Protein AF-A0AAN0Y2Z6-F1 (afdb_monomer)

Sequence (978 aa):
MLAITGCNGIIKEVESQHASEVQSQAANEFELVRQNMLSGFVERQTDIAAKQQKSVSVLAKEYADSMAANGSWEDIEYADEDPTGWQAGDHLRRLRMIGAAFVQSNNADLADAAIRGLTYWHQQDFKTGWWWADIGQPQFLGEVALMLGDLLPMEQRFQTAMIMSDTPGVRKSDNAETTGGNRSDINLVVIYRGLLIHSKSLVGAAVKDMENTVKLTNGEGIQADYSFHQHGAQLYSAGYGEVWFGATLRVAYMVRDTEWRFSQEKADILTNFFLDGWRWMKRGSRLDYNTWGRGISRSKPELTPLAELPPLKPSNNITQMDMVAALTPERAAEAMAFKAHVTGARHGVPSGLNGFKHFWRSDYSTKMADGHFFGIRMNSQRTYPNESGNGENLLGYWLGFGSTFLEQRGDEYHNIFPVWNWKLVPGVTAPEYEGLPDDWGKVEQPEVAFVGGVSNGNYGVTTMDMNLDTSPAKGDAFNTKAKKSWFSFKNEIVALGAGISSTSAENVNTTLNQTLLNGKVTVDGVEVENGVREISSANWVHHDGVGYIFPQNGERHLSNQTQKGNWKRIRSGSSANEVSKDVFTLHISHGVKPSDADYQYIIVPELTAEQTASYQQMMPVTVLQNSTSVQAVRNSDLKIAGVVFHQAGSVVISDDLTVSVDKPSVLLVDESGAEPIITLSTPGLSYAEVKLTLDSKAKGEAVTRMVMTHGKTAEQGNSVTFPFYQGAEKINQAFRDEIKQAEEEARVAAEAQAAVVAKAEAAAKEASEAQAKADAEARAKAKQDLAAGGLELKVTQDAYVRGGNQADKFDGIAWGFMGVENHYNNPALDHISILRFDTNGLTGLKATSAKLKLHIRGVDTRPDKTGGNIDTRLQAFAADAGDWVEKESITWNTLPSTDGATASGIATASHGQSQKWIELDVTDIVNKLDSKRSLDLLLVNIDEKGQGGYVGLSTKEHSGGKYTPQLLIQGELEEPVK

pLDDT: mean 87.75, std 12.93, range [34.0, 98.94]

Organism: NCBI:txid1219067

Nearest PDB structures (foldseek):
  1hmw-assembly1_A  TM=8.831E-01  e=1.567E-52  Pedobacter heparinus
  1x1j-assembly1_A  TM=7.961E-01  e=2.217E-39  Bacillus sp. GL1
  1rw9-assembly1_A  TM=7.793E-01  e=1.252E-36  Paenarthrobacter aurescens
  1rwh-assembly1_A  TM=7.731E-01  e=7.008E-37  Paenarthrobacter aurescens
  2q1f-assembly2_B  TM=6.867E-01  e=6.293E-25  Bacteroides thetaiotaomicron

Mean predicted aligned error: 13.83 Å

InterPro domains:
  IPR003159 Polysaccharide lyase family 8, central domain [PF02278] (355-615)
  IPR004103 Polysaccharide lyase family 8, C-terminal [PF02884] (622-683)
  IPR008929 Chondroitin AC/alginate lyase [G3DSA:1.50.10.100] (41-340)
  IPR008929 Chondroitin AC/alginate lyase [SSF48230] (41-364)
  IPR011013 Galactose mutarotase-like domain superfamily [SSF74650] (354-617)
  IPR011071 Polysaccharide lyase family 8-like, C-terminal [G3DSA:2.60.220.10] (614-721)
  IPR011071 Polysaccharide lyase family 8-like, C-terminal [SSF49863] (621-719)
  IPR012970 Polysaccharide lyase 8, N-terminal alpha-helical [PF08124] (50-302)
  IPR014718 Glycoside hydrolase-type carbohydrate-binding [G3DSA:2.70.98.10] (354-613)
  IPR038970 Polysaccharide lyase 8 [PTHR38481] (23-708)
  IPR055372 Carbohydrate-binding module family 96 [PF24517] (793-970)

Structure (mmCIF, N/CA/C/O backbone):
data_AF-A0AAN0Y2Z6-F1
#
_entry.id   AF-A0AAN0Y2Z6-F1
#
loop_
_atom_site.group_PDB
_atom_site.id
_atom_site.type_symbol
_atom_site.label_atom_id
_atom_site.label_alt_id
_atom_site.label_comp_id
_atom_site.label_asym_id
_atom_site.label_entity_id
_atom_site.label_seq_id
_atom_site.pdbx_PDB_ins_code
_atom_site.Cartn_x
_atom_site.Cartn_y
_atom_site.Cartn_z
_atom_site.occupancy
_atom_site.B_iso_or_equiv
_atom_site.auth_seq_id
_atom_site.auth_comp_id
_atom_site.auth_asym_id
_atom_site.auth_atom_id
_atom_site.pdbx_PDB_model_num
ATOM 1 N N . MET A 1 1 ? 73.198 -6.773 -18.793 1.00 40.53 1 MET A N 1
ATOM 2 C CA . MET A 1 1 ? 72.101 -6.332 -19.686 1.00 40.53 1 MET A CA 1
ATOM 3 C C . MET A 1 1 ? 71.251 -7.512 -20.197 1.00 40.53 1 MET A C 1
ATOM 5 O O . MET A 1 1 ? 70.762 -7.457 -21.311 1.00 40.53 1 MET A O 1
ATOM 9 N N . LEU A 1 2 ? 71.047 -8.573 -19.395 1.00 36.69 2 LEU A N 1
ATOM 10 C CA . LEU A 1 2 ? 70.335 -9.794 -19.831 1.00 36.69 2 LEU A CA 1
ATOM 11 C C . LEU A 1 2 ? 69.355 -10.362 -18.780 1.00 36.69 2 LEU A C 1
ATOM 13 O O . LEU A 1 2 ? 68.858 -11.464 -18.948 1.00 36.69 2 LEU A O 1
ATOM 17 N N . ALA A 1 3 ? 69.046 -9.608 -17.718 1.00 37.88 3 ALA A N 1
ATOM 18 C CA . ALA A 1 3 ? 68.126 -10.041 -16.654 1.00 37.88 3 ALA A CA 1
ATOM 19 C C . ALA A 1 3 ? 66.881 -9.142 -16.485 1.00 37.88 3 ALA A C 1
ATOM 21 O O . ALA A 1 3 ? 66.032 -9.432 -15.656 1.00 37.88 3 ALA A O 1
ATOM 22 N N . ILE A 1 4 ? 66.749 -8.061 -17.268 1.00 38.72 4 ILE A N 1
ATOM 23 C CA . ILE A 1 4 ? 65.632 -7.098 -17.144 1.00 38.72 4 ILE A CA 1
ATOM 24 C C . ILE A 1 4 ? 64.559 -7.323 -18.229 1.00 38.72 4 ILE A C 1
ATOM 26 O O . ILE A 1 4 ? 63.416 -6.910 -18.079 1.00 38.72 4 ILE A O 1
ATOM 30 N N . THR A 1 5 ? 64.874 -8.062 -19.293 1.00 43.53 5 THR A N 1
ATOM 31 C CA . THR A 1 5 ? 63.936 -8.345 -20.391 1.00 43.53 5 THR A CA 1
ATOM 32 C C . THR A 1 5 ? 62.967 -9.501 -20.101 1.00 43.53 5 THR A C 1
ATOM 34 O O . THR A 1 5 ? 61.915 -9.560 -20.725 1.00 43.53 5 THR A O 1
ATOM 37 N N . GLY A 1 6 ? 63.276 -10.389 -19.145 1.00 37.12 6 GLY A N 1
ATOM 38 C CA . GLY A 1 6 ? 62.433 -11.548 -18.802 1.00 37.12 6 GLY A CA 1
ATOM 39 C C . GLY A 1 6 ? 61.255 -11.236 -17.868 1.00 37.12 6 GLY A C 1
ATOM 40 O O . GLY A 1 6 ? 60.183 -11.807 -18.029 1.00 37.12 6 GLY A O 1
ATOM 41 N N . CYS A 1 7 ? 61.407 -10.287 -16.935 1.00 38.62 7 CYS A N 1
ATOM 42 C CA . CYS A 1 7 ? 60.342 -9.953 -15.977 1.00 38.62 7 CYS A CA 1
ATOM 43 C C . CYS A 1 7 ? 59.195 -9.139 -16.600 1.00 38.62 7 CYS A C 1
ATOM 45 O O . CYS A 1 7 ? 58.047 -9.326 -16.217 1.00 38.62 7 CYS A O 1
ATOM 47 N N . ASN A 1 8 ? 59.470 -8.296 -17.604 1.00 40.81 8 ASN A N 1
ATOM 48 C CA . ASN A 1 8 ? 58.421 -7.540 -18.305 1.00 40.81 8 ASN A CA 1
ATOM 49 C C . ASN A 1 8 ? 57.548 -8.419 -19.219 1.00 40.81 8 ASN A C 1
ATOM 51 O O . ASN A 1 8 ? 56.420 -8.035 -19.517 1.00 40.81 8 ASN A O 1
ATOM 55 N N . GLY A 1 9 ? 58.054 -9.573 -19.672 1.00 40.03 9 GLY A N 1
ATOM 56 C CA . GLY A 1 9 ? 57.271 -10.550 -20.437 1.00 40.03 9 GLY A CA 1
ATOM 57 C C . GLY A 1 9 ? 56.274 -11.297 -19.552 1.00 40.03 9 GLY A C 1
ATOM 58 O O . GLY A 1 9 ? 55.099 -11.356 -19.886 1.00 40.03 9 GLY A O 1
ATOM 59 N N . ILE A 1 10 ? 56.727 -11.754 -18.380 1.00 44.69 10 ILE A N 1
ATOM 60 C CA . ILE A 1 10 ? 55.907 -12.503 -17.415 1.00 44.69 10 ILE A CA 1
ATOM 61 C C . ILE A 1 10 ? 54.847 -11.603 -16.761 1.00 44.69 10 ILE A C 1
ATOM 63 O O . ILE A 1 10 ? 53.714 -12.033 -16.593 1.00 44.69 10 ILE A O 1
ATOM 67 N N . ILE A 1 11 ? 55.164 -10.340 -16.446 1.00 43.94 11 ILE A N 1
ATOM 68 C CA . ILE A 1 11 ? 54.170 -9.392 -15.909 1.00 43.94 11 ILE A CA 1
ATOM 69 C C . ILE A 1 11 ? 53.089 -9.086 -16.955 1.00 43.94 11 ILE A C 1
ATOM 71 O O . ILE A 1 11 ? 51.913 -9.129 -16.621 1.00 43.94 11 ILE A O 1
ATOM 75 N N . LYS A 1 12 ? 53.454 -8.888 -18.231 1.00 46.69 12 LYS A N 1
ATOM 76 C CA . LYS A 1 12 ? 52.467 -8.708 -19.310 1.00 46.69 12 LYS A CA 1
ATOM 77 C C . LYS A 1 12 ? 51.646 -9.964 -19.595 1.00 46.69 12 LYS A C 1
ATOM 79 O O . LYS A 1 12 ? 50.479 -9.834 -19.939 1.00 46.69 12 LYS A O 1
ATOM 84 N N . GLU A 1 13 ? 52.221 -11.159 -19.462 1.00 40.69 13 GLU A N 1
ATOM 85 C CA . GLU A 1 13 ? 51.489 -12.428 -19.592 1.00 40.69 13 GLU A CA 1
ATOM 86 C C . GLU A 1 13 ? 50.517 -12.651 -18.432 1.00 40.69 13 GLU A C 1
ATOM 88 O O . GLU A 1 13 ? 49.392 -13.071 -18.675 1.00 40.69 13 GLU A O 1
ATOM 93 N N . VAL A 1 14 ? 50.899 -12.312 -17.197 1.00 44.09 14 VAL A N 1
ATOM 94 C CA . VAL A 1 14 ? 50.023 -12.403 -16.017 1.00 44.09 14 VAL A CA 1
ATOM 95 C C . VAL A 1 14 ? 48.938 -11.322 -16.046 1.00 44.09 14 VAL A C 1
ATOM 97 O O . VAL A 1 14 ? 47.785 -11.623 -15.767 1.00 44.09 14 VAL A O 1
ATOM 100 N N . GLU A 1 15 ? 49.254 -10.090 -16.455 1.00 41.62 15 GLU A N 1
ATOM 101 C CA . GLU A 1 15 ? 48.262 -9.025 -16.678 1.00 41.62 15 GLU A CA 1
ATOM 102 C C . GLU A 1 15 ? 47.315 -9.370 -17.836 1.00 41.62 15 GLU A C 1
ATOM 104 O O . GLU A 1 15 ? 46.117 -9.126 -17.740 1.00 41.62 15 GLU A O 1
ATOM 109 N N . SER A 1 16 ? 47.820 -9.994 -18.905 1.00 40.69 16 SER A N 1
ATOM 110 C CA . SER A 1 16 ? 47.024 -10.502 -20.030 1.00 40.69 16 SER A CA 1
ATOM 111 C C . SER A 1 16 ? 46.145 -11.686 -19.633 1.00 40.69 16 SER A C 1
ATOM 113 O O . SER A 1 16 ? 45.001 -11.757 -20.074 1.00 40.69 16 SER A O 1
ATOM 115 N N . GLN A 1 17 ? 46.655 -12.629 -18.836 1.00 36.78 17 GLN A N 1
ATOM 116 C CA . GLN A 1 17 ? 45.891 -13.775 -18.342 1.00 36.78 17 GLN A CA 1
ATOM 117 C C . GLN A 1 17 ? 44.819 -13.321 -17.360 1.00 36.78 17 GLN A C 1
ATOM 119 O O . GLN A 1 17 ? 43.668 -13.700 -17.532 1.00 36.78 17 GLN A O 1
ATOM 124 N N . HIS A 1 18 ? 45.155 -12.430 -16.426 1.00 39.34 18 HIS A N 1
ATOM 125 C CA . HIS A 1 18 ? 44.197 -11.847 -15.493 1.00 39.34 18 HIS A CA 1
ATOM 126 C C . HIS A 1 18 ? 43.143 -10.999 -16.218 1.00 39.34 18 HIS A C 1
ATOM 128 O O . HIS A 1 18 ? 41.956 -11.138 -15.944 1.00 39.34 18 HIS A O 1
ATOM 134 N N . ALA A 1 19 ? 43.537 -10.194 -17.212 1.00 35.47 19 ALA A N 1
ATOM 135 C CA . ALA A 1 19 ? 42.591 -9.493 -18.075 1.00 35.47 19 ALA A CA 1
ATOM 136 C C . ALA A 1 19 ? 41.694 -10.477 -18.842 1.00 35.47 19 ALA A C 1
ATOM 138 O O . ALA A 1 19 ? 40.492 -10.250 -18.902 1.00 35.47 19 ALA A O 1
ATOM 139 N N . SER A 1 20 ? 42.231 -11.589 -19.360 1.00 34.00 20 SER A N 1
ATOM 140 C CA . SER A 1 20 ? 41.443 -12.614 -20.061 1.00 34.00 20 SER A CA 1
ATOM 141 C C . SER A 1 20 ? 40.508 -13.403 -19.138 1.00 34.00 20 SER A C 1
ATOM 143 O O . SER A 1 20 ? 39.385 -13.701 -19.531 1.00 34.00 20 SER A O 1
ATOM 145 N N . GLU A 1 21 ? 40.917 -13.685 -17.897 1.00 35.66 21 GLU A N 1
ATOM 146 C CA . GLU A 1 21 ? 40.100 -14.349 -16.877 1.00 35.66 21 GLU A CA 1
ATOM 147 C C . GLU A 1 21 ? 38.960 -13.432 -16.429 1.00 35.66 21 GLU A C 1
ATOM 149 O O . GLU A 1 21 ? 37.803 -13.853 -16.441 1.00 35.66 21 GLU A O 1
ATOM 154 N N . VAL A 1 22 ? 39.249 -12.154 -16.163 1.00 41.31 22 VAL A N 1
ATOM 155 C CA . VAL A 1 22 ? 38.245 -11.125 -15.850 1.00 41.31 22 VAL A CA 1
ATOM 156 C C . VAL A 1 22 ? 37.286 -10.910 -17.028 1.00 41.31 22 VAL A C 1
ATOM 158 O O . VAL A 1 22 ? 36.081 -10.780 -16.817 1.00 41.31 22 VAL A O 1
ATOM 161 N N . GLN A 1 23 ? 37.773 -10.934 -18.273 1.00 37.72 23 GLN A N 1
ATOM 162 C CA . GLN A 1 23 ? 36.937 -10.825 -19.476 1.00 37.72 23 GLN A CA 1
ATOM 163 C C . GLN A 1 23 ? 36.088 -12.088 -19.706 1.00 37.72 23 GLN A C 1
ATOM 165 O O . GLN A 1 23 ? 34.940 -11.978 -20.130 1.00 37.72 23 GLN A O 1
ATOM 170 N N . SER A 1 24 ? 36.605 -13.276 -19.365 1.00 42.59 24 SER A N 1
ATOM 171 C CA . SER A 1 24 ? 35.867 -14.546 -19.424 1.00 42.59 24 SER A CA 1
ATOM 172 C C . SER A 1 24 ? 34.781 -14.642 -18.347 1.00 42.59 24 SER A C 1
ATOM 174 O O . SER A 1 24 ? 33.681 -15.110 -18.628 1.00 42.59 24 SER A O 1
ATOM 176 N N . GLN A 1 25 ? 35.043 -14.122 -17.143 1.00 48.47 25 GLN A N 1
ATOM 177 C CA . GLN A 1 25 ? 34.075 -14.037 -16.050 1.00 48.47 25 GLN A CA 1
ATOM 178 C C . GLN A 1 25 ? 32.998 -12.980 -16.345 1.00 48.47 25 GLN A C 1
ATOM 180 O O . GLN A 1 25 ? 31.817 -13.237 -16.146 1.00 48.47 25 GLN A O 1
ATOM 185 N N . ALA A 1 26 ? 33.380 -11.836 -16.920 1.00 50.06 26 ALA A N 1
ATOM 186 C CA . ALA A 1 26 ? 32.464 -10.796 -17.389 1.00 50.06 26 ALA A CA 1
ATOM 187 C C . ALA A 1 26 ? 31.526 -11.264 -18.514 1.00 50.06 26 ALA A C 1
ATOM 189 O O . ALA A 1 26 ? 30.327 -10.990 -18.476 1.00 50.06 26 ALA A O 1
ATOM 190 N N . ALA A 1 27 ? 32.063 -11.971 -19.514 1.00 55.88 27 ALA A N 1
ATOM 191 C CA . ALA A 1 27 ? 31.265 -12.572 -20.580 1.00 55.88 27 ALA A CA 1
ATOM 192 C C . ALA A 1 27 ? 30.286 -13.623 -20.025 1.00 55.88 27 ALA A C 1
ATOM 194 O O . ALA A 1 27 ? 29.154 -13.721 -20.493 1.00 55.88 27 ALA A O 1
ATOM 195 N N . ASN A 1 28 ? 30.696 -14.351 -18.982 1.00 72.19 28 ASN A N 1
ATOM 196 C CA . ASN A 1 28 ? 29.860 -15.327 -18.286 1.00 72.19 28 ASN A CA 1
ATOM 197 C C . ASN A 1 28 ? 28.704 -14.663 -17.506 1.00 72.19 28 ASN A C 1
ATOM 199 O O . ASN A 1 28 ? 27.591 -15.175 -17.514 1.00 72.19 28 ASN A O 1
ATOM 203 N N . GLU A 1 29 ? 28.912 -13.492 -16.895 1.00 82.31 29 GLU A N 1
ATOM 204 C CA . GLU A 1 29 ? 27.852 -12.773 -16.166 1.00 82.31 29 GLU A CA 1
ATOM 205 C C . GLU A 1 29 ? 26.782 -12.166 -17.084 1.00 82.31 29 GLU A C 1
ATOM 207 O O . GLU A 1 29 ? 25.593 -12.277 -16.781 1.00 82.31 29 GLU A O 1
ATOM 212 N N . PHE A 1 30 ? 27.165 -11.553 -18.213 1.00 84.69 30 PHE A N 1
ATOM 213 C CA . PHE A 1 30 ? 26.183 -11.054 -19.188 1.00 84.69 30 PHE A CA 1
ATOM 214 C C . PHE A 1 30 ? 25.320 -12.184 -19.741 1.00 84.69 30 PHE A C 1
ATOM 216 O O . PHE A 1 30 ? 24.097 -12.047 -19.819 1.00 84.69 30 PHE A O 1
ATOM 223 N N . GLU A 1 31 ? 25.948 -13.311 -20.079 1.00 84.38 31 GLU A N 1
ATOM 224 C CA . GLU A 1 31 ? 25.235 -14.483 -20.567 1.00 84.38 31 GLU A CA 1
ATOM 225 C C . GLU A 1 31 ? 24.344 -15.088 -19.478 1.00 84.38 31 GLU A C 1
ATOM 227 O O . GLU A 1 31 ? 23.198 -15.423 -19.758 1.00 84.38 31 GLU A O 1
ATOM 232 N N . LEU A 1 32 ? 24.795 -15.147 -18.221 1.00 86.81 32 LEU A N 1
ATOM 233 C CA . LEU A 1 32 ? 23.978 -15.619 -17.101 1.00 86.81 32 LEU A CA 1
ATOM 234 C C . LEU A 1 32 ? 22.723 -14.757 -16.896 1.00 86.81 32 LEU A C 1
ATOM 236 O O . LEU A 1 32 ? 21.620 -15.295 -16.778 1.00 86.81 32 LEU A O 1
ATOM 240 N N . VAL A 1 33 ? 22.858 -13.425 -16.910 1.00 89.44 33 VAL A N 1
ATOM 241 C CA . VAL A 1 33 ? 21.703 -12.513 -16.819 1.00 89.44 33 VAL A CA 1
ATOM 242 C C . VAL A 1 33 ? 20.780 -12.691 -18.023 1.00 89.44 33 VAL A C 1
ATOM 244 O O . VAL A 1 33 ? 19.564 -12.788 -17.844 1.00 89.44 33 VAL A O 1
ATOM 247 N N . ARG A 1 34 ? 21.331 -12.793 -19.242 1.00 89.94 34 ARG A N 1
ATOM 248 C CA . ARG A 1 34 ? 20.546 -13.054 -20.457 1.00 89.94 34 ARG A CA 1
ATOM 249 C C . ARG A 1 34 ? 19.752 -14.352 -20.324 1.00 89.94 34 ARG A C 1
ATOM 251 O O . ARG A 1 34 ? 18.542 -14.340 -20.537 1.00 89.94 34 ARG A O 1
ATOM 258 N N . GLN A 1 35 ? 20.393 -15.443 -19.913 1.00 85.44 35 GLN A N 1
ATOM 259 C CA . GLN A 1 35 ? 19.758 -16.750 -19.714 1.00 85.44 35 GLN A CA 1
ATOM 260 C C . GLN A 1 35 ? 18.642 -16.694 -18.664 1.00 85.44 35 GLN A C 1
ATOM 262 O O . GLN A 1 35 ? 17.545 -17.196 -18.915 1.00 85.44 35 GLN A O 1
ATOM 267 N N . ASN A 1 36 ? 18.865 -15.992 -17.547 1.00 83.88 36 ASN A N 1
ATOM 268 C CA . ASN A 1 36 ? 17.840 -15.746 -16.525 1.00 83.88 36 ASN A CA 1
ATOM 269 C C . ASN A 1 36 ? 16.628 -14.949 -17.060 1.00 83.88 36 ASN A C 1
ATOM 271 O O . ASN A 1 36 ? 15.550 -14.994 -16.464 1.00 83.88 36 ASN A O 1
ATOM 275 N N . MET A 1 37 ? 16.774 -14.214 -18.171 1.00 86.56 37 MET A N 1
ATOM 276 C CA . MET A 1 37 ? 15.690 -13.465 -18.817 1.00 86.56 37 MET A CA 1
ATOM 277 C C . MET A 1 37 ? 14.925 -14.267 -19.875 1.00 86.56 37 MET A C 1
ATOM 279 O O . MET A 1 37 ? 13.700 -14.121 -19.963 1.00 86.56 37 MET A O 1
ATOM 283 N N . LEU A 1 38 ? 15.615 -15.098 -20.669 1.00 87.62 38 LEU A N 1
ATOM 284 C CA . LEU A 1 38 ? 15.045 -15.780 -21.846 1.00 87.62 38 LEU A CA 1
ATOM 285 C C . LEU A 1 38 ? 13.792 -16.578 -21.518 1.00 87.62 38 LEU A C 1
ATOM 287 O O . LEU A 1 38 ? 12.777 -16.510 -22.214 1.00 87.62 38 LEU A O 1
ATOM 291 N N . SER A 1 39 ? 13.858 -17.322 -20.427 1.00 77.31 39 SER A N 1
ATOM 292 C CA . SER A 1 39 ? 12.784 -18.187 -19.982 1.00 77.31 39 SER A CA 1
ATOM 293 C C . SER A 1 39 ? 11.498 -17.372 -19.727 1.00 77.31 39 SER A C 1
ATOM 295 O O . SER A 1 39 ? 10.394 -17.817 -20.050 1.00 77.31 39 SER A O 1
ATOM 297 N N . GLY A 1 40 ? 11.624 -16.143 -19.205 1.00 77.25 40 GLY A N 1
ATOM 298 C CA . GLY A 1 40 ? 10.492 -15.252 -18.924 1.00 77.25 40 GLY A CA 1
ATOM 299 C C . GLY A 1 40 ? 9.957 -14.564 -20.179 1.00 77.25 40 GLY A C 1
ATOM 300 O O . GLY A 1 40 ? 8.806 -14.124 -20.224 1.00 77.25 40 GLY A O 1
ATOM 301 N N . PHE A 1 41 ? 10.775 -14.468 -21.227 1.00 86.62 41 PHE A N 1
ATOM 302 C CA . PHE A 1 41 ? 10.333 -14.002 -22.539 1.00 86.62 41 PHE A CA 1
ATOM 303 C C . PHE A 1 41 ? 9.465 -15.067 -23.210 1.00 86.62 41 PHE A C 1
ATOM 305 O O . PHE A 1 41 ? 8.357 -14.755 -23.649 1.00 86.62 41 PHE A O 1
ATOM 312 N N . VAL A 1 42 ? 9.916 -16.325 -23.191 1.00 86.56 42 VAL A N 1
ATOM 313 C CA . VAL A 1 42 ? 9.202 -17.471 -23.771 1.00 86.56 42 VAL A CA 1
ATOM 314 C C . VAL A 1 42 ? 7.846 -17.699 -23.105 1.00 86.56 42 VAL A C 1
ATOM 316 O O . VAL A 1 42 ? 6.844 -17.842 -23.801 1.00 86.56 42 VAL A O 1
ATOM 319 N N . GLU A 1 43 ? 7.769 -17.697 -21.772 1.00 78.06 43 GLU A N 1
ATOM 320 C CA . GLU A 1 43 ? 6.505 -17.957 -21.066 1.00 78.06 43 GLU A CA 1
ATOM 321 C C . GLU A 1 43 ? 5.427 -16.910 -21.372 1.00 78.06 43 GLU A C 1
ATOM 323 O O . GLU A 1 43 ? 4.278 -17.271 -21.628 1.00 78.06 43 GLU A O 1
ATOM 328 N N . ARG A 1 44 ? 5.790 -15.620 -21.441 1.00 81.94 44 ARG A N 1
ATOM 329 C CA . ARG A 1 44 ? 4.838 -14.569 -21.838 1.00 81.94 44 ARG A CA 1
ATOM 330 C C . ARG A 1 44 ? 4.238 -14.840 -23.216 1.00 81.94 44 ARG A C 1
ATOM 332 O O . ARG A 1 44 ? 3.045 -14.614 -23.410 1.00 81.94 44 ARG A O 1
ATOM 339 N N . GLN A 1 45 ? 5.034 -15.346 -24.157 1.00 88.38 45 GLN A N 1
ATOM 340 C CA . GLN A 1 45 ? 4.525 -15.723 -25.476 1.00 88.38 45 GLN A CA 1
ATOM 341 C C . GLN A 1 45 ? 3.686 -17.004 -25.425 1.00 88.38 45 GLN A C 1
ATOM 343 O O . GLN A 1 45 ? 2.682 -17.087 -26.127 1.00 88.38 45 GLN A O 1
ATOM 348 N N . THR A 1 46 ? 4.018 -17.959 -24.551 1.00 85.75 46 THR A N 1
ATOM 349 C CA . THR A 1 46 ? 3.185 -19.146 -24.294 1.00 85.75 46 THR A CA 1
ATOM 350 C C . THR A 1 46 ? 1.788 -18.765 -23.817 1.00 85.75 46 THR A C 1
ATOM 352 O O . THR A 1 46 ? 0.808 -19.243 -24.388 1.00 85.75 46 THR A O 1
ATOM 355 N N . ASP A 1 47 ? 1.674 -17.853 -22.849 1.00 79.88 47 ASP A N 1
ATOM 356 C CA . ASP A 1 47 ? 0.379 -17.367 -22.355 1.00 79.88 47 ASP A CA 1
ATOM 357 C C . ASP A 1 47 ? -0.419 -16.642 -23.461 1.00 79.88 47 ASP A C 1
ATOM 359 O O . ASP A 1 47 ? -1.638 -16.799 -23.565 1.00 79.88 47 ASP A O 1
ATOM 363 N N . ILE A 1 48 ? 0.252 -15.864 -24.320 1.00 84.50 48 ILE A N 1
ATOM 364 C CA . ILE A 1 48 ? -0.382 -15.181 -25.463 1.00 84.50 48 ILE A CA 1
ATOM 365 C C . ILE A 1 48 ? -0.880 -16.189 -26.507 1.00 84.50 48 ILE A C 1
ATOM 367 O O . ILE A 1 48 ? -2.016 -16.070 -26.970 1.00 84.50 48 ILE A O 1
ATOM 371 N N . ALA A 1 49 ? -0.071 -17.189 -26.862 1.00 87.81 49 ALA A N 1
ATOM 372 C CA . ALA A 1 49 ? -0.453 -18.223 -27.820 1.00 87.81 49 ALA A CA 1
ATOM 373 C C . ALA A 1 49 ? -1.625 -19.068 -27.293 1.00 87.81 49 ALA A C 1
ATOM 375 O O . ALA A 1 49 ? -2.586 -19.324 -28.022 1.00 87.81 49 ALA A O 1
ATOM 376 N N . ALA A 1 50 ? -1.608 -19.410 -26.000 1.00 84.12 50 ALA A N 1
ATOM 377 C CA . ALA A 1 50 ? -2.669 -20.175 -25.351 1.00 84.12 50 ALA A CA 1
ATOM 378 C C . ALA A 1 50 ? -4.026 -19.451 -25.381 1.00 84.12 50 ALA A C 1
ATOM 380 O O . ALA A 1 50 ? -5.053 -20.094 -25.598 1.00 84.12 50 ALA A O 1
ATOM 381 N N . LYS A 1 51 ? -4.051 -18.114 -25.252 1.00 82.62 51 LYS A N 1
ATOM 382 C CA . LYS A 1 51 ? -5.281 -17.309 -25.426 1.00 82.62 51 LYS A CA 1
ATOM 383 C C . LYS A 1 51 ? -5.882 -17.429 -26.828 1.00 82.62 51 LYS A C 1
ATOM 385 O O . LYS A 1 51 ? -7.084 -17.250 -26.985 1.00 82.62 51 LYS A O 1
ATOM 390 N N . GLN A 1 52 ? -5.064 -17.757 -27.825 1.00 89.38 52 GLN A N 1
ATOM 391 C CA . GLN A 1 52 ? -5.497 -18.044 -29.194 1.00 89.38 52 GLN A CA 1
ATOM 392 C C . GLN A 1 52 ? -5.688 -19.546 -29.456 1.00 89.38 52 GLN A C 1
ATOM 394 O O . GLN A 1 52 ? -5.852 -19.945 -30.605 1.00 89.38 52 GLN A O 1
ATOM 399 N N . GLN A 1 53 ? -5.659 -20.381 -28.410 1.00 93.12 53 GLN A N 1
ATOM 400 C CA . GLN A 1 53 ? -5.742 -21.844 -28.494 1.00 93.12 53 GLN A CA 1
ATOM 401 C C . GLN A 1 53 ? -4.648 -22.465 -29.382 1.00 93.12 53 GLN A C 1
ATOM 403 O O . GLN A 1 53 ? -4.857 -23.497 -30.019 1.00 93.12 53 GLN A O 1
ATOM 408 N N . LYS A 1 54 ? -3.467 -21.839 -29.426 1.00 94.06 54 LYS A N 1
ATOM 409 C CA . LYS A 1 54 ? -2.305 -22.281 -30.207 1.00 94.06 54 LYS A CA 1
ATOM 410 C C . LYS A 1 54 ? -1.088 -22.474 -29.306 1.00 94.06 54 LYS A C 1
ATOM 412 O O . LYS A 1 54 ? -1.005 -21.912 -28.216 1.00 94.06 54 LYS A O 1
ATOM 417 N N . SER A 1 55 ? -0.118 -23.260 -29.768 1.00 94.94 55 SER A N 1
ATOM 418 C CA . SER A 1 55 ? 1.223 -23.267 -29.177 1.00 94.94 55 SER A CA 1
ATOM 419 C C . SER A 1 55 ? 2.053 -22.103 -29.724 1.00 94.94 55 SER A C 1
ATOM 421 O O . SER A 1 55 ? 1.774 -21.582 -30.807 1.00 94.94 55 SER A O 1
ATOM 423 N N . VAL A 1 56 ? 3.122 -21.744 -29.007 1.00 94.25 56 VAL A N 1
ATOM 424 C CA . VAL A 1 56 ? 4.129 -20.775 -29.477 1.00 94.25 56 VAL A CA 1
ATOM 425 C C . VAL A 1 56 ? 4.663 -21.170 -30.853 1.00 94.25 56 VAL A C 1
ATOM 427 O O . VAL A 1 56 ? 4.698 -20.344 -31.757 1.00 94.25 56 VAL A O 1
ATOM 430 N N . SER A 1 57 ? 5.001 -22.448 -31.045 1.00 95.56 57 SER A N 1
ATOM 431 C CA . SER A 1 57 ? 5.525 -22.962 -32.315 1.00 95.56 57 SER A CA 1
ATOM 432 C C . SER A 1 57 ? 4.551 -22.821 -33.489 1.00 95.56 57 SER A C 1
ATOM 434 O O . SER A 1 57 ? 4.977 -22.452 -34.580 1.00 95.56 57 SER A O 1
ATOM 436 N N . VAL A 1 58 ? 3.256 -23.087 -33.281 1.00 97.31 58 VAL A N 1
ATOM 437 C CA . VAL A 1 58 ? 2.233 -22.969 -34.332 1.00 97.31 58 VAL A CA 1
ATOM 438 C C . VAL A 1 58 ? 2.044 -21.509 -34.721 1.00 97.31 58 VAL A C 1
ATOM 440 O O . VAL A 1 58 ? 2.127 -21.173 -35.897 1.00 97.31 58 VAL A O 1
ATOM 443 N N . LEU A 1 59 ? 1.845 -20.634 -33.736 1.00 97.12 59 LEU A N 1
ATOM 444 C CA . LEU A 1 59 ? 1.567 -19.225 -33.997 1.00 97.12 59 LEU A CA 1
ATOM 445 C C . LEU A 1 59 ? 2.790 -18.491 -34.570 1.00 97.12 59 LEU A C 1
ATOM 447 O O . LEU A 1 59 ? 2.661 -17.697 -35.498 1.00 97.12 59 LEU A O 1
ATOM 451 N N . ALA A 1 60 ? 3.994 -18.798 -34.080 1.00 97.75 60 ALA A N 1
ATOM 452 C CA . ALA A 1 60 ? 5.234 -18.290 -34.660 1.00 97.75 60 ALA A CA 1
ATOM 453 C C . ALA A 1 60 ? 5.408 -18.721 -36.118 1.00 97.75 60 ALA A C 1
ATOM 455 O O . ALA A 1 60 ? 5.823 -17.909 -36.940 1.00 97.75 60 ALA A O 1
ATOM 456 N N . LYS A 1 61 ? 5.075 -19.977 -36.445 1.00 96.25 61 LYS A N 1
ATOM 457 C CA . LYS A 1 61 ? 5.138 -20.469 -37.821 1.00 96.25 61 LYS A CA 1
ATOM 458 C C . LYS A 1 61 ? 4.160 -19.730 -38.730 1.00 96.25 61 LYS A C 1
ATOM 460 O O . LYS A 1 61 ? 4.561 -19.316 -39.807 1.00 96.25 61 LYS A O 1
ATOM 465 N N . GLU A 1 62 ? 2.923 -19.510 -38.297 1.00 97.12 62 GLU A N 1
ATOM 466 C CA . GLU A 1 62 ? 1.948 -18.728 -39.071 1.00 97.12 62 GLU A CA 1
ATOM 467 C C . GLU A 1 62 ? 2.441 -17.301 -39.348 1.00 97.12 62 GLU A C 1
ATOM 469 O O . GLU A 1 62 ? 2.325 -16.807 -40.470 1.00 97.12 62 GLU A O 1
ATOM 474 N N . TYR A 1 63 ? 3.039 -16.644 -38.350 1.00 97.94 63 TYR A N 1
ATOM 475 C CA . TYR A 1 63 ? 3.632 -15.321 -38.541 1.00 97.94 63 TYR A CA 1
ATOM 476 C C . TYR A 1 63 ? 4.857 -15.355 -39.458 1.00 97.94 63 TYR A C 1
ATOM 478 O O . TYR A 1 63 ? 4.992 -14.477 -40.303 1.00 97.94 63 TYR A O 1
ATOM 486 N N . ALA A 1 64 ? 5.732 -16.352 -39.331 1.00 97.31 64 ALA A N 1
ATOM 487 C CA . ALA A 1 64 ? 6.898 -16.490 -40.200 1.00 97.31 64 ALA A CA 1
ATOM 488 C C . ALA A 1 64 ? 6.502 -16.794 -41.658 1.00 97.31 64 ALA A C 1
ATOM 490 O O . ALA A 1 64 ? 7.076 -16.208 -42.570 1.00 97.31 64 ALA A O 1
ATOM 491 N N . ASP A 1 65 ? 5.500 -17.652 -41.876 1.00 96.38 65 ASP A N 1
ATOM 492 C CA . ASP A 1 65 ? 5.014 -18.046 -43.206 1.00 96.38 65 ASP A CA 1
ATOM 493 C C . ASP A 1 65 ? 4.269 -16.898 -43.920 1.00 96.38 65 ASP A C 1
ATOM 495 O O . ASP A 1 65 ? 4.266 -16.835 -45.147 1.00 96.38 65 ASP A O 1
ATOM 499 N N . SER A 1 66 ? 3.642 -15.985 -43.166 1.00 97.25 66 SER A N 1
ATOM 500 C CA . SER A 1 66 ? 2.934 -14.805 -43.698 1.00 97.25 66 SER A CA 1
ATOM 501 C C . SER A 1 66 ? 3.805 -13.548 -43.824 1.00 97.25 66 SER A C 1
ATOM 503 O O . SER A 1 66 ? 3.322 -12.514 -44.285 1.00 97.25 66 SER A O 1
ATOM 505 N N . MET A 1 67 ? 5.076 -13.607 -43.414 1.00 98.19 67 MET A N 1
ATOM 506 C CA . MET A 1 67 ? 6.006 -12.481 -43.509 1.00 98.19 67 MET A CA 1
ATOM 507 C C . MET A 1 67 ? 6.458 -12.273 -44.961 1.00 98.19 67 MET A C 1
ATOM 509 O O . MET A 1 67 ? 6.919 -13.203 -4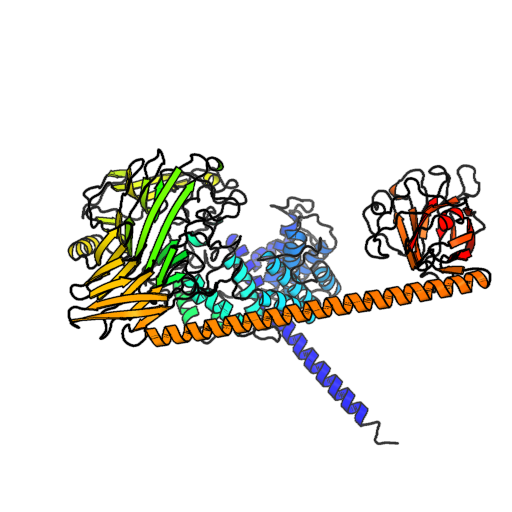5.627 1.00 98.19 67 MET A O 1
ATOM 513 N N . ALA A 1 68 ? 6.388 -11.034 -45.444 1.00 97.31 68 ALA A N 1
ATOM 514 C CA . ALA A 1 68 ? 6.896 -10.660 -46.756 1.00 97.31 68 ALA A CA 1
ATOM 515 C C . ALA A 1 68 ? 8.436 -10.730 -46.813 1.00 97.31 68 ALA A C 1
ATOM 517 O O . ALA A 1 68 ? 9.134 -10.690 -45.799 1.00 97.31 68 ALA A O 1
ATOM 518 N N . ALA A 1 69 ? 8.997 -10.794 -48.024 1.00 94.94 69 ALA A N 1
ATOM 519 C CA . ALA A 1 69 ? 10.442 -10.958 -48.225 1.00 94.94 69 ALA A CA 1
ATOM 520 C C . ALA A 1 69 ? 11.295 -9.822 -47.623 1.00 94.94 69 ALA A C 1
ATOM 522 O O . ALA A 1 69 ? 12.444 -10.049 -47.246 1.00 94.94 69 ALA A O 1
ATOM 523 N N . ASN A 1 70 ? 10.739 -8.612 -47.519 1.00 94.25 70 ASN A N 1
ATOM 524 C CA . ASN A 1 70 ? 11.376 -7.449 -46.897 1.00 94.25 70 ASN A CA 1
ATOM 525 C C . ASN A 1 70 ? 11.304 -7.456 -45.356 1.00 94.25 70 ASN A C 1
ATOM 527 O O . ASN A 1 70 ? 11.907 -6.580 -44.750 1.00 94.25 70 ASN A O 1
ATOM 531 N N . GLY A 1 71 ? 10.582 -8.398 -44.734 1.00 96.25 71 GLY A N 1
ATOM 532 C CA . GLY A 1 71 ? 10.395 -8.490 -43.283 1.00 96.25 71 GLY A CA 1
ATOM 533 C C . GLY A 1 71 ? 9.111 -7.853 -42.736 1.00 96.25 71 GLY A C 1
ATOM 534 O O . GLY A 1 71 ? 8.904 -7.893 -41.525 1.00 96.25 71 GLY A O 1
ATOM 535 N N . SER A 1 72 ? 8.245 -7.277 -43.578 1.00 97.06 72 SER A N 1
ATOM 536 C CA . SER A 1 72 ? 6.960 -6.698 -43.153 1.00 97.06 72 SER A CA 1
ATOM 537 C C . SER A 1 72 ? 5.805 -7.704 -43.202 1.00 97.06 72 SER A C 1
ATOM 539 O O . SER A 1 72 ? 5.934 -8.795 -43.755 1.00 97.06 72 SER A O 1
ATOM 541 N N . TRP A 1 73 ? 4.646 -7.312 -42.673 1.00 97.81 73 TRP A N 1
ATOM 542 C CA . TRP A 1 73 ? 3.381 -8.027 -42.850 1.00 97.81 73 TRP A CA 1
ATOM 543 C C . TRP A 1 73 ? 2.347 -7.124 -43.517 1.00 97.81 73 TRP A C 1
ATOM 545 O O . TRP A 1 73 ? 2.179 -5.982 -43.107 1.00 97.81 73 TRP A O 1
ATOM 555 N N . GLU A 1 74 ? 1.659 -7.634 -44.538 1.00 95.19 74 GLU A N 1
ATOM 556 C CA . GLU A 1 74 ? 0.684 -6.853 -45.317 1.00 95.19 74 GLU A CA 1
ATOM 557 C C . GLU A 1 74 ? -0.586 -6.505 -44.528 1.00 95.19 74 GLU A C 1
ATOM 559 O O . GLU A 1 74 ? -1.270 -5.542 -44.857 1.00 95.19 74 GLU A O 1
ATOM 564 N N . ASP A 1 75 ? -0.903 -7.273 -43.485 1.00 94.94 75 ASP A N 1
ATOM 565 C CA . ASP A 1 75 ? -2.085 -7.078 -42.645 1.00 94.94 75 ASP A CA 1
ATOM 566 C C . ASP A 1 75 ? -1.853 -6.121 -41.462 1.00 94.94 75 ASP A C 1
ATOM 568 O O . ASP A 1 75 ? -2.722 -5.999 -40.600 1.00 94.94 75 ASP A O 1
ATOM 572 N N . ILE A 1 76 ? -0.700 -5.445 -41.412 1.00 94.44 76 ILE A N 1
ATOM 573 C CA . ILE A 1 76 ? -0.373 -4.432 -40.403 1.00 94.44 76 ILE A CA 1
ATOM 574 C C . ILE A 1 76 ? -0.385 -3.044 -41.048 1.00 94.44 76 ILE A C 1
ATOM 576 O O . ILE A 1 76 ? 0.371 -2.787 -41.985 1.00 94.44 76 ILE A O 1
ATOM 580 N N . GLU A 1 77 ? -1.186 -2.126 -40.501 1.00 90.06 77 GLU A N 1
ATOM 581 C CA . GLU A 1 77 ? -1.153 -0.715 -40.893 1.00 90.06 77 GLU A CA 1
ATOM 582 C C . GLU A 1 77 ? 0.027 -0.001 -40.217 1.00 90.06 77 GLU A C 1
ATOM 584 O O . GLU A 1 77 ? -0.010 0.343 -39.035 1.00 90.06 77 GLU A O 1
ATOM 589 N N . TYR A 1 78 ? 1.111 0.195 -40.968 1.00 89.19 78 TYR A N 1
ATOM 590 C CA . TYR A 1 78 ? 2.345 0.799 -40.462 1.00 89.19 78 TYR A CA 1
ATOM 591 C C . TYR A 1 78 ? 2.296 2.328 -40.359 1.00 89.19 78 TYR A C 1
ATOM 593 O O . TYR A 1 78 ? 3.127 2.895 -39.650 1.00 89.19 78 TYR A O 1
ATOM 601 N N . ALA A 1 79 ? 1.360 2.990 -41.049 1.00 85.31 79 ALA A N 1
ATOM 602 C CA . ALA A 1 79 ? 1.169 4.437 -40.958 1.00 85.31 79 ALA A CA 1
ATOM 603 C C . ALA A 1 79 ? 0.225 4.847 -39.811 1.00 85.31 79 ALA A C 1
ATOM 605 O O . ALA A 1 79 ? -0.063 6.031 -39.659 1.00 85.31 79 ALA A O 1
ATOM 606 N N . ASP A 1 80 ? -0.274 3.888 -39.023 1.00 79.31 80 ASP A N 1
ATOM 607 C CA . ASP A 1 80 ? -1.113 4.168 -37.863 1.00 79.31 80 ASP A CA 1
ATOM 608 C C . ASP A 1 80 ? -0.342 4.956 -36.792 1.00 79.31 80 ASP A C 1
ATOM 610 O O . ASP A 1 80 ? 0.755 4.575 -36.377 1.00 79.31 80 ASP A O 1
ATOM 614 N N . GLU A 1 81 ? -0.950 6.043 -36.321 1.00 75.44 81 GLU A N 1
ATOM 615 C CA . GLU A 1 81 ? -0.406 6.926 -35.284 1.00 75.44 81 GLU A CA 1
ATOM 616 C C . GLU A 1 81 ? -1.272 6.917 -34.007 1.00 75.44 81 GLU A C 1
ATOM 618 O O . GLU A 1 81 ? -1.023 7.716 -33.101 1.00 75.44 81 GLU A O 1
ATOM 623 N N . ASP A 1 82 ? -2.283 6.035 -33.893 1.00 72.81 82 ASP A N 1
ATOM 624 C CA . ASP A 1 82 ? -3.127 5.939 -32.693 1.00 72.81 82 ASP A CA 1
ATOM 625 C C . ASP A 1 82 ? -2.302 5.464 -31.478 1.00 72.81 82 ASP A C 1
ATOM 627 O O . ASP A 1 82 ? -1.892 4.303 -31.410 1.00 72.81 82 ASP A O 1
ATOM 631 N N . PRO A 1 83 ? -2.096 6.304 -30.448 1.00 58.50 83 PRO A N 1
ATOM 632 C CA . PRO A 1 83 ? -1.265 5.947 -29.302 1.00 58.50 83 PRO A CA 1
ATOM 633 C C . PRO A 1 83 ? -1.868 4.840 -28.418 1.00 58.50 83 PRO A C 1
ATOM 635 O O . PRO A 1 83 ? -1.145 4.229 -27.627 1.00 58.50 83 PRO A O 1
ATOM 638 N N . THR A 1 84 ? -3.174 4.575 -28.519 1.00 53.75 84 THR A N 1
ATOM 639 C CA . THR A 1 84 ? -3.897 3.573 -27.716 1.00 53.75 84 THR A CA 1
ATOM 640 C C . THR A 1 84 ? -4.067 2.231 -28.429 1.00 53.75 84 THR A C 1
ATOM 642 O O . THR A 1 84 ? -4.171 1.196 -27.764 1.00 53.75 84 THR A O 1
ATOM 645 N N . GLY A 1 85 ? -4.046 2.245 -29.763 1.00 62.72 85 GLY A N 1
ATOM 646 C CA . GLY A 1 85 ? -4.262 1.094 -30.642 1.00 62.72 85 GLY A CA 1
ATOM 647 C C . GLY A 1 85 ? -3.107 0.788 -31.596 1.00 62.72 85 GLY A C 1
ATOM 648 O O . GLY A 1 85 ? -3.301 -0.027 -32.490 1.00 62.72 85 GLY A O 1
ATOM 649 N N . TRP A 1 86 ? -1.937 1.404 -31.382 1.00 82.12 86 TRP A N 1
ATOM 650 C CA . TRP A 1 86 ? -0.824 1.474 -32.332 1.00 82.12 86 TRP A CA 1
ATOM 651 C C . TRP A 1 86 ? -0.504 0.151 -33.043 1.00 82.12 86 TRP A C 1
ATOM 653 O O . TRP A 1 86 ? 0.136 -0.752 -32.475 1.00 82.12 86 TRP A O 1
ATOM 663 N N . GLN A 1 87 ? -0.956 0.045 -34.295 1.00 86.31 87 GLN A N 1
ATOM 664 C CA . GLN A 1 87 ? -0.933 -1.197 -35.071 1.00 86.31 87 GLN A CA 1
ATOM 665 C C . GLN A 1 87 ? 0.474 -1.602 -35.489 1.00 86.31 87 GLN A C 1
ATOM 667 O O . GLN A 1 87 ? 0.790 -2.790 -35.474 1.00 86.31 87 GLN A O 1
ATOM 672 N N . ALA A 1 88 ? 1.369 -0.647 -35.757 1.00 90.88 88 ALA A N 1
ATOM 673 C CA . ALA A 1 88 ? 2.771 -0.966 -36.029 1.00 90.88 88 ALA A CA 1
ATOM 674 C C . ALA A 1 88 ? 3.402 -1.786 -34.880 1.00 90.88 88 ALA A C 1
ATOM 676 O O . ALA A 1 88 ? 4.235 -2.661 -35.121 1.00 90.88 88 ALA A O 1
ATOM 677 N N . GLY A 1 89 ? 2.931 -1.615 -33.637 1.00 90.25 89 GLY A N 1
ATOM 678 C CA . GLY A 1 89 ? 3.334 -2.438 -32.496 1.00 90.25 89 GLY A CA 1
ATOM 679 C C . GLY A 1 89 ? 3.048 -3.943 -32.653 1.00 90.25 89 GLY A C 1
ATOM 680 O O . GLY A 1 89 ? 3.722 -4.756 -32.012 1.00 90.25 89 GLY A O 1
ATOM 681 N N . ASP A 1 90 ? 2.107 -4.357 -33.511 1.00 93.25 90 ASP A N 1
ATOM 682 C CA . ASP A 1 90 ? 1.830 -5.774 -33.788 1.00 93.25 90 ASP A CA 1
ATOM 683 C C . ASP A 1 90 ? 2.996 -6.475 -34.480 1.00 93.25 90 ASP A C 1
ATOM 685 O O . ASP A 1 90 ? 3.240 -7.651 -34.203 1.00 93.25 90 ASP A O 1
ATOM 689 N N . HIS A 1 91 ? 3.786 -5.756 -35.281 1.00 96.81 91 HIS A N 1
ATOM 690 C CA . HIS A 1 91 ? 5.012 -6.291 -35.872 1.00 96.81 91 HIS A CA 1
ATOM 691 C C . HIS A 1 91 ? 5.949 -6.777 -34.758 1.00 96.81 91 HIS A C 1
ATOM 693 O O . HIS A 1 91 ? 6.393 -7.925 -34.752 1.00 96.81 91 HIS A O 1
ATOM 699 N N . LEU A 1 92 ? 6.173 -5.938 -33.743 1.00 95.50 92 LEU A N 1
ATOM 700 C CA . LEU A 1 92 ? 7.015 -6.273 -32.596 1.00 95.50 92 LEU A CA 1
ATOM 701 C C . LEU A 1 92 ? 6.433 -7.429 -31.766 1.00 95.50 92 LEU A C 1
ATOM 703 O O . LEU A 1 92 ? 7.173 -8.284 -31.274 1.00 95.50 92 LEU A O 1
ATOM 707 N N . ARG A 1 93 ? 5.102 -7.499 -31.614 1.00 94.88 93 ARG A N 1
ATOM 708 C CA . ARG A 1 93 ? 4.432 -8.630 -30.942 1.00 94.88 93 ARG A CA 1
ATOM 709 C C . ARG A 1 93 ? 4.671 -9.945 -31.690 1.00 94.88 93 ARG A C 1
ATOM 711 O O . ARG A 1 93 ? 4.994 -10.942 -31.042 1.00 94.88 93 ARG A O 1
ATOM 718 N N . ARG A 1 94 ? 4.579 -9.945 -33.025 1.00 98.00 94 ARG A N 1
ATOM 719 C CA . ARG A 1 94 ? 4.870 -11.119 -33.868 1.00 98.00 94 ARG A CA 1
ATOM 720 C C . ARG A 1 94 ? 6.336 -11.532 -33.778 1.00 98.00 94 ARG A C 1
ATOM 722 O O . ARG A 1 94 ? 6.609 -12.717 -33.596 1.00 98.00 94 ARG A O 1
ATOM 729 N N . LEU A 1 95 ? 7.272 -10.580 -33.798 1.00 98.12 95 LEU A N 1
ATOM 730 C CA . LEU A 1 95 ? 8.699 -10.890 -33.645 1.00 98.12 95 LEU A CA 1
ATOM 731 C C . LEU A 1 95 ? 9.029 -11.531 -32.300 1.00 98.12 95 LEU A C 1
ATOM 733 O O . LEU A 1 95 ? 9.819 -12.470 -32.261 1.00 98.12 95 LEU A O 1
ATOM 737 N N . ARG A 1 96 ? 8.405 -11.094 -31.202 1.00 97.38 96 ARG A N 1
ATOM 738 C CA . ARG A 1 96 ? 8.593 -11.757 -29.903 1.00 97.38 96 ARG A CA 1
ATOM 739 C C . ARG A 1 96 ? 8.090 -13.196 -29.905 1.00 97.38 96 ARG A C 1
ATOM 741 O O . ARG A 1 96 ? 8.765 -14.056 -29.349 1.00 97.38 96 ARG A O 1
ATOM 748 N N . MET A 1 97 ? 6.952 -13.468 -30.549 1.00 97.75 97 MET A N 1
ATOM 749 C CA . MET A 1 97 ? 6.437 -14.833 -30.721 1.00 97.75 97 MET A CA 1
ATOM 750 C C . MET A 1 97 ? 7.421 -15.706 -31.517 1.00 97.75 97 MET A C 1
ATOM 752 O O . MET A 1 97 ? 7.737 -16.817 -31.093 1.00 97.75 97 MET A O 1
ATOM 756 N N . ILE A 1 98 ? 7.958 -15.183 -32.626 1.00 98.38 98 ILE A N 1
ATOM 757 C CA . ILE A 1 98 ? 8.966 -15.870 -33.451 1.00 98.38 98 ILE A CA 1
ATOM 758 C C . ILE A 1 98 ? 10.256 -16.111 -32.657 1.00 98.38 98 ILE A C 1
ATOM 760 O O . ILE A 1 98 ? 10.751 -17.235 -32.623 1.00 98.38 98 ILE A O 1
ATOM 764 N N . GLY A 1 99 ? 10.771 -15.093 -31.963 1.00 97.19 99 GLY A N 1
ATOM 765 C CA . GLY A 1 99 ? 11.963 -15.205 -31.122 1.00 97.19 99 GLY A CA 1
ATOM 766 C C . GLY A 1 99 ? 11.793 -16.221 -29.990 1.00 97.19 99 GLY A C 1
ATOM 767 O O . GLY A 1 99 ? 12.691 -17.020 -29.740 1.00 97.19 99 GLY A O 1
ATOM 768 N N . ALA A 1 100 ? 10.618 -16.273 -29.356 1.00 95.56 100 ALA A N 1
ATOM 769 C CA . ALA A 1 100 ? 10.321 -17.271 -28.330 1.00 95.56 100 ALA A CA 1
ATOM 770 C C . ALA A 1 100 ? 10.298 -18.697 -28.900 1.00 95.56 100 ALA A C 1
ATOM 772 O O . ALA A 1 100 ? 10.855 -19.614 -28.294 1.00 95.56 100 ALA A O 1
ATOM 773 N N . ALA A 1 101 ? 9.700 -18.890 -30.080 1.00 97.06 101 ALA A N 1
ATOM 774 C CA . ALA A 1 101 ? 9.730 -20.174 -30.775 1.00 97.06 101 ALA A CA 1
ATOM 775 C C . ALA A 1 101 ? 11.155 -20.575 -31.187 1.00 97.06 101 ALA A C 1
ATOM 777 O O . ALA A 1 101 ? 11.506 -21.755 -31.105 1.00 97.06 101 ALA A O 1
ATOM 778 N N . PHE A 1 102 ? 11.992 -19.610 -31.584 1.00 96.88 102 PHE A N 1
ATOM 779 C CA . PHE A 1 102 ? 13.414 -19.837 -31.828 1.00 96.88 102 PHE A CA 1
ATOM 780 C C . PHE A 1 102 ? 14.115 -20.340 -30.560 1.00 96.88 102 PHE A C 1
ATOM 782 O O . PHE A 1 102 ? 14.734 -21.397 -30.611 1.00 96.88 102 PHE A O 1
ATOM 789 N N . VAL A 1 103 ? 13.942 -19.682 -29.410 1.00 93.88 103 VAL A N 1
ATOM 790 C CA . VAL A 1 103 ? 14.540 -20.135 -28.137 1.00 93.88 103 VAL A CA 1
ATOM 791 C C . VAL A 1 103 ? 14.101 -21.559 -27.770 1.00 93.88 103 VAL A C 1
ATOM 793 O O . VAL A 1 103 ? 14.910 -22.342 -27.281 1.00 93.88 103 VAL A O 1
ATOM 796 N N . GLN A 1 104 ? 12.841 -21.928 -28.029 1.00 92.12 104 GLN A N 1
ATOM 797 C CA . GLN A 1 104 ? 12.326 -23.275 -27.737 1.00 92.12 104 GLN A CA 1
ATOM 798 C C . GLN A 1 104 ? 12.848 -24.369 -28.680 1.00 92.12 104 GLN A C 1
ATOM 800 O O . GLN A 1 104 ? 12.947 -25.524 -28.270 1.00 92.12 104 GLN A O 1
ATOM 805 N N . SER A 1 105 ? 13.111 -24.040 -29.948 1.00 93.50 105 SER A N 1
ATOM 806 C CA . SER A 1 105 ? 13.369 -25.034 -31.005 1.00 93.50 105 SER A CA 1
ATOM 807 C C . SER A 1 105 ? 14.789 -25.018 -31.562 1.00 93.50 105 SER A C 1
ATOM 809 O O . SER A 1 105 ? 15.198 -25.988 -32.196 1.00 93.50 105 SER A O 1
ATOM 811 N N . ASN A 1 106 ? 15.521 -23.922 -31.358 1.00 91.25 106 ASN A N 1
ATOM 812 C CA . ASN A 1 106 ? 16.785 -23.608 -32.017 1.00 91.25 106 ASN A CA 1
ATOM 813 C C . ASN A 1 106 ? 16.712 -23.698 -33.561 1.00 91.25 106 ASN A C 1
ATOM 815 O O . ASN A 1 106 ? 17.669 -24.107 -34.217 1.00 91.25 106 ASN A O 1
ATOM 819 N N . ASN A 1 107 ? 15.557 -23.367 -34.153 1.00 93.50 107 ASN A N 1
ATOM 820 C CA . ASN A 1 107 ? 15.342 -23.427 -35.601 1.00 93.50 107 ASN A CA 1
ATOM 821 C C . ASN A 1 107 ? 15.903 -22.178 -36.311 1.00 93.50 107 ASN A C 1
ATOM 823 O O . ASN A 1 107 ? 15.432 -21.064 -36.072 1.00 93.50 107 ASN A O 1
ATOM 827 N N . ALA A 1 108 ? 16.860 -22.380 -37.222 1.00 93.31 108 ALA A N 1
ATOM 828 C CA . ALA A 1 108 ? 17.509 -21.316 -37.991 1.00 93.31 108 ALA A CA 1
ATOM 829 C C . ALA A 1 108 ? 16.531 -20.485 -38.845 1.00 93.31 108 ALA A C 1
ATOM 831 O O . ALA A 1 108 ? 16.675 -19.268 -38.901 1.00 93.31 108 ALA A O 1
ATOM 832 N N . ASP A 1 109 ? 15.485 -21.091 -39.415 1.00 94.50 109 ASP A N 1
ATOM 833 C CA . ASP A 1 109 ? 14.508 -20.372 -40.248 1.00 94.50 109 ASP A CA 1
ATOM 834 C C . ASP A 1 109 ? 13.739 -19.312 -39.439 1.00 94.50 109 ASP A C 1
ATOM 836 O O . ASP A 1 109 ? 13.404 -18.238 -39.945 1.00 94.50 109 ASP A O 1
ATOM 840 N N . LEU A 1 110 ? 13.470 -19.601 -38.158 1.00 96.56 110 LEU A N 1
ATOM 841 C CA . LEU A 1 110 ? 12.819 -18.662 -37.241 1.00 96.56 110 LEU A CA 1
ATOM 842 C C . LEU A 1 110 ? 13.771 -17.538 -36.820 1.00 96.56 110 LEU A C 1
ATOM 844 O O . LEU A 1 110 ? 13.340 -16.389 -36.722 1.00 96.56 110 LEU A O 1
ATOM 848 N N . ALA A 1 111 ? 15.054 -17.849 -36.605 1.00 94.75 111 ALA A N 1
ATOM 849 C CA . ALA A 1 111 ? 16.073 -16.833 -36.350 1.00 94.75 111 ALA A CA 1
ATOM 850 C C . ALA A 1 111 ? 16.201 -15.878 -37.548 1.00 94.75 111 ALA A C 1
ATOM 852 O O . ALA A 1 111 ? 16.135 -14.662 -37.374 1.00 94.75 111 ALA A O 1
ATOM 853 N N . ASP A 1 112 ? 16.269 -16.419 -38.765 1.00 95.50 112 ASP A N 1
ATOM 854 C CA . ASP A 1 112 ? 16.343 -15.635 -39.999 1.00 95.50 112 ASP A CA 1
ATOM 855 C C . ASP A 1 112 ? 15.092 -14.771 -40.207 1.00 95.50 112 ASP A C 1
ATOM 857 O O . ASP A 1 112 ? 15.198 -13.613 -40.616 1.00 95.50 112 ASP A O 1
ATOM 861 N N . ALA A 1 113 ? 13.898 -15.294 -39.906 1.00 97.50 113 ALA A N 1
ATOM 862 C CA . ALA A 1 113 ? 12.661 -14.513 -39.950 1.00 97.50 113 ALA A CA 1
ATOM 863 C C . ALA A 1 113 ? 12.683 -13.347 -38.950 1.00 97.50 113 ALA A C 1
ATOM 865 O O . ALA A 1 113 ? 12.357 -12.217 -39.316 1.00 97.50 113 ALA A O 1
ATOM 866 N N . ALA A 1 114 ? 13.122 -13.587 -37.711 1.00 97.12 114 ALA A N 1
ATOM 867 C CA . ALA A 1 114 ? 13.245 -12.535 -36.706 1.00 97.12 114 ALA A CA 1
ATOM 868 C C . ALA A 1 114 ? 14.261 -11.453 -37.119 1.00 97.12 114 ALA A C 1
ATOM 870 O O . ALA A 1 114 ? 13.967 -10.265 -36.994 1.00 97.12 114 ALA A O 1
ATOM 871 N N . ILE A 1 115 ? 15.416 -11.846 -37.673 1.00 96.00 115 ILE A N 1
ATOM 872 C CA . ILE A 1 115 ? 16.444 -10.923 -38.185 1.00 96.00 115 ILE A CA 1
ATOM 873 C C . ILE A 1 115 ? 15.896 -10.075 -39.342 1.00 96.00 115 ILE A C 1
ATOM 875 O O . ILE A 1 115 ? 16.106 -8.860 -39.371 1.00 96.00 115 ILE A O 1
ATOM 879 N N . ARG A 1 116 ? 15.154 -10.669 -40.288 1.00 96.38 116 ARG A N 1
ATOM 880 C CA . ARG A 1 116 ? 14.522 -9.912 -41.386 1.00 96.38 116 ARG A CA 1
ATOM 881 C C . ARG A 1 116 ? 13.506 -8.896 -40.874 1.00 96.38 116 ARG A C 1
ATOM 883 O O . ARG A 1 116 ? 13.532 -7.751 -41.314 1.00 96.38 116 ARG A O 1
ATOM 890 N N . GLY A 1 117 ? 12.655 -9.281 -39.927 1.00 96.94 117 GLY A N 1
ATOM 891 C CA . GLY A 1 117 ? 11.696 -8.354 -39.327 1.00 96.94 117 GLY A CA 1
ATOM 892 C C . GLY A 1 117 ? 12.369 -7.200 -38.579 1.00 96.94 117 GLY A C 1
ATOM 893 O O . GLY A 1 117 ? 12.019 -6.045 -38.799 1.00 96.94 117 GLY A O 1
ATOM 894 N N . LEU A 1 118 ? 13.411 -7.480 -37.784 1.00 94.94 118 LEU A N 1
ATOM 895 C CA . LEU A 1 118 ? 14.227 -6.433 -37.152 1.00 94.94 118 LEU A CA 1
ATOM 896 C C . LEU A 1 118 ? 14.862 -5.496 -38.187 1.00 94.94 118 LEU A C 1
ATOM 898 O O . LEU A 1 118 ? 14.874 -4.283 -37.996 1.00 94.94 118 LEU A O 1
ATOM 902 N N . THR A 1 119 ? 15.355 -6.050 -39.298 1.00 93.19 119 THR A N 1
ATOM 903 C CA . THR A 1 119 ? 15.919 -5.264 -40.405 1.00 93.19 119 THR A CA 1
ATOM 904 C C . THR A 1 119 ? 14.883 -4.310 -40.988 1.00 93.19 119 THR A C 1
ATOM 906 O O . THR A 1 119 ? 15.187 -3.134 -41.174 1.00 93.19 119 THR A O 1
ATOM 909 N N . TYR A 1 120 ? 13.665 -4.797 -41.249 1.00 95.31 120 TYR A N 1
ATOM 910 C CA . TYR A 1 120 ? 12.566 -3.953 -41.713 1.00 95.31 120 TYR A CA 1
ATOM 911 C C . TYR A 1 120 ? 12.291 -2.828 -40.721 1.00 95.31 120 TYR A C 1
ATOM 913 O O . TYR A 1 120 ? 12.250 -1.666 -41.117 1.00 95.31 120 TYR A O 1
ATOM 921 N N . TRP A 1 121 ? 12.156 -3.171 -39.436 1.00 94.56 121 TRP A N 1
ATOM 922 C CA . TRP A 1 121 ? 11.842 -2.216 -38.379 1.00 94.56 121 TRP A CA 1
ATOM 923 C C . TRP A 1 121 ? 12.862 -1.076 -38.299 1.00 94.56 121 TRP A C 1
ATOM 925 O O . TRP A 1 121 ? 12.473 0.087 -38.304 1.00 94.56 121 TRP A O 1
ATOM 935 N N . HIS A 1 122 ? 14.161 -1.395 -38.298 1.00 87.88 122 HIS A N 1
ATOM 936 C CA . HIS A 1 122 ? 15.244 -0.402 -38.215 1.00 87.88 122 HIS A CA 1
ATOM 937 C C . HIS A 1 122 ? 15.350 0.516 -39.439 1.00 87.88 122 HIS A C 1
ATOM 939 O O . HIS A 1 122 ? 16.010 1.550 -39.371 1.00 87.88 122 HIS A O 1
ATOM 945 N N . GLN A 1 123 ? 14.723 0.157 -40.561 1.00 88.06 123 GLN A N 1
ATOM 946 C CA . GLN A 1 123 ? 14.705 0.973 -41.780 1.00 88.06 123 GLN A CA 1
ATOM 947 C C . GLN A 1 123 ? 13.528 1.956 -41.839 1.00 88.06 123 GLN A C 1
ATOM 949 O O . GLN A 1 123 ? 13.494 2.787 -42.747 1.00 88.06 123 GLN A O 1
ATOM 954 N N . GLN A 1 124 ? 12.570 1.866 -40.913 1.00 87.12 124 GLN A N 1
ATOM 955 C CA . GLN A 1 124 ? 11.398 2.741 -40.873 1.00 87.12 124 GLN A CA 1
ATOM 956 C C . GLN A 1 124 ? 11.516 3.804 -39.767 1.00 87.12 124 GLN A C 1
ATOM 958 O O . GLN A 1 124 ? 12.173 3.598 -38.751 1.00 87.12 124 GLN A O 1
ATOM 963 N N . ASP A 1 125 ? 10.827 4.933 -39.949 1.00 83.19 125 ASP A N 1
ATOM 964 C CA . ASP A 1 125 ? 10.686 6.006 -38.951 1.00 83.19 125 ASP A CA 1
ATOM 965 C C . ASP A 1 125 ? 9.223 6.085 -38.496 1.00 83.19 125 ASP A C 1
ATOM 967 O O . ASP A 1 125 ? 8.427 6.866 -39.024 1.00 83.19 125 ASP A O 1
ATOM 971 N N . PHE A 1 126 ? 8.843 5.222 -37.551 1.00 85.88 126 PHE A N 1
ATOM 972 C CA . PHE A 1 126 ? 7.466 5.174 -37.070 1.00 85.88 126 PHE A CA 1
ATOM 973 C C . PHE A 1 126 ? 7.159 6.297 -36.071 1.00 85.88 126 PHE A C 1
ATOM 975 O O . PHE A 1 126 ? 7.905 6.519 -35.113 1.00 85.88 126 PHE A O 1
ATOM 982 N N . LYS A 1 127 ? 6.010 6.961 -36.238 1.00 81.88 127 LYS A N 1
ATOM 983 C CA . LYS A 1 127 ? 5.516 7.984 -35.306 1.00 81.88 127 LYS A CA 1
ATOM 984 C C . LYS A 1 127 ? 4.663 7.347 -34.217 1.00 81.88 127 LYS A C 1
ATOM 986 O O . LYS A 1 127 ? 3.792 6.530 -34.490 1.00 81.88 127 LYS A O 1
ATOM 991 N N . THR A 1 128 ? 4.951 7.693 -32.965 1.00 82.25 128 THR A N 1
ATOM 992 C CA . THR A 1 128 ? 4.270 7.124 -31.800 1.00 82.25 128 THR A CA 1
ATOM 993 C C . THR A 1 128 ? 4.356 8.053 -30.586 1.00 82.25 128 THR A C 1
ATOM 995 O O . THR A 1 128 ? 5.199 8.948 -30.533 1.00 82.25 128 THR A O 1
ATOM 998 N N . GLY A 1 129 ? 3.515 7.818 -29.575 1.00 82.62 129 GLY A N 1
ATOM 999 C CA . GLY A 1 129 ? 3.615 8.480 -28.273 1.00 82.62 129 GLY A CA 1
ATOM 1000 C C . GLY A 1 129 ? 4.836 8.038 -27.452 1.00 82.62 129 GLY A C 1
ATOM 1001 O O . GLY A 1 129 ? 5.390 6.955 -27.663 1.00 82.62 129 GLY A O 1
ATOM 1002 N N . TRP A 1 130 ? 5.208 8.857 -26.460 1.00 86.44 130 TRP A N 1
ATOM 1003 C CA . TRP A 1 130 ? 6.429 8.696 -25.653 1.00 86.44 130 TRP A CA 1
ATOM 1004 C C . TRP A 1 130 ? 6.585 7.303 -25.023 1.00 86.44 130 TRP A C 1
ATOM 1006 O O . TRP A 1 130 ? 7.682 6.757 -25.016 1.00 86.44 130 TRP A O 1
ATOM 1016 N N . TRP A 1 131 ? 5.500 6.692 -24.520 1.00 86.38 131 TRP A N 1
ATOM 1017 C CA . TRP A 1 131 ? 5.594 5.390 -23.848 1.00 86.38 131 TRP A CA 1
ATOM 1018 C C . TRP A 1 131 ? 6.074 4.314 -24.819 1.00 86.38 131 TRP A C 1
ATOM 1020 O O . TRP A 1 131 ? 6.965 3.535 -24.505 1.00 86.38 131 TRP A O 1
ATOM 1030 N N . TRP A 1 132 ? 5.534 4.291 -26.035 1.00 88.00 132 TRP A N 1
ATOM 1031 C CA . TRP A 1 132 ? 5.999 3.369 -27.065 1.00 88.00 132 TRP A CA 1
ATOM 1032 C C . TRP A 1 132 ? 7.415 3.709 -27.532 1.00 88.00 132 TRP A C 1
ATOM 1034 O O . TRP A 1 132 ? 8.196 2.785 -27.729 1.00 88.00 132 TRP A O 1
ATOM 1044 N N . ALA A 1 133 ? 7.761 4.992 -27.665 1.00 89.56 133 ALA A N 1
ATOM 1045 C CA . ALA A 1 133 ? 9.095 5.414 -28.094 1.00 89.56 133 ALA A CA 1
ATOM 1046 C C . ALA A 1 133 ? 10.199 5.013 -27.097 1.00 89.56 133 ALA A C 1
ATOM 1048 O O . ALA A 1 133 ? 11.224 4.479 -27.508 1.00 89.56 133 ALA A O 1
ATOM 1049 N N . ASP A 1 134 ? 9.981 5.232 -25.796 1.00 91.25 134 ASP A N 1
ATOM 1050 C CA . ASP A 1 134 ? 11.018 5.075 -24.766 1.00 91.25 134 ASP A CA 1
ATOM 1051 C C . ASP A 1 134 ? 10.929 3.763 -23.969 1.00 91.25 134 ASP A C 1
ATOM 1053 O O . ASP A 1 134 ? 11.924 3.338 -23.382 1.00 91.25 134 ASP A O 1
ATOM 1057 N N . ILE A 1 135 ? 9.761 3.110 -23.935 1.00 87.62 135 ILE A N 1
ATOM 1058 C CA . ILE A 1 135 ? 9.523 1.875 -23.167 1.00 87.62 135 ILE A CA 1
ATOM 1059 C C . ILE A 1 135 ? 9.101 0.732 -24.094 1.00 87.62 135 ILE A C 1
ATOM 1061 O O . ILE A 1 135 ? 9.802 -0.274 -24.188 1.00 87.62 135 ILE A O 1
ATOM 1065 N N . GLY A 1 136 ? 7.983 0.880 -24.808 1.00 89.88 136 GLY A N 1
ATOM 1066 C CA . GLY A 1 136 ? 7.360 -0.198 -25.582 1.00 89.88 136 GLY A CA 1
ATOM 1067 C C . GLY A 1 136 ? 8.267 -0.790 -26.665 1.00 89.88 136 GLY A C 1
ATOM 1068 O O . GLY A 1 136 ? 8.611 -1.972 -26.601 1.00 89.88 136 GLY A O 1
ATOM 1069 N N . GLN A 1 137 ? 8.678 0.013 -27.655 1.00 92.19 137 GLN A N 1
ATOM 1070 C CA . GLN A 1 137 ? 9.569 -0.460 -28.720 1.00 92.19 137 GLN A CA 1
ATOM 1071 C C . GLN A 1 137 ? 10.927 -0.918 -28.166 1.00 92.19 137 GLN A C 1
ATOM 1073 O O . GLN A 1 137 ? 11.325 -2.041 -28.492 1.00 92.19 137 GLN A O 1
ATOM 1078 N N . PRO A 1 138 ? 11.615 -0.141 -27.297 1.00 94.50 138 PRO A N 1
ATOM 1079 C CA . PRO A 1 138 ? 12.904 -0.549 -26.744 1.00 94.50 138 PRO A CA 1
ATOM 1080 C C . PRO A 1 138 ? 12.847 -1.888 -26.002 1.00 94.50 138 PRO A C 1
ATOM 1082 O O . PRO A 1 138 ? 13.692 -2.750 -26.240 1.00 94.50 138 PRO A O 1
ATOM 1085 N N . GLN A 1 139 ? 11.828 -2.125 -25.165 1.00 93.25 139 GLN A N 1
ATOM 1086 C CA . GLN A 1 139 ? 11.669 -3.417 -24.494 1.00 93.25 139 GLN A CA 1
ATOM 1087 C C . GLN A 1 139 ? 11.439 -4.547 -25.501 1.00 93.25 139 GLN A C 1
ATOM 1089 O O . GLN A 1 139 ? 12.091 -5.584 -25.414 1.00 93.25 139 GLN A O 1
ATOM 1094 N N . PHE A 1 140 ? 10.534 -4.373 -26.468 1.00 94.69 140 PHE A N 1
ATOM 1095 C CA . PHE A 1 140 ? 10.144 -5.474 -27.352 1.00 94.69 140 PHE A CA 1
ATOM 1096 C C . PHE A 1 140 ? 11.284 -5.857 -28.299 1.00 94.69 140 PHE A C 1
ATOM 1098 O O . PHE A 1 140 ? 11.541 -7.044 -28.494 1.00 94.69 140 PHE A O 1
ATOM 1105 N N . LEU A 1 141 ? 11.986 -4.868 -28.853 1.00 95.00 141 LEU A N 1
ATOM 1106 C CA . LEU A 1 141 ? 13.156 -5.092 -29.700 1.00 95.00 141 LEU A CA 1
ATOM 1107 C C . LEU A 1 141 ? 14.317 -5.673 -28.895 1.00 95.00 141 LEU A C 1
ATOM 1109 O O . LEU A 1 141 ? 14.964 -6.613 -29.355 1.00 95.00 141 LEU A O 1
ATOM 1113 N N . GLY A 1 142 ? 14.535 -5.177 -27.674 1.00 94.44 142 GLY A N 1
ATOM 1114 C CA . GLY A 1 142 ? 15.527 -5.723 -26.754 1.00 94.44 142 GLY A CA 1
ATOM 1115 C C . GLY A 1 142 ? 15.282 -7.193 -26.432 1.00 94.44 142 GLY A C 1
ATOM 1116 O O . GLY A 1 142 ? 16.209 -7.989 -26.508 1.00 94.44 142 GLY A O 1
ATOM 1117 N N . GLU A 1 143 ? 14.037 -7.588 -26.163 1.00 95.38 143 GLU A N 1
ATOM 1118 C CA . GLU A 1 143 ? 13.676 -8.991 -25.939 1.00 95.38 143 GLU A CA 1
ATOM 1119 C C . GLU A 1 143 ? 14.024 -9.876 -27.142 1.00 95.38 143 GLU A C 1
ATOM 1121 O O . GLU A 1 143 ? 14.647 -10.922 -26.969 1.00 95.38 143 GLU A O 1
ATOM 1126 N N . VAL A 1 144 ? 13.656 -9.463 -28.361 1.00 96.88 144 VAL A N 1
ATOM 1127 C CA . VAL A 1 144 ? 13.966 -10.225 -29.586 1.00 96.88 144 VAL A CA 1
ATOM 1128 C C . VAL A 1 144 ? 15.476 -10.316 -29.798 1.00 96.88 144 VAL A C 1
ATOM 1130 O O . VAL A 1 144 ? 15.994 -11.406 -30.041 1.00 96.88 144 VAL A O 1
ATOM 1133 N N . ALA A 1 145 ? 16.194 -9.204 -29.644 1.00 95.38 145 ALA A N 1
ATOM 1134 C CA . ALA A 1 145 ? 17.643 -9.163 -29.798 1.00 95.38 145 ALA A CA 1
ATOM 1135 C C . ALA A 1 145 ? 18.363 -10.043 -28.763 1.00 95.38 145 ALA A C 1
ATOM 1137 O O . ALA A 1 145 ? 19.271 -10.794 -29.113 1.00 95.38 145 ALA A O 1
ATOM 1138 N N . LEU A 1 146 ? 17.916 -10.019 -27.504 1.00 94.88 146 LEU A N 1
ATOM 1139 C CA . LEU A 1 146 ? 18.447 -10.876 -26.446 1.00 94.88 146 LEU A CA 1
ATOM 1140 C C . LEU A 1 146 ? 18.115 -12.352 -26.678 1.00 94.88 146 LEU A C 1
ATOM 1142 O O . LEU A 1 146 ? 18.951 -13.191 -26.360 1.00 94.88 146 LEU A O 1
ATOM 1146 N N . MET A 1 147 ? 16.950 -12.692 -27.246 1.00 95.38 147 MET A N 1
ATOM 1147 C CA . MET A 1 147 ? 16.621 -14.074 -27.629 1.00 95.38 147 MET A CA 1
ATOM 1148 C C . MET A 1 147 ? 17.551 -14.601 -28.724 1.00 95.38 147 MET A C 1
ATOM 1150 O O . MET A 1 147 ? 18.042 -15.721 -28.602 1.00 95.38 147 MET A O 1
ATOM 1154 N N . LEU A 1 148 ? 17.833 -13.788 -29.746 1.00 93.12 148 LEU A N 1
ATOM 1155 C CA . LEU A 1 148 ? 18.745 -14.139 -30.841 1.00 93.12 148 LEU A CA 1
ATOM 1156 C C . LEU A 1 148 ? 20.213 -14.209 -30.397 1.00 93.12 148 LEU A C 1
ATOM 1158 O O . LEU A 1 148 ? 20.979 -15.003 -30.946 1.00 93.12 148 LEU A O 1
ATOM 1162 N N . GLY A 1 149 ? 20.604 -13.402 -29.405 1.00 86.75 149 GLY A N 1
ATOM 1163 C CA . GLY A 1 149 ? 21.964 -13.376 -28.869 1.00 86.75 149 GLY A CA 1
ATOM 1164 C C . GLY A 1 149 ? 23.000 -13.166 -29.975 1.00 86.75 149 GLY A C 1
ATOM 1165 O O . GLY A 1 149 ? 22.901 -12.227 -30.767 1.00 86.75 149 GLY A O 1
ATOM 1166 N N . ASP A 1 150 ? 23.972 -14.075 -30.062 1.00 82.31 150 ASP A N 1
ATOM 1167 C CA . ASP A 1 150 ? 25.071 -13.984 -31.027 1.00 82.31 150 ASP A CA 1
ATOM 1168 C C . ASP A 1 150 ? 24.719 -14.249 -32.489 1.00 82.31 150 ASP A C 1
ATOM 1170 O O . ASP A 1 150 ? 25.513 -13.916 -33.369 1.00 82.31 150 ASP A O 1
ATOM 1174 N N . LEU A 1 151 ? 23.506 -14.727 -32.775 1.00 87.44 151 LEU A N 1
ATOM 1175 C CA . LEU A 1 151 ? 23.011 -14.816 -34.150 1.00 87.44 151 LEU A CA 1
ATOM 1176 C C . LEU A 1 151 ? 22.620 -13.451 -34.729 1.00 87.44 151 LEU A C 1
ATOM 1178 O O . LEU A 1 151 ? 22.586 -13.298 -35.949 1.00 87.44 151 LEU A O 1
ATOM 1182 N N . LEU A 1 152 ? 22.330 -12.452 -33.886 1.00 86.44 152 LEU A N 1
ATOM 1183 C CA . LEU A 1 152 ? 21.997 -11.114 -34.362 1.00 86.44 152 LEU A CA 1
ATOM 1184 C C . LEU A 1 152 ? 23.273 -10.395 -34.841 1.00 86.44 152 LEU A C 1
ATOM 1186 O O . LEU A 1 152 ? 24.197 -10.220 -34.033 1.00 86.44 152 LEU A O 1
ATOM 1190 N N . PRO A 1 153 ? 23.326 -9.916 -36.105 1.00 79.38 153 PRO A N 1
ATOM 1191 C CA . PRO A 1 153 ? 24.473 -9.172 -36.611 1.00 79.38 153 PRO A CA 1
ATOM 1192 C C . PRO A 1 153 ? 24.804 -7.969 -35.727 1.00 79.38 153 PRO A C 1
ATOM 1194 O O . PRO A 1 153 ? 23.905 -7.250 -35.289 1.00 79.38 153 PRO A O 1
ATOM 1197 N N . MET A 1 154 ? 26.098 -7.722 -35.506 1.00 71.88 154 MET A N 1
ATOM 1198 C CA . MET A 1 154 ? 26.582 -6.657 -34.614 1.00 71.88 154 MET A CA 1
ATOM 1199 C C . MET A 1 154 ? 25.962 -5.288 -34.931 1.00 71.88 154 MET A C 1
ATOM 1201 O O . MET A 1 154 ? 25.560 -4.575 -34.019 1.00 71.88 154 MET A O 1
ATOM 1205 N N . GLU A 1 155 ? 25.821 -4.949 -36.214 1.00 73.12 155 GLU A N 1
ATOM 1206 C CA . GLU A 1 155 ? 25.191 -3.697 -36.651 1.00 73.12 155 GLU A CA 1
ATOM 1207 C C . GLU A 1 155 ? 23.737 -3.585 -36.171 1.00 73.12 155 GLU A C 1
ATOM 1209 O O . GLU A 1 155 ? 23.354 -2.583 -35.580 1.00 73.12 155 GLU A O 1
ATOM 1214 N N . GLN A 1 156 ? 22.931 -4.638 -36.332 1.00 76.19 156 GLN A N 1
ATOM 1215 C CA . GLN A 1 156 ? 21.535 -4.634 -35.876 1.00 76.19 156 GLN A CA 1
ATOM 1216 C C . GLN A 1 156 ? 21.426 -4.654 -34.352 1.00 76.19 156 GLN A C 1
ATOM 1218 O O . GLN A 1 156 ? 20.517 -4.051 -33.776 1.00 76.19 156 GLN A O 1
ATOM 1223 N N . ARG A 1 157 ? 22.368 -5.326 -33.683 1.00 79.19 157 ARG A N 1
ATOM 1224 C CA . ARG A 1 157 ? 22.493 -5.288 -32.225 1.00 79.19 157 ARG A CA 1
ATOM 1225 C C . ARG A 1 157 ? 22.755 -3.860 -31.746 1.00 79.19 157 ARG A C 1
ATOM 1227 O O . ARG A 1 157 ? 22.094 -3.401 -30.818 1.00 79.19 157 ARG A O 1
ATOM 1234 N N . PHE A 1 158 ? 23.656 -3.144 -32.420 1.00 75.25 158 PHE A N 1
ATOM 1235 C CA . PHE A 1 158 ? 23.973 -1.751 -32.124 1.00 75.25 158 PHE A CA 1
ATOM 1236 C C . PHE A 1 158 ? 22.803 -0.810 -32.443 1.00 75.25 158 PHE A C 1
ATOM 1238 O O . PHE A 1 158 ? 22.439 -0.004 -31.595 1.00 75.25 158 PHE A O 1
ATOM 1245 N N . GLN A 1 159 ? 22.140 -0.959 -33.593 1.00 79.62 159 GLN A N 1
ATOM 1246 C CA . GLN A 1 159 ? 20.931 -0.196 -33.944 1.00 79.62 159 GLN A CA 1
ATOM 1247 C C . GLN A 1 159 ? 19.827 -0.366 -32.891 1.00 79.62 159 GLN A C 1
ATOM 1249 O O . GLN A 1 159 ? 19.255 0.615 -32.418 1.00 79.62 159 GLN A O 1
ATOM 1254 N N . THR A 1 160 ? 19.607 -1.602 -32.434 1.00 85.12 160 THR A N 1
ATOM 1255 C CA . THR A 1 160 ? 18.658 -1.908 -31.352 1.00 85.12 160 THR A CA 1
ATOM 1256 C C . THR A 1 160 ? 19.070 -1.268 -30.027 1.00 85.12 160 THR A C 1
ATOM 1258 O O . THR A 1 160 ? 18.234 -0.720 -29.318 1.00 85.12 160 THR A O 1
ATOM 1261 N N . ALA A 1 161 ? 20.356 -1.285 -29.683 1.00 83.56 161 ALA A N 1
ATOM 1262 C CA . ALA A 1 161 ? 20.853 -0.614 -28.486 1.00 83.56 161 ALA A CA 1
ATOM 1263 C C . ALA A 1 161 ? 20.720 0.920 -28.576 1.00 83.56 161 ALA A C 1
ATOM 1265 O O . ALA A 1 161 ? 20.456 1.585 -27.576 1.00 83.56 161 ALA A O 1
ATOM 1266 N N . MET A 1 162 ? 20.870 1.495 -29.771 1.00 82.94 162 MET A N 1
ATOM 1267 C CA . MET A 1 162 ? 20.863 2.941 -29.987 1.00 82.94 162 MET A CA 1
ATOM 1268 C C . MET A 1 162 ? 19.482 3.582 -29.935 1.00 82.94 162 MET A C 1
ATOM 1270 O O . MET A 1 162 ? 19.424 4.798 -29.786 1.00 82.94 162 MET A O 1
ATOM 1274 N N . ILE A 1 163 ? 18.388 2.820 -29.979 1.00 86.56 163 ILE A N 1
ATOM 1275 C CA . ILE A 1 163 ? 17.039 3.341 -29.694 1.00 86.56 163 ILE A CA 1
ATOM 1276 C C . ILE A 1 163 ? 16.706 3.336 -28.195 1.00 86.56 163 ILE A C 1
ATOM 1278 O O . ILE A 1 163 ? 15.765 3.993 -27.770 1.00 86.56 163 ILE A O 1
ATOM 1282 N N . MET A 1 164 ? 17.481 2.618 -27.379 1.00 89.75 164 MET A N 1
ATOM 1283 C CA . MET A 1 164 ? 17.262 2.489 -25.936 1.00 89.75 164 MET A CA 1
ATOM 1284 C C . MET A 1 164 ? 17.872 3.677 -25.186 1.00 89.75 164 MET A C 1
ATOM 1286 O O . MET A 1 164 ? 18.844 4.283 -25.655 1.00 89.75 164 MET A O 1
ATOM 1290 N N . SER A 1 165 ? 17.343 4.003 -24.004 1.00 88.81 165 SER A N 1
ATOM 1291 C CA . SER A 1 165 ? 17.981 4.979 -23.108 1.00 88.81 165 SER A CA 1
ATOM 1292 C C . SER A 1 165 ? 19.366 4.488 -22.654 1.00 88.81 165 SER A C 1
ATOM 1294 O O . SER A 1 165 ? 19.592 3.287 -22.509 1.00 88.81 165 SER A O 1
ATOM 1296 N N . ASP A 1 166 ? 20.321 5.404 -22.485 1.00 85.50 166 ASP A N 1
ATOM 1297 C CA . ASP A 1 166 ? 21.622 5.178 -21.818 1.00 85.50 166 ASP A CA 1
ATOM 1298 C C . ASP A 1 166 ? 21.638 5.696 -20.383 1.00 85.50 166 ASP A C 1
ATOM 1300 O O . ASP A 1 166 ? 22.622 5.488 -19.674 1.00 85.50 166 ASP A O 1
ATOM 1304 N N . THR A 1 167 ? 20.568 6.355 -19.949 1.00 88.38 167 THR A N 1
ATOM 1305 C CA . THR A 1 167 ? 20.535 7.043 -18.665 1.00 88.38 167 THR A CA 1
ATOM 1306 C C . THR A 1 167 ? 19.463 6.406 -17.775 1.00 88.38 167 THR A C 1
ATOM 1308 O O . THR A 1 167 ? 18.276 6.456 -18.116 1.00 88.38 167 THR A O 1
ATOM 1311 N N . PRO A 1 168 ? 19.850 5.783 -16.643 1.00 91.50 168 PRO A N 1
ATOM 1312 C CA . PRO A 1 168 ? 18.918 5.186 -15.688 1.00 91.50 168 PRO A CA 1
ATOM 1313 C C . PRO A 1 168 ? 17.770 6.126 -15.313 1.00 91.50 168 PRO A C 1
ATOM 1315 O O . PRO A 1 168 ? 17.986 7.265 -14.904 1.00 91.50 168 PRO A O 1
ATOM 1318 N N . GLY A 1 169 ? 16.536 5.648 -15.472 1.00 86.75 169 GLY A N 1
ATOM 1319 C CA . GLY A 1 169 ? 15.331 6.400 -15.129 1.00 86.75 169 GLY A CA 1
ATOM 1320 C C . GLY A 1 169 ? 15.032 7.645 -15.977 1.00 86.75 169 GLY A C 1
ATOM 1321 O O . GLY A 1 169 ? 14.138 8.402 -15.597 1.00 86.75 169 GLY A O 1
ATOM 1322 N N . VAL A 1 170 ? 15.715 7.867 -17.104 1.00 90.88 170 VAL A N 1
ATOM 1323 C CA . VAL A 1 170 ? 15.505 9.036 -17.977 1.00 90.88 170 VAL A CA 1
ATOM 1324 C C . VAL A 1 170 ? 15.030 8.606 -19.364 1.00 90.88 170 VAL A C 1
ATOM 1326 O O . VAL A 1 170 ? 15.578 7.678 -19.970 1.00 90.88 170 VAL A O 1
ATOM 1329 N N . ARG A 1 171 ? 13.994 9.283 -19.867 1.00 87.56 171 ARG A N 1
ATOM 1330 C CA . ARG A 1 171 ? 13.470 9.080 -21.223 1.00 87.56 171 ARG A CA 1
ATOM 1331 C C . ARG A 1 171 ? 14.468 9.551 -22.267 1.00 87.56 171 ARG A C 1
ATOM 1333 O O . ARG A 1 171 ? 15.078 10.602 -22.117 1.00 87.56 171 ARG A O 1
ATOM 1340 N N . LYS A 1 172 ? 14.598 8.797 -23.354 1.00 85.44 172 LYS A N 1
ATOM 1341 C CA . LYS A 1 172 ? 15.524 9.129 -24.437 1.00 85.44 172 LYS A CA 1
ATOM 1342 C C . LYS A 1 172 ? 14.956 10.208 -25.355 1.00 85.44 172 LYS A C 1
ATOM 1344 O O . LYS A 1 172 ? 15.709 11.033 -25.859 1.00 85.44 172 LYS A O 1
ATOM 1349 N N . SER A 1 173 ? 13.646 10.182 -25.595 1.00 83.56 173 SER A N 1
ATOM 1350 C CA . SER A 1 173 ? 12.994 11.083 -26.548 1.00 83.56 173 SER A CA 1
ATOM 1351 C C . SER A 1 173 ? 13.059 12.557 -26.139 1.00 83.56 173 SER A C 1
ATOM 1353 O O . SER A 1 173 ? 13.140 13.418 -27.013 1.00 83.56 173 SER A O 1
ATOM 1355 N N . ASP A 1 174 ? 13.048 12.848 -24.835 1.00 83.50 174 ASP A N 1
ATOM 1356 C CA . ASP A 1 174 ? 12.943 14.215 -24.315 1.00 83.50 174 ASP A CA 1
ATOM 1357 C C . ASP A 1 174 ? 13.763 14.503 -23.047 1.00 83.50 174 ASP A C 1
ATOM 1359 O O . ASP A 1 174 ? 13.640 15.584 -22.473 1.00 83.50 174 ASP A O 1
ATOM 1363 N N . ASN A 1 175 ? 14.608 13.565 -22.607 1.00 84.19 175 ASN A N 1
ATOM 1364 C CA . ASN A 1 175 ? 15.434 13.678 -21.400 1.00 84.19 175 ASN A CA 1
ATOM 1365 C C . ASN A 1 175 ? 14.645 13.933 -20.101 1.00 84.19 175 ASN A C 1
ATOM 1367 O O . ASN A 1 175 ? 15.213 14.414 -19.119 1.00 84.19 175 ASN A O 1
ATOM 1371 N N . ALA A 1 176 ? 13.352 13.597 -20.054 1.00 80.12 176 ALA A N 1
ATOM 1372 C CA . ALA A 1 176 ? 12.567 13.732 -18.833 1.00 80.12 176 ALA A CA 1
ATOM 1373 C C . ALA A 1 176 ? 12.876 12.610 -17.826 1.00 80.12 176 ALA A C 1
ATOM 1375 O O . ALA A 1 176 ? 12.941 11.426 -18.179 1.00 80.12 176 ALA A O 1
ATOM 1376 N N . GLU A 1 177 ? 13.005 12.974 -16.549 1.00 86.69 177 GLU A N 1
ATOM 1377 C CA . GLU A 1 177 ? 13.109 12.009 -15.454 1.00 86.69 177 GLU A CA 1
ATOM 1378 C C . GLU A 1 177 ? 11.792 11.253 -15.234 1.00 86.69 177 GLU A C 1
ATOM 1380 O O . GLU A 1 177 ? 10.691 11.789 -15.383 1.00 86.69 177 GLU A O 1
ATOM 1385 N N . THR A 1 178 ? 11.906 9.988 -14.835 1.00 81.31 178 THR A N 1
ATOM 1386 C CA . THR A 1 178 ? 10.767 9.113 -14.548 1.00 81.31 178 THR A CA 1
ATOM 1387 C C . THR A 1 178 ? 10.799 8.594 -13.112 1.00 81.31 178 THR A C 1
ATOM 1389 O O . THR A 1 178 ? 11.855 8.468 -12.482 1.00 81.31 178 THR A O 1
ATOM 1392 N N . THR A 1 179 ? 9.617 8.258 -12.591 1.00 74.31 179 THR A N 1
ATOM 1393 C CA . THR A 1 179 ? 9.402 7.723 -11.237 1.00 74.31 179 THR A CA 1
ATOM 1394 C C . THR A 1 179 ? 8.573 6.430 -11.280 1.00 74.31 179 THR A C 1
ATOM 1396 O O . THR A 1 179 ? 8.002 6.068 -12.314 1.00 74.31 179 THR A O 1
ATOM 1399 N N . GLY A 1 180 ? 8.536 5.692 -10.165 1.00 69.81 180 GLY A N 1
ATOM 1400 C CA . GLY A 1 180 ? 7.690 4.506 -9.989 1.00 69.81 180 GLY A CA 1
ATOM 1401 C C . GLY A 1 180 ? 7.877 3.419 -11.060 1.00 69.81 180 GLY A C 1
ATOM 1402 O O . GLY A 1 180 ? 8.998 3.021 -11.387 1.00 69.81 180 GLY A O 1
ATOM 1403 N N . GLY A 1 181 ? 6.759 2.929 -11.608 1.00 69.06 181 GLY A N 1
ATOM 1404 C CA . GLY A 1 181 ? 6.751 1.892 -12.647 1.00 69.06 181 GLY A CA 1
ATOM 1405 C C . GLY A 1 181 ? 7.484 2.307 -13.927 1.00 69.06 181 GLY A C 1
ATOM 1406 O O . GLY A 1 181 ? 8.286 1.533 -14.435 1.00 69.06 181 GLY A O 1
ATOM 1407 N N . ASN A 1 182 ? 7.315 3.556 -14.381 1.00 78.06 182 ASN A N 1
ATOM 1408 C CA . ASN A 1 182 ? 8.000 4.065 -15.577 1.00 78.06 182 ASN A CA 1
ATOM 1409 C C . ASN A 1 182 ? 9.523 4.063 -15.398 1.00 78.06 182 ASN A C 1
ATOM 1411 O O . ASN A 1 182 ? 10.247 3.654 -16.300 1.00 78.06 182 ASN A O 1
ATOM 1415 N N . ARG A 1 183 ? 10.010 4.452 -14.211 1.00 85.50 183 ARG A N 1
ATOM 1416 C CA . ARG A 1 183 ? 11.443 4.377 -13.888 1.00 85.50 183 ARG A CA 1
ATOM 1417 C C . ARG A 1 183 ? 11.959 2.949 -13.950 1.00 85.50 183 ARG A C 1
ATOM 1419 O O . ARG A 1 183 ? 13.043 2.700 -14.467 1.00 85.50 183 ARG A O 1
ATOM 1426 N N . SER A 1 184 ? 11.160 2.011 -13.452 1.00 82.38 184 SER A N 1
ATOM 1427 C CA . SER A 1 184 ? 11.506 0.593 -13.472 1.00 82.38 184 SER A CA 1
ATOM 1428 C C . SER A 1 184 ? 11.582 0.045 -14.903 1.00 82.38 184 SER A C 1
ATOM 1430 O O . SER A 1 184 ? 12.532 -0.658 -15.244 1.00 82.38 184 SER A O 1
ATOM 1432 N N . ASP A 1 185 ? 10.630 0.420 -15.760 1.00 85.31 185 ASP A N 1
ATOM 1433 C CA . ASP A 1 185 ? 10.604 0.041 -17.176 1.00 85.31 185 ASP A CA 1
ATOM 1434 C C . ASP A 1 185 ? 11.782 0.624 -17.967 1.00 85.31 185 ASP A C 1
ATOM 1436 O O . ASP A 1 185 ? 12.396 -0.090 -18.763 1.00 85.31 185 ASP A O 1
ATOM 1440 N N . ILE A 1 186 ? 12.131 1.892 -17.724 1.00 90.75 186 ILE A N 1
ATOM 1441 C CA . ILE A 1 186 ? 13.297 2.535 -18.343 1.00 90.75 186 ILE A CA 1
ATOM 1442 C C . ILE A 1 186 ? 14.593 1.868 -17.878 1.00 90.75 186 ILE A C 1
ATOM 1444 O O . ILE A 1 186 ? 15.456 1.577 -18.702 1.00 90.75 186 ILE A O 1
ATOM 1448 N N . ASN A 1 187 ? 14.736 1.554 -16.589 1.00 92.25 187 ASN A N 1
ATOM 1449 C CA . ASN A 1 187 ? 15.916 0.833 -16.111 1.00 92.25 187 ASN A CA 1
ATOM 1450 C C . ASN A 1 187 ? 16.046 -0.554 -16.745 1.00 92.25 187 ASN A C 1
ATOM 1452 O O . ASN A 1 187 ? 17.150 -0.944 -17.117 1.00 92.25 187 ASN A O 1
ATOM 1456 N N . LEU A 1 188 ? 14.941 -1.274 -16.953 1.00 90.75 188 LEU A N 1
ATOM 1457 C CA . LEU A 1 188 ? 14.967 -2.543 -17.681 1.00 90.75 188 LEU A CA 1
ATOM 1458 C C . LEU A 1 188 ? 15.475 -2.364 -19.123 1.00 90.75 188 LEU A C 1
ATOM 1460 O O . LEU A 1 188 ? 16.279 -3.167 -19.595 1.00 90.75 188 LEU A O 1
ATOM 1464 N N . VAL A 1 189 ? 15.068 -1.285 -19.798 1.00 93.38 189 VAL A N 1
ATOM 1465 C CA . VAL A 1 189 ? 15.567 -0.912 -21.133 1.00 93.38 189 VAL A CA 1
ATOM 1466 C C . VAL A 1 189 ? 17.068 -0.594 -21.112 1.00 93.38 189 VAL A C 1
ATOM 1468 O O . VAL A 1 189 ? 17.799 -1.060 -21.987 1.00 93.38 189 VAL A O 1
ATOM 1471 N N . VAL A 1 190 ? 17.559 0.136 -20.106 1.00 94.50 190 VAL A N 1
ATOM 1472 C CA . VAL A 1 190 ? 18.998 0.431 -19.949 1.00 94.50 190 VAL A CA 1
ATOM 1473 C C . VAL A 1 190 ? 19.796 -0.850 -19.668 1.00 94.50 190 VAL A C 1
ATOM 1475 O O . VAL A 1 190 ? 20.886 -1.026 -20.218 1.00 94.50 190 VAL A O 1
ATOM 1478 N N . ILE A 1 191 ? 19.243 -1.789 -18.890 1.00 94.62 191 ILE A N 1
ATOM 1479 C CA . ILE A 1 191 ? 19.835 -3.120 -18.687 1.00 94.62 191 ILE A CA 1
ATOM 1480 C C . ILE A 1 191 ? 19.925 -3.859 -20.027 1.00 94.62 191 ILE A C 1
ATOM 1482 O O . ILE A 1 191 ? 20.996 -4.362 -20.358 1.00 94.62 191 ILE A O 1
ATOM 1486 N N . TYR A 1 192 ? 18.856 -3.888 -20.833 1.00 94.50 192 TYR A N 1
ATOM 1487 C CA . TYR A 1 192 ? 18.887 -4.518 -22.162 1.00 94.50 192 TYR A CA 1
ATOM 1488 C C . TYR A 1 192 ? 19.952 -3.892 -23.058 1.00 94.50 192 TYR A C 1
ATOM 1490 O O . TYR A 1 192 ? 20.731 -4.623 -23.668 1.00 94.50 192 TYR A O 1
ATOM 1498 N N . ARG A 1 193 ? 20.059 -2.557 -23.077 1.00 93.56 193 ARG A N 1
ATOM 1499 C CA . ARG A 1 193 ? 21.116 -1.851 -23.812 1.00 93.56 193 ARG A CA 1
ATOM 1500 C C . ARG A 1 193 ? 22.495 -2.314 -23.361 1.00 93.56 193 ARG A C 1
ATOM 1502 O O . ARG A 1 193 ? 23.316 -2.679 -24.199 1.00 93.56 193 ARG A O 1
ATOM 1509 N N . GLY A 1 194 ? 22.730 -2.333 -22.050 1.00 87.88 194 GLY A N 1
ATOM 1510 C CA . GLY A 1 194 ? 23.983 -2.778 -21.451 1.00 87.88 194 GLY A CA 1
ATOM 1511 C C . GLY A 1 194 ? 24.337 -4.222 -21.809 1.00 87.88 194 GLY A C 1
ATOM 1512 O O . GLY A 1 194 ? 25.481 -4.483 -22.172 1.00 87.88 194 GLY A O 1
ATOM 1513 N N . LEU A 1 195 ? 23.362 -5.135 -21.801 1.00 89.06 195 LEU A N 1
ATOM 1514 C CA . LEU A 1 195 ? 23.547 -6.524 -22.234 1.00 89.06 195 LEU A CA 1
ATOM 1515 C C . LEU A 1 195 ? 23.871 -6.627 -23.730 1.00 89.06 195 LEU A C 1
ATOM 1517 O O . LEU A 1 195 ? 24.753 -7.388 -24.106 1.00 89.06 195 LEU A O 1
ATOM 1521 N N . LEU A 1 196 ? 23.207 -5.853 -24.592 1.00 84.44 196 LEU A N 1
ATOM 1522 C CA . LEU A 1 196 ? 23.429 -5.906 -26.041 1.00 84.44 196 LEU A CA 1
ATOM 1523 C C . LEU A 1 196 ? 24.809 -5.378 -26.455 1.00 84.44 196 LEU A C 1
ATOM 1525 O O . LEU A 1 196 ? 25.393 -5.896 -27.402 1.00 84.44 196 LEU A O 1
ATOM 1529 N N . ILE A 1 197 ? 25.347 -4.373 -25.760 1.00 82.19 197 ILE A N 1
ATOM 1530 C CA . ILE A 1 197 ? 26.669 -3.794 -26.075 1.00 82.19 197 ILE A CA 1
ATOM 1531 C C . ILE A 1 197 ? 27.769 -4.216 -25.091 1.00 82.19 197 ILE A C 1
ATOM 1533 O O . ILE A 1 197 ? 28.857 -3.644 -25.106 1.00 82.19 197 ILE A O 1
ATOM 1537 N N . HIS A 1 198 ? 27.482 -5.189 -24.221 1.00 78.38 198 HIS A N 1
ATOM 1538 C CA . HIS A 1 198 ? 28.383 -5.686 -23.174 1.00 78.38 198 HIS A CA 1
ATOM 1539 C C . HIS A 1 198 ? 28.961 -4.572 -22.272 1.00 78.38 198 HIS A C 1
ATOM 1541 O O . HIS A 1 198 ? 30.138 -4.582 -21.902 1.00 78.38 198 HIS A O 1
ATOM 1547 N N . SER A 1 199 ? 28.133 -3.594 -21.894 1.00 82.75 199 SER A N 1
ATOM 1548 C CA . SER A 1 199 ? 28.511 -2.491 -21.005 1.00 82.75 199 SER A CA 1
ATOM 1549 C C . SER A 1 199 ? 28.173 -2.803 -19.547 1.00 82.75 199 SER A C 1
ATOM 1551 O O . SER A 1 199 ? 27.024 -2.680 -19.114 1.00 82.75 199 SER A O 1
ATOM 1553 N N . LYS A 1 200 ? 29.201 -3.146 -18.757 1.00 82.06 200 LYS A N 1
ATOM 1554 C CA . LYS A 1 200 ? 29.054 -3.397 -17.312 1.00 82.06 200 LYS A CA 1
ATOM 1555 C C . LYS A 1 200 ? 28.570 -2.158 -16.564 1.00 82.06 200 LYS A C 1
ATOM 1557 O O . LYS A 1 200 ? 27.782 -2.277 -15.631 1.00 82.06 200 LYS A O 1
ATOM 1562 N N . SER A 1 201 ? 29.033 -0.977 -16.975 1.00 82.81 201 SER A N 1
ATOM 1563 C CA . SER A 1 201 ? 28.667 0.289 -16.340 1.00 82.81 201 SER A CA 1
ATOM 1564 C C . SER A 1 201 ? 27.185 0.606 -16.513 1.00 82.81 201 SER A C 1
ATOM 1566 O O . SER A 1 201 ? 26.553 1.005 -15.542 1.00 82.81 201 SER A O 1
ATOM 1568 N N . LEU A 1 202 ? 26.613 0.381 -17.703 1.00 85.56 202 LEU A N 1
ATOM 1569 C CA . LEU A 1 202 ? 25.183 0.602 -17.939 1.00 85.56 202 LEU A CA 1
ATOM 1570 C C . LEU A 1 202 ? 24.317 -0.382 -17.149 1.00 85.56 202 LEU A C 1
ATOM 1572 O O . LEU A 1 202 ? 23.380 0.048 -16.479 1.00 85.56 202 LEU A O 1
ATOM 1576 N N . VAL A 1 203 ? 24.655 -1.679 -17.176 1.00 90.38 203 VAL A N 1
ATOM 1577 C CA . VAL A 1 203 ? 23.925 -2.691 -16.391 1.00 90.38 203 VAL A CA 1
ATOM 1578 C C . VAL A 1 203 ? 24.004 -2.361 -14.901 1.00 90.38 203 VAL A C 1
ATOM 1580 O O . VAL A 1 203 ? 22.972 -2.260 -14.242 1.00 90.38 203 VAL A O 1
ATOM 1583 N N . GLY A 1 204 ? 25.210 -2.118 -14.382 1.00 91.62 204 GLY A N 1
ATOM 1584 C CA . GLY A 1 204 ? 25.422 -1.798 -12.974 1.00 91.62 204 GLY A CA 1
ATOM 1585 C C . GLY A 1 204 ? 24.712 -0.518 -12.533 1.00 91.62 204 GLY A C 1
ATOM 1586 O O . GLY A 1 204 ? 24.099 -0.511 -11.470 1.00 91.62 204 GLY A O 1
ATOM 1587 N N . ALA A 1 205 ? 24.733 0.543 -13.345 1.00 91.88 205 ALA A N 1
ATOM 1588 C CA . ALA A 1 205 ? 24.069 1.805 -13.018 1.00 91.88 205 ALA A CA 1
ATOM 1589 C C . ALA A 1 205 ? 22.540 1.663 -12.967 1.00 91.88 205 ALA A C 1
ATOM 1591 O O . ALA A 1 205 ? 21.920 2.140 -12.019 1.00 91.88 205 ALA A O 1
ATOM 1592 N N . ALA A 1 206 ? 21.932 0.972 -13.936 1.00 93.56 206 ALA A N 1
ATOM 1593 C CA . ALA A 1 206 ? 20.485 0.756 -13.965 1.00 93.56 206 ALA A CA 1
ATOM 1594 C C . ALA A 1 206 ? 20.006 -0.187 -12.852 1.00 93.56 206 ALA A C 1
ATOM 1596 O O . ALA A 1 206 ? 18.997 0.084 -12.198 1.00 93.56 206 ALA A O 1
ATOM 1597 N N . VAL A 1 207 ? 20.753 -1.265 -12.583 1.00 95.31 207 VAL A N 1
ATOM 1598 C CA . VAL A 1 207 ? 20.477 -2.160 -11.449 1.00 95.31 207 VAL A CA 1
ATOM 1599 C C . VAL A 1 207 ? 20.579 -1.397 -10.130 1.00 95.31 207 VAL A C 1
ATOM 1601 O O . VAL A 1 207 ? 19.683 -1.501 -9.292 1.00 95.31 207 VAL A O 1
ATOM 1604 N N . LYS A 1 208 ? 21.628 -0.581 -9.960 1.00 94.62 208 LYS A N 1
ATOM 1605 C CA . LYS A 1 208 ? 21.818 0.211 -8.744 1.00 94.62 208 LYS A CA 1
ATOM 1606 C C . LYS A 1 208 ? 20.718 1.250 -8.553 1.00 94.62 208 LYS A C 1
ATOM 1608 O O . LYS A 1 208 ? 20.269 1.461 -7.429 1.00 94.62 208 LYS A O 1
ATOM 1613 N N . ASP A 1 209 ? 20.265 1.878 -9.634 1.00 93.19 209 ASP A N 1
ATOM 1614 C CA . ASP A 1 209 ? 19.153 2.825 -9.592 1.00 93.19 209 ASP A CA 1
ATOM 1615 C C . ASP A 1 209 ? 17.856 2.166 -9.096 1.00 93.19 209 ASP A C 1
ATOM 1617 O O . ASP A 1 209 ? 17.205 2.697 -8.196 1.00 93.19 209 ASP A O 1
ATOM 1621 N N . MET A 1 210 ? 17.528 0.968 -9.595 1.00 91.31 210 MET A N 1
ATOM 1622 C CA . MET A 1 210 ? 16.379 0.196 -9.104 1.00 91.31 210 MET A CA 1
ATOM 1623 C C . MET A 1 210 ? 16.554 -0.233 -7.644 1.00 91.31 210 MET A C 1
ATOM 1625 O O . MET A 1 210 ? 15.631 -0.064 -6.845 1.00 91.31 210 MET A O 1
ATOM 1629 N N . GLU A 1 211 ? 17.732 -0.739 -7.268 1.00 94.50 211 GLU A N 1
ATOM 1630 C CA . GLU A 1 211 ? 18.049 -1.128 -5.887 1.00 94.50 211 GLU A CA 1
ATOM 1631 C C . GLU A 1 211 ? 17.865 0.047 -4.910 1.00 94.50 211 GLU A C 1
ATOM 1633 O O . GLU A 1 211 ? 17.310 -0.124 -3.824 1.00 94.50 211 GLU A O 1
ATOM 1638 N N . ASN A 1 212 ? 18.249 1.264 -5.306 1.00 92.00 212 ASN A N 1
ATOM 1639 C CA . ASN A 1 212 ? 18.104 2.468 -4.481 1.00 92.00 212 ASN A CA 1
ATOM 1640 C C . ASN A 1 212 ? 16.636 2.849 -4.196 1.00 92.00 212 ASN A C 1
ATOM 1642 O O . ASN A 1 212 ? 16.374 3.623 -3.268 1.00 92.00 212 ASN A O 1
ATOM 1646 N N . THR A 1 213 ? 15.675 2.307 -4.954 1.00 88.75 213 THR A N 1
ATOM 1647 C CA . THR A 1 213 ? 14.239 2.466 -4.663 1.00 88.75 213 THR A CA 1
ATOM 1648 C C . THR A 1 213 ? 13.761 1.563 -3.522 1.00 88.75 213 THR A C 1
ATOM 1650 O O . THR A 1 213 ? 12.742 1.853 -2.898 1.00 88.75 213 THR A O 1
ATOM 1653 N N . VAL A 1 214 ? 14.509 0.502 -3.194 1.00 94.12 214 VAL A N 1
ATOM 1654 C CA . VAL A 1 214 ? 14.179 -0.450 -2.126 1.00 94.12 214 VAL A CA 1
ATOM 1655 C C . VAL A 1 214 ? 14.617 0.120 -0.776 1.00 94.12 214 VAL A C 1
ATOM 1657 O O . VAL A 1 214 ? 15.723 -0.110 -0.277 1.00 94.12 214 VAL A O 1
ATOM 1660 N N . LYS A 1 215 ? 13.746 0.920 -0.168 1.00 94.44 215 LYS A N 1
ATOM 1661 C CA . LYS A 1 215 ? 13.981 1.504 1.154 1.00 94.44 215 LYS A CA 1
ATOM 1662 C C . LYS A 1 215 ? 12.675 1.747 1.893 1.00 94.44 215 LYS A C 1
ATOM 1664 O O . LYS A 1 215 ? 11.655 2.047 1.277 1.00 94.44 215 LYS A O 1
ATOM 1669 N N . LEU A 1 216 ? 12.750 1.671 3.218 1.00 95.69 216 LEU A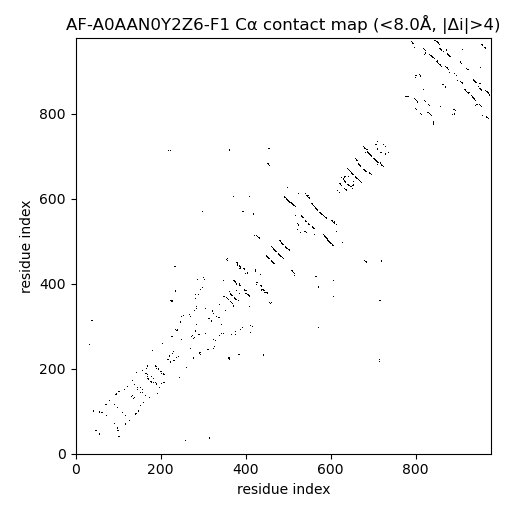 N 1
ATOM 1670 C CA . LEU A 1 216 ? 11.699 2.187 4.083 1.00 95.69 216 LEU A CA 1
ATOM 1671 C C . LEU A 1 216 ? 11.714 3.718 4.028 1.00 95.69 216 LEU A C 1
ATOM 1673 O O . LEU A 1 216 ? 12.779 4.340 3.986 1.00 95.69 216 LEU A O 1
ATOM 1677 N N . THR A 1 217 ? 10.537 4.328 4.006 1.00 93.88 217 THR A N 1
ATOM 1678 C CA . THR A 1 217 ? 10.366 5.777 3.867 1.00 93.88 217 THR A CA 1
ATOM 1679 C C . THR A 1 217 ? 9.243 6.299 4.760 1.00 93.88 217 THR A C 1
ATOM 1681 O O . THR A 1 217 ? 8.427 5.542 5.289 1.00 93.88 217 THR A O 1
ATOM 1684 N N . ASN A 1 218 ? 9.215 7.621 4.936 1.00 92.31 218 ASN A N 1
ATOM 1685 C CA . ASN A 1 218 ? 8.107 8.335 5.571 1.00 92.31 218 ASN A CA 1
ATOM 1686 C C . ASN A 1 218 ? 7.191 9.051 4.560 1.00 92.31 218 ASN A C 1
ATOM 1688 O O . ASN A 1 218 ? 6.154 9.573 4.958 1.00 92.31 218 ASN A O 1
ATOM 1692 N N . GLY A 1 219 ? 7.583 9.093 3.281 1.00 91.56 219 GLY A N 1
ATOM 1693 C CA . GLY A 1 219 ? 6.774 9.604 2.168 1.00 91.56 219 GLY A CA 1
ATOM 1694 C C . GLY A 1 219 ? 6.182 8.467 1.335 1.00 91.56 219 GLY A C 1
ATOM 1695 O O . GLY A 1 219 ? 5.860 7.411 1.866 1.00 91.56 219 GLY A O 1
ATOM 1696 N N . GLU A 1 220 ? 6.085 8.649 0.020 1.00 92.12 220 GLU A N 1
ATOM 1697 C CA . GLU A 1 220 ? 5.679 7.575 -0.898 1.00 92.12 220 GLU A CA 1
ATOM 1698 C C . GLU A 1 220 ? 6.704 6.428 -0.936 1.00 92.12 220 GLU A C 1
ATOM 1700 O O . GLU A 1 220 ? 7.914 6.660 -0.846 1.00 92.12 220 GLU A O 1
ATOM 1705 N N . GLY A 1 221 ? 6.219 5.196 -1.106 1.00 92.56 221 GLY A N 1
ATOM 1706 C CA . GLY A 1 221 ? 7.010 3.966 -1.112 1.00 92.56 221 GLY A CA 1
ATOM 1707 C C . GLY A 1 221 ? 6.657 3.018 0.038 1.00 92.56 221 GLY A C 1
ATOM 1708 O O . GLY A 1 221 ? 5.545 3.048 0.571 1.00 92.56 221 GLY A O 1
ATOM 1709 N N . ILE A 1 222 ? 7.605 2.158 0.418 1.00 96.25 222 ILE A N 1
ATOM 1710 C CA . ILE A 1 222 ? 7.419 1.166 1.485 1.00 96.25 222 ILE A CA 1
ATOM 1711 C C . ILE A 1 222 ? 7.492 1.849 2.850 1.00 96.25 222 ILE A C 1
ATOM 1713 O O . ILE A 1 222 ? 8.487 2.490 3.186 1.00 96.25 222 ILE A O 1
ATOM 1717 N N . GLN A 1 223 ? 6.458 1.676 3.659 1.00 97.62 223 GLN A N 1
ATOM 1718 C CA . GLN A 1 223 ? 6.393 2.206 5.016 1.00 97.62 223 GLN A CA 1
ATOM 1719 C C . GLN A 1 223 ? 7.018 1.227 6.021 1.00 97.62 223 GLN A C 1
ATOM 1721 O O . GLN A 1 223 ? 7.183 0.043 5.733 1.00 97.62 223 GLN A O 1
ATOM 1726 N N . ALA A 1 224 ? 7.336 1.702 7.228 1.00 97.00 224 ALA A N 1
ATOM 1727 C CA . ALA A 1 224 ? 7.960 0.883 8.278 1.00 97.00 224 ALA A CA 1
ATOM 1728 C C . ALA A 1 224 ? 7.105 -0.315 8.751 1.00 97.00 224 ALA A C 1
ATOM 1730 O O . ALA A 1 224 ? 7.645 -1.313 9.215 1.00 97.00 224 ALA A O 1
ATOM 1731 N N . ASP A 1 225 ? 5.782 -0.256 8.576 1.00 97.38 225 ASP A N 1
ATOM 1732 C CA . ASP A 1 225 ? 4.854 -1.364 8.854 1.00 97.38 225 ASP A CA 1
ATOM 1733 C C . ASP A 1 225 ? 4.694 -2.352 7.677 1.00 97.38 225 ASP A C 1
ATOM 1735 O O . ASP A 1 225 ? 3.893 -3.296 7.750 1.00 97.38 225 ASP A O 1
ATOM 1739 N N . TYR A 1 226 ? 5.472 -2.141 6.609 1.00 97.56 226 TYR A N 1
ATOM 1740 C CA . TYR A 1 226 ? 5.465 -2.860 5.334 1.00 97.56 226 TYR A CA 1
ATOM 1741 C C . TYR A 1 226 ? 4.197 -2.681 4.487 1.00 97.56 226 TYR A C 1
ATOM 1743 O O . TYR A 1 226 ? 3.944 -3.456 3.565 1.00 97.56 226 TYR A O 1
ATOM 1751 N N . SER A 1 227 ? 3.409 -1.637 4.745 1.00 97.44 227 SER A N 1
ATOM 1752 C CA . SER A 1 227 ? 2.443 -1.129 3.765 1.00 97.44 227 SER A CA 1
ATOM 1753 C C . SER A 1 227 ? 3.130 -0.299 2.667 1.00 97.44 227 SER A C 1
ATOM 1755 O O . SER A 1 227 ? 4.303 0.055 2.787 1.00 97.44 227 SER A O 1
ATOM 1757 N N . PHE A 1 228 ? 2.422 0.008 1.575 1.00 96.56 228 PHE A N 1
ATOM 1758 C CA . PHE A 1 228 ? 2.934 0.862 0.496 1.00 96.56 228 PHE A CA 1
ATOM 1759 C C . PHE A 1 228 ? 2.056 2.093 0.291 1.00 96.56 228 PHE A C 1
ATOM 1761 O O . PHE A 1 228 ? 0.832 1.958 0.190 1.00 96.56 228 PHE A O 1
ATOM 1768 N N . HIS A 1 229 ? 2.677 3.268 0.163 1.00 96.06 229 HIS A N 1
ATOM 1769 C CA . HIS A 1 229 ? 1.998 4.536 -0.118 1.00 96.06 229 HIS A CA 1
ATOM 1770 C C . HIS A 1 229 ? 2.335 5.087 -1.503 1.00 96.06 229 HIS A C 1
ATOM 1772 O O . HIS A 1 229 ? 3.492 5.042 -1.916 1.00 96.06 229 HIS A O 1
ATOM 1778 N N . GLN A 1 230 ? 1.339 5.637 -2.200 1.00 92.31 230 GLN A N 1
ATOM 1779 C CA . GLN A 1 230 ? 1.514 6.362 -3.465 1.00 92.31 230 GLN A CA 1
ATOM 1780 C C . GLN A 1 230 ? 0.405 7.407 -3.635 1.00 92.31 230 GLN A C 1
ATOM 1782 O O . GLN A 1 230 ? -0.722 7.163 -3.219 1.00 92.31 230 GLN A O 1
ATOM 1787 N N . HIS A 1 231 ? 0.713 8.518 -4.301 1.00 91.94 231 HIS A N 1
ATOM 1788 C CA . HIS A 1 231 ? -0.098 9.733 -4.392 1.00 91.94 231 HIS A CA 1
ATOM 1789 C C . HIS A 1 231 ? -0.293 10.356 -3.010 1.00 91.94 231 HIS A C 1
ATOM 1791 O O . HIS A 1 231 ? -1.402 10.526 -2.510 1.00 91.94 231 HIS A O 1
ATOM 1797 N N . GLY A 1 232 ? 0.839 10.624 -2.359 1.00 93.81 232 GLY A N 1
ATOM 1798 C CA . GLY A 1 232 ? 0.896 11.005 -0.950 1.00 93.81 232 GLY A CA 1
ATOM 1799 C C . GLY A 1 232 ? 0.678 9.815 -0.012 1.00 93.81 232 GLY A C 1
ATOM 1800 O O . GLY A 1 232 ? 0.996 8.674 -0.347 1.00 93.81 232 GLY A O 1
ATOM 1801 N N . ALA A 1 233 ? 0.155 10.077 1.187 1.00 95.38 233 ALA A N 1
ATOM 1802 C CA . ALA A 1 233 ? 0.001 9.088 2.259 1.00 95.38 233 ALA A CA 1
ATOM 1803 C C . ALA A 1 233 ? -1.242 8.186 2.077 1.00 95.38 233 ALA A C 1
ATOM 1805 O O . ALA A 1 233 ? -2.053 8.017 2.990 1.00 95.38 233 ALA A O 1
ATOM 1806 N N . GLN A 1 234 ? -1.435 7.642 0.874 1.00 96.19 234 GLN A N 1
ATOM 1807 C CA . GLN A 1 234 ? -2.564 6.780 0.517 1.00 96.19 234 GLN A CA 1
ATOM 1808 C C . GLN A 1 234 ? -2.132 5.312 0.467 1.00 96.19 234 GLN A C 1
ATOM 1810 O O . GLN A 1 234 ? -1.204 4.970 -0.262 1.00 96.19 234 GLN A O 1
ATOM 1815 N N . LEU A 1 235 ? -2.844 4.421 1.164 1.00 97.00 235 LEU A N 1
ATOM 1816 C CA . LEU A 1 235 ? -2.608 2.974 1.086 1.00 97.00 235 LEU A CA 1
ATOM 1817 C C . LEU A 1 235 ? -2.847 2.443 -0.339 1.00 97.00 235 LEU A C 1
ATOM 1819 O O . LEU A 1 235 ? -3.975 2.474 -0.841 1.00 97.00 235 LEU A O 1
ATOM 1823 N N . TYR A 1 236 ? -1.785 1.920 -0.960 1.00 93.94 236 TYR A N 1
ATOM 1824 C CA . TYR A 1 236 ? -1.765 1.504 -2.368 1.00 93.94 236 TYR A CA 1
ATOM 1825 C C . TYR A 1 236 ? -0.955 0.213 -2.626 1.00 93.94 236 TYR A C 1
ATOM 1827 O O . TYR A 1 236 ? -0.417 -0.009 -3.718 1.00 93.94 236 TYR A O 1
ATOM 1835 N N . SER A 1 237 ? -0.861 -0.662 -1.622 1.00 93.94 237 SER A N 1
ATOM 1836 C CA . SER A 1 237 ? -0.080 -1.910 -1.669 1.00 93.94 237 SER A CA 1
ATOM 1837 C C . SER A 1 237 ? -0.469 -2.865 -2.802 1.00 93.94 237 SER A C 1
ATOM 1839 O O . SER A 1 237 ? 0.410 -3.506 -3.371 1.00 93.94 237 SER A O 1
ATOM 1841 N N . ALA A 1 238 ? -1.748 -2.937 -3.178 1.00 87.75 238 ALA A N 1
ATOM 1842 C CA . ALA A 1 238 ? -2.254 -3.800 -4.254 1.00 87.75 238 ALA A CA 1
ATOM 1843 C C . ALA A 1 238 ? -2.569 -3.016 -5.545 1.00 87.75 238 ALA A C 1
ATOM 1845 O O . ALA A 1 238 ? -3.477 -3.338 -6.310 1.00 87.75 238 ALA A O 1
ATOM 1846 N N . GLY A 1 239 ? -1.845 -1.920 -5.763 1.00 86.06 239 GLY A N 1
ATOM 1847 C CA . GLY A 1 239 ? -1.853 -1.193 -7.026 1.00 86.06 239 GLY A CA 1
ATOM 1848 C C . GLY A 1 239 ? -0.454 -0.727 -7.385 1.00 86.06 239 GLY A C 1
ATOM 1849 O O . GLY A 1 239 ? 0.306 -1.495 -7.961 1.00 86.06 239 GLY A O 1
ATOM 1850 N N . TYR A 1 240 ? -0.069 0.503 -7.039 1.00 86.50 240 TYR A N 1
ATOM 1851 C CA . TYR A 1 240 ? 1.297 0.965 -7.320 1.00 86.50 240 TYR A CA 1
ATOM 1852 C C . TYR A 1 240 ? 2.368 0.149 -6.589 1.00 86.50 240 TYR A C 1
ATOM 1854 O O . TYR A 1 240 ? 3.403 -0.139 -7.189 1.00 86.50 240 TYR A O 1
ATOM 1862 N N . GLY A 1 241 ? 2.099 -0.290 -5.353 1.00 89.38 241 GLY A N 1
ATOM 1863 C CA . GLY A 1 241 ? 3.005 -1.177 -4.618 1.00 89.38 241 GLY A CA 1
ATOM 1864 C C . GLY A 1 241 ? 3.222 -2.513 -5.330 1.00 89.38 241 GLY A C 1
ATOM 1865 O O . GLY A 1 241 ? 4.354 -2.969 -5.446 1.00 89.38 241 GLY A O 1
ATOM 1866 N N . GLU A 1 242 ? 2.159 -3.096 -5.889 1.00 84.50 242 GLU A N 1
ATOM 1867 C CA . GLU A 1 242 ? 2.204 -4.331 -6.680 1.00 84.50 242 GLU A CA 1
ATOM 1868 C C . GLU A 1 242 ? 3.051 -4.165 -7.953 1.00 84.50 242 GLU A C 1
ATOM 1870 O O . GLU A 1 242 ? 3.918 -4.995 -8.237 1.00 84.50 242 GLU A O 1
ATOM 1875 N N . VAL A 1 243 ? 2.839 -3.070 -8.694 1.00 79.19 243 VAL A N 1
ATOM 1876 C CA . VAL A 1 243 ? 3.589 -2.751 -9.922 1.00 79.19 243 VAL A CA 1
ATOM 1877 C C . VAL A 1 243 ? 5.080 -2.570 -9.625 1.00 79.19 243 VAL A C 1
ATOM 1879 O O . VAL A 1 243 ? 5.922 -3.182 -10.285 1.00 79.19 243 VAL A O 1
ATOM 1882 N N . TRP A 1 244 ? 5.409 -1.753 -8.620 1.00 85.81 244 TRP A N 1
ATOM 1883 C CA . TRP A 1 244 ? 6.791 -1.477 -8.226 1.00 85.81 244 TRP A CA 1
ATOM 1884 C C . TRP A 1 244 ? 7.504 -2.730 -7.706 1.00 85.81 244 TRP A C 1
ATOM 1886 O O . TRP A 1 244 ? 8.598 -3.061 -8.179 1.00 85.81 244 TRP A O 1
ATOM 1896 N N . PHE A 1 245 ? 6.876 -3.438 -6.759 1.00 89.19 245 PHE A N 1
ATOM 1897 C CA . PHE A 1 245 ? 7.450 -4.630 -6.132 1.00 89.19 245 PHE A CA 1
ATOM 1898 C C . PHE A 1 245 ? 7.770 -5.661 -7.186 1.00 89.19 245 PHE A C 1
ATOM 1900 O O . PHE A 1 245 ? 8.847 -6.251 -7.206 1.00 89.19 245 PHE A O 1
ATOM 1907 N N . GLY A 1 246 ? 6.832 -5.822 -8.106 1.00 82.19 246 GLY A N 1
ATOM 1908 C CA . GLY A 1 246 ? 7.005 -6.725 -9.186 1.00 82.19 246 GLY A CA 1
ATOM 1909 C C . GLY A 1 246 ? 8.256 -6.440 -10.030 1.00 82.19 246 GLY A C 1
ATOM 1910 O O . GLY A 1 246 ? 9.116 -7.314 -10.191 1.00 82.19 246 GLY A O 1
ATOM 1911 N N . ALA A 1 247 ? 8.344 -5.245 -10.614 1.00 79.94 247 ALA A N 1
ATOM 1912 C CA . ALA A 1 247 ? 9.454 -4.913 -11.504 1.00 79.94 247 ALA A CA 1
ATOM 1913 C C . ALA A 1 247 ? 10.810 -5.066 -10.791 1.00 79.94 247 ALA A C 1
ATOM 1915 O O . ALA A 1 247 ? 11.758 -5.626 -11.346 1.00 79.94 247 ALA A O 1
ATOM 1916 N N . THR A 1 248 ? 10.862 -4.643 -9.530 1.00 88.38 248 THR A N 1
ATOM 1917 C CA . THR A 1 248 ? 12.076 -4.649 -8.713 1.00 88.38 248 THR A CA 1
ATOM 1918 C C . THR A 1 248 ? 12.494 -6.059 -8.297 1.00 88.38 248 THR A C 1
ATOM 1920 O O . THR A 1 248 ? 13.654 -6.429 -8.482 1.00 88.38 248 THR A O 1
ATOM 1923 N N . LEU A 1 249 ? 11.556 -6.885 -7.816 1.00 91.00 249 LEU A N 1
ATOM 1924 C CA . LEU A 1 249 ? 11.819 -8.278 -7.441 1.00 91.00 249 LEU A CA 1
ATOM 1925 C C . LEU A 1 249 ? 12.339 -9.085 -8.632 1.00 91.00 249 LEU A C 1
ATOM 1927 O O . LEU A 1 249 ? 13.261 -9.886 -8.486 1.00 91.00 249 LEU A O 1
ATOM 1931 N N . ARG A 1 250 ? 11.773 -8.855 -9.823 1.00 84.69 250 ARG A N 1
ATOM 1932 C CA . ARG A 1 250 ? 12.199 -9.539 -11.046 1.00 84.69 250 ARG A CA 1
ATOM 1933 C C . ARG A 1 250 ? 13.661 -9.247 -11.367 1.00 84.69 250 ARG A C 1
ATOM 1935 O O . ARG A 1 250 ? 14.404 -10.182 -11.650 1.00 84.69 250 ARG A O 1
ATOM 1942 N N . VAL A 1 251 ? 14.074 -7.980 -11.315 1.00 88.69 251 VAL A N 1
ATOM 1943 C CA . VAL A 1 251 ? 15.471 -7.608 -11.575 1.00 88.69 251 VAL A CA 1
ATOM 1944 C C . VAL A 1 251 ? 16.384 -8.164 -10.491 1.00 88.69 251 VAL A C 1
ATOM 1946 O O . VAL A 1 251 ? 17.359 -8.820 -10.844 1.00 88.69 251 VAL A O 1
ATOM 1949 N N . ALA A 1 252 ? 16.029 -8.017 -9.209 1.00 93.06 252 ALA A N 1
ATOM 1950 C CA . ALA A 1 252 ? 16.790 -8.589 -8.095 1.00 93.06 252 ALA A CA 1
ATOM 1951 C C . ALA A 1 252 ? 17.019 -10.099 -8.273 1.00 93.06 252 ALA A C 1
ATOM 1953 O O . ALA A 1 252 ? 18.142 -10.584 -8.141 1.00 93.06 252 ALA A O 1
ATOM 1954 N N . TYR A 1 253 ? 15.976 -10.837 -8.662 1.00 90.31 253 TYR A N 1
ATOM 1955 C CA . TYR A 1 253 ? 16.071 -12.264 -8.950 1.00 90.31 253 TYR A CA 1
ATOM 1956 C C . TYR A 1 253 ? 16.969 -12.565 -10.157 1.00 90.31 253 TYR A C 1
ATOM 1958 O O . TYR A 1 253 ? 17.753 -13.509 -10.101 1.00 90.31 253 TYR A O 1
ATOM 1966 N N . MET A 1 254 ? 16.893 -11.791 -11.244 1.00 87.81 254 MET A N 1
ATOM 1967 C CA . MET A 1 254 ? 17.688 -12.021 -12.462 1.00 87.81 254 MET A CA 1
ATOM 1968 C C . MET A 1 254 ? 19.197 -11.868 -12.253 1.00 87.81 254 MET A C 1
ATOM 1970 O O . MET A 1 254 ? 19.967 -12.565 -12.914 1.00 87.81 254 MET A O 1
ATOM 1974 N N . VAL A 1 255 ? 19.613 -10.976 -11.351 1.00 92.31 255 VAL A N 1
ATOM 1975 C CA . VAL A 1 255 ? 21.030 -10.660 -11.092 1.00 92.31 255 VAL A CA 1
ATOM 1976 C C . VAL A 1 255 ? 21.583 -11.308 -9.817 1.00 92.31 255 VAL A C 1
ATOM 1978 O O . VAL A 1 255 ? 22.722 -11.058 -9.443 1.00 92.31 255 VAL A O 1
ATOM 1981 N N . ARG A 1 256 ? 20.799 -12.153 -9.135 1.00 91.75 256 ARG A N 1
ATOM 1982 C CA . ARG A 1 256 ? 21.132 -12.727 -7.813 1.00 91.75 256 ARG A CA 1
ATOM 1983 C C . ARG A 1 256 ? 22.480 -13.467 -7.750 1.00 91.75 256 ARG A C 1
ATOM 1985 O O . ARG A 1 256 ? 23.141 -13.441 -6.718 1.00 91.75 256 ARG A O 1
ATOM 1992 N N . ASP A 1 257 ? 22.885 -14.084 -8.860 1.00 89.75 257 ASP A N 1
ATOM 1993 C CA . ASP A 1 257 ? 24.090 -14.915 -8.974 1.00 89.75 257 ASP A CA 1
ATOM 1994 C C . ASP A 1 257 ? 25.258 -14.163 -9.655 1.00 89.75 257 ASP A C 1
ATOM 1996 O O . ASP A 1 257 ? 26.199 -14.786 -10.144 1.00 89.75 257 ASP A O 1
ATOM 2000 N N . THR A 1 258 ? 25.206 -12.824 -9.716 1.00 91.44 258 THR A N 1
ATOM 2001 C CA . THR A 1 258 ? 26.234 -11.977 -10.353 1.00 91.44 258 THR A CA 1
ATOM 2002 C C . THR A 1 258 ? 26.808 -10.927 -9.397 1.00 91.44 258 THR A C 1
ATOM 2004 O O . THR A 1 258 ? 26.379 -10.787 -8.245 1.00 91.44 258 THR A O 1
ATOM 2007 N N . GLU A 1 259 ? 27.796 -10.156 -9.860 1.00 89.75 259 GLU A N 1
ATOM 2008 C CA . GLU A 1 259 ? 28.304 -8.982 -9.138 1.00 89.75 259 GLU A CA 1
ATOM 2009 C C . GLU A 1 259 ? 27.252 -7.877 -8.932 1.00 89.75 259 GLU A C 1
ATOM 2011 O O . GLU A 1 259 ? 27.375 -7.090 -7.996 1.00 89.75 259 GLU A O 1
ATOM 2016 N N . TRP A 1 260 ? 26.201 -7.838 -9.762 1.00 94.69 260 TRP A N 1
ATOM 2017 C CA . TRP A 1 260 ? 25.108 -6.863 -9.664 1.00 94.69 260 TRP A CA 1
ATOM 2018 C C . TRP A 1 260 ? 24.003 -7.285 -8.692 1.00 94.69 260 TRP A C 1
ATOM 2020 O O . TRP A 1 260 ? 22.968 -6.621 -8.631 1.00 94.69 260 TRP A O 1
ATOM 2030 N N . ARG A 1 261 ? 24.183 -8.387 -7.950 1.00 94.94 261 ARG A N 1
ATOM 2031 C CA . ARG A 1 261 ? 23.210 -8.824 -6.944 1.00 94.94 261 ARG A CA 1
ATOM 2032 C C . ARG A 1 261 ? 22.867 -7.688 -5.983 1.00 94.94 261 ARG A C 1
ATOM 2034 O O . ARG A 1 261 ? 23.741 -6.938 -5.547 1.00 94.94 261 ARG A O 1
ATOM 2041 N N . PHE A 1 262 ? 21.589 -7.599 -5.633 1.00 97.00 262 PHE A N 1
ATOM 2042 C CA . PHE A 1 262 ? 21.134 -6.664 -4.612 1.00 97.00 262 PHE A CA 1
ATOM 2043 C C . PHE A 1 262 ? 21.811 -7.013 -3.283 1.00 97.00 262 PHE A C 1
ATOM 2045 O O . PHE A 1 262 ? 22.123 -8.180 -3.016 1.00 97.00 262 PHE A O 1
ATOM 2052 N N . SER A 1 263 ? 22.045 -6.011 -2.440 1.00 97.00 263 SER A N 1
ATOM 2053 C CA . SER A 1 263 ? 22.537 -6.256 -1.090 1.00 97.00 263 SER A CA 1
ATOM 2054 C C . SER A 1 263 ? 21.516 -7.071 -0.288 1.00 97.00 263 SER A C 1
ATOM 2056 O O . SER A 1 263 ? 20.309 -7.003 -0.543 1.00 97.00 263 SER A O 1
ATOM 2058 N N . GLN A 1 264 ? 21.992 -7.817 0.714 1.00 95.69 264 GLN A N 1
ATOM 2059 C CA . GLN A 1 264 ? 21.105 -8.622 1.559 1.00 95.69 264 GLN A CA 1
ATOM 2060 C C . GLN A 1 264 ? 20.039 -7.755 2.242 1.00 95.69 264 GLN A C 1
ATOM 2062 O O . GLN A 1 264 ? 18.873 -8.112 2.235 1.00 95.69 264 GLN A O 1
ATOM 2067 N N . GLU A 1 265 ? 20.406 -6.560 2.713 1.00 96.88 265 GLU A N 1
ATOM 2068 C CA . GLU A 1 265 ? 19.460 -5.595 3.293 1.00 96.88 265 GLU A CA 1
ATOM 2069 C C . GLU A 1 265 ? 18.294 -5.283 2.337 1.00 96.88 265 GLU A C 1
ATOM 2071 O O . GLU A 1 265 ? 17.137 -5.205 2.745 1.00 96.88 265 GLU A O 1
ATOM 2076 N N . LYS A 1 266 ? 18.582 -5.114 1.042 1.00 97.06 266 LYS A N 1
ATOM 2077 C CA . LYS A 1 266 ? 17.571 -4.794 0.027 1.00 97.06 266 LYS A CA 1
ATOM 2078 C C . LYS A 1 266 ? 16.719 -6.017 -0.306 1.00 97.06 266 LYS A C 1
ATOM 2080 O O . LYS A 1 266 ? 15.504 -5.881 -0.450 1.00 97.06 266 LYS A O 1
ATOM 2085 N N . ALA A 1 267 ? 17.323 -7.202 -0.368 1.00 96.75 267 ALA A N 1
ATOM 2086 C CA . ALA A 1 267 ? 16.585 -8.458 -0.483 1.00 96.75 267 ALA A CA 1
ATOM 2087 C C . ALA A 1 267 ? 15.628 -8.661 0.707 1.00 96.75 267 ALA A C 1
ATOM 2089 O O . ALA A 1 267 ? 14.452 -8.958 0.498 1.00 96.75 267 ALA A O 1
ATOM 2090 N N . ASP A 1 268 ? 16.081 -8.394 1.933 1.00 97.44 268 ASP A N 1
ATOM 2091 C CA . ASP A 1 268 ? 15.279 -8.522 3.152 1.00 97.44 268 ASP A CA 1
ATOM 2092 C C . ASP A 1 268 ? 14.096 -7.545 3.153 1.00 97.44 268 ASP A C 1
ATOM 2094 O O . ASP A 1 268 ? 12.978 -7.932 3.486 1.00 97.44 268 ASP A O 1
ATOM 2098 N N . ILE A 1 269 ? 14.292 -6.296 2.712 1.00 97.81 269 ILE A N 1
ATOM 2099 C CA . ILE A 1 269 ? 13.197 -5.320 2.581 1.00 97.81 269 ILE A CA 1
ATOM 2100 C C . ILE A 1 269 ? 12.144 -5.799 1.570 1.00 97.81 269 ILE A C 1
ATOM 2102 O O . ILE A 1 269 ? 10.949 -5.695 1.851 1.00 97.81 269 ILE A O 1
ATOM 2106 N N . LEU A 1 270 ? 12.555 -6.337 0.413 1.00 96.38 270 LEU A N 1
ATOM 2107 C CA . LEU A 1 270 ? 11.623 -6.906 -0.571 1.00 96.38 270 LEU A CA 1
ATOM 2108 C C . LEU A 1 270 ? 10.852 -8.094 0.018 1.00 96.38 270 LEU A C 1
ATOM 2110 O O . LEU A 1 270 ? 9.629 -8.177 -0.125 1.00 96.38 270 LEU A O 1
ATOM 2114 N N . THR A 1 271 ? 11.553 -8.988 0.711 1.00 97.25 271 THR A N 1
ATOM 2115 C CA . THR A 1 271 ? 10.961 -10.159 1.357 1.00 97.25 271 THR A CA 1
ATOM 2116 C C . THR A 1 271 ? 9.969 -9.764 2.449 1.00 97.25 271 THR A C 1
ATOM 2118 O O . THR A 1 271 ? 8.852 -10.282 2.469 1.00 97.25 271 THR A O 1
ATOM 2121 N N . ASN A 1 272 ? 10.314 -8.807 3.311 1.00 97.81 272 ASN A N 1
ATOM 2122 C CA . ASN A 1 272 ? 9.444 -8.343 4.391 1.00 97.81 272 ASN A CA 1
ATOM 2123 C C . ASN A 1 272 ? 8.237 -7.565 3.852 1.00 97.81 272 ASN A C 1
ATOM 2125 O O . ASN A 1 272 ? 7.114 -7.782 4.307 1.00 97.81 272 ASN A O 1
ATOM 2129 N N . PHE A 1 273 ? 8.419 -6.731 2.820 1.00 96.69 273 PHE A N 1
ATOM 2130 C CA . PHE A 1 273 ? 7.293 -6.100 2.128 1.00 96.69 273 PHE A CA 1
ATOM 2131 C C . PHE A 1 273 ? 6.273 -7.143 1.653 1.00 96.69 273 PHE A C 1
ATOM 2133 O O . PHE A 1 273 ? 5.067 -6.968 1.826 1.00 96.69 273 PHE A O 1
ATOM 2140 N N . PHE A 1 274 ? 6.746 -8.263 1.107 1.00 94.62 274 PHE A N 1
ATOM 2141 C CA . PHE A 1 274 ? 5.870 -9.297 0.574 1.00 94.62 274 PHE A CA 1
ATOM 2142 C C . PHE A 1 274 ? 5.252 -10.200 1.649 1.00 94.62 274 PHE A C 1
ATOM 2144 O O . PHE A 1 274 ? 4.037 -10.400 1.661 1.00 94.62 274 PHE A O 1
ATOM 2151 N N . LEU A 1 275 ? 6.062 -10.747 2.558 1.00 95.25 275 LEU A N 1
ATOM 2152 C CA . LEU A 1 275 ? 5.622 -11.729 3.555 1.00 95.25 275 LEU A CA 1
ATOM 2153 C C . LEU A 1 275 ? 5.012 -11.087 4.804 1.00 95.25 275 LEU A C 1
ATOM 2155 O O . LEU A 1 275 ? 4.094 -11.658 5.398 1.00 95.25 275 LEU A O 1
ATOM 2159 N N . ASP A 1 276 ? 5.476 -9.906 5.197 1.00 96.00 276 ASP A N 1
ATOM 2160 C CA . ASP A 1 276 ? 4.988 -9.216 6.393 1.00 96.00 276 ASP A CA 1
ATOM 2161 C C . ASP A 1 276 ? 4.033 -8.076 6.041 1.00 96.00 276 ASP A C 1
ATOM 2163 O O . ASP A 1 276 ? 3.213 -7.701 6.873 1.00 96.00 276 ASP A O 1
ATOM 2167 N N . GLY A 1 277 ? 4.064 -7.559 4.814 1.00 95.19 277 GLY A N 1
ATOM 2168 C CA . GLY A 1 277 ? 3.089 -6.599 4.299 1.00 95.19 277 GLY A CA 1
ATOM 2169 C C . GLY A 1 277 ? 1.991 -7.258 3.470 1.00 95.19 277 GLY A C 1
ATOM 2170 O O . GLY A 1 277 ? 0.882 -7.494 3.939 1.00 95.19 277 GLY A O 1
ATOM 2171 N N . TRP A 1 278 ? 2.306 -7.557 2.215 1.00 90.75 278 TRP A N 1
ATOM 2172 C CA . TRP A 1 278 ? 1.347 -7.932 1.173 1.00 90.75 278 TRP A CA 1
ATOM 2173 C C . TRP A 1 278 ? 0.557 -9.218 1.481 1.00 90.75 278 TRP A C 1
ATOM 2175 O O . TRP A 1 278 ? -0.656 -9.268 1.272 1.00 90.75 278 TRP A O 1
ATOM 2185 N N . ARG A 1 279 ? 1.208 -10.240 2.057 1.00 92.50 279 ARG A N 1
ATOM 2186 C CA . ARG A 1 279 ? 0.574 -11.496 2.517 1.00 92.50 279 ARG A CA 1
ATOM 2187 C C . ARG A 1 279 ? -0.534 -11.262 3.551 1.00 92.50 279 ARG A C 1
ATOM 2189 O O . ARG A 1 279 ? -1.489 -12.030 3.587 1.00 92.50 279 ARG A O 1
ATOM 2196 N N . TRP A 1 280 ? -0.425 -10.208 4.360 1.00 95.38 280 TRP A N 1
ATOM 2197 C CA . TRP A 1 280 ? -1.422 -9.832 5.366 1.00 95.38 280 TRP A CA 1
ATOM 2198 C C . TRP A 1 280 ? -2.627 -9.084 4.784 1.00 95.38 280 TRP A C 1
ATOM 2200 O O . TRP A 1 280 ? -3.535 -8.768 5.534 1.00 95.38 280 TRP A O 1
ATOM 2210 N N . MET A 1 281 ? -2.671 -8.780 3.483 1.00 94.44 281 MET A N 1
ATOM 2211 C CA . MET A 1 281 ? -3.741 -7.973 2.871 1.00 94.44 281 MET A CA 1
ATOM 2212 C C . MET A 1 281 ? -4.673 -8.797 1.975 1.00 94.44 281 MET A C 1
ATOM 2214 O O . MET A 1 281 ? -5.266 -8.253 1.042 1.00 94.44 281 MET A O 1
ATOM 2218 N N . LYS A 1 282 ? -4.707 -10.125 2.149 1.00 89.00 282 LYS A N 1
ATOM 2219 C CA . LYS A 1 282 ? -5.196 -11.011 1.093 1.00 89.00 282 LYS A CA 1
ATOM 2220 C C . LYS A 1 282 ? -5.669 -12.380 1.589 1.00 89.00 282 LYS A C 1
ATOM 2222 O O . LYS A 1 282 ? -5.127 -12.910 2.554 1.00 89.00 282 LYS A O 1
ATOM 2227 N N . ARG A 1 283 ? -6.583 -13.010 0.842 1.00 87.00 283 ARG A N 1
ATOM 2228 C CA . ARG A 1 283 ? -7.029 -14.402 1.023 1.00 87.00 283 ARG A CA 1
ATOM 2229 C C . ARG A 1 283 ? -6.950 -15.185 -0.282 1.00 87.00 283 ARG A C 1
ATOM 2231 O O . ARG A 1 283 ? -7.455 -14.756 -1.314 1.00 87.00 283 ARG A O 1
ATOM 2238 N N . GLY A 1 284 ? -6.316 -16.355 -0.260 1.00 82.38 284 GLY A N 1
ATOM 2239 C CA . GLY A 1 284 ? -6.106 -17.173 -1.455 1.00 82.38 284 GLY A CA 1
ATOM 2240 C C . GLY A 1 284 ? -5.452 -16.341 -2.555 1.00 82.38 284 GLY A C 1
ATOM 2241 O O . GLY A 1 284 ? -4.429 -15.699 -2.329 1.00 82.38 284 GLY A O 1
ATOM 2242 N N . SER A 1 285 ? -6.074 -16.250 -3.727 1.00 76.88 285 SER A N 1
ATOM 2243 C CA . SER A 1 285 ? -5.603 -15.390 -4.816 1.00 76.88 285 SER A CA 1
ATOM 2244 C C . SER A 1 285 ? -6.139 -13.957 -4.771 1.00 76.88 285 SER A C 1
ATOM 2246 O O . SER A 1 285 ? -5.748 -13.185 -5.632 1.00 76.88 285 SER A O 1
ATOM 2248 N N . ARG A 1 286 ? -6.984 -13.573 -3.804 1.00 83.06 286 ARG A N 1
ATOM 2249 C CA . ARG A 1 286 ? -7.623 -12.249 -3.742 1.00 83.06 286 ARG A CA 1
ATOM 2250 C C . ARG A 1 286 ? -7.031 -11.286 -2.731 1.00 83.06 286 ARG A C 1
ATOM 2252 O O . ARG A 1 286 ? -6.611 -11.710 -1.658 1.00 83.06 286 ARG A O 1
ATOM 2259 N N . LEU A 1 287 ? -6.916 -10.024 -3.121 1.00 88.62 287 LEU A N 1
ATOM 2260 C CA . LEU A 1 287 ? -6.477 -8.908 -2.283 1.00 88.62 287 LEU A CA 1
ATOM 2261 C C . LEU A 1 287 ? -7.677 -8.124 -1.767 1.00 88.62 287 LEU A C 1
ATOM 2263 O O . LEU A 1 287 ? -8.688 -8.002 -2.457 1.00 88.62 287 LEU A O 1
ATOM 2267 N N . ASP A 1 288 ? -7.512 -7.522 -0.594 1.00 94.44 288 ASP A N 1
ATOM 2268 C CA . ASP A 1 288 ? -8.471 -6.561 -0.070 1.00 94.44 288 ASP A CA 1
ATOM 2269 C C . ASP A 1 288 ? -8.646 -5.399 -1.058 1.00 94.44 288 ASP A C 1
ATOM 2271 O O . ASP A 1 288 ? -7.681 -4.688 -1.378 1.00 94.44 288 ASP A O 1
ATOM 2275 N N . TYR A 1 289 ? -9.884 -5.156 -1.499 1.00 94.50 289 TYR A N 1
ATOM 2276 C CA . TYR A 1 289 ? -10.197 -4.034 -2.384 1.00 94.50 289 TYR A CA 1
ATOM 2277 C C . TYR A 1 289 ? -9.824 -2.679 -1.777 1.00 94.50 289 TYR A C 1
ATOM 2279 O O . TYR A 1 289 ? -9.575 -1.712 -2.504 1.00 94.50 289 TYR A O 1
ATOM 2287 N N . ASN A 1 290 ? -9.725 -2.605 -0.448 1.00 96.06 290 ASN A N 1
ATOM 2288 C CA . ASN A 1 290 ? -9.272 -1.433 0.277 1.00 96.06 290 ASN A CA 1
ATOM 2289 C C . ASN A 1 290 ? -7.816 -1.074 -0.036 1.00 96.06 290 ASN A C 1
ATOM 2291 O O . ASN A 1 290 ? -7.380 0.013 0.312 1.00 96.06 290 ASN A O 1
ATOM 2295 N N . THR A 1 291 ? -7.050 -1.931 -0.705 1.00 95.50 291 THR A N 1
ATOM 2296 C CA . THR A 1 291 ? -5.627 -1.696 -0.999 1.00 95.50 291 THR A CA 1
ATOM 2297 C C . THR A 1 291 ? -5.354 -1.371 -2.475 1.00 95.50 291 THR A C 1
ATOM 2299 O O . THR A 1 291 ? -4.202 -1.159 -2.860 1.00 95.50 291 THR A O 1
ATOM 2302 N N . TRP A 1 292 ? -6.405 -1.280 -3.306 1.00 91.88 292 TRP A N 1
ATOM 2303 C CA . TRP A 1 292 ? -6.327 -1.057 -4.762 1.00 91.88 292 TRP A CA 1
ATOM 2304 C C . TRP A 1 292 ? -6.319 0.416 -5.205 1.00 91.88 292 TRP A C 1
ATOM 2306 O O . TRP A 1 292 ? -6.168 0.691 -6.403 1.00 91.88 292 TRP A O 1
ATOM 2316 N N . GLY A 1 293 ? -6.545 1.361 -4.287 1.00 93.69 293 GLY A N 1
ATOM 2317 C CA . GLY A 1 293 ? -6.805 2.765 -4.629 1.00 93.69 293 GLY A CA 1
ATOM 2318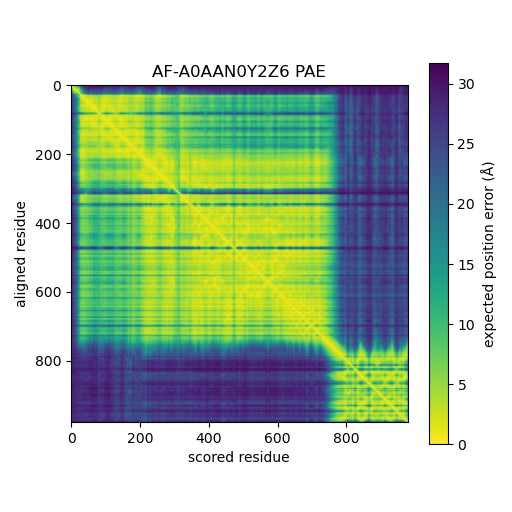 C C . GLY A 1 293 ? -7.966 2.886 -5.623 1.00 93.69 293 GLY A C 1
ATOM 2319 O O . GLY A 1 293 ? -8.990 2.214 -5.466 1.00 93.69 293 GLY A O 1
ATOM 2320 N N . ARG A 1 294 ? -7.806 3.670 -6.698 1.00 94.69 294 ARG A N 1
ATOM 2321 C CA . ARG A 1 294 ? -8.854 3.809 -7.735 1.00 94.69 294 ARG A CA 1
ATOM 2322 C C . ARG A 1 294 ? -9.106 2.540 -8.569 1.00 94.69 294 ARG A C 1
ATOM 2324 O O . ARG A 1 294 ? -10.109 2.436 -9.284 1.00 94.69 294 ARG A O 1
ATOM 2331 N N . GLY A 1 295 ? -8.213 1.549 -8.466 1.00 92.31 295 GLY A N 1
ATOM 2332 C CA . GLY A 1 295 ? -8.261 0.288 -9.211 1.00 92.31 295 GLY A CA 1
ATOM 2333 C C . GLY A 1 295 ? -9.469 -0.602 -8.896 1.00 92.31 295 GLY A C 1
ATOM 2334 O O . GLY A 1 295 ? -9.775 -1.492 -9.689 1.00 92.31 295 GLY A O 1
ATOM 2335 N N . ILE A 1 296 ? -10.190 -0.335 -7.802 1.00 94.50 296 ILE A N 1
ATOM 2336 C CA . ILE A 1 296 ? -11.461 -0.994 -7.448 1.00 94.50 296 ILE A CA 1
ATOM 2337 C C . ILE A 1 296 ? -12.538 -0.862 -8.533 1.00 94.50 296 ILE A C 1
ATOM 2339 O O . ILE A 1 296 ? -13.374 -1.744 -8.705 1.00 94.50 296 ILE A O 1
ATOM 2343 N N . SER A 1 297 ? -12.481 0.204 -9.332 1.00 95.19 297 SER A N 1
ATOM 2344 C CA . SER A 1 297 ? -13.437 0.456 -10.414 1.00 95.19 297 SER A CA 1
ATOM 2345 C C . SER A 1 297 ? -13.161 -0.319 -11.711 1.00 95.19 297 SER A C 1
ATOM 2347 O O . SER A 1 297 ? -13.889 -0.164 -12.695 1.00 95.19 297 SER A O 1
ATOM 2349 N N . ARG A 1 298 ? -12.113 -1.153 -11.740 1.00 91.38 298 ARG A N 1
ATOM 2350 C CA . ARG A 1 298 ? -11.708 -1.937 -12.914 1.00 91.38 298 ARG A CA 1
ATOM 2351 C C . ARG A 1 298 ? -12.298 -3.342 -12.850 1.00 91.38 298 ARG A C 1
ATOM 2353 O O . ARG A 1 298 ? -12.204 -4.010 -11.822 1.00 91.38 298 ARG A O 1
ATOM 2360 N N . SER A 1 299 ? -12.831 -3.823 -13.973 1.00 87.50 299 SER A N 1
ATOM 2361 C CA . SER A 1 299 ? -13.260 -5.218 -14.091 1.00 87.50 299 SER A CA 1
ATOM 2362 C C . SER A 1 299 ? -12.075 -6.155 -13.914 1.00 87.50 299 SER A C 1
ATOM 2364 O O . SER A 1 299 ? -11.054 -6.007 -14.592 1.00 87.50 299 SER A O 1
ATOM 2366 N N . LYS A 1 300 ? -12.219 -7.137 -13.031 1.00 82.31 300 LYS A N 1
ATOM 2367 C CA . LYS A 1 300 ? -11.217 -8.174 -12.803 1.00 82.31 300 LYS A CA 1
ATOM 2368 C C . LYS A 1 300 ? -11.493 -9.367 -13.726 1.00 82.31 300 LYS A C 1
ATOM 2370 O O . LYS A 1 300 ? -12.663 -9.673 -13.965 1.00 82.31 300 LYS A O 1
ATOM 2375 N N . PRO A 1 301 ? -10.456 -10.045 -14.245 1.00 71.50 301 PRO A N 1
ATOM 2376 C CA . PRO A 1 301 ? -10.644 -11.275 -15.006 1.00 71.50 301 PRO A CA 1
ATOM 2377 C C . PRO A 1 301 ? -11.246 -12.373 -14.124 1.00 71.50 301 PRO A C 1
ATOM 2379 O O . PRO A 1 301 ? -11.202 -12.288 -12.890 1.00 71.50 301 PRO A O 1
ATOM 2382 N N . GLU A 1 302 ? -11.764 -13.418 -14.772 1.00 70.38 302 GLU A N 1
ATOM 2383 C CA . GLU A 1 302 ? -12.248 -14.616 -14.090 1.00 70.38 302 GLU A CA 1
ATOM 2384 C C . GLU A 1 302 ? -11.217 -15.152 -13.091 1.00 70.38 302 GLU A C 1
ATOM 2386 O O . GLU A 1 302 ? -10.000 -15.121 -13.300 1.00 70.38 302 GLU A O 1
ATOM 2391 N N . LEU A 1 303 ? -11.738 -15.639 -11.972 1.00 66.50 303 LEU A N 1
ATOM 2392 C CA . LEU A 1 303 ? -10.976 -16.164 -10.848 1.00 66.50 303 LEU A CA 1
ATOM 2393 C C . LEU A 1 303 ? -10.124 -17.381 -11.246 1.00 66.50 303 LEU A C 1
ATOM 2395 O O . LEU A 1 303 ? -10.613 -18.512 -11.267 1.00 66.50 303 LEU A O 1
ATOM 2399 N N . THR A 1 304 ? -8.828 -17.172 -11.465 1.00 64.25 304 THR A N 1
ATOM 2400 C CA . THR A 1 304 ? -7.822 -18.248 -11.501 1.00 64.25 304 THR A CA 1
ATOM 2401 C C . THR A 1 304 ? -6.917 -18.155 -10.267 1.00 64.25 304 THR A C 1
ATOM 2403 O O . THR A 1 304 ? -6.778 -17.056 -9.724 1.00 64.25 304 THR A O 1
ATOM 2406 N N . PRO A 1 305 ? -6.270 -19.251 -9.817 1.00 59.44 305 PRO A N 1
ATOM 2407 C CA . PRO A 1 305 ? -5.388 -19.221 -8.641 1.00 59.44 305 PRO A CA 1
ATOM 2408 C C . PRO A 1 305 ? -4.257 -18.176 -8.710 1.00 59.44 305 PRO A C 1
ATOM 2410 O O . PRO A 1 305 ? -3.732 -17.762 -7.685 1.00 59.44 305 PRO A O 1
ATOM 2413 N N . LEU A 1 306 ? -3.893 -17.709 -9.910 1.00 60.22 306 LEU A N 1
ATOM 2414 C CA . LEU A 1 306 ? -2.845 -16.702 -10.125 1.00 60.22 306 LEU A CA 1
ATOM 2415 C C . LEU A 1 306 ? -3.399 -15.327 -10.558 1.00 60.22 306 LEU A C 1
ATOM 2417 O O . LEU A 1 306 ? -2.615 -14.449 -10.903 1.00 60.22 306 LEU A O 1
ATOM 2421 N N . ALA A 1 307 ? -4.726 -15.127 -10.583 1.00 53.81 307 ALA A N 1
ATOM 2422 C CA . ALA A 1 307 ? -5.366 -13.979 -11.245 1.00 53.81 307 ALA A CA 1
ATOM 2423 C C . ALA A 1 307 ? -5.061 -12.599 -10.633 1.00 53.81 307 ALA A C 1
ATOM 2425 O O . ALA A 1 307 ? -5.191 -11.606 -11.345 1.00 53.81 307 ALA A O 1
ATOM 2426 N N . GLU A 1 308 ? -4.683 -12.524 -9.351 1.00 56.47 308 GLU A N 1
ATOM 2427 C CA . GLU A 1 308 ? -4.262 -11.270 -8.693 1.00 56.47 308 GLU A CA 1
ATOM 2428 C C . GLU A 1 308 ? -2.892 -11.381 -8.011 1.00 56.47 308 GLU A C 1
ATOM 2430 O O . GLU A 1 308 ? -2.592 -10.656 -7.064 1.00 56.47 308 GLU A O 1
ATOM 2435 N N . LEU A 1 309 ? -2.042 -12.304 -8.470 1.00 57.66 309 LEU A N 1
ATOM 2436 C CA . LEU A 1 309 ? -0.613 -12.125 -8.234 1.00 57.66 309 LEU A CA 1
ATOM 2437 C C . LEU A 1 309 ? -0.117 -10.961 -9.104 1.00 57.66 309 LEU A C 1
ATOM 2439 O O . LEU A 1 309 ? -0.635 -10.804 -10.217 1.00 57.66 309 LEU A O 1
ATOM 2443 N N . PRO A 1 310 ? 0.904 -10.200 -8.650 1.00 51.94 310 PRO A N 1
ATOM 2444 C CA . PRO A 1 310 ? 1.549 -9.195 -9.483 1.00 51.94 310 PRO A CA 1
ATOM 2445 C C . PRO A 1 310 ? 1.847 -9.795 -10.863 1.00 51.94 310 PRO A C 1
ATOM 2447 O O . PRO A 1 310 ? 2.293 -10.948 -10.915 1.00 51.94 310 PRO A O 1
ATOM 2450 N N . PRO A 1 311 ? 1.600 -9.087 -11.980 1.00 49.69 311 PRO A N 1
ATOM 2451 C CA . PRO A 1 311 ? 1.721 -9.637 -13.329 1.00 49.69 311 PRO A CA 1
ATOM 2452 C C . PRO A 1 311 ? 3.184 -9.901 -13.701 1.00 49.69 311 PRO A C 1
ATOM 2454 O O . PRO A 1 311 ? 3.796 -9.165 -14.466 1.00 49.69 311 PRO A O 1
ATOM 2457 N N . LEU A 1 312 ? 3.765 -10.956 -13.135 1.00 50.25 312 LEU A N 1
ATOM 2458 C CA . LEU A 1 312 ? 5.151 -11.368 -13.298 1.00 50.25 312 LEU A CA 1
ATOM 2459 C C . LEU A 1 312 ? 5.250 -12.864 -13.084 1.00 50.25 312 LEU A C 1
ATOM 2461 O O . LEU A 1 312 ? 5.493 -13.347 -11.982 1.00 50.25 312 LEU A O 1
ATOM 2465 N N . LYS A 1 313 ? 5.102 -13.599 -14.175 1.00 47.41 313 LYS A N 1
ATOM 2466 C CA . LYS A 1 313 ? 5.687 -14.927 -14.264 1.00 47.41 313 LYS A CA 1
ATOM 2467 C C . LYS A 1 313 ? 7.025 -14.777 -14.988 1.00 47.41 313 LYS A C 1
ATOM 2469 O O . LYS A 1 313 ? 7.038 -14.634 -16.212 1.00 47.41 313 LYS A O 1
ATOM 2474 N N . PRO A 1 314 ? 8.167 -14.679 -14.297 1.00 39.44 314 PRO A N 1
ATOM 2475 C CA . PRO A 1 314 ? 9.442 -14.902 -14.938 1.00 39.44 314 PRO A CA 1
ATOM 2476 C C . PRO A 1 314 ? 9.669 -16.406 -15.020 1.00 39.44 314 PRO A C 1
ATOM 2478 O O . PRO A 1 314 ? 10.355 -16.977 -14.191 1.00 39.44 314 PRO A O 1
ATOM 2481 N N . SER A 1 315 ? 9.158 -17.024 -16.077 1.00 46.88 315 SER A N 1
ATOM 2482 C CA . SER A 1 315 ? 9.467 -18.386 -16.521 1.00 46.88 315 SER A CA 1
ATOM 2483 C C . SER A 1 315 ? 9.107 -19.560 -15.617 1.00 46.88 315 SER A C 1
ATOM 2485 O O . SER A 1 315 ? 9.280 -19.521 -14.408 1.00 46.88 315 SER A O 1
ATOM 2487 N N . ASN A 1 316 ? 8.736 -20.690 -16.225 1.00 50.31 316 ASN A N 1
ATOM 2488 C CA . ASN A 1 316 ? 8.672 -22.010 -15.580 1.00 50.31 316 ASN A CA 1
ATOM 2489 C C . ASN A 1 316 ? 7.769 -22.106 -14.329 1.00 50.31 316 ASN A C 1
ATOM 2491 O O . ASN A 1 316 ? 8.112 -22.839 -13.402 1.00 50.31 316 ASN A O 1
ATOM 2495 N N . ASN A 1 317 ? 6.628 -21.404 -14.262 1.00 59.78 317 ASN A N 1
ATOM 2496 C CA . ASN A 1 317 ? 5.812 -21.322 -13.035 1.00 59.78 317 ASN A CA 1
ATOM 2497 C C . ASN A 1 317 ? 6.571 -20.750 -11.809 1.00 59.78 317 ASN A C 1
ATOM 2499 O O . ASN A 1 317 ? 6.165 -21.009 -10.670 1.00 59.78 317 ASN A O 1
ATOM 2503 N N . ILE A 1 318 ? 7.659 -19.993 -12.007 1.00 73.19 318 ILE A N 1
ATOM 2504 C CA . ILE A 1 318 ? 8.335 -19.267 -10.924 1.00 73.19 318 ILE A CA 1
ATOM 2505 C C . ILE A 1 318 ? 7.441 -18.087 -10.531 1.00 73.19 318 ILE A C 1
ATOM 2507 O O . ILE A 1 318 ? 7.170 -17.176 -11.310 1.00 73.19 318 ILE A O 1
ATOM 2511 N N . THR A 1 319 ? 6.954 -18.136 -9.303 1.00 80.44 319 THR A N 1
ATOM 2512 C CA . THR A 1 319 ? 6.121 -17.126 -8.651 1.00 80.44 319 THR A CA 1
ATOM 2513 C C . THR A 1 319 ? 6.982 -16.141 -7.863 1.00 80.44 319 THR A C 1
ATOM 2515 O O . THR A 1 319 ? 8.164 -16.384 -7.615 1.00 80.44 319 THR A O 1
ATOM 2518 N N . GLN A 1 320 ? 6.391 -15.039 -7.399 1.00 85.31 320 GLN A N 1
ATOM 2519 C CA . GLN A 1 320 ? 7.054 -14.107 -6.478 1.00 85.31 320 GLN A CA 1
ATOM 2520 C C . GLN A 1 320 ? 7.555 -14.817 -5.220 1.00 85.31 320 GLN A C 1
ATOM 2522 O O . GLN A 1 320 ? 8.640 -14.516 -4.740 1.00 85.31 320 GLN A O 1
ATOM 2527 N N . MET A 1 321 ? 6.810 -15.813 -4.739 1.00 90.50 321 MET A N 1
ATOM 2528 C CA . MET A 1 321 ? 7.209 -16.651 -3.612 1.00 90.50 321 MET A CA 1
ATOM 2529 C C . MET A 1 321 ? 8.487 -17.444 -3.905 1.00 90.50 321 MET A C 1
ATOM 2531 O O . MET A 1 321 ? 9.340 -17.544 -3.033 1.00 90.50 321 MET A O 1
ATOM 2535 N N . ASP A 1 322 ? 8.654 -17.971 -5.122 1.00 89.75 322 ASP A N 1
ATOM 2536 C CA . ASP A 1 322 ? 9.879 -18.689 -5.499 1.00 89.75 322 ASP A CA 1
ATOM 2537 C C . ASP A 1 322 ? 11.077 -17.732 -5.603 1.00 89.75 322 ASP A C 1
ATOM 2539 O O . ASP A 1 322 ? 12.186 -18.081 -5.204 1.00 89.75 322 ASP A O 1
ATOM 2543 N N . MET A 1 323 ? 10.857 -16.508 -6.097 1.00 90.81 323 MET A N 1
ATOM 2544 C CA . MET A 1 323 ? 11.903 -15.481 -6.154 1.00 90.81 323 MET A CA 1
ATOM 2545 C C . MET A 1 323 ? 12.323 -15.038 -4.754 1.00 90.81 323 MET A C 1
ATOM 2547 O O . MET A 1 323 ? 13.514 -14.986 -4.470 1.00 90.81 323 MET A O 1
ATOM 2551 N N . VAL A 1 324 ? 11.357 -14.785 -3.867 1.00 94.38 324 VAL A N 1
ATOM 2552 C CA . VAL A 1 324 ? 11.607 -14.478 -2.452 1.00 94.38 324 VAL A CA 1
ATOM 2553 C C . VAL A 1 324 ? 12.347 -15.629 -1.769 1.00 94.38 324 VAL A C 1
ATOM 2555 O O . VAL A 1 324 ? 13.346 -15.392 -1.100 1.00 94.38 324 VAL A O 1
ATOM 2558 N N . ALA A 1 325 ? 11.936 -16.879 -1.995 1.00 95.00 325 ALA A N 1
ATOM 2559 C CA . ALA A 1 325 ? 12.627 -18.050 -1.456 1.00 95.00 325 ALA A CA 1
ATOM 2560 C C . ALA A 1 325 ? 14.079 -18.177 -1.951 1.00 95.00 325 ALA A C 1
ATOM 2562 O O . ALA A 1 325 ? 14.929 -18.677 -1.220 1.00 95.00 325 ALA A O 1
ATOM 2563 N N . ALA A 1 326 ? 14.372 -17.737 -3.177 1.00 92.75 326 ALA A N 1
ATOM 2564 C CA . ALA A 1 326 ? 15.725 -17.758 -3.726 1.00 92.75 326 ALA A CA 1
ATOM 2565 C C . ALA A 1 326 ? 16.599 -16.595 -3.229 1.00 92.75 326 ALA A C 1
ATOM 2567 O O . ALA A 1 326 ? 17.795 -16.784 -3.032 1.00 92.75 326 ALA A O 1
ATOM 2568 N N . LEU A 1 327 ? 16.018 -15.404 -3.044 1.00 94.12 327 LEU A N 1
ATOM 2569 C CA . LEU A 1 327 ? 16.723 -14.216 -2.548 1.00 94.12 327 LEU A CA 1
ATOM 2570 C C . LEU A 1 327 ? 16.961 -14.263 -1.032 1.00 94.12 327 LEU A C 1
ATOM 2572 O O . LEU A 1 327 ? 17.945 -13.708 -0.551 1.00 94.12 327 LEU A O 1
ATOM 2576 N N . THR A 1 328 ? 16.077 -14.938 -0.296 1.00 96.62 328 THR A N 1
ATOM 2577 C CA . THR A 1 328 ? 16.093 -15.022 1.170 1.00 96.62 328 THR A CA 1
ATOM 2578 C C . THR A 1 328 ? 15.826 -16.475 1.609 1.00 96.62 328 THR A C 1
ATOM 2580 O O . THR A 1 328 ? 14.717 -16.799 2.061 1.00 96.62 328 THR A O 1
ATOM 2583 N N . PRO A 1 329 ? 16.798 -17.400 1.438 1.00 95.31 329 PRO A N 1
ATOM 2584 C CA . PRO A 1 329 ? 16.618 -18.834 1.703 1.00 95.31 329 PRO A CA 1
ATOM 2585 C C . PRO A 1 329 ? 16.131 -19.176 3.118 1.00 95.31 329 PRO A C 1
ATOM 2587 O O . PRO A 1 329 ? 15.408 -20.152 3.315 1.00 95.31 329 PRO A O 1
ATOM 2590 N N . GLU A 1 330 ? 16.476 -18.360 4.108 1.00 96.62 330 GLU A N 1
ATOM 2591 C CA . GLU A 1 330 ? 16.052 -18.487 5.501 1.00 96.62 330 GLU A CA 1
ATOM 2592 C C . GLU A 1 330 ? 14.538 -18.304 5.699 1.00 96.62 330 GLU A C 1
ATOM 2594 O O . GLU A 1 330 ? 13.981 -18.851 6.651 1.00 96.62 330 GLU A O 1
ATOM 2599 N N . ARG A 1 331 ? 13.852 -17.611 4.777 1.00 96.25 331 ARG A N 1
ATOM 2600 C CA . ARG A 1 331 ? 12.385 -17.443 4.769 1.00 96.25 331 ARG A CA 1
ATOM 2601 C C . ARG A 1 331 ? 11.690 -18.247 3.668 1.00 96.25 331 ARG A C 1
ATOM 2603 O O . ARG A 1 331 ? 10.480 -18.112 3.469 1.00 96.25 331 ARG A O 1
ATOM 2610 N N . ALA A 1 332 ? 12.406 -19.140 2.981 1.00 95.19 332 ALA A N 1
ATOM 2611 C CA . ALA A 1 332 ? 11.849 -19.946 1.894 1.00 95.19 332 ALA A CA 1
ATOM 2612 C C . ALA A 1 332 ? 10.627 -20.774 2.327 1.00 95.19 332 ALA A C 1
ATOM 2614 O O . ALA A 1 332 ? 9.652 -20.869 1.583 1.00 95.19 332 ALA A O 1
ATOM 2615 N N . ALA A 1 333 ? 10.630 -21.333 3.542 1.00 94.00 333 ALA A N 1
ATOM 2616 C CA . ALA A 1 333 ? 9.500 -22.112 4.054 1.00 94.00 333 ALA A CA 1
ATOM 2617 C C . ALA A 1 333 ? 8.210 -21.277 4.160 1.00 94.00 333 ALA A C 1
ATOM 2619 O O . ALA A 1 333 ? 7.140 -21.743 3.768 1.00 94.00 333 ALA A O 1
ATOM 2620 N N . GLU A 1 334 ? 8.313 -20.028 4.625 1.00 93.94 334 GLU A N 1
ATOM 2621 C CA . GLU A 1 334 ? 7.180 -19.102 4.690 1.00 93.94 334 GLU A CA 1
ATOM 2622 C C . GLU A 1 334 ? 6.659 -18.740 3.298 1.00 93.94 334 GLU A C 1
ATOM 2624 O O . GLU A 1 334 ? 5.449 -18.754 3.063 1.00 93.94 334 GLU A O 1
ATOM 2629 N N . ALA A 1 335 ? 7.567 -18.443 2.364 1.00 93.50 335 ALA A N 1
ATOM 2630 C CA . ALA A 1 335 ? 7.207 -18.117 0.991 1.00 93.50 335 ALA A CA 1
ATOM 2631 C C . ALA A 1 335 ? 6.510 -19.299 0.299 1.00 93.50 335 ALA A C 1
ATOM 2633 O O . ALA A 1 335 ? 5.494 -19.117 -0.371 1.00 93.50 335 ALA A O 1
ATOM 2634 N N . MET A 1 336 ? 6.985 -20.528 0.513 1.00 90.69 336 MET A N 1
ATOM 2635 C CA . MET A 1 336 ? 6.377 -21.727 -0.070 1.00 90.69 336 MET A CA 1
ATOM 2636 C C . MET A 1 336 ? 5.029 -22.083 0.566 1.00 90.69 336 MET A C 1
ATOM 2638 O O . MET A 1 336 ? 4.114 -22.493 -0.151 1.00 90.69 336 MET A O 1
ATOM 2642 N N . ALA A 1 337 ? 4.856 -21.872 1.875 1.00 89.31 337 ALA A N 1
ATOM 2643 C CA . ALA A 1 337 ? 3.545 -21.988 2.518 1.00 89.31 337 ALA A CA 1
ATOM 2644 C C . ALA A 1 337 ? 2.553 -20.973 1.930 1.00 89.31 337 ALA A C 1
ATOM 2646 O O . ALA A 1 337 ? 1.424 -21.317 1.577 1.00 89.31 337 ALA A O 1
ATOM 2647 N N . PHE A 1 338 ? 3.007 -19.737 1.718 1.00 89.94 338 PHE A N 1
ATOM 2648 C CA . PHE A 1 338 ? 2.206 -18.711 1.067 1.00 89.94 338 PHE A CA 1
ATOM 2649 C C . PHE A 1 338 ? 1.889 -19.057 -0.399 1.00 89.94 338 PHE A C 1
ATOM 2651 O O . PHE A 1 338 ? 0.761 -18.865 -0.852 1.00 89.94 338 PHE A O 1
ATOM 2658 N N . LYS A 1 339 ? 2.827 -19.664 -1.135 1.00 87.50 339 LYS A N 1
ATOM 2659 C CA . LYS A 1 339 ? 2.574 -20.188 -2.485 1.00 87.50 339 LYS A CA 1
ATOM 2660 C C . LYS A 1 339 ? 1.473 -21.239 -2.481 1.00 87.50 339 LYS A C 1
ATOM 2662 O O . LYS A 1 339 ? 0.574 -21.170 -3.320 1.00 87.50 339 LYS A O 1
ATOM 2667 N N . ALA A 1 340 ? 1.510 -22.180 -1.541 1.00 86.31 340 ALA A N 1
ATOM 2668 C CA . ALA A 1 340 ? 0.461 -23.183 -1.393 1.00 86.31 340 ALA A CA 1
ATOM 2669 C C . ALA A 1 340 ? -0.901 -22.539 -1.093 1.00 86.31 340 ALA A C 1
ATOM 2671 O O . ALA A 1 340 ? -1.899 -22.946 -1.679 1.00 86.31 340 ALA A O 1
ATOM 2672 N N . HIS A 1 341 ? -0.945 -21.495 -0.261 1.00 85.81 341 HIS A N 1
ATOM 2673 C CA . HIS A 1 341 ? -2.171 -20.743 0.021 1.00 85.81 341 HIS A CA 1
ATOM 2674 C C . HIS A 1 341 ? -2.778 -20.082 -1.220 1.00 85.81 341 HIS A C 1
ATOM 2676 O O . HIS A 1 341 ? -3.981 -20.170 -1.448 1.00 85.81 341 HIS A O 1
ATOM 2682 N N . VAL A 1 342 ? -1.947 -19.427 -2.032 1.00 83.06 342 VAL A N 1
ATOM 2683 C CA . VAL A 1 342 ? -2.404 -18.716 -3.235 1.00 83.06 342 VAL A CA 1
ATOM 2684 C C . VAL A 1 342 ? -2.824 -19.689 -4.340 1.00 83.06 342 VAL A C 1
ATOM 2686 O O . VAL A 1 342 ? -3.811 -19.452 -5.031 1.00 83.06 342 VAL A O 1
ATOM 2689 N N . THR A 1 343 ? -2.071 -20.778 -4.516 1.00 79.12 343 THR A N 1
ATOM 2690 C CA . THR A 1 343 ? -2.253 -21.727 -5.632 1.00 79.12 343 THR A CA 1
ATOM 2691 C C . THR A 1 343 ? -3.151 -22.917 -5.310 1.00 79.12 343 THR A C 1
ATOM 2693 O O . THR A 1 343 ? -3.571 -23.630 -6.224 1.00 79.12 343 THR A O 1
ATOM 2696 N N . GLY A 1 344 ? -3.426 -23.150 -4.028 1.00 72.75 344 GLY A N 1
ATOM 2697 C CA . GLY A 1 344 ? -4.248 -24.247 -3.547 1.00 72.75 344 GLY A CA 1
ATOM 2698 C C . GLY A 1 344 ? -5.727 -24.090 -3.890 1.00 72.75 344 GLY A C 1
ATOM 2699 O O . GLY A 1 344 ? -6.153 -23.153 -4.570 1.00 72.75 344 GLY A O 1
ATOM 2700 N N . ALA A 1 345 ? -6.540 -25.036 -3.415 1.00 63.84 345 ALA A N 1
ATOM 2701 C CA . ALA A 1 345 ? -7.987 -24.903 -3.516 1.00 63.84 345 ALA A CA 1
ATOM 2702 C C . ALA A 1 345 ? -8.429 -23.578 -2.873 1.00 63.84 345 ALA A C 1
ATOM 2704 O O . ALA A 1 345 ? -7.893 -23.186 -1.837 1.00 63.84 345 ALA A O 1
ATOM 2705 N N . ARG A 1 346 ? -9.434 -22.913 -3.463 1.00 63.66 346 ARG A N 1
ATOM 2706 C CA . ARG A 1 346 ? -9.959 -21.620 -2.978 1.00 63.66 346 ARG A CA 1
ATOM 2707 C C . ARG A 1 346 ? -10.375 -21.639 -1.495 1.00 63.66 346 ARG A C 1
ATOM 2709 O O . ARG A 1 346 ? -10.474 -20.586 -0.879 1.00 63.66 346 ARG A O 1
ATOM 2716 N N . HIS A 1 347 ? -10.579 -22.826 -0.920 1.00 62.31 347 HIS A N 1
ATOM 2717 C CA . HIS A 1 347 ? -10.974 -23.031 0.468 1.00 62.31 347 HIS A CA 1
ATOM 2718 C C . HIS A 1 347 ? -9.958 -23.882 1.235 1.00 62.31 347 HIS A C 1
ATOM 2720 O O . HIS A 1 347 ? -9.497 -24.912 0.743 1.00 62.31 347 HIS A O 1
ATOM 2726 N N . GLY A 1 348 ? -9.693 -23.487 2.482 1.00 64.56 348 GLY A N 1
ATOM 2727 C CA . GLY A 1 348 ? -9.119 -24.365 3.506 1.00 64.56 348 GLY A CA 1
ATOM 2728 C C . GLY A 1 348 ? -7.602 -24.545 3.490 1.00 64.56 348 GLY A C 1
ATOM 2729 O O . GLY A 1 348 ? -7.098 -25.302 4.313 1.00 64.56 348 GLY A O 1
ATOM 2730 N N . VAL A 1 349 ? -6.861 -23.865 2.609 1.00 78.56 349 VAL A N 1
ATOM 2731 C CA . VAL A 1 349 ? -5.395 -23.815 2.715 1.00 78.56 349 VAL A CA 1
ATOM 2732 C C . VAL A 1 349 ? -5.016 -22.621 3.593 1.00 78.56 349 VAL A C 1
ATOM 2734 O O . VAL A 1 349 ? -5.348 -21.499 3.215 1.00 78.56 349 VAL A O 1
ATOM 2737 N N . PRO A 1 350 ? -4.340 -22.801 4.739 1.00 80.31 350 PRO A N 1
ATOM 2738 C CA . PRO A 1 350 ? -3.890 -21.687 5.570 1.00 80.31 350 PRO A CA 1
ATOM 2739 C C . PRO A 1 350 ? -2.861 -20.812 4.851 1.00 80.31 350 PRO A C 1
ATOM 2741 O O . PRO A 1 350 ? -2.025 -21.317 4.105 1.00 80.31 350 PRO A O 1
ATOM 2744 N N . SER A 1 351 ? -2.866 -19.508 5.125 1.00 78.50 351 SER A N 1
ATOM 2745 C CA . SER A 1 351 ? -1.841 -18.567 4.638 1.00 78.50 351 SER A CA 1
ATOM 2746 C C . SER A 1 351 ? -0.496 -18.698 5.363 1.00 78.50 351 SER A C 1
ATOM 2748 O O . SER A 1 351 ? 0.476 -18.042 4.988 1.00 78.50 351 SER A O 1
ATOM 2750 N N . GLY A 1 352 ? -0.449 -19.514 6.422 1.00 83.88 352 GLY A N 1
ATOM 2751 C CA . GLY A 1 352 ? 0.621 -19.503 7.419 1.00 83.88 352 GLY A CA 1
ATOM 2752 C C . GLY A 1 352 ? 0.495 -18.351 8.423 1.00 83.88 352 GLY A C 1
ATOM 2753 O O . GLY A 1 352 ? 1.356 -18.213 9.285 1.00 83.88 352 GLY A O 1
ATOM 2754 N N . LEU A 1 353 ? -0.565 -17.539 8.326 1.00 89.56 353 LEU A N 1
ATOM 2755 C CA . LEU A 1 353 ? -0.880 -16.459 9.254 1.00 89.56 353 LEU A CA 1
ATOM 2756 C C . LEU A 1 353 ? -2.198 -16.750 9.968 1.00 89.56 353 LEU A C 1
ATOM 2758 O O . LEU A 1 353 ? -3.221 -16.986 9.327 1.00 89.56 353 LEU A O 1
ATOM 2762 N N . ASN A 1 354 ? -2.183 -16.653 11.291 1.00 91.69 354 ASN A N 1
ATOM 2763 C CA . ASN A 1 354 ? -3.385 -16.667 12.109 1.00 91.69 354 ASN A CA 1
ATOM 2764 C C . ASN A 1 354 ? -3.204 -15.654 13.233 1.00 91.69 354 ASN A C 1
ATOM 2766 O O . ASN A 1 354 ? -2.380 -15.853 14.122 1.00 91.69 354 ASN A O 1
ATOM 2770 N N . GLY A 1 355 ? -3.919 -14.539 13.146 1.00 95.75 355 GLY A N 1
ATOM 2771 C CA . GLY A 1 355 ? -3.705 -13.434 14.062 1.00 95.75 355 GLY A CA 1
ATOM 2772 C C . GLY A 1 355 ? -4.198 -12.100 13.534 1.00 95.75 355 GLY A C 1
ATOM 2773 O O . GLY A 1 355 ? -4.865 -12.033 12.503 1.00 95.75 355 GLY A O 1
ATOM 2774 N N . PHE A 1 356 ? -3.857 -11.033 14.241 1.00 97.88 356 PHE A N 1
ATOM 2775 C CA . PHE A 1 356 ? -4.255 -9.672 13.905 1.00 97.88 356 PHE A CA 1
ATOM 2776 C C . PHE A 1 356 ? -3.023 -8.808 13.660 1.00 97.88 356 PHE A C 1
ATOM 2778 O O . PHE A 1 356 ? -2.052 -8.883 14.410 1.00 97.88 356 PHE A O 1
ATOM 2785 N N . LYS A 1 357 ? -3.072 -7.930 12.663 1.00 97.81 357 LYS A N 1
ATOM 2786 C CA . LYS A 1 357 ? -2.026 -6.945 12.382 1.00 97.81 357 LYS A CA 1
ATOM 2787 C C . LYS A 1 357 ? -2.639 -5.557 12.227 1.00 97.81 357 LYS A C 1
ATOM 2789 O O . LYS A 1 357 ? -3.652 -5.396 11.554 1.00 97.81 357 LYS A O 1
ATOM 2794 N N . HIS A 1 358 ? -1.992 -4.563 12.832 1.00 98.12 358 HIS A N 1
ATOM 2795 C CA . HIS A 1 358 ? -2.279 -3.151 12.608 1.00 98.12 358 HIS A CA 1
ATOM 2796 C C . HIS A 1 358 ? -1.135 -2.522 11.802 1.00 98.12 358 HIS A C 1
ATOM 2798 O O . HIS A 1 358 ? 0.027 -2.629 12.190 1.00 98.12 358 HIS A O 1
ATOM 2804 N N . PHE A 1 359 ? -1.470 -1.883 10.686 1.00 98.31 359 PHE A N 1
ATOM 2805 C CA . PHE A 1 359 ? -0.571 -1.094 9.849 1.00 98.31 359 PHE A CA 1
ATOM 2806 C C . PHE A 1 359 ? -0.683 0.376 10.268 1.00 98.31 359 PHE A C 1
ATOM 2808 O O . PHE A 1 359 ? -1.494 1.137 9.730 1.00 98.31 359 PHE A O 1
ATOM 2815 N N . TRP A 1 360 ? 0.103 0.758 11.278 1.00 97.25 360 TRP A N 1
ATOM 2816 C CA . TRP A 1 360 ? 0.012 2.063 11.943 1.00 97.25 360 TRP A CA 1
ATOM 2817 C C . TRP A 1 360 ? 0.349 3.252 11.035 1.00 97.25 360 TRP A C 1
ATOM 2819 O O . TRP A 1 360 ? -0.098 4.368 11.299 1.00 97.25 360 TRP A O 1
ATOM 2829 N N . ARG A 1 361 ? 1.089 3.040 9.939 1.00 96.88 361 ARG A N 1
ATOM 2830 C CA . ARG A 1 361 ? 1.366 4.086 8.942 1.00 96.88 361 ARG A CA 1
ATOM 2831 C C . ARG A 1 361 ? 0.223 4.268 7.953 1.00 96.88 361 ARG A C 1
ATOM 2833 O O . ARG A 1 361 ? 0.165 5.311 7.312 1.00 96.88 361 ARG A O 1
ATOM 2840 N N . SER A 1 362 ? -0.673 3.290 7.830 1.00 96.88 362 SER A N 1
ATOM 2841 C CA . SER A 1 362 ? -1.699 3.237 6.781 1.00 96.88 362 SER A CA 1
ATOM 2842 C C . SER A 1 362 ? -3.138 3.347 7.269 1.00 96.88 362 SER A C 1
ATOM 2844 O O . SER A 1 362 ? -4.042 3.258 6.442 1.00 96.88 362 SER A O 1
ATOM 2846 N N . ASP A 1 363 ? -3.367 3.520 8.575 1.00 97.69 363 ASP A N 1
ATOM 2847 C CA . ASP A 1 363 ? -4.708 3.494 9.178 1.00 97.69 363 ASP A CA 1
ATOM 2848 C C . ASP A 1 363 ? -5.512 2.263 8.712 1.00 97.69 363 ASP A C 1
ATOM 2850 O O . ASP A 1 363 ? -6.679 2.341 8.326 1.00 97.69 363 ASP A O 1
ATOM 2854 N N . TYR A 1 364 ? -4.853 1.103 8.718 1.00 98.62 364 TYR A N 1
ATOM 2855 C CA . TYR A 1 364 ? -5.391 -0.142 8.183 1.00 98.62 364 TYR A CA 1
ATOM 2856 C C . TYR A 1 364 ? -5.097 -1.306 9.126 1.00 98.62 364 TYR A C 1
ATOM 2858 O O . TYR A 1 364 ? -4.034 -1.371 9.742 1.00 98.62 364 TYR A O 1
ATOM 2866 N N . SER A 1 365 ? -6.043 -2.226 9.257 1.00 98.62 365 SER A N 1
ATOM 2867 C CA . SER A 1 365 ? -5.928 -3.378 10.151 1.00 98.62 365 SER A CA 1
ATOM 2868 C C . SER A 1 365 ? -6.466 -4.631 9.490 1.00 98.62 365 SER A C 1
ATOM 2870 O O . SER A 1 365 ? -7.394 -4.567 8.687 1.00 98.62 365 SER A O 1
ATOM 2872 N N . THR A 1 366 ? -5.900 -5.778 9.849 1.00 98.06 366 THR A N 1
ATOM 2873 C CA . THR A 1 366 ? -6.232 -7.062 9.233 1.00 98.06 366 THR A CA 1
ATOM 2874 C C . THR A 1 366 ? -6.289 -8.178 10.257 1.00 98.06 366 THR A C 1
ATOM 2876 O O . THR A 1 366 ? -5.385 -8.303 11.083 1.00 98.06 366 THR A O 1
ATOM 2879 N N . LYS A 1 367 ? -7.292 -9.044 10.139 1.00 96.75 367 LYS A N 1
ATOM 2880 C CA . LYS A 1 367 ? -7.395 -10.322 10.837 1.00 96.75 367 LYS A CA 1
ATOM 2881 C C . LYS A 1 367 ? -7.253 -11.455 9.823 1.00 96.75 367 LYS A C 1
ATOM 2883 O O . LYS A 1 367 ? -8.026 -11.552 8.874 1.00 96.75 367 LYS A O 1
ATOM 2888 N N . MET A 1 368 ? -6.257 -12.306 10.042 1.00 93.50 368 MET A N 1
ATOM 2889 C CA . MET A 1 368 ? -6.036 -13.548 9.307 1.00 93.50 368 MET A CA 1
ATOM 2890 C C . MET A 1 368 ? -6.482 -14.739 10.162 1.00 93.50 368 MET A C 1
ATOM 2892 O O . MET A 1 368 ? -6.196 -14.798 11.364 1.00 93.50 368 MET A O 1
ATOM 2896 N N . ALA A 1 369 ? -7.134 -15.708 9.533 1.00 91.25 369 ALA A N 1
ATOM 2897 C CA . ALA A 1 369 ? -7.387 -17.032 10.082 1.00 91.25 369 ALA A CA 1
ATOM 2898 C C . ALA A 1 369 ? -7.278 -18.092 8.975 1.00 91.25 369 ALA A C 1
ATOM 2900 O O . ALA A 1 369 ? -7.163 -17.782 7.782 1.00 91.25 369 ALA A O 1
ATOM 2901 N N . ASP A 1 370 ? -7.348 -19.362 9.366 1.00 87.19 370 ASP A N 1
ATOM 2902 C CA . ASP A 1 370 ? -7.230 -20.476 8.426 1.00 87.19 370 ASP A CA 1
ATOM 2903 C C . ASP A 1 370 ? -8.371 -20.499 7.405 1.00 87.19 370 ASP A C 1
ATOM 2905 O O . ASP A 1 370 ? -8.123 -20.854 6.250 1.00 87.19 370 ASP A O 1
ATOM 2909 N N . GLY A 1 371 ? -9.589 -20.079 7.773 1.00 89.38 371 GLY A N 1
ATOM 2910 C CA . GLY A 1 371 ? -10.749 -20.054 6.879 1.00 89.38 371 GLY A CA 1
ATOM 2911 C C . GLY A 1 371 ? -11.141 -18.679 6.336 1.00 89.38 371 GLY A C 1
ATOM 2912 O O . GLY A 1 371 ? -11.793 -18.637 5.293 1.00 89.38 371 GLY A O 1
ATOM 2913 N N . HIS A 1 372 ? -10.705 -17.575 6.951 1.00 92.69 372 HIS A N 1
ATOM 2914 C CA . HIS A 1 372 ? -11.141 -16.231 6.564 1.00 92.69 372 HIS A CA 1
ATOM 2915 C C . HIS A 1 372 ? -10.056 -15.150 6.666 1.00 92.69 372 HIS A C 1
ATOM 2917 O O . HIS A 1 372 ? -9.012 -15.312 7.301 1.00 92.69 372 HIS A O 1
ATOM 2923 N N . PHE A 1 373 ? -10.349 -14.021 6.032 1.00 94.94 373 PHE A N 1
ATOM 2924 C CA . PHE A 1 373 ? -9.633 -12.760 6.105 1.00 94.94 373 PHE A CA 1
ATOM 2925 C C . PHE A 1 373 ? -10.618 -11.629 6.402 1.00 94.94 373 PHE A C 1
ATOM 2927 O O . PHE A 1 373 ? -11.704 -11.603 5.824 1.00 94.94 373 PHE A O 1
ATOM 2934 N N . PHE A 1 374 ? -10.236 -10.692 7.269 1.00 97.69 374 PHE A N 1
ATOM 2935 C CA . PHE A 1 374 ? -11.011 -9.486 7.546 1.00 97.69 374 PHE A CA 1
ATOM 2936 C C . PHE A 1 374 ? -10.115 -8.244 7.532 1.00 97.69 374 PHE A C 1
ATOM 2938 O O . PHE A 1 374 ? -9.267 -8.091 8.410 1.00 97.69 374 PHE A O 1
ATOM 2945 N N . GLY A 1 375 ? -10.297 -7.361 6.552 1.00 98.19 375 GLY A N 1
ATOM 2946 C CA . GLY A 1 375 ? -9.597 -6.077 6.446 1.00 98.19 375 GLY A CA 1
ATOM 2947 C C . GLY A 1 375 ? -10.461 -4.903 6.908 1.00 98.19 375 GLY A C 1
ATOM 2948 O O . GLY A 1 375 ? -11.683 -4.946 6.774 1.00 98.19 375 GLY A O 1
ATOM 2949 N N . ILE A 1 376 ? -9.837 -3.866 7.473 1.00 98.69 376 ILE A N 1
ATOM 2950 C CA . ILE A 1 376 ? -10.494 -2.645 7.967 1.00 98.69 376 ILE A CA 1
ATOM 2951 C C . ILE A 1 376 ? -9.678 -1.437 7.516 1.00 98.69 376 ILE A C 1
ATOM 2953 O O . ILE A 1 376 ? -8.578 -1.216 8.028 1.00 98.69 376 ILE A O 1
ATOM 2957 N N . ARG A 1 377 ? -10.216 -0.634 6.593 1.00 98.06 377 ARG A N 1
ATOM 2958 C CA . ARG A 1 377 ? -9.600 0.618 6.135 1.00 98.06 377 ARG A CA 1
ATOM 2959 C C . ARG A 1 377 ? -10.223 1.826 6.813 1.00 98.06 377 ARG A C 1
ATOM 2961 O O . ARG A 1 377 ? -11.439 2.015 6.787 1.00 98.06 377 ARG A O 1
ATOM 2968 N N . MET A 1 378 ? -9.365 2.656 7.387 1.00 97.81 378 MET A N 1
ATOM 2969 C CA . MET A 1 378 ? -9.718 3.894 8.067 1.00 97.81 378 MET A CA 1
ATOM 2970 C C . MET A 1 378 ? -8.953 5.066 7.437 1.00 97.81 378 MET A C 1
ATOM 2972 O O . MET A 1 378 ? -8.229 4.914 6.448 1.00 97.81 378 MET A O 1
ATOM 2976 N N . ASN A 1 379 ? -9.146 6.251 8.006 1.00 94.31 379 ASN A N 1
ATOM 2977 C CA . ASN A 1 379 ? -8.477 7.468 7.586 1.00 94.31 379 ASN A CA 1
ATOM 2978 C C . ASN A 1 379 ? -8.339 8.434 8.765 1.00 94.31 379 ASN A C 1
ATOM 2980 O O . ASN A 1 379 ? -9.225 8.500 9.614 1.00 94.31 379 ASN A O 1
ATOM 2984 N N . SER A 1 380 ? -7.255 9.206 8.779 1.00 96.00 380 SER A N 1
ATOM 2985 C CA . SER A 1 380 ? -6.957 10.234 9.779 1.00 96.00 380 SER A CA 1
ATOM 2986 C C . SER A 1 380 ? -6.361 11.478 9.124 1.00 96.00 380 SER A C 1
ATOM 2988 O O . SER A 1 380 ? -6.183 11.530 7.908 1.00 96.00 380 SER A O 1
ATOM 2990 N N . GLN A 1 381 ? -5.939 12.447 9.935 1.00 95.69 381 GLN A N 1
ATOM 2991 C CA . GLN A 1 381 ? -5.154 13.596 9.479 1.00 95.69 381 GLN A CA 1
ATOM 2992 C C . GLN A 1 381 ? -3.800 13.223 8.836 1.00 95.69 381 GLN A C 1
ATOM 2994 O O . GLN A 1 381 ? -3.140 14.082 8.257 1.00 95.69 381 GLN A O 1
ATOM 2999 N N . ARG A 1 382 ? -3.347 11.965 8.969 1.00 95.19 382 ARG A N 1
ATOM 3000 C CA . ARG A 1 382 ? -2.048 11.485 8.462 1.00 95.19 382 ARG A CA 1
ATOM 3001 C C . ARG A 1 382 ? -2.132 10.798 7.104 1.00 95.19 382 ARG A C 1
ATOM 3003 O O . ARG A 1 382 ? -1.115 10.705 6.427 1.00 95.19 382 ARG A O 1
ATOM 3010 N N . THR A 1 383 ? -3.295 10.265 6.743 1.00 95.81 383 THR A N 1
ATOM 3011 C CA . THR A 1 383 ? -3.467 9.393 5.573 1.00 95.81 383 THR A CA 1
ATOM 3012 C C . THR A 1 383 ? -4.494 9.967 4.612 1.00 95.81 383 THR A C 1
ATOM 3014 O O . THR A 1 383 ? -5.272 10.855 4.968 1.00 95.81 383 THR A O 1
ATOM 3017 N N . TYR A 1 384 ? -4.511 9.468 3.377 1.00 95.25 384 TYR A N 1
ATOM 3018 C CA . TYR A 1 384 ? -5.537 9.801 2.389 1.00 95.25 384 TYR A CA 1
ATOM 3019 C C . TYR A 1 384 ? -6.509 8.615 2.226 1.00 95.25 384 TYR A C 1
ATOM 3021 O O . TYR A 1 384 ? -6.073 7.454 2.154 1.00 95.25 384 TYR A O 1
ATOM 3029 N N . PRO A 1 385 ? -7.830 8.862 2.143 1.00 93.31 385 PRO A N 1
ATOM 3030 C CA . PRO A 1 385 ? -8.791 7.843 1.744 1.00 93.31 385 PRO A CA 1
ATOM 3031 C C . PRO A 1 385 ? -8.628 7.522 0.247 1.00 93.31 385 PRO A C 1
ATOM 3033 O O . PRO A 1 385 ? -7.706 8.008 -0.408 1.00 93.31 385 PRO A O 1
ATOM 3036 N N . ASN A 1 386 ? -9.461 6.634 -0.302 1.00 91.75 386 ASN A N 1
ATOM 3037 C CA . ASN A 1 386 ? -9.355 6.250 -1.713 1.00 91.75 386 ASN A CA 1
ATOM 3038 C C . ASN A 1 386 ? -9.513 7.465 -2.631 1.00 91.75 386 ASN A C 1
ATOM 3040 O O . ASN A 1 386 ? -10.479 8.207 -2.505 1.00 91.75 386 ASN A O 1
ATOM 3044 N N . GLU A 1 387 ? -8.608 7.612 -3.592 1.00 94.50 387 GLU A N 1
ATOM 3045 C CA . GLU A 1 387 ? -8.685 8.653 -4.619 1.00 94.50 387 GLU A CA 1
ATOM 3046 C C . GLU A 1 387 ? -9.709 8.340 -5.723 1.00 94.50 387 GLU A C 1
ATOM 3048 O O . GLU A 1 387 ? -10.040 7.174 -5.981 1.00 94.50 387 GLU A O 1
ATOM 3053 N N . SER A 1 388 ? -10.125 9.377 -6.448 1.00 94.88 388 SER A N 1
ATOM 3054 C CA . SER A 1 388 ? -10.498 9.250 -7.860 1.00 94.88 388 SER A CA 1
ATOM 3055 C C . SER A 1 388 ? -9.333 9.715 -8.744 1.00 94.88 388 SER A C 1
ATOM 3057 O O . SER A 1 388 ? -8.365 10.297 -8.263 1.00 94.88 388 SER A O 1
ATOM 3059 N N . GLY A 1 389 ? -9.366 9.384 -10.031 1.00 89.75 389 GLY A N 1
ATOM 3060 C CA . GLY A 1 389 ? -8.330 9.832 -10.965 1.00 89.75 389 GLY A CA 1
ATOM 3061 C C . GLY A 1 389 ? -8.516 9.235 -12.344 1.00 89.75 389 GLY A C 1
ATOM 3062 O O . GLY A 1 389 ? -8.937 8.085 -12.470 1.00 89.75 389 GLY A O 1
ATOM 3063 N N . ASN A 1 390 ? -8.244 10.005 -13.399 1.00 86.00 390 ASN A N 1
ATOM 3064 C CA . ASN A 1 390 ? -8.443 9.579 -14.795 1.00 86.00 390 ASN A CA 1
ATOM 3065 C C . ASN A 1 390 ? -9.862 9.041 -15.092 1.00 86.00 390 ASN A C 1
ATOM 3067 O O . ASN A 1 390 ? -10.042 8.143 -15.917 1.00 86.00 390 ASN A O 1
ATOM 3071 N N . GLY A 1 391 ? -10.880 9.558 -14.398 1.00 92.38 391 GLY A N 1
ATOM 3072 C CA . GLY A 1 391 ? -12.258 9.080 -14.519 1.00 92.38 391 GLY A CA 1
ATOM 3073 C C . GLY A 1 391 ? -12.518 7.697 -13.905 1.00 92.38 391 GLY A C 1
ATOM 3074 O O . GLY A 1 391 ? -13.523 7.073 -14.242 1.00 92.38 391 GLY A O 1
ATOM 3075 N N . GLU A 1 392 ? -11.631 7.202 -13.039 1.00 95.31 392 GLU A N 1
ATOM 3076 C CA . GLU A 1 392 ? -11.764 5.955 -12.276 1.00 95.31 392 GLU A CA 1
ATOM 3077 C C . GLU A 1 392 ? -12.226 6.227 -10.828 1.00 95.31 392 GLU A C 1
ATOM 3079 O O . GLU A 1 392 ? -11.956 7.288 -10.270 1.00 95.31 392 GLU A O 1
ATOM 3084 N N . ASN A 1 393 ? -12.886 5.238 -10.214 1.00 96.38 393 ASN A N 1
ATOM 3085 C CA . ASN A 1 393 ? -13.388 5.247 -8.829 1.00 96.38 393 ASN A CA 1
ATOM 3086 C C . ASN A 1 393 ? -14.368 6.383 -8.488 1.00 96.38 393 ASN A C 1
ATOM 3088 O O . ASN A 1 393 ? -14.292 7.010 -7.434 1.00 96.38 393 ASN A O 1
ATOM 3092 N N . LEU A 1 394 ? -15.334 6.616 -9.375 1.00 96.06 394 LEU A N 1
ATOM 3093 C CA . LEU A 1 394 ? -16.225 7.780 -9.302 1.00 96.06 394 LEU A CA 1
ATOM 3094 C C . LEU A 1 394 ? -17.202 7.791 -8.110 1.00 96.06 394 LEU A C 1
ATOM 3096 O O . LEU A 1 394 ? -17.771 8.836 -7.828 1.00 96.06 394 LEU A O 1
ATOM 3100 N N . LEU A 1 395 ? -17.396 6.656 -7.426 1.00 96.06 395 LEU A N 1
ATOM 3101 C CA . LEU A 1 395 ? -18.338 6.512 -6.302 1.00 96.06 395 LEU A CA 1
ATOM 3102 C C . LEU A 1 395 ? -17.665 6.037 -4.998 1.00 96.06 395 LEU A C 1
ATOM 3104 O O . LEU A 1 395 ? -18.341 5.730 -4.020 1.00 96.06 395 LEU A O 1
ATOM 3108 N N . GLY A 1 396 ? -16.331 5.948 -4.967 1.00 95.25 396 GLY A N 1
ATOM 3109 C CA . GLY A 1 396 ? -15.582 5.316 -3.874 1.00 95.25 396 GLY A CA 1
ATOM 3110 C C . GLY A 1 396 ? -15.320 6.177 -2.640 1.00 95.25 396 GLY A C 1
ATOM 3111 O O . GLY A 1 396 ? -14.399 5.860 -1.891 1.00 95.25 396 GLY A O 1
ATOM 3112 N N . TYR A 1 397 ? -16.073 7.261 -2.433 1.00 93.94 397 TYR A N 1
ATOM 3113 C CA . TYR A 1 397 ? -15.806 8.262 -1.389 1.00 93.94 397 TYR A CA 1
ATOM 3114 C C . TYR A 1 397 ? -15.719 7.661 0.020 1.00 93.94 397 TYR A C 1
ATOM 3116 O O . TYR A 1 397 ? -14.833 7.991 0.802 1.00 93.94 397 TYR A O 1
ATOM 3124 N N . TRP A 1 398 ? -16.604 6.712 0.322 1.00 95.06 398 TRP A N 1
ATOM 3125 C CA . TRP A 1 398 ? -16.755 6.145 1.659 1.00 95.06 398 TRP A CA 1
ATOM 3126 C C . TRP A 1 398 ? -15.719 5.072 2.039 1.00 95.06 398 TRP A C 1
ATOM 3128 O O . TRP A 1 398 ? -15.642 4.688 3.205 1.00 95.06 398 TRP A O 1
ATOM 3138 N N . LEU A 1 399 ? -14.888 4.606 1.099 1.00 95.56 399 LEU A N 1
ATOM 3139 C CA . LEU A 1 399 ? -13.962 3.479 1.308 1.00 95.56 399 LEU A CA 1
ATOM 3140 C C . LEU A 1 399 ? -12.897 3.729 2.397 1.00 95.56 399 LEU A C 1
ATOM 3142 O O . LEU A 1 399 ? -12.360 2.782 2.961 1.00 95.56 399 LEU A O 1
ATOM 3146 N N . GLY A 1 400 ? -12.591 4.988 2.718 1.00 95.06 400 GLY A N 1
ATOM 3147 C CA . GLY A 1 400 ? -11.640 5.338 3.778 1.00 95.06 400 GLY A CA 1
ATOM 3148 C C . GLY A 1 400 ? -12.232 5.431 5.186 1.00 95.06 400 GLY A C 1
ATOM 3149 O O . GLY A 1 400 ? -11.496 5.716 6.121 1.00 95.06 400 GLY A O 1
ATOM 3150 N N . PHE A 1 401 ? -13.540 5.233 5.367 1.00 96.44 401 PHE A N 1
ATOM 3151 C CA . PHE A 1 401 ? -14.243 5.608 6.603 1.00 96.44 401 PHE A CA 1
ATOM 3152 C C . PHE A 1 401 ? -14.744 4.393 7.396 1.00 96.44 401 PHE A C 1
ATOM 3154 O O . PHE A 1 401 ? -15.898 4.321 7.830 1.00 96.44 401 PHE A O 1
ATOM 3161 N N . GLY A 1 402 ? -13.848 3.428 7.613 1.00 97.69 402 GLY A N 1
ATOM 3162 C CA . GLY A 1 402 ? -14.151 2.175 8.304 1.00 97.69 402 GLY A CA 1
ATOM 3163 C C . GLY A 1 402 ? -14.677 1.089 7.371 1.00 97.69 402 GLY A C 1
ATOM 3164 O O . GLY A 1 402 ? -15.510 0.293 7.795 1.00 97.69 402 GLY A O 1
ATOM 3165 N N . SER A 1 403 ? -14.231 1.084 6.113 1.00 98.44 403 SER A N 1
ATOM 3166 C CA . SER A 1 403 ? -14.597 0.064 5.131 1.00 98.44 403 SER A CA 1
ATOM 3167 C C . SER A 1 403 ? -14.053 -1.297 5.553 1.00 98.44 403 SER A C 1
ATOM 3169 O O . SER A 1 403 ? -12.854 -1.427 5.812 1.00 98.44 403 SER A O 1
ATOM 3171 N N . THR A 1 404 ? -14.916 -2.307 5.619 1.00 98.62 404 THR A N 1
ATOM 3172 C CA . THR A 1 404 ? -14.548 -3.675 5.994 1.00 98.62 404 THR A CA 1
ATOM 3173 C C . THR A 1 404 ? -14.579 -4.613 4.795 1.00 98.62 404 THR A C 1
ATOM 3175 O O . THR A 1 404 ? -15.408 -4.466 3.906 1.00 98.62 404 THR A O 1
ATOM 3178 N N . PHE A 1 405 ? -13.692 -5.600 4.763 1.00 97.88 405 PHE A N 1
ATOM 3179 C CA . PHE A 1 405 ? -13.637 -6.608 3.703 1.00 97.88 405 PHE A CA 1
ATOM 3180 C C . PHE A 1 405 ? -13.527 -7.993 4.326 1.00 97.88 405 PHE A C 1
ATOM 3182 O O . PHE A 1 405 ? -12.508 -8.297 4.940 1.00 97.88 405 PHE A O 1
ATOM 3189 N N . LEU A 1 406 ? -14.571 -8.815 4.190 1.00 97.25 406 LEU A N 1
ATOM 3190 C CA . LEU A 1 406 ? -14.613 -10.179 4.719 1.00 97.25 406 LEU A CA 1
ATOM 3191 C C . LEU A 1 406 ? -14.549 -11.198 3.585 1.00 97.25 406 LEU A C 1
ATOM 3193 O O . LEU A 1 406 ? -15.494 -11.323 2.809 1.00 97.25 406 LEU A O 1
ATOM 3197 N N . GLU A 1 407 ? -13.475 -11.975 3.539 1.00 92.38 407 GLU A N 1
ATOM 3198 C CA . GLU A 1 407 ? -13.251 -12.954 2.481 1.00 92.38 407 GLU A CA 1
ATOM 3199 C C . GLU A 1 407 ? -12.924 -14.336 3.057 1.00 92.38 407 GLU A C 1
ATOM 3201 O O . GLU A 1 407 ? -11.994 -14.500 3.844 1.00 92.38 407 GLU A O 1
ATOM 3206 N N . GLN A 1 408 ? -13.688 -15.349 2.654 1.00 90.31 408 GLN A N 1
ATOM 3207 C CA . GLN A 1 408 ? -13.512 -16.759 3.016 1.00 90.31 408 GLN A CA 1
ATOM 3208 C C . GLN A 1 408 ? -13.232 -17.601 1.769 1.00 90.31 408 GLN A C 1
ATOM 3210 O O . GLN A 1 408 ? -12.275 -18.383 1.726 1.00 90.31 408 GLN A O 1
ATOM 3215 N N . ARG A 1 409 ? -14.082 -17.424 0.751 1.00 87.12 409 ARG A N 1
ATOM 3216 C CA . ARG A 1 409 ? -14.112 -18.150 -0.518 1.00 87.12 409 ARG A CA 1
ATOM 3217 C C . ARG A 1 409 ? -13.167 -17.573 -1.560 1.00 87.12 409 ARG A C 1
ATOM 3219 O O . ARG A 1 409 ? -12.689 -18.321 -2.413 1.00 87.12 409 ARG A O 1
ATOM 3226 N N . GLY A 1 410 ? -12.887 -16.276 -1.488 1.00 84.50 410 GLY A N 1
ATOM 3227 C CA . GLY A 1 410 ? -12.053 -15.590 -2.469 1.00 84.50 410 GLY A CA 1
ATOM 3228 C C . GLY A 1 410 ? -12.844 -15.054 -3.661 1.00 84.50 410 GLY A C 1
ATOM 3229 O O . GLY A 1 410 ? -12.267 -14.847 -4.728 1.00 84.50 410 GLY A O 1
ATOM 3230 N N . ASP A 1 411 ? -14.167 -14.924 -3.554 1.00 88.69 411 ASP A N 1
ATOM 3231 C CA . ASP A 1 411 ? -15.012 -14.392 -4.629 1.00 88.69 411 ASP A CA 1
ATOM 3232 C C . ASP A 1 411 ? -16.269 -13.651 -4.165 1.00 88.69 411 ASP A C 1
ATOM 3234 O O . ASP A 1 411 ? -17.066 -13.224 -4.999 1.00 88.69 411 ASP A O 1
ATOM 3238 N N . GLU A 1 412 ? -16.409 -13.396 -2.866 1.00 94.69 412 GLU A N 1
ATOM 3239 C CA . GLU A 1 412 ? -17.533 -12.692 -2.246 1.00 94.69 412 GLU A CA 1
ATOM 3240 C C . GLU A 1 412 ? -17.783 -11.301 -2.846 1.00 94.69 412 GLU A C 1
ATOM 3242 O O . GLU A 1 412 ? -18.928 -10.853 -2.911 1.00 94.69 412 GLU A O 1
ATOM 3247 N N . TYR A 1 413 ? -16.730 -10.640 -3.334 1.00 95.25 413 TYR A N 1
ATOM 3248 C CA . TYR A 1 413 ? -16.795 -9.313 -3.955 1.00 95.25 413 TYR A CA 1
ATOM 3249 C C . TYR A 1 413 ? -16.424 -9.324 -5.445 1.00 95.25 413 TYR A C 1
ATOM 3251 O O . TYR A 1 413 ? -16.232 -8.269 -6.058 1.00 95.25 413 TYR A O 1
ATOM 3259 N N . HIS A 1 414 ? -16.295 -10.502 -6.066 1.00 92.25 414 HIS A N 1
ATOM 3260 C CA . HIS A 1 414 ? -15.784 -10.598 -7.429 1.00 92.25 414 HIS A CA 1
ATOM 3261 C C . HIS A 1 414 ? -16.690 -9.866 -8.434 1.00 92.25 414 HIS A C 1
ATOM 3263 O O . HIS A 1 414 ? -17.811 -10.286 -8.725 1.00 92.25 414 HIS A O 1
ATOM 3269 N N . ASN A 1 415 ? -16.179 -8.765 -9.000 1.00 93.69 415 ASN A N 1
ATOM 3270 C CA . ASN A 1 415 ? -16.889 -7.922 -9.968 1.00 93.69 415 ASN A CA 1
ATOM 3271 C C . ASN A 1 415 ? -18.276 -7.435 -9.482 1.00 93.69 415 ASN A C 1
ATOM 3273 O O . ASN A 1 415 ? -19.175 -7.218 -10.298 1.00 93.69 415 ASN A O 1
ATOM 3277 N N . ILE A 1 416 ? -18.450 -7.236 -8.166 1.00 97.56 416 ILE A N 1
ATOM 3278 C CA . ILE A 1 416 ? -19.698 -6.729 -7.563 1.00 97.56 416 ILE A CA 1
ATOM 3279 C C . ILE A 1 416 ? -19.856 -5.202 -7.685 1.00 97.56 416 ILE A C 1
ATOM 3281 O O . ILE A 1 416 ? -20.966 -4.689 -7.801 1.00 97.56 416 ILE A O 1
ATOM 3285 N N . PHE A 1 417 ? -18.747 -4.459 -7.726 1.00 97.62 417 PHE A N 1
ATOM 3286 C CA . PHE A 1 417 ? -18.691 -2.989 -7.723 1.00 97.62 417 PHE A CA 1
ATOM 3287 C C . PHE A 1 417 ? -19.617 -2.252 -8.726 1.00 97.62 417 PHE A C 1
ATOM 3289 O O . PHE A 1 417 ? -20.200 -1.222 -8.351 1.00 97.62 417 PHE A O 1
ATOM 3296 N N . PRO A 1 418 ? -19.844 -2.730 -9.973 1.00 97.81 418 PRO A N 1
ATOM 3297 C CA . PRO A 1 418 ? -20.799 -2.091 -10.881 1.00 97.81 418 PRO A CA 1
ATOM 3298 C C . PRO A 1 418 ? -22.256 -2.174 -10.416 1.00 97.81 418 PRO A C 1
ATOM 3300 O O . PRO A 1 418 ? -23.051 -1.377 -10.900 1.00 97.81 418 PRO A O 1
ATOM 3303 N N . VAL A 1 419 ? -22.618 -3.079 -9.500 1.00 98.44 419 VAL A N 1
ATOM 3304 C CA . VAL A 1 419 ? -23.987 -3.216 -8.961 1.00 98.44 419 VAL A CA 1
ATOM 3305 C C . VAL A 1 419 ? -24.107 -2.834 -7.482 1.00 98.44 419 VAL A C 1
ATOM 3307 O O . VAL A 1 419 ? -25.203 -2.870 -6.932 1.00 98.44 419 VAL A O 1
ATOM 3310 N N . TRP A 1 420 ? -22.997 -2.477 -6.832 1.00 97.62 420 TRP A N 1
ATOM 3311 C CA . TRP A 1 420 ? -22.958 -2.113 -5.415 1.00 97.62 420 TRP A CA 1
ATOM 3312 C C . TRP A 1 420 ? -23.856 -0.911 -5.102 1.00 97.62 420 TRP A C 1
ATOM 3314 O O . TRP A 1 420 ? -23.944 0.024 -5.899 1.00 97.62 420 TRP A O 1
ATOM 3324 N N . ASN A 1 421 ? -24.491 -0.890 -3.938 1.00 97.56 421 ASN A N 1
ATOM 3325 C CA . ASN A 1 421 ? -25.003 0.352 -3.380 1.00 97.56 421 ASN A CA 1
ATOM 3326 C C . ASN A 1 421 ? -23.848 1.040 -2.641 1.00 97.56 421 ASN A C 1
ATOM 3328 O O . ASN A 1 421 ? -23.494 0.628 -1.537 1.00 97.56 421 ASN A O 1
ATOM 3332 N N . TRP A 1 422 ? -23.259 2.069 -3.256 1.00 97.00 422 TRP A N 1
ATOM 3333 C CA . TRP A 1 422 ? -22.085 2.786 -2.733 1.00 97.00 422 TRP A CA 1
ATOM 3334 C C . TRP A 1 422 ? -22.387 3.656 -1.504 1.00 97.00 422 TRP A C 1
ATOM 3336 O O . TRP A 1 422 ? -21.471 4.171 -0.872 1.00 97.00 422 TRP A O 1
ATOM 3346 N N . LYS A 1 423 ? -23.661 3.768 -1.120 1.00 95.69 423 LYS A N 1
ATOM 3347 C CA . LYS A 1 423 ? -24.107 4.364 0.148 1.00 95.69 423 LYS A CA 1
ATOM 3348 C C . LYS A 1 423 ? -24.029 3.379 1.316 1.00 95.69 423 LYS A C 1
ATOM 3350 O O . LYS A 1 423 ? -24.097 3.776 2.472 1.00 95.69 423 LYS A O 1
ATOM 3355 N N . LEU A 1 424 ? -23.909 2.087 1.007 1.00 97.94 424 LEU A N 1
ATOM 3356 C CA . LEU A 1 424 ? -23.875 0.982 1.960 1.00 97.94 424 LEU A CA 1
ATOM 3357 C C . LEU A 1 424 ? -22.556 0.206 1.827 1.00 97.94 424 LEU A C 1
ATOM 3359 O O . LEU A 1 424 ? -22.540 -1.018 1.690 1.00 97.94 424 LEU A O 1
ATOM 3363 N N . VAL A 1 425 ? -21.427 0.921 1.804 1.00 98.19 425 VAL A N 1
ATOM 3364 C CA . VAL A 1 425 ? -20.101 0.283 1.825 1.00 98.19 425 VAL A CA 1
ATOM 3365 C C . VAL A 1 425 ? -19.958 -0.498 3.144 1.00 98.19 425 VAL A C 1
ATOM 3367 O O . VAL A 1 425 ? -20.202 0.085 4.205 1.00 98.19 425 VAL A O 1
ATOM 3370 N N . PRO A 1 426 ? -19.587 -1.793 3.118 1.00 98.75 426 PRO A N 1
ATOM 3371 C CA . PRO A 1 426 ? -19.417 -2.619 4.311 1.00 98.75 426 PRO A CA 1
ATOM 3372 C C . PRO A 1 426 ? -18.556 -1.936 5.374 1.00 98.75 426 PRO A C 1
ATOM 3374 O O . PRO A 1 426 ? -17.538 -1.334 5.054 1.00 98.75 426 PRO A O 1
ATOM 3377 N N . GLY A 1 427 ? -18.980 -1.999 6.634 1.00 98.38 427 GLY A N 1
ATOM 3378 C CA . GLY A 1 427 ? -18.286 -1.428 7.790 1.00 98.38 427 GLY A CA 1
ATOM 3379 C C . GLY A 1 427 ? -18.500 0.073 8.008 1.00 98.38 427 GLY A C 1
ATOM 3380 O O . GLY A 1 427 ? -18.404 0.553 9.147 1.00 98.38 427 GLY A O 1
ATOM 3381 N N . VAL A 1 428 ? -18.835 0.821 6.956 1.00 98.06 428 VAL A N 1
ATOM 3382 C CA . VAL A 1 428 ? -18.939 2.284 7.003 1.00 98.06 428 VAL A CA 1
ATOM 3383 C C . VAL A 1 428 ? -20.201 2.729 7.740 1.00 98.06 428 VAL A C 1
ATOM 3385 O O . VAL A 1 428 ? -21.252 2.095 7.638 1.00 98.06 428 VAL A O 1
ATOM 3388 N N . THR A 1 429 ? -20.082 3.840 8.476 1.00 98.38 429 THR A N 1
ATOM 3389 C CA . THR A 1 429 ? -21.220 4.620 8.985 1.00 98.38 429 THR A CA 1
ATOM 3390 C C . THR A 1 429 ? -21.345 5.894 8.158 1.00 98.38 429 THR A C 1
ATOM 3392 O O . THR A 1 429 ? -20.493 6.770 8.285 1.00 98.38 429 THR A O 1
ATOM 3395 N N . ALA A 1 430 ? -22.362 5.994 7.306 1.00 94.62 430 ALA A N 1
ATOM 3396 C CA . ALA A 1 430 ? -22.502 7.094 6.355 1.00 94.62 430 ALA A CA 1
ATOM 3397 C C . ALA A 1 430 ? -23.972 7.473 6.112 1.00 94.62 430 ALA A C 1
ATOM 3399 O O . ALA A 1 430 ? -24.846 6.607 6.190 1.00 94.62 430 ALA A O 1
ATOM 3400 N N . PRO A 1 431 ? -24.260 8.752 5.801 1.00 95.44 431 PRO A N 1
ATOM 3401 C CA . PRO A 1 431 ? -25.534 9.132 5.204 1.00 95.44 431 PRO A CA 1
ATOM 3402 C C . PRO A 1 431 ? -25.725 8.471 3.832 1.00 95.44 431 PRO A C 1
ATOM 3404 O O . PRO A 1 431 ? -24.748 8.065 3.201 1.00 95.44 431 PRO A O 1
ATOM 3407 N N . GLU A 1 432 ? -26.964 8.417 3.334 1.00 94.06 432 GLU A N 1
ATOM 3408 C CA . GLU A 1 432 ? -27.319 7.911 1.994 1.00 94.06 432 GLU A CA 1
ATOM 3409 C C . GLU A 1 432 ? -26.855 8.815 0.832 1.00 94.06 432 GLU A C 1
ATOM 3411 O O . GLU A 1 432 ? -27.602 9.163 -0.083 1.00 94.06 432 GLU A O 1
ATOM 3416 N N . TYR A 1 433 ? -25.569 9.142 0.845 1.00 90.88 433 TYR A N 1
ATOM 3417 C CA . TYR A 1 433 ? -24.882 10.060 -0.041 1.00 90.88 433 TYR A CA 1
ATOM 3418 C C . TYR A 1 433 ? -23.874 9.310 -0.918 1.00 90.88 433 TYR A C 1
ATOM 3420 O O . TYR A 1 433 ? -23.058 8.537 -0.418 1.00 90.88 433 TYR A O 1
ATOM 3428 N N . GLU A 1 434 ? -23.900 9.564 -2.226 1.00 89.38 434 GLU A N 1
ATOM 3429 C CA . GLU A 1 434 ? -22.870 9.103 -3.162 1.00 89.38 434 GLU A CA 1
ATOM 3430 C C . GLU A 1 434 ? -21.926 10.265 -3.472 1.00 89.38 434 GLU A C 1
ATOM 3432 O O . GLU A 1 434 ? -22.310 11.226 -4.135 1.00 89.38 434 GLU A O 1
ATOM 3437 N N . GLY A 1 435 ? -20.694 10.176 -2.971 1.00 82.94 435 GLY A N 1
ATOM 3438 C CA . GLY A 1 435 ? -19.662 11.184 -3.191 1.00 82.94 435 GLY A CA 1
ATOM 3439 C C . GLY A 1 435 ? -18.632 10.766 -4.235 1.00 82.94 435 GLY A C 1
ATOM 3440 O O . GLY A 1 435 ? -18.324 9.580 -4.384 1.00 82.94 435 GLY A O 1
ATOM 3441 N N . LEU A 1 436 ? -18.040 11.764 -4.892 1.00 90.31 436 LEU A N 1
ATOM 3442 C CA . LEU A 1 436 ? -16.811 11.616 -5.669 1.00 90.31 436 LEU A CA 1
ATOM 3443 C C . LEU A 1 436 ? -15.604 11.810 -4.728 1.00 90.31 436 LEU A C 1
ATOM 3445 O O . LEU A 1 436 ? -15.495 12.881 -4.122 1.00 90.31 436 LEU A O 1
ATOM 3449 N N . PRO A 1 437 ? -14.701 10.823 -4.580 1.00 92.06 437 PRO A N 1
ATOM 3450 C CA . PRO A 1 437 ? -13.431 11.057 -3.897 1.00 92.06 437 PRO A CA 1
ATOM 3451 C C . PRO A 1 437 ? -12.574 12.093 -4.623 1.00 92.06 437 PRO A C 1
ATOM 3453 O O . PRO A 1 437 ? -12.661 12.223 -5.843 1.00 92.06 437 PRO A O 1
ATOM 3456 N N . ASP A 1 438 ? -11.728 12.819 -3.889 1.00 91.25 438 ASP A N 1
ATOM 3457 C CA . ASP A 1 438 ? -10.845 13.811 -4.507 1.00 91.25 438 ASP A CA 1
ATOM 3458 C C . ASP A 1 438 ? -9.921 13.195 -5.556 1.00 91.25 438 ASP A C 1
ATOM 3460 O O . ASP A 1 438 ? -9.436 12.067 -5.410 1.00 91.25 438 ASP A O 1
ATOM 3464 N N . ASP A 1 439 ? -9.668 13.984 -6.598 1.00 91.12 439 ASP A N 1
ATOM 3465 C CA . ASP A 1 439 ? -8.705 13.656 -7.642 1.00 91.12 439 ASP A CA 1
ATOM 3466 C C . ASP A 1 439 ? -7.312 13.514 -7.011 1.00 91.12 439 ASP A C 1
ATOM 3468 O O . ASP A 1 439 ? -6.838 14.428 -6.333 1.00 91.12 439 ASP A O 1
ATOM 3472 N N . TRP A 1 440 ? -6.694 12.344 -7.182 1.00 92.12 440 TRP A N 1
ATOM 3473 C CA . TRP A 1 440 ? -5.396 11.947 -6.609 1.00 92.12 440 TRP A CA 1
ATOM 3474 C C . TRP A 1 440 ? -5.310 11.911 -5.072 1.00 92.12 440 TRP A C 1
ATOM 3476 O O . TRP A 1 440 ? -4.229 11.719 -4.518 1.00 92.12 440 TRP A O 1
ATOM 3486 N N . GLY A 1 441 ? -6.450 12.019 -4.381 1.00 92.12 441 GLY A N 1
ATOM 3487 C CA . GLY A 1 441 ? -6.553 11.891 -2.928 1.00 92.12 441 GLY A CA 1
ATOM 3488 C C . GLY A 1 441 ? -6.050 13.109 -2.143 1.00 92.12 441 GLY A C 1
ATOM 3489 O O . GLY A 1 441 ? -5.223 13.897 -2.596 1.00 92.12 441 GLY A O 1
ATOM 3490 N N . LYS A 1 442 ? -6.573 13.276 -0.923 1.00 93.19 442 LYS A N 1
ATOM 3491 C CA . LYS A 1 442 ? -6.129 14.288 0.051 1.00 93.19 442 LYS A CA 1
ATOM 3492 C C . LYS A 1 442 ? -6.570 13.918 1.466 1.00 93.19 442 LYS A C 1
ATOM 3494 O O . LYS A 1 442 ? -7.335 12.977 1.655 1.00 93.19 442 LYS A O 1
ATOM 3499 N N . VAL A 1 443 ? -6.143 14.690 2.464 1.00 93.62 443 VAL A N 1
ATOM 3500 C CA . VAL A 1 443 ? -6.678 14.574 3.830 1.00 93.62 443 VAL A CA 1
ATOM 3501 C C . VAL A 1 443 ? -8.129 15.068 3.870 1.00 93.62 443 VAL A C 1
ATOM 3503 O O . VAL A 1 443 ? -8.392 16.231 3.569 1.00 93.62 443 VAL A O 1
ATOM 3506 N N . GLU A 1 444 ? -9.057 14.200 4.280 1.00 92.50 444 GLU A N 1
ATOM 3507 C CA . GLU A 1 444 ? -10.488 14.533 4.435 1.00 92.50 444 GLU A CA 1
ATOM 3508 C C . GLU A 1 444 ? -10.878 14.853 5.886 1.00 92.50 444 GLU A C 1
ATOM 3510 O O . GLU A 1 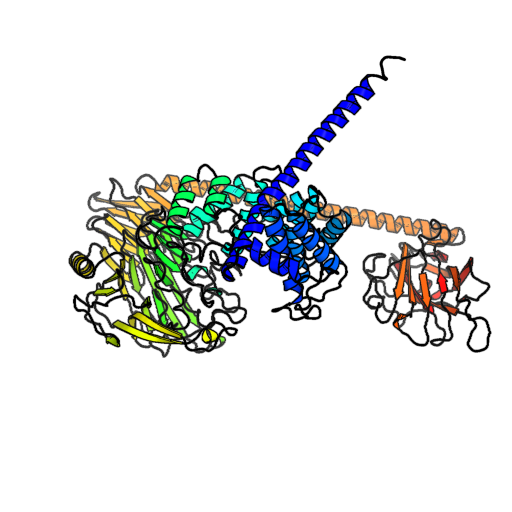444 ? -11.928 15.440 6.135 1.00 92.50 444 GLU A O 1
ATOM 3515 N N . GLN A 1 445 ? -10.035 14.478 6.853 1.00 93.00 445 GLN A N 1
ATOM 3516 C CA . GLN A 1 445 ? -10.276 14.684 8.284 1.00 93.00 445 GLN A CA 1
ATOM 3517 C C . GLN A 1 445 ? -9.065 15.355 8.961 1.00 93.00 445 GLN A C 1
ATOM 3519 O O . GLN A 1 445 ? -8.378 14.721 9.765 1.00 93.00 445 GLN A O 1
ATOM 3524 N N . PRO A 1 446 ? -8.766 16.630 8.643 1.00 92.75 446 PRO A N 1
ATOM 3525 C CA . PRO A 1 446 ? -7.528 17.297 9.064 1.00 92.75 446 PRO A CA 1
ATOM 3526 C C . PRO A 1 446 ? -7.376 17.468 10.582 1.00 92.75 446 PRO A C 1
ATOM 3528 O O . PRO A 1 446 ? -6.258 17.611 11.053 1.00 92.75 446 PRO A O 1
ATOM 3531 N N . GLU A 1 447 ? -8.474 17.409 11.339 1.00 93.69 447 GLU A N 1
ATOM 3532 C CA . GLU A 1 447 ? -8.485 17.566 12.804 1.00 93.69 447 GLU A CA 1
ATOM 3533 C C . GLU A 1 447 ? -8.523 16.224 13.560 1.00 93.69 447 GLU A C 1
ATOM 3535 O O . GLU A 1 447 ? -8.638 16.181 14.787 1.00 93.69 447 GLU A O 1
ATOM 3540 N N . VAL A 1 448 ? -8.505 15.097 12.841 1.00 96.38 448 VAL A N 1
ATOM 3541 C CA . VAL A 1 448 ? -8.716 13.767 13.422 1.00 96.38 448 VAL A CA 1
ATOM 3542 C C . VAL A 1 448 ? -7.382 13.044 13.577 1.00 96.38 448 VAL A C 1
ATOM 3544 O O . VAL A 1 448 ? -6.870 12.416 12.651 1.00 96.38 448 VAL A O 1
ATOM 3547 N N . ALA A 1 449 ? -6.824 13.101 14.787 1.00 95.12 449 ALA A N 1
ATOM 3548 C CA . ALA A 1 449 ? -5.573 12.424 15.128 1.00 95.12 449 ALA A CA 1
ATOM 3549 C C . ALA A 1 449 ? -5.765 10.977 15.627 1.00 95.12 449 ALA A C 1
ATOM 3551 O O . ALA A 1 449 ? -4.931 10.112 15.342 1.00 95.12 449 ALA A O 1
ATOM 3552 N N . PHE A 1 450 ? -6.843 10.704 16.372 1.00 97.62 450 PHE A N 1
ATOM 3553 C CA . PHE A 1 450 ? -7.027 9.455 17.121 1.00 97.62 450 PHE A CA 1
ATOM 3554 C C . PHE A 1 450 ? -7.674 8.352 16.269 1.00 97.62 450 PHE A C 1
ATOM 3556 O O . PHE A 1 450 ? -8.854 8.026 16.377 1.00 97.62 450 PHE A O 1
ATOM 3563 N N . VAL A 1 451 ? -6.864 7.785 15.382 1.00 98.44 451 VAL A N 1
ATOM 3564 C CA . VAL A 1 451 ? -7.205 6.648 14.518 1.00 98.44 451 VAL A CA 1
ATOM 3565 C C . VAL A 1 451 ? -6.014 5.714 14.536 1.00 98.44 451 VAL A C 1
ATOM 3567 O O . VAL A 1 451 ? -4.887 6.182 14.381 1.00 98.44 451 VAL A O 1
ATOM 3570 N N . GLY A 1 452 ? -6.238 4.425 14.754 1.00 98.12 452 GLY A N 1
ATOM 3571 C CA . GLY A 1 452 ? -5.163 3.443 14.834 1.00 98.12 452 GLY A CA 1
ATOM 3572 C C . GLY A 1 452 ? -5.594 2.186 15.570 1.00 98.12 452 GLY A C 1
ATOM 3573 O O . GLY A 1 452 ? -6.762 1.799 15.527 1.00 98.12 452 GLY A O 1
ATOM 3574 N N . GLY A 1 453 ? -4.666 1.523 16.249 1.00 98.06 453 GLY A N 1
ATOM 3575 C CA . GLY A 1 453 ? -4.973 0.284 16.943 1.00 98.06 453 GLY A CA 1
ATOM 3576 C C . GLY A 1 453 ? -3.804 -0.314 17.705 1.00 98.06 453 GLY A C 1
ATOM 3577 O O . GLY A 1 453 ? -2.706 0.242 17.745 1.00 98.06 453 GLY A O 1
ATOM 3578 N N . VAL A 1 454 ? -4.066 -1.474 18.295 1.00 98.50 454 VAL A N 1
ATOM 3579 C CA . VAL A 1 454 ? -3.075 -2.347 18.916 1.00 98.50 454 VAL A CA 1
ATOM 3580 C C . VAL A 1 454 ? -3.126 -3.741 18.313 1.00 98.50 454 VAL A C 1
ATOM 3582 O O . VAL A 1 454 ? -4.189 -4.227 17.924 1.00 98.50 454 VAL A O 1
ATOM 3585 N N . SER A 1 455 ? -1.973 -4.398 18.290 1.00 98.06 455 SER A N 1
ATOM 3586 C CA . SER A 1 455 ? -1.844 -5.812 17.961 1.00 98.06 455 SER A CA 1
ATOM 3587 C C . SER A 1 455 ? -0.803 -6.461 18.864 1.00 98.06 455 SER A C 1
ATOM 3589 O O . SER A 1 455 ? 0.286 -5.916 19.039 1.00 98.06 455 SER A O 1
ATOM 3591 N N . ASN A 1 456 ? -1.117 -7.648 19.387 1.00 95.94 456 ASN A N 1
ATOM 3592 C CA . ASN A 1 456 ? -0.131 -8.529 20.022 1.00 95.94 456 ASN A CA 1
ATOM 3593 C C . ASN A 1 456 ? 0.278 -9.709 19.114 1.00 95.94 456 ASN A C 1
ATOM 3595 O O . ASN A 1 456 ? 0.795 -10.718 19.592 1.00 95.94 456 ASN A O 1
ATOM 3599 N N . GLY A 1 457 ? -0.013 -9.615 17.814 1.00 94.44 457 GLY A N 1
ATOM 3600 C CA . GLY A 1 457 ? 0.188 -10.665 16.816 1.00 94.44 457 GLY A CA 1
ATOM 3601 C C . GLY A 1 457 ? -0.979 -11.648 16.694 1.00 94.44 457 GLY A C 1
ATOM 3602 O O . GLY A 1 457 ? -1.252 -12.103 15.590 1.00 94.44 457 GLY A O 1
ATOM 3603 N N . ASN A 1 458 ? -1.720 -11.921 17.774 1.00 95.06 458 ASN A N 1
ATOM 3604 C CA . ASN A 1 458 ? -2.849 -12.866 17.775 1.00 95.06 458 ASN A CA 1
ATOM 3605 C C . ASN A 1 458 ? -4.208 -12.152 17.772 1.00 95.06 458 ASN A C 1
ATOM 3607 O O . ASN A 1 458 ? -5.099 -12.488 16.992 1.00 95.06 458 ASN A O 1
ATOM 3611 N N . TYR A 1 459 ? -4.341 -11.153 18.640 1.00 97.75 459 TYR A N 1
ATOM 3612 C CA . TYR A 1 459 ? -5.551 -10.387 18.913 1.00 97.75 459 TYR A CA 1
ATOM 3613 C C . TYR A 1 459 ? -5.292 -8.901 18.693 1.00 97.75 459 TYR A C 1
ATOM 3615 O O . TYR A 1 459 ? -4.141 -8.447 18.670 1.00 97.75 459 TYR A O 1
ATOM 3623 N N . GLY A 1 460 ? -6.366 -8.133 18.536 1.00 98.19 460 GLY A N 1
ATOM 3624 C CA . GLY A 1 460 ? -6.245 -6.731 18.177 1.00 98.19 460 GLY A CA 1
ATOM 3625 C C . GLY A 1 460 ? -7.464 -5.891 18.470 1.00 98.19 460 GLY A C 1
ATOM 3626 O O . GLY A 1 460 ? -8.589 -6.385 18.522 1.00 98.19 460 GLY A O 1
ATOM 3627 N N . VAL A 1 461 ? -7.223 -4.594 18.604 1.00 98.75 461 VAL A N 1
ATOM 3628 C CA . VAL A 1 461 ? -8.269 -3.572 18.626 1.00 98.75 461 VAL A CA 1
ATOM 3629 C C . VAL A 1 461 ? -7.873 -2.492 17.644 1.00 98.75 461 VAL A C 1
ATOM 3631 O O . VAL A 1 461 ? -6.724 -2.060 17.638 1.00 98.75 461 VAL A O 1
ATOM 3634 N N . THR A 1 462 ? -8.811 -2.024 16.836 1.00 98.62 462 THR A N 1
ATOM 3635 C CA . THR A 1 462 ? -8.601 -0.850 15.991 1.00 98.62 462 THR A CA 1
ATOM 3636 C C . THR A 1 462 ? -9.765 0.112 16.148 1.00 98.62 462 THR A C 1
ATOM 3638 O O . THR A 1 462 ? -10.890 -0.312 16.403 1.00 98.62 462 THR A O 1
ATOM 3641 N N . THR A 1 463 ? -9.486 1.406 16.051 1.00 98.75 463 THR A N 1
ATOM 3642 C CA . THR A 1 463 ? -10.442 2.481 16.291 1.00 98.75 463 THR A CA 1
ATOM 3643 C C . THR A 1 463 ? -10.260 3.600 15.280 1.00 98.75 463 THR A C 1
ATOM 3645 O O . THR A 1 463 ? -9.141 3.905 14.860 1.00 98.75 463 THR A O 1
ATOM 3648 N N . MET A 1 464 ? -11.372 4.237 14.941 1.00 98.25 464 MET A N 1
ATOM 3649 C CA . MET A 1 464 ? -11.439 5.454 14.161 1.00 98.25 464 MET A CA 1
ATOM 3650 C C . MET A 1 464 ? -12.369 6.438 14.863 1.00 98.25 464 MET A C 1
ATOM 3652 O O . MET A 1 464 ? -13.589 6.244 14.917 1.00 98.25 464 MET A O 1
ATOM 3656 N N . ASP A 1 465 ? -11.787 7.530 15.345 1.00 98.12 465 ASP A N 1
ATOM 3657 C CA . ASP A 1 465 ? -12.528 8.772 15.468 1.00 98.12 465 ASP A CA 1
ATOM 3658 C C . ASP A 1 465 ? -12.911 9.253 14.078 1.00 98.12 465 ASP A C 1
ATOM 3660 O O . ASP A 1 465 ? -12.067 9.342 13.193 1.00 98.12 465 ASP A O 1
ATOM 3664 N N . MET A 1 466 ? -14.184 9.566 13.882 1.00 97.12 466 MET A N 1
ATOM 3665 C CA . MET A 1 466 ? -14.679 10.120 12.636 1.00 97.12 466 MET A CA 1
ATOM 3666 C C . MET A 1 466 ? -15.282 11.491 12.898 1.00 97.12 466 MET A C 1
ATOM 3668 O O . MET A 1 466 ? -16.146 11.648 13.764 1.00 97.12 466 MET A O 1
ATOM 3672 N N . ASN A 1 467 ? -14.838 12.473 12.127 1.00 95.38 467 ASN A N 1
ATOM 3673 C CA . ASN A 1 467 ? -15.422 13.801 12.051 1.00 95.38 467 ASN A CA 1
ATOM 3674 C C . ASN A 1 467 ? -15.243 14.319 10.624 1.00 95.38 467 ASN A C 1
ATOM 3676 O O . ASN A 1 467 ? -14.240 14.954 10.302 1.00 95.38 467 ASN A O 1
ATOM 3680 N N . LEU A 1 468 ? -16.219 14.007 9.778 1.00 91.81 468 LEU A N 1
ATOM 3681 C CA . LEU A 1 468 ? -16.193 14.349 8.367 1.00 91.81 468 LEU A CA 1
ATOM 3682 C C . LEU A 1 468 ? -17.084 15.560 8.116 1.00 91.81 468 LEU A C 1
ATOM 3684 O O . LEU A 1 468 ? -18.297 15.481 8.310 1.00 91.81 468 LEU A O 1
ATOM 3688 N N . ASP A 1 469 ? -16.482 16.666 7.688 1.00 87.31 469 ASP A N 1
ATOM 3689 C CA . ASP A 1 469 ? -17.188 17.865 7.239 1.00 87.31 469 ASP A CA 1
ATOM 3690 C C . ASP A 1 469 ? -17.163 17.922 5.709 1.00 87.31 469 ASP A C 1
ATOM 3692 O O . ASP A 1 469 ? -16.117 18.120 5.086 1.00 87.31 469 ASP A O 1
ATOM 3696 N N . THR A 1 470 ? -18.312 17.671 5.090 1.00 80.06 470 THR A N 1
ATOM 3697 C CA . THR A 1 470 ? -18.443 17.699 3.634 1.00 80.06 470 THR A CA 1
ATOM 3698 C C . THR A 1 470 ? -18.747 19.125 3.184 1.00 80.06 470 THR A C 1
ATOM 3700 O O . THR A 1 470 ? -19.674 19.778 3.655 1.00 80.06 470 THR A O 1
ATOM 3703 N N . SER A 1 471 ? -17.913 19.649 2.287 1.00 66.06 471 SER A N 1
ATOM 3704 C CA . SER A 1 471 ? -18.033 21.022 1.791 1.00 66.06 471 SER A CA 1
ATOM 3705 C C . SER A 1 471 ? -19.127 21.144 0.720 1.00 66.06 471 SER A C 1
ATOM 3707 O O . SER A 1 471 ? -19.257 20.226 -0.093 1.00 66.06 471 SER A O 1
ATOM 3709 N N . PRO A 1 472 ? -19.804 22.310 0.598 1.00 51.69 472 PRO A N 1
ATOM 3710 C CA . PRO A 1 472 ? -20.684 22.617 -0.534 1.00 51.69 472 PRO A CA 1
ATOM 3711 C C . PRO A 1 472 ? -20.030 22.398 -1.910 1.00 51.69 472 PRO A C 1
ATOM 3713 O O . PRO A 1 472 ? -20.704 22.134 -2.900 1.00 51.69 472 PRO A O 1
ATOM 3716 N N . ALA A 1 473 ? -18.696 22.501 -1.988 1.00 53.34 473 ALA A N 1
ATOM 3717 C CA . ALA A 1 473 ? -17.940 22.251 -3.216 1.00 53.34 473 ALA A CA 1
ATOM 3718 C C . ALA A 1 473 ? -17.964 20.775 -3.667 1.00 53.34 473 ALA A C 1
ATOM 3720 O O . ALA A 1 473 ? -17.604 20.487 -4.805 1.00 53.34 473 ALA A O 1
ATOM 3721 N N . LYS A 1 474 ? -18.378 19.851 -2.790 1.00 60.66 474 LYS A N 1
ATOM 3722 C CA . LYS A 1 474 ? -18.545 18.420 -3.074 1.00 60.66 474 LYS A CA 1
ATOM 3723 C C . LYS A 1 474 ? -20.013 17.996 -3.217 1.00 60.66 474 LYS A C 1
ATOM 3725 O O . LYS A 1 474 ? -20.249 16.830 -3.492 1.00 60.66 474 LYS A O 1
ATOM 3730 N N . GLY A 1 475 ? -20.980 18.908 -3.072 1.00 65.38 475 GLY A N 1
ATOM 3731 C CA . GLY A 1 475 ? -22.414 18.598 -3.066 1.00 65.38 475 GLY A CA 1
ATOM 3732 C C . GLY A 1 475 ? -23.124 19.205 -1.855 1.00 65.38 475 GLY A C 1
ATOM 3733 O O . GLY A 1 475 ? -22.885 20.363 -1.516 1.00 65.38 475 GLY A O 1
ATOM 3734 N N . ASP A 1 476 ? -23.999 18.436 -1.203 1.00 67.56 476 ASP A N 1
ATOM 3735 C CA . ASP A 1 476 ? -24.678 18.867 0.022 1.00 67.56 476 ASP A CA 1
ATOM 3736 C C . ASP A 1 476 ? -23.691 18.982 1.185 1.00 67.56 476 ASP A C 1
ATOM 3738 O O . ASP A 1 476 ? -22.937 18.055 1.470 1.00 67.56 476 ASP A O 1
ATOM 3742 N N . ALA A 1 477 ? -23.716 20.119 1.880 1.00 82.44 477 ALA A N 1
ATOM 3743 C CA . ALA A 1 477 ? -22.875 20.331 3.046 1.00 82.44 477 ALA A CA 1
ATOM 3744 C C . ALA A 1 477 ? -23.484 19.666 4.281 1.00 82.44 477 ALA A C 1
ATOM 3746 O O . ALA A 1 477 ? -24.527 20.091 4.789 1.00 82.44 477 ALA A O 1
ATOM 3747 N N . PHE A 1 478 ? -22.813 18.640 4.787 1.00 89.50 478 PHE A N 1
ATOM 3748 C CA . PHE A 1 478 ? -23.169 17.981 6.033 1.00 89.50 478 PHE A CA 1
ATOM 3749 C C . PHE A 1 478 ? -21.934 17.572 6.829 1.00 89.50 478 PHE A C 1
ATOM 3751 O O . PHE A 1 478 ? -20.874 17.267 6.285 1.00 89.50 478 PHE A O 1
ATOM 3758 N N . ASN A 1 479 ? -22.106 17.480 8.140 1.00 93.81 479 ASN A N 1
ATOM 3759 C CA . ASN A 1 479 ? -21.115 16.938 9.046 1.00 93.81 479 ASN A CA 1
ATOM 3760 C C . ASN A 1 479 ? -21.607 15.590 9.569 1.00 93.81 479 ASN A C 1
ATOM 3762 O O . ASN A 1 479 ? -22.773 15.486 9.941 1.00 93.81 479 ASN A O 1
ATOM 3766 N N . THR A 1 480 ? -20.745 14.573 9.594 1.00 95.44 480 THR A N 1
ATOM 3767 C CA . THR A 1 480 ? -21.036 13.270 10.215 1.00 95.44 480 THR A CA 1
ATOM 3768 C C . THR A 1 480 ? -19.901 12.879 11.154 1.00 95.44 480 THR A C 1
ATOM 3770 O O . THR A 1 480 ? -18.732 12.886 10.765 1.00 95.44 480 THR A O 1
ATOM 3773 N N . LYS A 1 481 ? -20.247 12.514 12.391 1.00 97.69 481 LYS A N 1
ATOM 3774 C CA . LYS A 1 481 ? -19.307 12.082 13.430 1.00 97.69 481 LYS A CA 1
ATOM 3775 C C . LYS A 1 481 ? -19.661 10.697 13.938 1.00 97.69 481 LYS A C 1
ATOM 3777 O O . LYS A 1 481 ? -20.838 10.350 13.988 1.00 97.69 481 LYS A O 1
ATOM 3782 N N . ALA A 1 482 ? -18.651 9.934 14.337 1.00 98.44 482 ALA A N 1
ATOM 3783 C CA . ALA A 1 482 ? -18.814 8.654 15.019 1.00 98.44 482 ALA A CA 1
ATOM 3784 C C . ALA A 1 482 ? -17.517 8.244 15.728 1.00 98.44 482 ALA A C 1
ATOM 3786 O O . ALA A 1 482 ? -16.424 8.625 15.315 1.00 98.44 482 ALA A O 1
ATOM 3787 N N . LYS A 1 483 ? -17.640 7.413 16.760 1.00 98.69 483 LYS A N 1
ATOM 3788 C CA . LYS A 1 483 ? -16.544 6.658 17.376 1.00 98.69 483 LYS A CA 1
ATOM 3789 C C . LYS A 1 483 ? -16.691 5.196 16.980 1.00 98.69 483 LYS A C 1
ATOM 3791 O O . LYS A 1 483 ? -17.640 4.551 17.425 1.00 98.69 483 LYS A O 1
ATOM 3796 N N . LYS A 1 484 ? -15.818 4.686 16.114 1.00 98.81 484 LYS A N 1
ATOM 3797 C CA . LYS A 1 484 ? -15.951 3.343 15.525 1.00 98.81 484 LYS A CA 1
ATOM 3798 C C . LYS A 1 484 ? -14.785 2.474 15.967 1.00 98.81 484 LYS A C 1
ATOM 3800 O O . LYS A 1 484 ? -13.648 2.820 15.677 1.00 98.81 484 LYS A O 1
ATOM 3805 N N . SER A 1 485 ? -15.063 1.349 16.618 1.00 98.88 485 SER A N 1
ATOM 3806 C CA . SER A 1 485 ? -14.032 0.423 17.097 1.00 98.88 485 SER A CA 1
ATOM 3807 C C . SER A 1 485 ? -14.346 -1.017 16.718 1.00 98.88 485 SER A C 1
ATOM 3809 O O . SER A 1 485 ? -15.500 -1.439 16.781 1.00 98.88 485 SER A O 1
ATOM 3811 N N . TRP A 1 486 ? -13.312 -1.781 16.374 1.00 98.88 486 TRP A N 1
ATOM 3812 C CA . TRP A 1 486 ? -13.393 -3.207 16.070 1.00 98.88 486 TRP A CA 1
ATOM 3813 C C . TRP A 1 486 ? -12.434 -3.984 16.969 1.00 98.88 486 TRP A C 1
ATOM 3815 O O . TRP A 1 486 ? -11.246 -3.665 17.048 1.00 98.88 486 TRP A O 1
ATOM 3825 N N . PHE A 1 487 ? -12.955 -5.014 17.629 1.00 98.88 487 PHE A N 1
ATOM 3826 C CA . PHE A 1 487 ? -12.246 -5.859 18.584 1.00 98.88 487 PHE A CA 1
ATOM 3827 C C . PHE A 1 487 ? -12.156 -7.266 17.999 1.00 98.88 487 PHE A C 1
ATOM 3829 O O . PHE A 1 487 ? -13.176 -7.931 17.819 1.00 98.88 487 PHE A O 1
ATOM 3836 N N . SER A 1 488 ? -10.940 -7.695 17.676 1.00 98.12 488 SER A N 1
ATOM 3837 C CA . SER A 1 488 ? -10.649 -9.000 17.090 1.00 98.12 488 SER A CA 1
ATOM 3838 C C . SER A 1 488 ? -10.077 -9.926 18.153 1.00 98.12 488 SER A C 1
ATOM 3840 O O . SER A 1 488 ? -8.975 -9.696 18.661 1.00 98.12 488 SER A O 1
ATOM 3842 N N . PHE A 1 489 ? -10.801 -11.006 18.424 1.00 95.94 489 PHE A N 1
ATOM 3843 C CA . PHE A 1 489 ? -10.352 -12.092 19.291 1.00 95.94 489 PHE A CA 1
ATOM 3844 C C . PHE A 1 489 ? -10.028 -13.321 18.429 1.00 95.94 489 PHE A C 1
ATOM 3846 O O . PHE A 1 489 ? -9.114 -13.239 17.606 1.00 95.94 489 PHE A O 1
ATOM 3853 N N . LYS A 1 490 ? -10.740 -14.449 18.577 1.00 90.56 490 LYS A N 1
ATOM 3854 C CA . LYS A 1 490 ? -10.462 -15.660 17.784 1.00 90.56 490 LYS A CA 1
ATOM 3855 C C . LYS A 1 490 ? -10.904 -15.501 16.332 1.00 90.56 490 LYS A C 1
ATOM 3857 O O . LYS A 1 490 ? -10.111 -15.067 15.507 1.00 90.56 490 LYS A O 1
ATOM 3862 N N . ASN A 1 491 ? -12.137 -15.881 16.020 1.00 91.94 491 ASN A N 1
ATOM 3863 C CA . ASN A 1 491 ? -12.720 -15.708 14.689 1.00 91.94 491 ASN A CA 1
ATOM 3864 C C . ASN A 1 491 ? -13.707 -14.543 14.688 1.00 91.94 491 ASN A C 1
ATOM 3866 O O . ASN A 1 491 ? -13.996 -13.974 13.647 1.00 91.94 491 ASN A O 1
ATOM 3870 N N . GLU A 1 492 ? -14.216 -14.183 15.859 1.00 96.06 492 GLU A N 1
ATOM 3871 C CA . GLU A 1 492 ? -15.153 -13.101 16.041 1.00 96.06 492 GLU A CA 1
ATOM 3872 C C . GLU A 1 492 ? -14.487 -11.723 15.948 1.00 96.06 492 GLU A C 1
ATOM 3874 O O . GLU A 1 492 ? -13.416 -11.468 16.515 1.00 96.06 492 GLU A O 1
ATOM 3879 N N . ILE A 1 493 ? -15.190 -10.817 15.273 1.00 98.44 493 ILE A N 1
ATOM 3880 C CA . ILE A 1 493 ? -14.921 -9.386 15.257 1.00 98.44 493 ILE A CA 1
ATOM 3881 C C . ILE A 1 493 ? -16.141 -8.687 15.848 1.00 98.44 493 ILE A C 1
ATOM 3883 O O . ILE A 1 493 ? -17.235 -8.736 15.283 1.00 98.44 493 ILE A O 1
ATOM 3887 N N . VAL A 1 494 ? -15.958 -8.027 16.989 1.00 98.81 494 VAL A N 1
ATOM 3888 C CA . VAL A 1 494 ? -16.992 -7.199 17.622 1.00 98.81 494 VAL A CA 1
ATOM 3889 C C . VAL A 1 494 ? -16.825 -5.769 17.132 1.00 98.81 494 VAL A C 1
ATOM 3891 O O . VAL A 1 494 ? -15.748 -5.200 17.277 1.00 98.81 494 VAL A O 1
ATOM 3894 N N . ALA A 1 495 ? -17.870 -5.180 16.564 1.00 98.81 495 ALA A N 1
ATOM 3895 C CA . ALA A 1 495 ? -17.861 -3.812 16.066 1.00 98.81 495 ALA A CA 1
ATOM 3896 C C . ALA A 1 495 ? -18.787 -2.933 16.907 1.00 98.81 495 ALA A C 1
ATOM 3898 O O . ALA A 1 495 ? -19.984 -3.209 17.037 1.00 98.81 495 ALA A O 1
ATOM 3899 N N . LEU A 1 496 ? -18.226 -1.853 17.441 1.00 98.88 496 LEU A N 1
ATOM 3900 C CA . LEU A 1 496 ? -18.921 -0.866 18.255 1.00 98.88 496 LEU A CA 1
ATOM 3901 C C . LEU A 1 496 ? -18.911 0.498 17.564 1.00 98.88 496 LEU A C 1
ATOM 3903 O O . LEU A 1 496 ? -17.908 0.912 16.976 1.00 98.88 496 LEU A O 1
ATOM 3907 N N . GLY A 1 497 ? -20.034 1.198 17.657 1.00 98.75 497 GLY A N 1
ATOM 3908 C CA . GLY A 1 497 ? -20.207 2.583 17.241 1.00 98.75 497 GLY A CA 1
ATOM 3909 C C . GLY A 1 497 ? -20.837 3.384 18.367 1.00 98.75 497 GLY A C 1
ATOM 3910 O O . GLY A 1 497 ? -21.780 2.888 18.972 1.00 98.75 497 GLY A O 1
ATOM 3911 N N . ALA A 1 498 ? -20.355 4.594 18.635 1.00 98.75 498 ALA A N 1
ATOM 3912 C CA . ALA A 1 498 ? -20.956 5.516 19.603 1.00 98.75 498 ALA A CA 1
ATOM 3913 C C . ALA A 1 498 ? -20.864 6.969 19.119 1.00 98.75 498 ALA A C 1
ATOM 3915 O O . ALA A 1 498 ? -20.025 7.295 18.272 1.00 98.75 498 ALA A O 1
ATOM 3916 N N . GLY A 1 499 ? -21.699 7.857 19.667 1.00 98.44 499 GLY A N 1
ATOM 3917 C CA . GLY A 1 499 ? -21.667 9.285 19.335 1.00 98.44 499 GLY A CA 1
ATOM 3918 C C . GLY A 1 499 ? -22.025 9.598 17.889 1.00 98.44 499 GLY A C 1
ATOM 3919 O O . GLY A 1 499 ? -21.545 10.597 17.345 1.00 98.44 499 GLY A O 1
ATOM 3920 N N . ILE A 1 500 ? -22.807 8.731 17.244 1.00 98.75 500 ILE A N 1
ATOM 3921 C CA . ILE A 1 500 ? -23.170 8.882 15.840 1.00 98.75 500 ILE A CA 1
ATOM 3922 C C . ILE A 1 500 ? -24.087 10.090 15.728 1.00 98.75 500 ILE A C 1
ATOM 3924 O O . ILE A 1 500 ? -25.185 10.127 16.288 1.00 98.75 500 ILE A O 1
ATOM 3928 N N . SER A 1 501 ? -23.606 11.103 15.021 1.00 98.38 501 SER A N 1
ATOM 3929 C CA . SER A 1 501 ? -24.356 12.326 14.775 1.00 98.38 501 SER A CA 1
ATOM 3930 C C . SER A 1 501 ? -24.149 12.804 13.354 1.00 98.38 501 SER A C 1
ATOM 3932 O O . SER A 1 501 ? -23.054 12.671 12.806 1.00 98.38 501 SER A O 1
ATOM 3934 N N . SER A 1 502 ? -25.201 13.342 12.742 1.00 97.38 502 SER A N 1
ATOM 3935 C CA . SER A 1 502 ? -25.101 13.918 11.405 1.00 97.38 502 SER A CA 1
ATOM 3936 C C . SER A 1 502 ? -26.015 15.120 11.227 1.00 97.38 502 SER A C 1
ATOM 3938 O O . SER A 1 502 ? -27.093 15.184 11.814 1.00 97.38 502 SER A O 1
ATOM 3940 N N . THR A 1 503 ? -25.603 16.066 10.386 1.00 95.94 503 THR A N 1
ATOM 3941 C CA . THR A 1 503 ? -26.467 17.162 9.922 1.00 95.94 503 THR A CA 1
ATOM 3942 C C . THR A 1 503 ? -27.130 16.873 8.574 1.00 95.94 503 THR A C 1
ATOM 3944 O O . THR A 1 503 ? -27.951 17.682 8.133 1.00 95.94 503 THR A O 1
ATOM 3947 N N . SER A 1 504 ? -26.814 15.734 7.942 1.00 93.00 504 SER A N 1
ATOM 3948 C CA . SER A 1 504 ? -27.375 15.333 6.648 1.00 93.00 504 SER A CA 1
ATOM 3949 C C . SER A 1 504 ? -28.902 15.244 6.691 1.00 93.00 504 SER A C 1
ATOM 3951 O O . SER A 1 504 ? -29.489 14.872 7.706 1.00 93.00 504 SER A O 1
ATOM 3953 N N . ALA A 1 505 ? -29.557 15.601 5.586 1.00 93.06 505 ALA A N 1
ATOM 3954 C CA . ALA A 1 505 ? -30.996 15.399 5.420 1.00 93.06 505 ALA A CA 1
ATOM 3955 C C . ALA A 1 505 ? -31.358 13.938 5.102 1.00 93.06 505 ALA A C 1
ATOM 3957 O O . ALA A 1 505 ? -32.520 13.563 5.235 1.00 93.06 505 ALA A O 1
ATOM 3958 N N . GLU A 1 506 ? -30.367 13.137 4.717 1.00 94.88 506 GLU A N 1
ATOM 3959 C CA . GLU A 1 506 ? -30.518 11.726 4.388 1.00 94.88 506 GLU A CA 1
ATOM 3960 C C . GLU A 1 506 ? -30.401 10.828 5.626 1.00 94.88 506 GLU A C 1
ATOM 3962 O O . GLU A 1 506 ? -29.853 11.220 6.664 1.00 94.88 506 GLU A O 1
ATOM 3967 N N . ASN A 1 507 ? -30.901 9.598 5.504 1.00 96.62 507 ASN A N 1
ATOM 3968 C CA . ASN A 1 507 ? -30.759 8.580 6.539 1.00 96.62 507 ASN A CA 1
ATOM 3969 C C . ASN A 1 507 ? -29.282 8.210 6.739 1.00 96.62 507 ASN A C 1
ATOM 3971 O O . ASN A 1 507 ? -28.536 8.103 5.765 1.00 96.62 507 ASN A O 1
ATOM 3975 N N . VAL A 1 508 ? -28.857 7.999 7.986 1.00 98.25 508 VAL A N 1
ATOM 3976 C CA . VAL A 1 508 ? -27.503 7.528 8.312 1.00 98.25 508 VAL A CA 1
ATOM 3977 C C . VAL A 1 508 ? -27.542 6.035 8.591 1.00 98.25 508 VAL A C 1
ATOM 3979 O O . VAL A 1 508 ? -28.311 5.578 9.428 1.00 98.25 508 VAL A O 1
ATOM 3982 N N . ASN A 1 509 ? -26.669 5.276 7.935 1.00 98.44 509 ASN A N 1
ATOM 3983 C CA . ASN A 1 509 ? -26.620 3.822 8.031 1.00 98.44 509 ASN A CA 1
ATOM 3984 C C . ASN A 1 509 ? -25.236 3.344 8.477 1.00 98.44 509 ASN A C 1
ATOM 3986 O O . ASN A 1 509 ? -24.225 3.905 8.061 1.00 98.44 509 ASN A O 1
ATOM 3990 N N . THR A 1 510 ? -25.182 2.270 9.267 1.00 98.75 510 THR A N 1
ATOM 3991 C CA . THR A 1 510 ? -23.975 1.445 9.435 1.00 98.75 510 THR A CA 1
ATOM 3992 C C . THR A 1 510 ? -24.163 0.136 8.685 1.00 98.75 510 THR A C 1
ATOM 3994 O O . THR A 1 510 ? -25.027 -0.662 9.048 1.00 98.75 510 THR A O 1
ATOM 3997 N N . THR A 1 511 ? -23.330 -0.134 7.683 1.00 98.75 511 THR A N 1
ATOM 3998 C CA . THR A 1 511 ? -23.421 -1.392 6.926 1.00 98.75 511 THR A CA 1
ATOM 3999 C C . THR A 1 511 ? -22.583 -2.477 7.586 1.00 98.75 511 THR A C 1
ATOM 4001 O O . THR A 1 511 ? -21.421 -2.251 7.908 1.00 98.75 511 THR A O 1
ATOM 4004 N N . LEU A 1 512 ? -23.144 -3.670 7.771 1.00 98.69 512 LEU A N 1
ATOM 4005 C CA . LEU A 1 512 ? -22.408 -4.827 8.280 1.00 98.69 512 LEU A CA 1
ATOM 4006 C C . LEU A 1 512 ? -21.697 -5.551 7.140 1.00 98.69 512 LEU A C 1
ATOM 4008 O O . LEU A 1 512 ? -20.510 -5.847 7.247 1.00 98.69 512 LEU A O 1
ATOM 4012 N N . ASN A 1 513 ? -22.417 -5.826 6.047 1.00 98.50 513 ASN A N 1
ATOM 4013 C CA . ASN A 1 513 ? -21.827 -6.395 4.842 1.00 98.50 513 ASN A CA 1
ATOM 4014 C C . ASN A 1 513 ? -22.668 -6.124 3.585 1.00 98.50 513 ASN A C 1
ATOM 4016 O O . ASN A 1 513 ? -23.869 -5.862 3.672 1.00 98.50 513 ASN A O 1
ATOM 4020 N N . GLN A 1 514 ? -22.019 -6.222 2.424 1.00 98.62 514 GLN A N 1
ATOM 4021 C CA . GLN A 1 514 ? -22.638 -6.171 1.103 1.00 98.62 514 GLN A CA 1
ATOM 4022 C C . GLN A 1 514 ? -21.820 -7.015 0.105 1.00 98.62 514 GLN A C 1
ATOM 4024 O O . GLN A 1 514 ? -20.839 -6.523 -0.458 1.00 98.62 514 GLN A O 1
ATOM 4029 N N . THR A 1 515 ? -22.213 -8.273 -0.097 1.00 98.62 515 THR A N 1
ATOM 4030 C CA . THR A 1 515 ? -21.482 -9.311 -0.858 1.00 98.62 515 THR A CA 1
ATOM 4031 C C . THR A 1 515 ? -22.362 -9.961 -1.920 1.00 98.62 515 THR A C 1
ATOM 4033 O O . THR A 1 515 ? -23.580 -9.789 -1.935 1.00 98.62 515 THR A O 1
ATOM 4036 N N . LEU A 1 516 ? -21.764 -10.734 -2.829 1.00 98.50 516 LEU A N 1
ATOM 4037 C CA . LEU A 1 516 ? -22.528 -11.599 -3.723 1.00 98.50 516 LEU A CA 1
ATOM 4038 C C . LEU A 1 516 ? -23.367 -12.580 -2.898 1.00 98.50 516 LEU A C 1
ATOM 4040 O O . LEU A 1 516 ? -22.865 -13.238 -1.983 1.00 98.50 516 LEU A O 1
ATOM 4044 N N . LEU A 1 517 ? -24.647 -12.697 -3.246 1.00 98.62 517 LEU A N 1
ATOM 4045 C CA . LEU A 1 517 ? -25.537 -13.669 -2.630 1.00 98.62 517 LEU A CA 1
ATOM 4046 C C . LEU A 1 517 ? -25.088 -15.078 -3.030 1.00 98.62 517 LEU A C 1
ATOM 4048 O O . LEU A 1 517 ? -25.165 -15.463 -4.194 1.00 98.62 517 LEU A O 1
ATOM 4052 N N . ASN A 1 518 ? -24.632 -15.850 -2.049 1.00 97.12 518 ASN A N 1
ATOM 4053 C CA . ASN A 1 518 ? -24.323 -17.265 -2.206 1.00 97.12 518 ASN A CA 1
ATOM 4054 C C . ASN A 1 518 ? -25.083 -18.115 -1.184 1.00 97.12 518 ASN A C 1
ATOM 4056 O O . ASN A 1 518 ? -24.962 -17.903 0.021 1.00 97.12 518 ASN A O 1
ATOM 4060 N N . GLY A 1 519 ? -25.852 -19.087 -1.670 1.00 96.12 519 GLY A N 1
ATOM 4061 C CA . GLY A 1 519 ? -26.678 -19.936 -0.818 1.00 96.12 519 GLY A CA 1
ATOM 4062 C C . GLY A 1 519 ? -27.851 -19.193 -0.176 1.00 96.12 519 GLY A C 1
ATOM 4063 O O . GLY A 1 519 ? -28.318 -18.165 -0.664 1.00 96.12 519 GLY A O 1
ATOM 4064 N N . LYS A 1 520 ? -28.365 -19.774 0.905 1.00 96.88 520 LYS A N 1
ATOM 4065 C CA . LYS A 1 520 ? -29.559 -19.292 1.598 1.00 96.88 520 LYS A CA 1
ATOM 4066 C C . LYS A 1 520 ? -29.199 -18.273 2.677 1.00 96.88 520 LYS A C 1
ATOM 4068 O O . LYS A 1 520 ? -28.082 -18.278 3.191 1.00 96.88 520 LYS A O 1
ATOM 4073 N N . VAL A 1 521 ? -30.166 -17.426 3.020 1.00 98.75 521 VAL A N 1
ATOM 4074 C CA . VAL A 1 521 ? -30.068 -16.483 4.138 1.00 98.75 521 VAL A CA 1
ATOM 4075 C C . VAL A 1 521 ? -31.022 -16.937 5.230 1.00 98.75 521 VAL A C 1
ATOM 4077 O O . VAL A 1 521 ? -32.189 -17.217 4.952 1.00 98.75 521 VAL A O 1
ATOM 4080 N N . THR A 1 522 ? -30.532 -16.985 6.463 1.00 98.62 522 THR A N 1
ATOM 4081 C CA . THR A 1 522 ? -31.300 -17.425 7.630 1.00 98.62 522 THR A CA 1
ATOM 4082 C C . THR A 1 522 ? -31.365 -16.298 8.652 1.00 98.62 522 THR A C 1
ATOM 4084 O O . THR A 1 522 ? -30.348 -15.679 8.952 1.00 98.62 522 THR A O 1
ATOM 4087 N N . VAL A 1 523 ? -32.549 -16.039 9.202 1.00 98.56 523 VAL A N 1
ATOM 4088 C CA . VAL A 1 523 ? -32.789 -15.072 10.281 1.00 98.56 523 VAL A CA 1
ATOM 4089 C C . VAL A 1 523 ? -33.370 -15.834 11.465 1.00 98.56 523 VAL A C 1
ATOM 4091 O O . VAL A 1 523 ? -34.425 -16.451 11.327 1.00 98.56 523 VAL A O 1
ATOM 4094 N N . ASP A 1 524 ? -32.674 -15.843 12.603 1.00 97.69 524 ASP A N 1
ATOM 4095 C CA . ASP A 1 524 ? -33.085 -16.570 13.817 1.00 97.69 524 ASP A CA 1
ATOM 4096 C C . ASP A 1 524 ? -33.524 -18.033 13.562 1.00 97.69 524 ASP A C 1
ATOM 4098 O O . ASP A 1 524 ? -34.499 -18.536 14.117 1.00 97.69 524 ASP A O 1
ATOM 4102 N N . GLY A 1 525 ? -32.793 -18.735 12.692 1.00 96.88 525 GLY A N 1
ATOM 4103 C CA . GLY A 1 525 ? -33.036 -20.142 12.349 1.00 96.88 525 GLY A CA 1
ATOM 4104 C C . GLY A 1 525 ? -34.067 -20.364 11.241 1.00 96.88 525 GLY A C 1
ATOM 4105 O O . GLY A 1 525 ? -34.271 -21.505 10.830 1.00 96.88 525 GLY A O 1
ATOM 4106 N N . VAL A 1 526 ? -34.686 -19.300 10.725 1.00 97.94 526 VAL A N 1
ATOM 4107 C CA . VAL A 1 526 ? -35.668 -19.366 9.638 1.00 97.94 526 VAL A CA 1
ATOM 4108 C C . VAL A 1 526 ? -35.041 -18.890 8.333 1.00 97.94 526 VAL A C 1
ATOM 4110 O O . VAL A 1 526 ? -34.592 -17.750 8.229 1.00 97.94 526 VAL A O 1
ATOM 4113 N N . GLU A 1 527 ? -35.017 -19.757 7.323 1.00 98.06 527 GLU A N 1
ATOM 4114 C CA . GLU A 1 527 ? -34.638 -19.365 5.963 1.00 98.06 527 GLU A CA 1
ATOM 4115 C C . GLU A 1 527 ? -35.629 -18.341 5.408 1.00 98.06 527 GLU A C 1
ATOM 4117 O O . GLU A 1 527 ? -36.846 -18.504 5.526 1.00 98.06 527 GLU A O 1
ATOM 4122 N N . VAL A 1 528 ? -35.109 -17.288 4.784 1.00 98.00 528 VAL A N 1
ATOM 4123 C CA . VAL A 1 528 ? -35.923 -16.210 4.229 1.00 98.00 528 VAL A CA 1
ATOM 4124 C C . VAL A 1 528 ? -35.876 -16.202 2.703 1.00 98.00 528 VAL A C 1
ATOM 4126 O O . VAL A 1 528 ? -34.818 -16.354 2.096 1.00 98.00 528 VAL A O 1
ATOM 4129 N N . GLU A 1 529 ? -37.034 -15.977 2.079 1.00 97.06 529 GLU A N 1
ATOM 4130 C CA . GLU A 1 529 ? -37.149 -15.784 0.625 1.00 97.06 529 GLU A CA 1
ATOM 4131 C C . GLU A 1 529 ? -36.337 -14.576 0.144 1.00 97.06 529 GLU A C 1
ATOM 4133 O O . GLU A 1 529 ? -36.011 -13.701 0.943 1.00 97.06 529 GLU A O 1
ATOM 4138 N N . ASN A 1 530 ? -36.053 -14.465 -1.153 1.00 97.44 530 ASN A N 1
ATOM 4139 C CA . ASN A 1 530 ? -35.349 -13.303 -1.712 1.00 97.44 530 ASN A CA 1
ATOM 4140 C C . ASN A 1 530 ? -36.197 -12.019 -1.663 1.00 97.44 530 ASN A C 1
ATOM 4142 O O . ASN A 1 530 ? -37.390 -12.041 -1.960 1.00 97.44 530 ASN A O 1
ATOM 4146 N N . GLY A 1 531 ? -35.581 -10.890 -1.298 1.00 97.94 531 GLY A N 1
ATOM 4147 C CA . GLY A 1 531 ? -36.220 -9.565 -1.258 1.00 97.94 531 GLY A CA 1
ATOM 4148 C C . GLY A 1 531 ? -35.729 -8.680 -0.108 1.00 97.94 531 GLY A C 1
ATOM 4149 O O . GLY A 1 531 ? -34.849 -9.073 0.656 1.00 97.94 531 GLY A O 1
ATOM 4150 N N . VAL A 1 532 ? -36.330 -7.503 0.054 1.00 98.19 532 VAL A N 1
ATOM 4151 C CA . VAL A 1 532 ? -35.997 -6.544 1.125 1.00 98.19 532 VAL A CA 1
ATOM 4152 C C . VAL A 1 532 ? -36.917 -6.731 2.331 1.00 98.19 532 VAL A C 1
ATOM 4154 O O . VAL A 1 532 ? -38.123 -6.913 2.159 1.00 98.19 532 VAL A O 1
ATOM 4157 N N . ARG A 1 533 ? -36.367 -6.671 3.549 1.00 97.69 533 ARG A N 1
ATOM 4158 C CA . ARG A 1 533 ? -37.145 -6.706 4.797 1.00 97.69 533 ARG A CA 1
ATOM 4159 C C . ARG A 1 533 ? -36.455 -5.991 5.955 1.00 97.69 533 ARG A C 1
ATOM 4161 O O . ARG A 1 533 ? -35.229 -5.976 6.044 1.00 97.69 533 ARG A O 1
ATOM 4168 N N . GLU A 1 534 ? -37.268 -5.487 6.872 1.00 97.44 534 GLU A N 1
ATOM 4169 C CA . GLU A 1 534 ? -36.829 -5.033 8.188 1.00 97.44 534 GLU A CA 1
ATOM 4170 C C . GLU A 1 534 ? -36.720 -6.239 9.141 1.00 97.44 534 GLU A C 1
ATOM 4172 O O . GLU A 1 534 ? -37.581 -7.121 9.138 1.00 97.44 534 GLU A O 1
ATOM 4177 N N . ILE A 1 535 ? -35.659 -6.295 9.948 1.00 97.12 535 ILE A N 1
ATOM 4178 C CA . ILE A 1 535 ? -35.363 -7.391 10.889 1.00 97.12 535 ILE A CA 1
ATOM 4179 C C . ILE A 1 535 ? -34.994 -6.867 12.284 1.00 97.12 535 ILE A C 1
ATOM 4181 O O . ILE A 1 535 ? -34.112 -7.396 12.960 1.00 97.12 535 ILE A O 1
ATOM 4185 N N . SER A 1 536 ? -35.666 -5.809 12.732 1.00 94.62 536 SER A N 1
ATOM 4186 C CA . SER A 1 536 ? -35.312 -5.070 13.953 1.00 94.62 536 SER A CA 1
ATOM 4187 C C . SER A 1 536 ? -35.334 -5.894 15.249 1.00 94.62 536 SER A C 1
ATOM 4189 O O . SER A 1 536 ? -34.662 -5.542 16.220 1.00 94.62 536 SER A O 1
ATOM 4191 N N . SER A 1 537 ? -36.079 -7.005 15.270 1.00 92.38 537 SER A N 1
ATOM 4192 C CA . SER A 1 537 ? -36.157 -7.945 16.398 1.00 92.38 537 SER A CA 1
ATOM 4193 C C . SER A 1 537 ? -35.245 -9.169 16.266 1.00 92.38 537 SER A C 1
ATOM 4195 O O . SER A 1 537 ? -35.286 -10.031 17.140 1.00 92.38 537 SER A O 1
ATOM 4197 N N . ALA A 1 538 ? -34.490 -9.295 15.171 1.00 96.50 538 ALA A N 1
ATOM 4198 C CA . ALA A 1 538 ? -33.636 -10.455 14.950 1.00 96.50 538 ALA A CA 1
ATOM 4199 C C . ALA A 1 538 ? -32.445 -10.454 15.912 1.00 96.50 538 ALA A C 1
ATOM 4201 O O . ALA A 1 538 ? -31.828 -9.407 16.135 1.00 96.50 538 ALA A O 1
ATOM 4202 N N . ASN A 1 539 ? -32.094 -11.631 16.427 1.00 97.25 539 ASN A N 1
ATOM 4203 C CA . ASN A 1 539 ? -30.922 -11.829 17.281 1.00 97.25 539 ASN A CA 1
ATOM 4204 C C . ASN A 1 539 ? -29.676 -12.132 16.450 1.00 97.25 539 ASN A C 1
ATOM 4206 O O . ASN A 1 539 ? -28.568 -11.737 16.822 1.00 97.25 539 ASN A O 1
ATOM 4210 N N . TRP A 1 540 ? -29.848 -12.814 15.318 1.00 98.50 540 TRP A N 1
ATOM 4211 C CA . TRP A 1 540 ? -28.774 -13.070 14.373 1.00 98.50 540 TRP A CA 1
ATOM 4212 C C . TRP A 1 540 ? -29.268 -13.302 12.938 1.00 98.50 540 TRP A C 1
ATOM 4214 O O . TRP A 1 540 ? -30.408 -13.695 12.681 1.00 98.50 540 TRP A O 1
ATOM 4224 N N . VAL A 1 541 ? -28.360 -13.077 11.990 1.00 98.81 541 VAL A N 1
ATOM 4225 C CA . VAL A 1 541 ? -28.484 -13.443 10.572 1.00 98.81 541 VAL A CA 1
ATOM 4226 C C . VAL A 1 541 ? -27.328 -14.366 10.206 1.00 98.81 541 VAL A C 1
ATOM 4228 O O . VAL A 1 541 ? -26.214 -14.178 10.686 1.00 98.81 541 VAL A O 1
ATOM 4231 N N . HIS A 1 542 ? -27.570 -15.351 9.348 1.00 98.81 542 HIS A N 1
ATOM 4232 C CA . HIS A 1 542 ? -26.528 -16.186 8.755 1.00 98.81 542 HIS A CA 1
ATOM 4233 C C . HIS A 1 542 ? -26.579 -16.116 7.230 1.00 98.81 542 HIS A C 1
ATOM 4235 O O . HIS A 1 542 ? -27.658 -16.198 6.636 1.00 98.81 542 HIS A O 1
ATOM 4241 N N . HIS A 1 543 ? -25.411 -15.955 6.608 1.00 98.62 543 HIS A N 1
ATOM 4242 C CA . HIS A 1 543 ? -25.230 -15.984 5.157 1.00 98.62 543 HIS A CA 1
ATOM 4243 C C . HIS A 1 543 ? -23.803 -16.423 4.806 1.00 98.62 543 HIS A C 1
ATOM 4245 O O . HIS A 1 543 ? -22.857 -15.987 5.450 1.00 98.62 543 HIS A O 1
ATOM 4251 N N . ASP A 1 544 ? -23.649 -17.291 3.799 1.00 96.94 544 ASP A N 1
ATOM 4252 C CA . ASP A 1 544 ? -22.353 -17.703 3.222 1.00 96.94 544 ASP A CA 1
ATOM 4253 C C . ASP A 1 544 ? -21.281 -18.112 4.258 1.00 96.94 544 ASP A C 1
ATOM 4255 O O . ASP A 1 544 ? -20.110 -17.754 4.159 1.00 96.94 544 ASP A O 1
ATOM 4259 N N . GLY A 1 545 ? -21.689 -18.845 5.300 1.00 96.62 545 GLY A N 1
ATOM 4260 C CA . GLY A 1 545 ? -20.779 -19.289 6.364 1.00 96.62 545 GLY A CA 1
ATOM 4261 C C . GLY A 1 545 ? -20.450 -18.222 7.416 1.00 96.62 545 GLY A C 1
ATOM 4262 O O . GLY A 1 545 ? -19.559 -18.434 8.232 1.00 96.62 545 GLY A O 1
ATOM 4263 N N . VAL A 1 546 ? -21.145 -17.082 7.413 1.00 98.44 546 VAL A N 1
ATOM 4264 C CA . VAL A 1 546 ? -20.929 -15.966 8.341 1.00 98.44 546 VAL A CA 1
ATOM 4265 C C . VAL A 1 546 ? -22.151 -15.772 9.227 1.00 98.44 546 VAL A C 1
ATOM 4267 O O . VAL A 1 546 ? -23.264 -15.585 8.733 1.00 98.44 546 VAL A O 1
ATOM 4270 N N . GLY A 1 547 ? -21.935 -15.776 10.541 1.00 98.62 547 GLY A N 1
ATOM 4271 C CA . GLY A 1 547 ? -22.912 -15.335 11.528 1.00 98.62 547 GLY A CA 1
ATOM 4272 C C . GLY A 1 547 ? -22.775 -13.839 11.821 1.00 98.62 547 GLY A C 1
ATOM 4273 O O . GLY A 1 547 ? -21.688 -13.359 12.134 1.00 98.62 547 GLY A O 1
ATOM 4274 N N . TYR A 1 548 ? -23.885 -13.111 11.763 1.00 98.69 548 TYR A N 1
ATOM 4275 C CA . TYR A 1 548 ? -24.019 -11.716 12.181 1.00 98.69 548 TYR A CA 1
ATOM 4276 C C . TYR A 1 548 ? -24.908 -11.676 13.424 1.00 98.69 548 TYR A C 1
ATOM 4278 O O . TYR A 1 548 ? -26.102 -11.936 13.316 1.00 98.69 548 TYR A O 1
ATOM 4286 N N . ILE A 1 549 ? -24.348 -11.386 14.598 1.00 98.50 549 ILE A N 1
ATOM 4287 C CA . ILE A 1 549 ? -25.057 -11.421 15.886 1.00 98.50 549 ILE A CA 1
ATOM 4288 C C . ILE A 1 549 ? -25.287 -9.999 16.399 1.00 98.50 549 ILE A C 1
ATOM 4290 O O . ILE A 1 549 ? -24.400 -9.144 16.311 1.00 98.50 549 ILE A O 1
ATOM 4294 N N . PHE A 1 550 ? -26.466 -9.759 16.974 1.00 97.44 550 PHE A N 1
ATOM 4295 C CA . PHE A 1 550 ? -26.884 -8.464 17.504 1.00 97.44 550 PHE A CA 1
ATOM 4296 C C . PHE A 1 550 ? -27.059 -8.528 19.031 1.00 97.44 550 PHE A C 1
ATOM 4298 O O . PHE A 1 550 ? -28.037 -9.097 19.512 1.00 97.44 550 PHE A O 1
ATOM 4305 N N . PRO A 1 551 ? -26.139 -7.932 19.816 1.00 93.56 551 PRO A N 1
ATOM 4306 C CA . PRO A 1 551 ? -26.251 -7.898 21.280 1.00 93.56 551 PRO A CA 1
ATOM 4307 C C . PRO A 1 551 ? -27.403 -7.033 21.819 1.00 93.56 551 PRO A C 1
ATOM 4309 O O . PRO A 1 551 ? -27.811 -7.191 22.966 1.00 93.56 551 PRO A O 1
ATOM 4312 N N . GLN A 1 552 ? -27.916 -6.108 21.007 1.00 88.94 552 GLN A N 1
ATOM 4313 C CA . GLN A 1 552 ? -29.024 -5.210 21.348 1.00 88.94 552 GLN A CA 1
ATOM 4314 C C . GLN A 1 552 ? -30.113 -5.278 20.276 1.00 88.94 552 GLN A C 1
ATOM 4316 O O . GLN A 1 552 ? -29.880 -5.866 19.228 1.00 88.94 552 GLN A O 1
ATOM 4321 N N . ASN A 1 553 ? -31.278 -4.660 20.494 1.00 88.12 553 ASN A N 1
ATOM 4322 C CA . ASN A 1 553 ? -32.300 -4.430 19.457 1.00 88.12 553 ASN A CA 1
ATOM 4323 C C . ASN A 1 553 ? -32.028 -3.110 18.712 1.00 88.12 553 ASN A C 1
ATOM 4325 O O . ASN A 1 553 ? -31.308 -2.257 19.223 1.00 88.12 553 ASN A O 1
ATOM 4329 N N . GLY A 1 554 ? -32.575 -2.936 17.508 1.00 90.06 554 GLY A N 1
ATOM 4330 C CA . GLY A 1 554 ? -32.381 -1.715 16.716 1.00 90.06 554 GLY A CA 1
ATOM 4331 C C . GLY A 1 554 ? -32.870 -1.868 15.281 1.00 90.06 554 GLY A C 1
ATOM 4332 O O . GLY A 1 554 ? -33.023 -2.994 14.814 1.00 90.06 554 GLY A O 1
ATOM 4333 N N . GLU A 1 555 ? -33.109 -0.749 14.595 1.00 96.25 555 GLU A N 1
ATOM 4334 C CA . GLU A 1 555 ? -33.614 -0.754 13.220 1.00 96.25 555 GLU A CA 1
ATOM 4335 C C . GLU A 1 555 ? -32.593 -1.380 12.264 1.00 96.25 555 GLU A C 1
ATOM 4337 O O . GLU A 1 555 ? -31.457 -0.913 12.139 1.00 96.25 555 GLU A O 1
ATOM 4342 N N . ARG A 1 556 ? -32.990 -2.470 11.605 1.00 97.00 556 ARG A N 1
ATOM 4343 C CA . ARG A 1 556 ? -32.113 -3.262 10.734 1.00 97.00 556 ARG A CA 1
ATOM 4344 C C . ARG A 1 556 ? -32.820 -3.658 9.470 1.00 97.00 556 ARG A C 1
ATOM 4346 O O . ARG A 1 556 ? -33.973 -4.076 9.505 1.00 97.00 556 ARG A O 1
ATOM 4353 N N . HIS A 1 557 ? -32.063 -3.669 8.388 1.00 98.44 557 HIS A N 1
ATOM 4354 C CA . HIS A 1 557 ? -32.571 -3.974 7.064 1.00 98.44 557 HIS A CA 1
ATOM 4355 C C . HIS A 1 557 ? -31.700 -5.030 6.398 1.00 98.44 557 HIS A C 1
ATOM 4357 O O . HIS A 1 557 ? -30.469 -4.936 6.377 1.00 98.44 557 HIS A O 1
ATOM 4363 N N . LEU A 1 558 ? -32.369 -6.033 5.841 1.00 98.75 558 LEU A N 1
ATOM 4364 C CA . LEU A 1 558 ? -31.783 -7.140 5.103 1.00 98.75 558 LEU A CA 1
ATOM 4365 C C . LEU A 1 558 ? -32.326 -7.140 3.672 1.00 98.75 558 LEU A C 1
ATOM 4367 O O . LEU A 1 558 ? -33.536 -7.087 3.451 1.00 98.75 558 LEU A O 1
ATOM 4371 N N . SER A 1 559 ? -31.424 -7.264 2.705 1.00 98.75 559 SER A N 1
ATOM 4372 C CA . SER A 1 559 ? -31.736 -7.465 1.293 1.00 98.75 559 SER A CA 1
ATOM 4373 C C . SER A 1 559 ? -30.937 -8.647 0.750 1.00 98.75 559 SER A C 1
ATOM 4375 O O . SER A 1 559 ? -29.730 -8.717 0.949 1.00 98.75 559 SER A O 1
ATOM 4377 N N . ASN A 1 560 ? -31.600 -9.564 0.051 1.00 98.50 560 ASN A N 1
ATOM 4378 C CA . ASN A 1 560 ? -31.003 -10.708 -0.648 1.00 98.50 560 ASN A CA 1
ATOM 4379 C C . ASN A 1 560 ? -31.606 -10.827 -2.057 1.00 98.50 560 ASN A C 1
ATOM 4381 O O . ASN A 1 560 ? -32.333 -11.769 -2.364 1.00 98.50 560 ASN A O 1
ATOM 4385 N N . GLN A 1 561 ? -31.379 -9.819 -2.900 1.00 97.56 561 GLN A N 1
ATOM 4386 C CA . GLN A 1 561 ? -32.043 -9.684 -4.203 1.00 97.56 561 GLN A CA 1
ATOM 4387 C C . GLN A 1 561 ? -31.069 -9.306 -5.323 1.00 97.56 561 GLN A C 1
ATOM 4389 O O . GLN A 1 561 ? -29.929 -8.912 -5.073 1.00 97.56 561 GLN A O 1
ATOM 4394 N N . THR A 1 562 ? -31.539 -9.374 -6.569 1.00 98.50 562 THR A N 1
ATOM 4395 C CA . THR A 1 562 ? -30.781 -8.908 -7.732 1.00 98.50 562 THR A CA 1
ATOM 4396 C C . THR A 1 562 ? -30.590 -7.391 -7.698 1.00 98.50 562 THR A C 1
ATOM 4398 O O . THR A 1 562 ? -31.557 -6.628 -7.684 1.00 98.50 562 THR A O 1
ATOM 4401 N N . GLN A 1 563 ? -29.337 -6.946 -7.751 1.00 98.50 563 GLN A N 1
ATOM 4402 C CA . GLN A 1 563 ? -28.941 -5.556 -7.961 1.00 98.50 563 GLN A CA 1
ATOM 4403 C C . GLN A 1 563 ? -28.405 -5.360 -9.381 1.00 98.50 563 GLN A C 1
ATOM 4405 O O . GLN A 1 563 ? -27.841 -6.273 -9.994 1.00 98.50 563 GLN A O 1
ATOM 4410 N N . LYS A 1 564 ? -28.585 -4.146 -9.905 1.00 98.31 564 LYS A N 1
ATOM 4411 C CA . LYS A 1 564 ? -28.239 -3.769 -11.277 1.00 98.31 564 LYS A CA 1
ATOM 4412 C C . LYS A 1 564 ? -27.363 -2.527 -11.308 1.00 98.31 564 LYS A C 1
ATOM 4414 O O . LYS A 1 564 ? -27.449 -1.668 -10.435 1.00 98.31 564 LYS A O 1
ATOM 4419 N N . GLY A 1 565 ? -26.554 -2.414 -12.350 1.00 97.62 565 GLY A N 1
ATOM 4420 C CA . GLY A 1 565 ? -25.755 -1.228 -12.627 1.00 97.62 565 GLY A CA 1
ATOM 4421 C C . GLY A 1 565 ? -24.841 -1.453 -13.822 1.00 97.62 565 GLY A C 1
ATOM 4422 O O . GLY A 1 565 ? -25.112 -2.312 -14.652 1.00 97.62 565 GLY A O 1
ATOM 4423 N N . ASN A 1 566 ? -23.777 -0.672 -13.955 1.00 97.50 566 ASN A N 1
ATOM 4424 C CA . ASN A 1 566 ? -22.830 -0.799 -15.063 1.00 97.50 566 ASN A CA 1
ATOM 4425 C C . ASN A 1 566 ? -21.446 -0.289 -14.650 1.00 97.50 566 ASN A C 1
ATOM 4427 O O . ASN A 1 566 ? -21.303 0.420 -13.655 1.00 97.50 566 ASN A O 1
ATOM 4431 N N . TRP A 1 567 ? -20.418 -0.643 -15.418 1.00 97.25 567 TRP A N 1
ATOM 4432 C CA . TRP A 1 567 ? -19.045 -0.215 -15.139 1.00 97.25 567 TRP A CA 1
ATOM 4433 C C . TRP A 1 567 ? -18.821 1.273 -15.417 1.00 97.25 567 TRP A C 1
ATOM 4435 O O . TRP A 1 567 ? -18.018 1.904 -14.732 1.00 97.25 567 TRP A O 1
ATOM 4445 N N . LYS A 1 568 ? -19.545 1.856 -16.383 1.00 96.44 568 LYS A N 1
ATOM 4446 C CA . LYS A 1 568 ? -19.405 3.271 -16.751 1.00 96.44 568 LYS A CA 1
ATOM 4447 C C . LYS A 1 568 ? -19.651 4.224 -15.579 1.00 96.44 568 LYS A C 1
ATOM 4449 O O . LYS A 1 568 ? -18.954 5.228 -15.468 1.00 96.44 568 LYS A O 1
ATOM 4454 N N . ARG A 1 569 ? -20.587 3.892 -14.682 1.00 95.69 569 ARG A N 1
ATOM 4455 C CA . ARG A 1 569 ? -20.928 4.731 -13.517 1.00 95.69 569 ARG A CA 1
ATOM 4456 C C . ARG A 1 569 ? -19.780 4.882 -12.508 1.00 95.69 569 ARG A C 1
ATOM 4458 O O . ARG A 1 569 ? -19.737 5.870 -11.795 1.00 95.69 569 ARG A O 1
ATOM 4465 N N . ILE A 1 570 ? -18.872 3.903 -12.437 1.00 96.56 570 ILE A N 1
ATOM 4466 C CA . ILE A 1 570 ? -17.712 3.920 -11.527 1.00 96.56 570 ILE A CA 1
ATOM 4467 C C . ILE A 1 570 ? -16.394 4.193 -12.256 1.00 96.56 570 ILE A C 1
ATOM 4469 O O . ILE A 1 570 ? -15.399 4.512 -11.609 1.00 96.56 570 ILE A O 1
ATOM 4473 N N . ARG A 1 571 ? -16.384 4.064 -13.589 1.00 95.44 571 ARG A N 1
ATOM 4474 C CA . ARG A 1 571 ? -15.230 4.298 -14.456 1.00 95.44 571 ARG A CA 1
ATOM 4475 C C . ARG A 1 571 ? -15.679 4.798 -15.828 1.00 95.44 571 ARG A C 1
ATOM 4477 O O . ARG A 1 571 ? -16.144 4.001 -16.646 1.00 95.44 571 ARG A O 1
ATOM 4484 N N . SER A 1 572 ? -15.480 6.085 -16.106 1.00 92.69 572 SER A N 1
ATOM 4485 C CA . SER A 1 572 ? -16.061 6.805 -17.255 1.00 92.69 572 SER A CA 1
ATOM 4486 C C . SER A 1 572 ? -15.767 6.170 -18.623 1.00 92.69 572 SER A C 1
ATOM 4488 O O . SER A 1 572 ? -16.640 6.152 -19.493 1.00 92.69 572 SER A O 1
ATOM 4490 N N . GLY A 1 573 ? -14.569 5.600 -18.797 1.00 85.31 573 GLY A N 1
ATOM 4491 C CA . GLY A 1 573 ? -14.126 4.920 -20.022 1.00 85.31 573 GLY A CA 1
ATOM 4492 C C . GLY A 1 573 ? -14.598 3.468 -20.188 1.00 85.31 573 GLY A C 1
ATOM 4493 O O . GLY A 1 573 ? -14.078 2.763 -21.048 1.00 85.31 573 GLY A O 1
ATOM 4494 N N . SER A 1 574 ? -15.516 2.974 -19.352 1.00 91.50 574 SER A N 1
ATOM 4495 C CA . SER A 1 574 ? -15.989 1.579 -19.392 1.00 91.50 574 SER A CA 1
ATOM 4496 C C . SER A 1 574 ? -17.348 1.416 -20.080 1.00 91.50 574 SER A C 1
ATOM 4498 O O . SER A 1 574 ? -18.042 2.385 -20.388 1.00 91.50 574 SER A O 1
ATOM 4500 N N . SER A 1 575 ? -17.748 0.158 -20.303 1.00 90.25 575 SER A N 1
ATOM 4501 C CA . SER A 1 575 ? -19.038 -0.182 -20.912 1.00 90.25 575 SER A CA 1
ATOM 4502 C C . SER A 1 575 ? -20.229 0.324 -20.089 1.00 90.25 575 SER A C 1
ATOM 4504 O O . SER A 1 575 ? -20.258 0.205 -18.860 1.00 90.25 575 SER A O 1
ATOM 4506 N N . ALA A 1 576 ? -21.234 0.850 -20.793 1.00 95.75 576 ALA A N 1
ATOM 4507 C CA . ALA A 1 576 ? -22.528 1.238 -20.234 1.00 95.75 576 ALA A CA 1
ATOM 4508 C C . ALA A 1 576 ? -23.528 0.068 -20.163 1.00 95.75 576 ALA A C 1
ATOM 4510 O O . ALA A 1 576 ? -24.649 0.265 -19.699 1.00 95.75 576 ALA A O 1
ATOM 4511 N N . ASN A 1 577 ? -23.142 -1.129 -20.621 1.00 96.94 577 ASN A N 1
ATOM 4512 C CA . ASN A 1 577 ? -24.011 -2.302 -20.590 1.00 96.94 577 ASN A CA 1
ATOM 4513 C C . ASN A 1 577 ? -24.403 -2.644 -19.152 1.00 96.94 577 ASN A C 1
ATOM 4515 O O . ASN A 1 577 ? -23.560 -2.642 -18.249 1.00 96.94 577 ASN A O 1
ATOM 4519 N N . GLU A 1 578 ? -25.681 -2.964 -18.965 1.00 98.00 578 GLU A N 1
ATOM 4520 C CA . GLU A 1 578 ? -26.206 -3.383 -17.673 1.00 98.00 578 GLU A CA 1
ATOM 4521 C C . GLU A 1 578 ? -25.567 -4.709 -17.234 1.00 98.00 578 GLU A C 1
ATOM 4523 O O . GLU A 1 578 ? -25.480 -5.674 -17.995 1.00 98.00 578 GLU A O 1
ATOM 4528 N N . VAL A 1 579 ? -25.137 -4.745 -15.979 1.00 97.56 579 VAL A N 1
ATOM 4529 C CA . VAL A 1 579 ? -24.705 -5.927 -15.241 1.00 97.56 579 VAL A CA 1
ATOM 4530 C C . VAL A 1 579 ? -25.734 -6.163 -14.141 1.00 97.56 579 VAL A C 1
ATOM 4532 O O . VAL A 1 579 ? -26.175 -5.219 -13.489 1.00 97.56 579 VAL A O 1
ATOM 4535 N N . SER A 1 580 ? -26.111 -7.422 -13.933 1.00 98.06 580 SER A N 1
ATOM 4536 C CA . SER A 1 580 ? -26.991 -7.853 -12.843 1.00 98.06 580 SER A CA 1
ATOM 4537 C C . SER A 1 580 ? -26.271 -8.900 -11.995 1.00 98.06 580 SER A C 1
ATOM 4539 O O . SER A 1 580 ? -25.634 -9.800 -12.550 1.00 98.06 580 SER A O 1
ATOM 4541 N N . LYS A 1 581 ? -26.353 -8.789 -10.668 1.00 98.38 581 LYS A N 1
ATOM 4542 C CA . LYS A 1 581 ? -25.853 -9.796 -9.717 1.00 98.38 581 LYS A CA 1
ATOM 4543 C C . LYS A 1 581 ? -26.821 -9.908 -8.549 1.00 98.38 581 LYS A C 1
ATOM 4545 O O . LYS A 1 581 ? -27.392 -8.899 -8.146 1.00 98.38 581 LYS A O 1
ATOM 4550 N N . ASP A 1 582 ? -26.954 -11.094 -7.978 1.00 98.56 582 ASP A N 1
ATOM 4551 C CA . ASP A 1 582 ? -27.647 -11.262 -6.703 1.00 98.56 582 ASP A CA 1
ATOM 4552 C C . ASP A 1 582 ? -26.718 -10.842 -5.562 1.00 98.56 582 ASP A C 1
ATOM 4554 O O . ASP A 1 582 ? -25.546 -11.228 -5.535 1.00 98.56 582 ASP A O 1
ATOM 4558 N N . VAL A 1 583 ? -27.220 -10.002 -4.657 1.00 98.88 583 VAL A N 1
ATOM 4559 C CA . VAL A 1 583 ? -26.427 -9.345 -3.610 1.00 98.88 583 VAL A CA 1
ATOM 4560 C C . VAL A 1 583 ? -27.113 -9.515 -2.256 1.00 98.88 583 VAL A C 1
ATOM 4562 O O . VAL A 1 583 ? -28.318 -9.285 -2.125 1.00 98.88 583 VAL A O 1
ATOM 4565 N N . PHE A 1 584 ? -26.331 -9.919 -1.257 1.00 98.88 584 PHE A N 1
ATOM 4566 C CA . PHE A 1 584 ? -26.684 -9.872 0.156 1.00 98.88 584 PHE A CA 1
ATOM 4567 C C . PHE A 1 584 ? -26.226 -8.534 0.737 1.00 98.88 584 PHE A C 1
ATOM 4569 O O . PHE A 1 584 ? -25.051 -8.200 0.626 1.00 98.88 584 PHE A O 1
ATOM 4576 N N . THR A 1 585 ? -27.127 -7.799 1.384 1.00 98.88 585 THR A N 1
ATOM 4577 C CA . THR A 1 585 ? -26.856 -6.513 2.039 1.00 98.88 585 THR A CA 1
ATOM 4578 C C . THR A 1 585 ? -27.507 -6.503 3.415 1.00 98.88 585 THR A C 1
ATOM 4580 O O . THR A 1 585 ? -28.710 -6.744 3.529 1.00 98.88 585 THR A O 1
ATOM 4583 N N . LEU A 1 586 ? -26.736 -6.171 4.450 1.00 98.88 586 LEU A N 1
ATOM 4584 C CA . LEU A 1 586 ? -27.205 -6.080 5.833 1.00 98.88 586 LEU A CA 1
ATOM 4585 C C . LEU A 1 586 ? -26.708 -4.781 6.466 1.00 98.88 586 LEU A C 1
ATOM 4587 O O . LEU A 1 586 ? -25.501 -4.529 6.488 1.00 98.88 586 LEU A O 1
ATOM 4591 N N . HIS A 1 587 ? -27.618 -3.964 6.994 1.00 98.69 587 HIS A N 1
ATOM 4592 C CA . HIS A 1 587 ? -27.268 -2.691 7.628 1.00 98.69 587 HIS A CA 1
ATOM 4593 C C . HIS A 1 587 ? -28.181 -2.335 8.806 1.00 98.69 587 HIS A C 1
ATOM 4595 O O . HIS A 1 587 ? -29.292 -2.852 8.939 1.00 98.69 587 HIS A O 1
ATOM 4601 N N . ILE A 1 588 ? -27.674 -1.448 9.659 1.00 98.56 588 ILE A N 1
ATOM 4602 C CA . ILE A 1 588 ? -28.380 -0.786 10.760 1.00 98.56 588 ILE A CA 1
ATOM 4603 C C . ILE A 1 588 ? -28.690 0.646 10.322 1.00 98.56 588 ILE A C 1
ATOM 4605 O O . ILE A 1 588 ? -27.797 1.327 9.813 1.00 98.56 588 ILE A O 1
ATOM 4609 N N . SER A 1 589 ? -29.922 1.091 10.548 1.00 98.00 589 SER A N 1
ATOM 4610 C CA . SER A 1 589 ? -30.375 2.462 10.293 1.00 98.00 589 SER A CA 1
ATOM 4611 C C . SER A 1 589 ? -30.339 3.276 11.591 1.00 98.00 589 SER A C 1
ATOM 4613 O O . SER A 1 589 ? -30.749 2.789 12.644 1.00 98.00 589 SER A O 1
ATOM 4615 N N . HIS A 1 590 ? -29.835 4.510 11.520 1.00 98.00 590 HIS A N 1
ATOM 4616 C CA . HIS A 1 590 ? -29.765 5.466 12.639 1.00 98.00 590 HIS A CA 1
ATOM 4617 C C . HIS A 1 590 ? -30.779 6.606 12.505 1.00 98.00 590 HIS A C 1
ATOM 4619 O O . HIS A 1 590 ? -30.830 7.493 13.358 1.00 98.00 590 HIS A O 1
ATOM 4625 N N . GLY A 1 591 ? -31.575 6.603 11.437 1.00 97.12 591 GLY A N 1
ATOM 4626 C CA . GLY A 1 591 ? -32.506 7.675 11.122 1.00 97.12 591 GLY A CA 1
ATOM 4627 C C . GLY A 1 591 ? -31.845 8.890 10.462 1.00 97.12 591 GLY A C 1
ATOM 4628 O O . GLY A 1 591 ? -30.637 8.958 10.213 1.00 97.12 591 GLY A O 1
ATOM 4629 N N . VAL A 1 592 ? -32.681 9.888 10.184 1.00 96.88 592 VAL A N 1
ATOM 4630 C CA . VAL A 1 592 ? -32.268 11.200 9.676 1.00 96.88 592 VAL A CA 1
ATOM 4631 C C . VAL A 1 592 ? -31.776 12.060 10.835 1.00 96.88 592 VAL A C 1
ATOM 4633 O O . VAL A 1 592 ? -32.456 12.170 11.856 1.00 96.88 592 VAL A O 1
ATOM 4636 N N . LYS A 1 593 ? -30.627 12.723 10.653 1.00 96.75 593 LYS A N 1
ATOM 4637 C CA . LYS A 1 593 ? -29.995 13.598 11.659 1.00 96.75 593 LYS A CA 1
ATOM 4638 C C . LYS A 1 593 ? -29.897 12.948 13.049 1.00 96.75 593 LYS A C 1
ATOM 4640 O O . LYS A 1 593 ? -30.402 13.520 14.021 1.00 96.75 593 LYS A O 1
ATOM 4645 N N . PRO A 1 594 ? -29.262 11.766 13.167 1.00 98.00 594 PRO A N 1
ATOM 4646 C CA . PRO A 1 594 ? -29.066 11.142 14.466 1.00 98.00 594 PRO A CA 1
ATOM 4647 C C . PRO A 1 594 ? -28.317 12.087 15.409 1.00 98.00 594 PRO A C 1
ATOM 4649 O O . PRO A 1 594 ? -27.509 12.921 14.984 1.00 98.00 594 PRO A O 1
ATOM 4652 N N . SER A 1 595 ? -28.575 11.934 16.703 1.00 97.88 595 SER A N 1
ATOM 4653 C CA . SER A 1 595 ? -27.879 12.642 17.770 1.00 97.88 595 SER A CA 1
ATOM 4654 C C . SER A 1 595 ? -27.510 11.629 18.843 1.00 97.88 595 SER A C 1
ATOM 4656 O O . SER A 1 595 ? -28.397 11.065 19.475 1.00 97.88 595 SER A O 1
ATOM 4658 N N . ASP A 1 596 ? -26.206 11.387 18.998 1.00 97.81 596 ASP A N 1
ATOM 4659 C CA . ASP A 1 596 ? -25.644 10.428 19.959 1.00 97.81 596 ASP A CA 1
ATOM 4660 C C . ASP A 1 596 ? -26.158 8.985 19.780 1.00 97.81 596 ASP A C 1
ATOM 4662 O O . ASP A 1 596 ? -26.353 8.254 20.746 1.00 97.81 596 ASP A O 1
ATOM 4666 N N . ALA A 1 597 ? -26.388 8.566 18.529 1.00 98.31 597 ALA A N 1
ATOM 4667 C CA . ALA A 1 597 ? -26.761 7.187 18.223 1.00 98.31 597 ALA A CA 1
ATOM 4668 C C . ALA A 1 597 ? -25.558 6.230 18.355 1.00 98.31 597 ALA A C 1
ATOM 4670 O O . ALA A 1 597 ? -24.391 6.642 18.351 1.00 98.31 597 ALA A O 1
ATOM 4671 N N . ASP A 1 598 ? -25.841 4.933 18.443 1.00 98.19 598 ASP A N 1
ATOM 4672 C CA . ASP A 1 598 ? -24.843 3.883 18.628 1.00 98.19 598 ASP A CA 1
ATOM 4673 C C . ASP A 1 598 ? -25.161 2.629 17.793 1.00 98.19 598 ASP A C 1
ATOM 4675 O O . ASP A 1 598 ? -26.252 2.468 17.244 1.00 98.19 598 ASP A O 1
ATOM 4679 N N . TYR A 1 599 ? -24.182 1.735 17.658 1.00 98.31 599 TYR A N 1
ATOM 4680 C CA . TYR A 1 599 ? -24.424 0.371 17.192 1.00 98.31 599 TYR A CA 1
ATOM 4681 C C . TYR A 1 599 ? -23.516 -0.627 17.897 1.00 98.31 599 TYR A C 1
ATOM 4683 O O . TYR A 1 599 ? -22.406 -0.301 18.320 1.00 98.31 599 TYR A O 1
ATOM 4691 N N . GLN A 1 600 ? -23.967 -1.880 17.926 1.00 97.88 600 GLN A N 1
ATOM 4692 C CA . GLN A 1 600 ? -23.186 -3.032 18.361 1.00 97.88 600 GLN A CA 1
ATOM 4693 C C . GLN A 1 600 ? -23.547 -4.225 17.477 1.00 97.88 600 GLN A C 1
ATOM 4695 O O . GLN A 1 600 ? -24.727 -4.553 17.330 1.00 97.88 600 GLN A O 1
ATOM 4700 N N . TYR A 1 601 ? -22.550 -4.874 16.884 1.00 98.44 601 TYR A N 1
ATOM 4701 C CA . TYR A 1 601 ? -22.738 -6.142 16.181 1.00 98.44 601 TYR A CA 1
ATOM 4702 C C . TYR A 1 601 ? -21.479 -7.001 16.263 1.00 98.44 601 TYR A C 1
ATOM 4704 O O . TYR A 1 601 ? -20.379 -6.500 16.498 1.00 98.44 601 TYR A O 1
ATOM 4712 N N . ILE A 1 602 ? -21.644 -8.305 16.067 1.00 98.69 602 ILE A N 1
ATOM 4713 C CA . ILE A 1 602 ? -20.550 -9.273 16.058 1.00 98.69 602 ILE A CA 1
ATOM 4714 C C . ILE A 1 602 ? -20.598 -10.018 14.730 1.00 98.69 602 ILE A C 1
ATOM 4716 O O . ILE A 1 602 ? -21.649 -10.527 14.344 1.00 98.69 602 ILE A O 1
ATOM 4720 N N . ILE A 1 603 ? -19.465 -10.085 14.042 1.00 98.44 603 ILE A N 1
ATOM 4721 C CA . ILE A 1 603 ? -19.278 -10.923 12.858 1.00 98.44 603 ILE A CA 1
ATOM 4722 C C . ILE A 1 603 ? -18.482 -12.147 13.289 1.00 98.44 603 ILE A C 1
ATOM 4724 O O . ILE A 1 603 ? -17.414 -12.001 13.879 1.00 98.44 603 ILE A O 1
ATOM 4728 N N . VAL A 1 604 ? -18.987 -13.340 12.987 1.00 98.19 604 VAL A N 1
ATOM 4729 C CA . VAL A 1 604 ? -18.300 -14.607 13.255 1.00 98.19 604 VAL A CA 1
ATOM 4730 C C . VAL A 1 604 ? -18.282 -15.436 11.970 1.00 98.19 604 VAL A C 1
ATOM 4732 O O . VAL A 1 604 ? -19.284 -16.074 11.633 1.00 98.19 604 VAL A O 1
ATOM 4735 N N . PRO A 1 605 ? -17.178 -15.394 11.209 1.00 96.56 605 PRO A N 1
ATOM 4736 C CA . PRO A 1 605 ? -16.984 -16.234 10.035 1.00 96.56 605 PRO A CA 1
ATOM 4737 C C . PRO A 1 605 ? -16.848 -17.713 10.412 1.00 96.56 605 PRO A C 1
ATOM 4739 O O . PRO A 1 605 ? -16.627 -18.060 11.575 1.00 96.56 605 PRO A O 1
ATOM 4742 N N . GLU A 1 606 ? -16.910 -18.578 9.402 1.00 93.75 606 GLU A N 1
ATOM 4743 C CA . GLU A 1 606 ? -16.732 -20.030 9.522 1.00 93.75 606 GLU A CA 1
ATOM 4744 C C . GLU A 1 606 ? -17.788 -20.740 10.390 1.00 93.75 606 GLU A C 1
ATOM 4746 O O . GLU A 1 606 ? -17.535 -21.820 10.929 1.00 93.75 606 GLU A O 1
ATOM 4751 N N . LEU A 1 607 ? -18.988 -20.164 10.512 1.00 96.06 607 LEU A N 1
ATOM 4752 C CA . LEU A 1 607 ? -20.112 -20.784 11.214 1.00 96.06 607 LEU A CA 1
ATOM 4753 C C . LEU A 1 607 ? -21.192 -21.255 10.244 1.00 96.06 607 LEU A C 1
ATOM 4755 O O . LEU A 1 607 ? -21.522 -20.597 9.262 1.00 96.06 607 LEU A O 1
ATOM 4759 N N . THR A 1 608 ? -21.816 -22.380 10.568 1.00 97.44 608 THR A N 1
ATOM 4760 C CA . THR A 1 608 ? -23.148 -22.749 10.060 1.00 97.44 608 THR A CA 1
ATOM 4761 C C . THR A 1 608 ? -24.245 -21.932 10.753 1.00 97.44 608 THR A C 1
ATOM 4763 O O . THR A 1 608 ? -23.993 -21.252 11.753 1.00 97.44 608 THR A O 1
ATOM 4766 N N . ALA A 1 609 ? -25.484 -22.012 10.263 1.00 98.19 609 ALA A N 1
ATOM 4767 C CA . ALA A 1 609 ? -26.623 -21.363 10.911 1.00 98.19 609 ALA A CA 1
ATOM 4768 C C . ALA A 1 609 ? -26.856 -21.923 12.330 1.00 98.19 609 ALA A C 1
ATOM 4770 O O . ALA A 1 609 ? -27.062 -21.167 13.278 1.00 98.19 609 ALA A O 1
ATOM 4771 N N . GLU A 1 610 ? -26.726 -23.238 12.511 1.00 98.25 610 GLU A N 1
ATOM 4772 C CA . GLU A 1 610 ? -26.863 -23.915 13.806 1.00 98.25 610 GLU A CA 1
ATOM 4773 C C . GLU A 1 610 ? -25.751 -23.512 14.784 1.00 98.25 610 GLU A C 1
ATOM 4775 O O . GLU A 1 610 ? -25.996 -23.280 15.973 1.00 98.25 610 GLU A O 1
ATOM 4780 N N . GLN A 1 611 ? -24.515 -23.389 14.290 1.00 98.19 611 GLN A N 1
ATOM 4781 C CA . GLN A 1 611 ? -23.401 -22.892 15.097 1.00 98.19 611 GLN A CA 1
ATOM 4782 C C . GLN A 1 611 ? -23.556 -21.407 15.425 1.00 98.19 611 GLN A C 1
ATOM 4784 O O . GLN A 1 611 ? -23.177 -21.001 16.517 1.00 98.19 611 GLN A O 1
ATOM 4789 N N . THR A 1 612 ? -24.149 -20.611 14.532 1.00 98.38 612 THR A N 1
ATOM 4790 C CA . THR A 1 612 ? -24.462 -19.196 14.791 1.00 98.38 612 THR A CA 1
ATOM 4791 C C . THR A 1 612 ? -25.483 -19.069 15.920 1.00 98.38 612 THR A C 1
ATOM 4793 O O . THR A 1 612 ? -25.262 -18.309 16.861 1.00 98.38 612 THR A O 1
ATOM 4796 N N . ALA A 1 613 ? -26.547 -19.879 15.896 1.00 98.12 613 ALA A N 1
ATOM 4797 C CA . ALA A 1 613 ? -27.513 -19.953 16.991 1.00 98.12 613 ALA A CA 1
ATOM 4798 C C . ALA A 1 613 ? -26.843 -20.354 18.318 1.00 98.12 613 ALA A C 1
ATOM 4800 O O . ALA A 1 613 ? -27.091 -19.744 19.355 1.00 98.12 613 ALA A O 1
ATOM 4801 N N . SER A 1 614 ? -25.947 -21.346 18.277 1.00 97.75 614 SER A N 1
ATOM 4802 C CA . SER A 1 614 ? -25.195 -21.797 19.456 1.00 97.75 614 SER A CA 1
ATOM 4803 C C . SER A 1 614 ? -24.257 -20.708 19.990 1.00 97.75 614 SER A C 1
ATOM 4805 O O . SER A 1 614 ? -24.183 -20.487 21.197 1.00 97.75 614 SER A O 1
ATOM 4807 N N . TYR A 1 615 ? -23.564 -19.993 19.098 1.00 97.19 615 TYR A N 1
ATOM 4808 C CA . TYR A 1 615 ? -22.702 -18.869 19.456 1.00 97.19 615 TYR A CA 1
ATOM 4809 C C . TYR A 1 615 ? -23.507 -17.754 20.125 1.00 97.19 615 TYR A C 1
ATOM 4811 O O . TYR A 1 615 ? -23.094 -17.260 21.169 1.00 97.19 615 TYR A O 1
ATOM 4819 N N . GLN A 1 616 ? -24.667 -17.390 19.569 1.00 96.12 616 GLN A N 1
ATOM 4820 C CA . GLN A 1 616 ? -25.535 -16.355 20.135 1.00 96.12 616 GLN A CA 1
ATOM 4821 C C . GLN A 1 616 ? -26.041 -16.722 21.541 1.00 96.12 616 GLN A C 1
ATOM 4823 O O . GLN A 1 616 ? -26.159 -15.838 22.384 1.00 96.12 616 GLN A O 1
ATOM 4828 N N . GLN A 1 617 ? -26.280 -18.007 21.824 1.00 94.81 617 GLN A N 1
ATOM 4829 C CA . GLN A 1 617 ? -26.678 -18.467 23.159 1.00 94.81 617 GLN A CA 1
ATOM 4830 C C . GLN A 1 617 ? -25.530 -18.451 24.176 1.00 94.81 617 GLN A C 1
ATOM 4832 O O . GLN A 1 617 ? -25.758 -18.147 25.345 1.00 94.81 617 GLN A O 1
ATOM 4837 N N . MET A 1 618 ? -24.310 -18.801 23.754 1.00 93.25 618 MET A N 1
ATOM 4838 C CA . MET A 1 618 ? -23.137 -18.817 24.640 1.00 93.25 618 MET A CA 1
ATOM 4839 C C . MET A 1 618 ? -22.556 -17.419 24.871 1.00 93.25 618 MET A C 1
ATOM 4841 O O . MET A 1 618 ? -22.122 -17.125 25.979 1.00 93.25 618 MET A O 1
ATOM 4845 N N . MET A 1 619 ? -22.539 -16.589 23.824 1.00 92.00 619 MET A N 1
ATOM 4846 C CA . MET A 1 619 ? -22.024 -15.218 23.785 1.00 92.00 619 MET A CA 1
ATOM 4847 C C . MET A 1 619 ? -20.692 -15.044 24.555 1.00 92.00 619 MET A C 1
ATOM 4849 O O . MET A 1 619 ? -20.661 -14.394 25.599 1.00 92.00 619 MET A O 1
ATOM 4853 N N . PRO A 1 620 ? -19.565 -15.605 24.065 1.00 93.88 620 PRO A N 1
ATOM 4854 C CA . PRO A 1 620 ? -18.284 -15.592 24.792 1.00 93.88 620 PRO A CA 1
ATOM 4855 C C . PRO A 1 620 ? -17.663 -14.191 24.935 1.00 93.88 620 PRO A C 1
ATOM 4857 O O . PRO A 1 620 ? -16.733 -13.990 25.726 1.00 93.88 620 PRO A O 1
ATOM 4860 N N . VAL A 1 621 ? -18.166 -13.224 24.163 1.00 96.94 621 VAL A N 1
ATOM 4861 C CA . VAL A 1 621 ? -17.765 -11.820 24.203 1.00 96.94 621 VAL A CA 1
ATOM 4862 C C . VAL A 1 621 ? -18.831 -10.964 24.881 1.00 96.94 621 VAL A C 1
ATOM 4864 O O . VAL A 1 621 ? -20.014 -11.052 24.560 1.00 96.94 621 VAL A O 1
ATOM 4867 N N . THR A 1 622 ? -18.396 -10.078 25.771 1.00 96.25 622 THR A N 1
ATOM 4868 C CA . THR A 1 622 ? -19.258 -9.144 26.498 1.00 96.25 622 THR A CA 1
ATOM 4869 C C . THR A 1 622 ? -18.833 -7.718 26.187 1.00 96.25 622 THR A C 1
ATOM 4871 O O . THR A 1 622 ? -17.670 -7.356 26.380 1.00 96.25 622 THR A O 1
ATOM 4874 N N . VAL A 1 623 ? -19.778 -6.891 25.737 1.00 98.00 623 VAL A N 1
ATOM 4875 C CA . VAL A 1 623 ? -19.573 -5.442 25.629 1.00 98.00 623 VAL A CA 1
ATOM 4876 C C . VAL A 1 623 ? -19.650 -4.852 27.033 1.00 98.00 623 VAL A C 1
ATOM 4878 O O . VAL A 1 623 ? -20.692 -4.903 27.681 1.00 98.00 623 VAL A O 1
ATOM 4881 N N . LEU A 1 624 ? -18.527 -4.330 27.517 1.00 98.12 624 LEU A N 1
ATOM 4882 C CA . LEU A 1 624 ? -18.404 -3.750 28.855 1.00 98.12 624 LEU A CA 1
ATOM 4883 C C . LEU A 1 624 ? -18.863 -2.292 28.866 1.00 98.12 624 LEU A C 1
ATOM 4885 O O . LEU A 1 624 ? -19.498 -1.837 29.813 1.00 98.12 624 LEU A O 1
ATOM 4889 N N . GLN A 1 625 ? -18.522 -1.559 27.805 1.00 98.31 625 GLN A N 1
ATOM 4890 C CA . GLN A 1 625 ? -18.896 -0.164 27.629 1.00 98.31 625 GLN A CA 1
ATOM 4891 C C . GLN A 1 625 ? -18.894 0.200 26.142 1.00 98.31 625 GLN A C 1
ATOM 4893 O O . GLN A 1 625 ? -18.016 -0.232 25.397 1.00 98.31 625 GLN A O 1
ATOM 4898 N N . ASN A 1 626 ? -19.855 1.022 25.721 1.00 98.50 626 ASN A N 1
ATOM 4899 C CA . ASN A 1 626 ? -19.894 1.632 24.395 1.00 98.50 626 ASN A CA 1
ATOM 4900 C C . ASN A 1 626 ? -20.376 3.085 24.524 1.00 98.50 626 ASN A C 1
ATOM 4902 O O . ASN A 1 626 ? -21.571 3.355 24.484 1.00 98.50 626 ASN A O 1
ATOM 4906 N N . SER A 1 627 ? -19.450 4.013 24.755 1.00 98.19 627 SER A N 1
ATOM 4907 C CA . SER A 1 627 ? -19.731 5.445 24.878 1.00 98.19 627 SER A CA 1
ATOM 4908 C C . SER A 1 627 ? -18.756 6.272 24.041 1.00 98.19 627 SER A C 1
ATOM 4910 O O . SER A 1 627 ? -17.750 5.775 23.536 1.00 98.19 627 SER A O 1
ATOM 4912 N N . THR A 1 628 ? -19.015 7.576 23.937 1.00 98.12 628 THR A N 1
ATOM 4913 C CA . THR A 1 628 ? -18.113 8.536 23.274 1.00 98.12 628 THR A CA 1
ATOM 4914 C C . THR A 1 628 ? -16.746 8.671 23.946 1.00 98.12 628 THR A C 1
ATOM 4916 O O . THR A 1 628 ? -15.807 9.170 23.329 1.00 98.12 628 THR A O 1
ATOM 4919 N N . SER A 1 629 ? -16.629 8.225 25.199 1.00 98.19 629 SER A N 1
ATOM 4920 C CA . SER A 1 629 ? -15.408 8.273 26.000 1.00 98.19 629 SER A CA 1
ATOM 4921 C C . SER A 1 629 ? -14.639 6.954 26.023 1.00 98.19 629 SER A C 1
ATOM 4923 O O . SER A 1 629 ? -13.409 6.981 25.987 1.00 98.19 629 SER A O 1
ATOM 4925 N N . VAL A 1 630 ? -15.335 5.812 26.084 1.00 98.69 630 VAL A N 1
ATOM 4926 C CA . VAL A 1 630 ? -14.718 4.483 26.174 1.00 98.69 630 VAL A CA 1
ATOM 4927 C C . VAL A 1 630 ? -15.533 3.458 25.391 1.00 98.69 630 VAL A C 1
ATOM 4929 O O . VAL A 1 630 ? -16.753 3.388 25.527 1.00 98.69 630 VAL A O 1
ATOM 4932 N N . GLN A 1 631 ? -14.846 2.613 24.627 1.00 98.88 631 GLN A N 1
ATOM 4933 C CA . GLN A 1 631 ? -15.412 1.404 24.028 1.00 98.88 631 GLN A CA 1
ATOM 4934 C C . GLN A 1 631 ? -14.595 0.200 24.500 1.00 98.88 631 GLN A C 1
ATOM 4936 O O . GLN A 1 631 ? -13.377 0.182 24.340 1.00 98.88 631 GLN A O 1
ATOM 4941 N N . ALA A 1 632 ? -15.237 -0.789 25.116 1.00 98.88 632 ALA A N 1
ATOM 4942 C CA . ALA A 1 632 ? -14.552 -1.906 25.757 1.00 98.88 632 ALA A CA 1
ATOM 4943 C C . ALA A 1 632 ? -15.310 -3.220 25.573 1.00 98.88 632 ALA A C 1
ATOM 4945 O O . ALA A 1 632 ? -16.524 -3.289 25.783 1.00 98.88 632 ALA A O 1
ATOM 4946 N N . VAL A 1 633 ? -14.574 -4.275 25.227 1.00 98.81 633 VAL A N 1
ATOM 4947 C CA . VAL A 1 633 ? -15.100 -5.628 25.014 1.00 98.81 633 VAL A CA 1
ATOM 4948 C C . VAL A 1 633 ? -14.185 -6.633 25.696 1.00 98.81 633 VAL A C 1
ATOM 4950 O O . VAL A 1 633 ? -12.962 -6.533 25.595 1.00 98.81 633 VAL A O 1
ATOM 4953 N N . ARG A 1 634 ? -14.766 -7.633 26.357 1.00 98.12 634 ARG A N 1
ATOM 4954 C CA . ARG A 1 634 ? -14.034 -8.761 26.941 1.00 98.12 634 ARG A CA 1
ATOM 4955 C C . ARG A 1 634 ? -14.424 -10.058 26.256 1.00 98.12 634 ARG A C 1
ATOM 4957 O O . ARG A 1 634 ? -15.611 -10.341 26.159 1.00 98.12 634 ARG A O 1
ATOM 4964 N N . ASN A 1 635 ? -13.446 -10.876 25.880 1.00 97.88 635 ASN A N 1
ATOM 4965 C CA . ASN A 1 635 ? -13.662 -12.303 25.669 1.00 97.88 635 ASN A CA 1
ATOM 4966 C C . ASN A 1 635 ? -13.369 -13.046 26.983 1.00 97.88 635 ASN A C 1
ATOM 4968 O O . ASN A 1 635 ? -12.230 -13.064 27.466 1.00 97.88 635 ASN A O 1
ATOM 4972 N N . SER A 1 636 ? -14.408 -13.630 27.579 1.00 93.56 636 SER A N 1
ATOM 4973 C CA . SER A 1 636 ? -14.320 -14.238 28.912 1.00 93.56 636 SER A CA 1
ATOM 4974 C C . SER A 1 636 ? -13.519 -15.541 28.915 1.00 93.56 636 SER A C 1
ATOM 4976 O O . SER A 1 636 ? -12.754 -15.775 29.850 1.00 93.56 636 SER A O 1
ATOM 4978 N N . ASP A 1 637 ? -13.630 -16.339 27.851 1.00 93.81 637 ASP A N 1
ATOM 4979 C CA . ASP A 1 637 ? -12.928 -17.621 27.714 1.00 93.81 637 ASP A CA 1
ATOM 4980 C C . ASP A 1 637 ? -11.420 -17.426 27.559 1.00 93.81 637 ASP A C 1
ATOM 4982 O O . ASP A 1 637 ? -10.617 -18.168 28.126 1.00 93.81 637 ASP A O 1
ATOM 4986 N N . LEU A 1 638 ? -11.031 -16.407 26.790 1.00 96.19 638 LEU A N 1
ATOM 4987 C CA . LEU A 1 638 ? -9.634 -16.037 26.591 1.00 96.19 638 LEU A CA 1
ATOM 4988 C C . LEU A 1 638 ? -9.049 -15.270 27.777 1.00 96.19 638 LEU A C 1
ATOM 4990 O O . LEU A 1 638 ? -7.831 -15.235 27.920 1.00 96.19 638 LEU A O 1
ATOM 4994 N N . LYS A 1 639 ? -9.899 -14.659 28.612 1.00 96.62 639 LYS A N 1
ATOM 4995 C CA . LYS A 1 639 ? -9.510 -13.672 29.633 1.00 96.62 639 LYS A CA 1
ATOM 4996 C C . LYS A 1 639 ? -8.755 -12.481 29.036 1.00 96.62 639 LYS A C 1
ATOM 4998 O O . LYS A 1 639 ? -7.786 -11.997 29.613 1.00 96.62 639 LYS A O 1
ATOM 5003 N N . ILE A 1 640 ? -9.220 -12.011 27.880 1.00 97.88 640 ILE A N 1
ATOM 5004 C CA . ILE A 1 640 ? -8.635 -10.864 27.181 1.00 97.88 640 ILE A CA 1
ATOM 5005 C C . ILE A 1 640 ? -9.689 -9.775 27.053 1.00 97.88 640 ILE A C 1
ATOM 5007 O O . ILE A 1 640 ? -10.814 -10.034 26.621 1.00 97.88 640 ILE A O 1
ATOM 5011 N N . ALA A 1 641 ? -9.314 -8.550 27.406 1.00 98.62 641 ALA A N 1
ATOM 5012 C CA . ALA A 1 641 ? -10.127 -7.362 27.200 1.00 98.62 641 ALA A CA 1
ATOM 5013 C C . ALA A 1 641 ? -9.448 -6.416 26.210 1.00 98.62 641 ALA A C 1
ATOM 5015 O O . ALA A 1 641 ? -8.266 -6.106 26.343 1.00 98.62 641 ALA A O 1
ATOM 5016 N N . GLY A 1 642 ? -10.206 -5.943 25.228 1.00 98.75 642 GLY A N 1
ATOM 5017 C CA . GLY A 1 642 ? -9.821 -4.827 24.379 1.00 98.75 642 GLY A CA 1
ATOM 5018 C C . GLY A 1 642 ? -10.512 -3.555 24.851 1.00 98.75 642 GLY A C 1
ATOM 5019 O O . GLY A 1 642 ? -11.709 -3.575 25.146 1.00 98.75 642 GLY A O 1
ATOM 5020 N N . VAL A 1 643 ? -9.772 -2.452 24.932 1.00 98.88 643 VAL A N 1
ATOM 5021 C CA . VAL A 1 643 ? -10.280 -1.172 25.437 1.00 98.88 643 VAL A CA 1
ATOM 5022 C C . VAL A 1 643 ? -9.779 -0.024 24.571 1.00 98.88 643 VAL A C 1
ATOM 5024 O O . VAL A 1 643 ? -8.589 0.092 24.296 1.00 98.88 643 VAL A O 1
ATOM 5027 N N . VAL A 1 644 ? -10.691 0.858 24.185 1.00 98.94 644 VAL A N 1
ATOM 5028 C CA . VAL A 1 644 ? -10.408 2.129 23.524 1.00 98.94 644 VAL A CA 1
ATOM 5029 C C . VAL A 1 644 ? -10.838 3.242 24.461 1.00 98.94 644 VAL A C 1
ATOM 5031 O O . VAL A 1 644 ? -12.027 3.415 24.715 1.00 98.94 644 VAL A O 1
ATOM 5034 N N . PHE A 1 645 ? -9.875 4.003 24.960 1.00 98.81 645 PHE A N 1
ATOM 5035 C CA . PHE A 1 645 ? -10.105 5.255 25.664 1.00 98.81 645 PHE A CA 1
ATOM 5036 C C . PHE A 1 645 ? -9.983 6.397 24.658 1.00 98.81 645 PHE A C 1
ATOM 5038 O O . PHE A 1 645 ? -8.879 6.750 24.253 1.00 98.81 645 PHE A O 1
ATOM 5045 N N . HIS A 1 646 ? -11.110 6.988 24.265 1.00 98.25 646 HIS A N 1
ATOM 5046 C CA . HIS A 1 646 ? -11.148 8.185 23.409 1.00 98.25 646 HIS A CA 1
ATOM 5047 C C . HIS A 1 646 ? -10.703 9.446 24.161 1.00 98.25 646 HIS A C 1
ATOM 5049 O O . HIS A 1 646 ? -10.312 10.444 23.564 1.00 98.25 646 HIS A O 1
ATOM 5055 N N . GLN A 1 647 ? -10.755 9.389 25.490 1.00 96.44 647 GLN A N 1
ATOM 5056 C CA . GLN A 1 647 ? -10.266 10.389 26.433 1.00 96.44 647 GLN A CA 1
ATOM 5057 C C . GLN A 1 647 ? -9.789 9.691 27.713 1.00 96.44 647 GLN A C 1
ATOM 5059 O O . GLN A 1 647 ? -10.061 8.508 27.908 1.00 96.44 647 GLN A O 1
ATOM 5064 N N . ALA A 1 648 ? -9.113 10.423 28.603 1.00 97.94 648 ALA A N 1
ATOM 5065 C CA . ALA A 1 648 ? -8.751 9.922 29.930 1.00 97.94 648 ALA A CA 1
ATOM 5066 C C . ALA A 1 648 ? -9.967 9.325 30.661 1.00 97.94 648 ALA A C 1
ATOM 5068 O O . ALA A 1 648 ? -11.064 9.892 30.621 1.00 97.94 648 ALA A O 1
ATOM 5069 N N . GLY A 1 649 ? -9.779 8.202 31.349 1.00 97.94 649 GLY A N 1
ATOM 5070 C CA . GLY A 1 649 ? -10.883 7.522 32.013 1.00 97.94 649 GLY A CA 1
ATOM 5071 C C . GLY A 1 649 ? -10.505 6.182 32.625 1.00 97.94 649 GLY A C 1
ATOM 5072 O O . GLY A 1 649 ? -9.334 5.805 32.672 1.00 97.94 649 GLY A O 1
ATOM 5073 N N . SER A 1 650 ? -11.535 5.470 33.077 1.00 98.25 650 SER A N 1
ATOM 5074 C CA . SER A 1 650 ? -11.428 4.166 33.728 1.00 98.25 650 SER A CA 1
ATOM 5075 C C . SER A 1 650 ? -12.525 3.229 33.237 1.00 98.25 650 SER A C 1
ATOM 5077 O O . SER A 1 650 ? -13.636 3.683 32.965 1.00 98.25 650 SER A O 1
ATOM 5079 N N . VAL A 1 651 ? -12.238 1.929 33.167 1.00 98.38 651 VAL A N 1
ATOM 5080 C CA . VAL A 1 651 ? -13.235 0.891 32.876 1.00 98.38 651 VAL A CA 1
ATOM 5081 C C . VAL A 1 651 ? -12.946 -0.376 33.675 1.00 98.38 651 VAL A C 1
ATOM 5083 O O . VAL A 1 651 ? -11.792 -0.779 33.840 1.00 98.38 651 VAL A O 1
ATOM 5086 N N . VAL A 1 652 ? -14.004 -1.003 34.184 1.00 97.88 652 VAL A N 1
ATOM 5087 C CA . VAL A 1 652 ? -13.934 -2.314 34.836 1.00 97.88 652 VAL A CA 1
ATOM 5088 C C . VAL A 1 652 ? -13.894 -3.373 33.738 1.00 97.88 652 VAL A C 1
ATOM 5090 O O . VAL A 1 652 ? -14.846 -3.482 32.966 1.00 97.88 652 VAL A O 1
ATOM 5093 N N . ILE A 1 653 ? -12.798 -4.127 33.640 1.00 96.81 653 ILE A N 1
ATOM 5094 C CA . ILE A 1 653 ? -12.624 -5.138 32.585 1.00 96.81 653 ILE A CA 1
ATOM 5095 C C . ILE A 1 653 ? -12.912 -6.558 33.051 1.00 96.81 653 ILE A C 1
ATOM 5097 O O . ILE A 1 653 ? -13.129 -7.429 32.213 1.00 96.81 653 ILE A O 1
ATOM 5101 N N . SER A 1 654 ? -12.913 -6.802 34.358 1.00 93.94 654 SER A N 1
ATOM 5102 C CA . SER A 1 654 ? -13.291 -8.067 34.990 1.00 93.94 654 SER A CA 1
ATOM 5103 C C . SER A 1 654 ? -13.804 -7.800 36.406 1.00 93.94 654 SER A C 1
ATOM 5105 O O . SER A 1 654 ? -13.679 -6.687 36.917 1.00 93.94 654 SER A O 1
ATOM 5107 N N . ASP A 1 655 ? -14.341 -8.823 37.074 1.00 89.19 655 ASP A N 1
ATOM 5108 C CA . ASP A 1 655 ? -14.728 -8.707 38.486 1.00 89.19 655 ASP A CA 1
ATOM 5109 C C . ASP A 1 655 ? -13.559 -8.282 39.385 1.00 89.19 655 ASP A C 1
ATOM 5111 O O . ASP A 1 655 ? -13.788 -7.659 40.426 1.00 89.19 655 ASP A O 1
ATOM 5115 N N . ASP A 1 656 ? -12.325 -8.598 38.981 1.00 89.44 656 ASP A N 1
ATOM 5116 C CA . ASP A 1 656 ? -11.105 -8.298 39.721 1.00 89.44 656 ASP A CA 1
ATOM 5117 C C . ASP A 1 656 ? -10.467 -6.961 39.332 1.00 89.44 656 ASP A C 1
ATOM 5119 O O . ASP A 1 656 ? -9.913 -6.292 40.202 1.00 89.44 656 ASP A O 1
ATOM 5123 N N . LEU A 1 657 ? -10.536 -6.569 38.056 1.00 94.88 657 LEU A N 1
ATOM 5124 C CA . LEU A 1 657 ? -9.601 -5.604 37.484 1.00 94.88 657 LEU A CA 1
ATOM 5125 C C . LEU A 1 657 ? -10.291 -4.380 36.870 1.00 94.88 657 LEU A C 1
ATOM 5127 O O . LEU A 1 657 ? -11.128 -4.488 35.970 1.00 94.88 657 LEU A O 1
ATOM 5131 N N . THR A 1 658 ? -9.865 -3.197 37.314 1.00 97.75 658 THR A N 1
ATOM 5132 C CA . THR A 1 658 ? -10.188 -1.904 36.690 1.00 97.75 658 THR A CA 1
ATOM 5133 C C . THR A 1 658 ? -8.940 -1.310 36.049 1.00 97.75 658 THR A C 1
ATOM 5135 O O . THR A 1 658 ? -7.878 -1.255 36.668 1.00 97.75 658 THR A O 1
ATOM 5138 N N . VAL A 1 659 ? -9.073 -0.836 34.812 1.00 98.25 659 VAL A N 1
ATOM 5139 C CA . VAL A 1 659 ? -7.999 -0.196 34.041 1.00 98.25 659 VAL A CA 1
ATOM 5140 C C . VAL A 1 659 ? -8.277 1.296 33.958 1.00 98.25 659 VAL A C 1
ATOM 5142 O O . VAL A 1 659 ? -9.403 1.682 33.654 1.00 98.25 659 VAL A O 1
ATOM 5145 N N . SER A 1 660 ? -7.268 2.133 34.198 1.00 98.50 660 SER A N 1
ATOM 5146 C CA . SER A 1 660 ? -7.368 3.589 34.034 1.00 98.50 660 SER A CA 1
ATOM 5147 C C . SER A 1 660 ? -6.185 4.166 33.267 1.00 98.50 660 SER A C 1
ATOM 5149 O O . SER A 1 660 ? -5.053 3.719 33.457 1.00 98.50 660 SER A O 1
ATOM 5151 N N . VAL A 1 661 ? -6.446 5.191 32.456 1.00 98.56 661 VAL A N 1
ATOM 5152 C CA . VAL A 1 661 ? -5.435 5.964 31.719 1.00 98.56 661 VAL A CA 1
ATOM 5153 C C . VAL A 1 661 ? -5.707 7.463 31.827 1.00 98.56 661 VAL A C 1
ATOM 5155 O O . VAL A 1 661 ? -6.853 7.894 31.960 1.00 98.56 661 VAL A O 1
ATOM 5158 N N . ASP A 1 662 ? -4.657 8.276 31.738 1.00 98.31 662 ASP A N 1
ATOM 5159 C CA . ASP A 1 662 ? -4.740 9.741 31.785 1.00 98.31 662 ASP A CA 1
ATOM 5160 C C . ASP A 1 662 ? -4.815 10.410 30.400 1.00 98.31 662 ASP A C 1
ATOM 5162 O O . ASP A 1 662 ? -4.916 11.634 30.316 1.00 98.31 662 ASP A O 1
ATOM 5166 N N . LYS A 1 663 ? -4.748 9.630 29.315 1.00 97.00 663 LYS A N 1
ATOM 5167 C CA . LYS A 1 663 ? -4.721 10.108 27.924 1.00 97.00 663 LYS A CA 1
ATOM 5168 C C . LYS A 1 663 ? -5.459 9.139 26.992 1.00 97.00 663 LYS A C 1
ATOM 5170 O O . LYS A 1 663 ? -5.553 7.954 27.329 1.00 97.00 663 LYS A O 1
ATOM 5175 N N . PRO A 1 664 ? -5.931 9.599 25.815 1.00 97.69 664 PRO A N 1
ATOM 5176 C CA . PRO A 1 664 ? -6.481 8.713 24.795 1.00 97.69 664 PRO A CA 1
ATOM 5177 C C . PRO A 1 664 ? -5.514 7.569 24.475 1.00 97.69 664 PRO A C 1
ATOM 5179 O O . PRO A 1 664 ? -4.341 7.810 24.187 1.00 97.69 664 PRO A O 1
ATOM 5182 N N . SER A 1 665 ? -5.990 6.332 24.580 1.00 98.44 665 SER A N 1
ATOM 5183 C CA . SER A 1 665 ? -5.161 5.125 24.505 1.00 98.44 665 SER A CA 1
ATOM 5184 C C . SER A 1 665 ? -5.961 3.955 23.945 1.00 98.44 665 SER A C 1
ATOM 5186 O O . SER A 1 665 ? -7.154 3.825 24.223 1.00 98.44 665 SER A O 1
ATOM 5188 N N . VAL A 1 666 ? -5.300 3.065 23.210 1.00 98.81 666 VAL A N 1
ATOM 5189 C CA . VAL A 1 666 ? -5.862 1.777 22.786 1.00 98.81 666 VAL A CA 1
ATOM 5190 C C . VAL A 1 666 ? -5.103 0.668 23.506 1.00 98.81 666 VAL A C 1
ATOM 5192 O O . VAL A 1 666 ? -3.873 0.704 23.561 1.00 98.81 666 VAL A O 1
ATOM 5195 N N . LEU A 1 667 ? -5.825 -0.290 24.093 1.00 98.50 667 LEU A N 1
ATOM 5196 C CA . LEU A 1 667 ? -5.255 -1.357 24.908 1.00 98.50 667 LEU A CA 1
ATOM 5197 C C . LEU A 1 667 ? -5.806 -2.736 24.548 1.00 98.50 667 LEU A C 1
ATOM 5199 O O . LEU A 1 667 ? -7.002 -2.902 24.307 1.00 98.50 667 LEU A O 1
ATOM 5203 N N . LEU A 1 668 ? -4.930 -3.734 24.641 1.00 98.56 668 LEU A N 1
ATOM 5204 C CA . LEU A 1 668 ? -5.298 -5.102 24.996 1.00 98.56 668 LEU A CA 1
ATOM 5205 C C . LEU A 1 668 ? -4.748 -5.411 26.384 1.00 98.56 668 LEU A C 1
ATOM 5207 O O . LEU A 1 668 ? -3.590 -5.107 26.682 1.00 98.56 668 LEU A O 1
ATOM 5211 N N . VAL A 1 669 ? -5.573 -6.050 27.205 1.00 98.31 669 VAL A N 1
ATOM 5212 C CA . VAL A 1 669 ? -5.203 -6.574 28.517 1.00 98.31 669 VAL A CA 1
ATOM 5213 C C . VAL A 1 669 ? -5.427 -8.077 28.502 1.00 98.31 669 VAL A C 1
ATOM 5215 O O . VAL A 1 669 ? -6.564 -8.529 28.383 1.00 98.31 669 VAL A O 1
ATOM 5218 N N . ASP A 1 670 ? -4.339 -8.833 28.595 1.00 97.38 670 ASP A N 1
ATOM 5219 C CA . ASP A 1 670 ? -4.341 -10.292 28.623 1.00 97.38 670 ASP A CA 1
ATOM 5220 C C . ASP A 1 670 ? -4.101 -10.787 30.055 1.00 97.38 670 ASP A C 1
ATOM 5222 O O . ASP A 1 670 ? -3.003 -10.653 30.599 1.00 97.38 670 ASP A O 1
ATOM 5226 N N . GLU A 1 671 ? -5.151 -11.333 30.673 1.00 95.81 671 GLU A N 1
ATOM 5227 C CA . GLU A 1 671 ? -5.152 -11.908 32.023 1.00 95.81 671 GLU A CA 1
ATOM 5228 C C . GLU A 1 671 ? -5.062 -13.450 31.992 1.00 95.81 671 GLU A C 1
ATOM 5230 O O . GLU A 1 671 ? -5.397 -14.117 32.977 1.00 95.81 671 GLU A O 1
ATOM 5235 N N . SER A 1 672 ? -4.656 -14.058 30.868 1.00 94.44 672 SER A N 1
ATOM 5236 C CA . SER A 1 672 ? -4.570 -15.520 30.750 1.00 94.44 672 SER A CA 1
ATOM 5237 C C . SER A 1 672 ? -3.378 -16.110 31.515 1.00 94.44 672 SER A C 1
ATOM 5239 O O . SER A 1 672 ? -3.383 -17.298 31.848 1.00 94.44 672 SER A O 1
ATOM 5241 N N . GLY A 1 673 ? -2.343 -15.301 31.761 1.00 92.12 673 GLY A N 1
ATOM 5242 C CA . GLY A 1 673 ? -1.113 -15.674 32.459 1.00 92.12 673 GLY A CA 1
ATOM 5243 C C . GLY A 1 673 ? -1.131 -15.420 33.972 1.00 92.12 673 GLY A C 1
ATOM 5244 O O . GLY A 1 673 ? -2.145 -15.067 34.565 1.00 92.12 673 GLY A O 1
ATOM 5245 N N . ALA A 1 674 ? 0.031 -15.601 34.614 1.00 87.56 674 ALA A N 1
ATOM 5246 C CA . ALA A 1 674 ? 0.212 -15.333 36.048 1.00 87.56 674 ALA A CA 1
ATOM 5247 C C . ALA A 1 674 ? 0.258 -13.830 36.386 1.00 87.56 674 ALA A C 1
ATOM 5249 O O . ALA A 1 674 ? -0.062 -13.430 37.505 1.00 87.56 674 ALA A O 1
ATOM 5250 N N . GLU A 1 675 ? 0.664 -13.001 35.425 1.00 90.12 675 GLU A N 1
ATOM 5251 C CA . GLU A 1 675 ? 0.566 -11.546 35.489 1.00 90.12 675 GLU A CA 1
ATOM 5252 C C . GLU A 1 675 ? -0.080 -11.004 34.207 1.00 90.12 675 GLU A C 1
ATOM 5254 O O . GLU A 1 675 ? 0.112 -11.613 33.151 1.00 90.12 675 GLU A O 1
ATOM 5259 N N . PRO A 1 676 ? -0.812 -9.873 34.270 1.00 94.06 676 PRO A N 1
ATOM 5260 C CA . PRO A 1 676 ? -1.402 -9.275 33.083 1.00 94.06 676 PRO A CA 1
ATOM 5261 C C . PRO A 1 676 ? -0.339 -8.786 32.096 1.00 94.06 676 PRO A C 1
ATOM 5263 O O . PRO A 1 676 ? 0.597 -8.070 32.480 1.00 94.06 676 PRO A O 1
ATOM 5266 N N . ILE A 1 677 ? -0.518 -9.122 30.820 1.00 97.06 677 ILE A N 1
ATOM 5267 C CA . ILE A 1 677 ? 0.257 -8.561 29.710 1.00 97.06 677 ILE A CA 1
ATOM 5268 C C . ILE A 1 677 ? -0.556 -7.430 29.086 1.00 97.06 677 ILE A C 1
ATOM 5270 O O . ILE A 1 677 ? -1.730 -7.593 28.757 1.00 97.06 677 ILE A O 1
ATOM 5274 N N . ILE A 1 678 ? 0.079 -6.273 28.922 1.00 98.12 678 ILE A N 1
ATOM 5275 C CA . ILE A 1 678 ? -0.525 -5.090 28.315 1.00 98.12 678 ILE A CA 1
ATOM 5276 C C . ILE A 1 678 ? 0.071 -4.894 26.933 1.00 98.12 678 ILE A C 1
ATOM 5278 O O . ILE A 1 678 ? 1.291 -4.888 26.782 1.00 98.12 678 ILE A O 1
ATOM 5282 N N . THR A 1 679 ? -0.795 -4.695 25.944 1.00 98.50 679 THR A N 1
ATOM 5283 C CA . THR A 1 679 ? -0.433 -4.113 24.648 1.00 98.50 679 THR A CA 1
ATOM 5284 C C . THR A 1 679 ? -1.058 -2.731 24.573 1.00 98.50 679 THR A C 1
ATOM 5286 O O . THR A 1 679 ? -2.265 -2.614 24.762 1.00 98.50 679 THR A O 1
ATOM 5289 N N . LEU A 1 680 ? -0.262 -1.695 24.330 1.00 98.31 680 LEU A N 1
ATOM 5290 C CA . LEU A 1 680 ? -0.686 -0.295 24.386 1.00 98.31 680 LEU A CA 1
ATOM 5291 C C . LEU A 1 680 ? -0.237 0.442 23.124 1.00 98.31 680 LEU A C 1
ATOM 5293 O O . LEU A 1 680 ? 0.905 0.292 22.693 1.00 98.31 680 LEU A O 1
ATOM 5297 N N . SER A 1 681 ? -1.095 1.303 22.587 1.00 98.06 681 SER A N 1
ATOM 5298 C CA . SER A 1 681 ? -0.692 2.358 21.657 1.00 98.06 681 SER A CA 1
ATOM 5299 C C . SER A 1 681 ? -1.447 3.658 21.951 1.00 98.06 681 SER A C 1
ATOM 5301 O O . SER A 1 681 ? -2.502 3.668 22.593 1.00 98.06 681 SER A O 1
ATOM 5303 N N . THR A 1 682 ? -0.897 4.777 21.482 1.00 97.06 682 THR A N 1
ATOM 5304 C CA . THR A 1 682 ? -1.527 6.106 21.550 1.00 97.06 682 THR A CA 1
ATOM 5305 C C . THR A 1 682 ? -1.558 6.719 20.151 1.00 97.06 682 THR A C 1
ATOM 5307 O O . THR A 1 682 ? -0.692 7.538 19.817 1.00 97.06 682 THR A O 1
ATOM 5310 N N . PRO A 1 683 ? -2.492 6.288 19.286 1.00 95.00 683 PRO A N 1
ATOM 5311 C CA . PRO A 1 683 ? -2.500 6.724 17.899 1.00 95.00 683 PRO A CA 1
ATOM 5312 C C . PRO A 1 683 ? -2.579 8.250 17.771 1.00 95.00 683 PRO A C 1
ATOM 5314 O O . PRO A 1 683 ? -3.368 8.905 18.450 1.00 95.00 683 PRO A O 1
ATOM 5317 N N . GLY A 1 684 ? -1.727 8.819 16.916 1.00 89.25 684 GLY A N 1
ATOM 5318 C CA . GLY A 1 684 ? -1.650 10.265 16.687 1.00 89.25 684 GLY A CA 1
ATOM 5319 C C . GLY A 1 684 ? -0.860 11.075 17.725 1.00 89.25 684 GLY A C 1
ATOM 5320 O O . GLY A 1 684 ? -0.646 12.263 17.496 1.00 89.25 684 GLY A O 1
ATOM 5321 N N . LEU A 1 685 ? -0.378 10.473 18.820 1.00 91.94 685 LEU A N 1
ATOM 5322 C CA . LEU A 1 685 ? 0.506 11.135 19.791 1.00 91.94 685 LEU A CA 1
ATOM 5323 C C . LEU A 1 685 ? 1.961 10.696 19.594 1.00 91.94 685 LEU A C 1
ATOM 5325 O O . LEU A 1 685 ? 2.221 9.549 19.245 1.00 91.94 685 LEU A O 1
ATOM 5329 N N . SER A 1 686 ? 2.920 11.609 19.768 1.00 90.19 686 SER A N 1
ATOM 5330 C CA . SER A 1 686 ? 4.357 11.310 19.673 1.00 90.19 686 SER A CA 1
ATOM 5331 C C . SER A 1 686 ? 4.963 11.203 21.071 1.00 90.19 686 SER A C 1
ATOM 5333 O O . SER A 1 686 ? 4.756 12.102 21.884 1.00 90.19 686 SER A O 1
ATOM 5335 N N . TYR A 1 687 ? 5.676 10.102 21.344 1.00 90.31 687 TYR A N 1
ATOM 5336 C CA . TYR A 1 687 ? 6.354 9.819 22.616 1.00 90.31 687 TYR A CA 1
ATOM 5337 C C . TYR A 1 687 ? 5.449 10.048 23.832 1.00 90.31 687 TYR A C 1
ATOM 5339 O O . TYR A 1 687 ? 5.846 10.662 24.824 1.00 90.31 687 TYR A O 1
ATOM 5347 N N . ALA A 1 688 ? 4.196 9.591 23.746 1.00 93.50 688 ALA A N 1
ATOM 5348 C CA . ALA A 1 688 ? 3.247 9.804 24.823 1.00 93.50 688 ALA A CA 1
ATOM 5349 C C . ALA A 1 688 ? 3.653 8.966 26.037 1.00 93.50 688 ALA A C 1
ATOM 5351 O O . ALA A 1 688 ? 3.824 7.755 25.938 1.00 93.50 688 ALA A O 1
ATOM 5352 N N . GLU A 1 689 ? 3.766 9.609 27.195 1.00 95.31 689 GLU A N 1
ATOM 5353 C CA . GLU A 1 689 ? 3.934 8.919 28.469 1.00 95.31 689 GLU A CA 1
ATOM 5354 C C . GLU A 1 689 ? 2.556 8.749 29.121 1.00 95.31 689 GLU A C 1
ATOM 5356 O O . GLU A 1 689 ? 1.962 9.715 29.601 1.00 95.31 689 GLU A O 1
ATOM 5361 N N . VAL A 1 690 ? 2.006 7.538 29.092 1.00 97.56 690 VAL A N 1
ATOM 5362 C CA . VAL A 1 690 ? 0.677 7.212 29.626 1.00 97.56 690 VAL A CA 1
ATOM 5363 C C . VAL A 1 690 ? 0.795 6.794 31.087 1.00 97.56 690 VAL A C 1
ATOM 5365 O O . VAL A 1 690 ? 1.558 5.887 31.421 1.00 97.56 690 VAL A O 1
ATOM 5368 N N . LYS A 1 691 ? 0.006 7.414 31.966 1.00 97.88 691 LYS A N 1
ATOM 5369 C CA . LYS A 1 691 ? -0.186 6.962 33.345 1.00 97.88 691 LYS A CA 1
ATOM 5370 C C . LYS A 1 691 ? -1.228 5.844 33.351 1.00 97.88 691 LYS A C 1
ATOM 5372 O O . LYS A 1 691 ? -2.426 6.110 33.405 1.00 97.88 691 LYS A O 1
ATOM 5377 N N . LEU A 1 692 ? -0.759 4.602 33.292 1.00 98.19 692 LEU A N 1
ATOM 5378 C CA . LEU A 1 692 ? -1.588 3.401 33.304 1.00 98.19 692 LEU A CA 1
ATOM 5379 C C . LEU A 1 692 ? -1.731 2.865 34.732 1.00 98.19 692 LEU A C 1
ATOM 5381 O O . LEU A 1 692 ? -0.737 2.511 35.372 1.00 98.19 692 LEU A O 1
ATOM 5385 N N . THR A 1 693 ? -2.964 2.762 35.220 1.00 98.06 693 THR A N 1
ATOM 5386 C CA . THR A 1 693 ? -3.280 2.202 36.539 1.00 98.06 693 THR A CA 1
ATOM 5387 C C . THR A 1 693 ? -4.114 0.936 36.394 1.00 98.06 693 THR A C 1
ATOM 5389 O O . THR A 1 693 ? -5.159 0.956 35.745 1.00 98.06 693 THR A O 1
ATOM 5392 N N . LEU A 1 694 ? -3.664 -0.145 37.034 1.00 96.62 694 LEU A N 1
ATOM 5393 C CA . LEU A 1 694 ? -4.438 -1.364 37.244 1.00 96.62 694 LEU A CA 1
ATOM 5394 C C . LEU A 1 694 ? -4.834 -1.459 38.718 1.00 96.62 694 LEU A C 1
ATOM 5396 O O . LEU A 1 694 ? -3.964 -1.557 39.585 1.00 96.62 694 LEU A O 1
ATOM 5400 N N . ASP A 1 695 ? -6.134 -1.435 38.989 1.00 95.88 695 ASP A N 1
ATOM 5401 C CA . ASP A 1 695 ? -6.709 -1.644 40.318 1.00 95.88 695 ASP A CA 1
ATOM 5402 C C . ASP A 1 695 ? -7.273 -3.067 40.404 1.00 95.88 695 ASP A C 1
ATOM 5404 O O . ASP A 1 695 ? -8.287 -3.368 39.771 1.00 95.88 695 ASP A O 1
ATOM 5408 N N . SER A 1 696 ? -6.548 -3.948 41.108 1.00 90.88 696 SER A N 1
ATOM 5409 C CA . SER A 1 696 ? -6.889 -5.366 41.281 1.00 90.88 696 SER A CA 1
ATOM 5410 C C . SER A 1 696 ? -7.409 -5.608 42.691 1.00 90.88 696 SER A C 1
ATOM 5412 O O . SER A 1 696 ? -6.682 -5.435 43.677 1.00 90.88 696 SER A O 1
ATOM 5414 N N . LYS A 1 697 ? -8.649 -6.092 42.794 1.00 87.38 697 LYS A N 1
ATOM 5415 C CA . LYS A 1 697 ? -9.267 -6.442 44.080 1.00 87.38 697 LYS A CA 1
ATOM 5416 C C . LYS A 1 697 ? -8.517 -7.575 44.782 1.00 87.38 697 LYS A C 1
ATOM 5418 O O . LYS A 1 697 ? -8.366 -7.530 46.000 1.00 87.38 697 LYS A O 1
ATOM 5423 N N . ALA A 1 698 ? -8.011 -8.555 44.038 1.00 82.44 698 ALA A N 1
ATOM 5424 C CA . ALA A 1 698 ? -7.256 -9.693 44.551 1.00 82.44 698 ALA A CA 1
ATOM 5425 C C . ALA A 1 698 ? -5.900 -9.283 45.133 1.00 82.44 698 ALA A C 1
ATOM 5427 O O . ALA A 1 698 ? -5.455 -9.875 46.116 1.00 82.44 698 ALA A O 1
ATOM 5428 N N . LYS A 1 699 ? -5.246 -8.266 44.557 1.00 81.56 699 LYS A N 1
ATOM 5429 C CA . LYS A 1 699 ? -4.016 -7.698 45.131 1.00 81.56 699 LYS A CA 1
ATOM 5430 C C . LYS A 1 699 ? -4.285 -6.700 46.255 1.00 81.56 699 LYS A C 1
ATOM 5432 O O . LYS A 1 699 ? -3.400 -6.476 47.075 1.00 81.56 699 LYS A O 1
ATOM 5437 N N . GLY A 1 700 ? -5.489 -6.132 46.311 1.00 84.38 700 GLY A N 1
ATOM 5438 C CA . GLY A 1 700 ? -5.896 -5.171 47.336 1.00 84.38 700 GLY A CA 1
ATOM 5439 C C . GLY A 1 700 ? -5.220 -3.803 47.207 1.00 84.38 700 GLY A C 1
ATOM 5440 O O . GLY A 1 700 ? -5.255 -3.023 48.157 1.00 84.38 700 GLY A O 1
ATOM 5441 N N . GLU A 1 701 ? -4.599 -3.508 46.062 1.00 87.25 701 GLU A N 1
ATOM 5442 C CA . GLU A 1 701 ? -3.949 -2.229 45.781 1.00 87.25 701 GLU A CA 1
ATOM 5443 C C . GLU A 1 701 ? -4.044 -1.844 44.297 1.00 87.25 701 GLU A C 1
ATOM 5445 O O . GLU A 1 701 ? -3.998 -2.695 43.403 1.00 87.25 701 GLU A O 1
ATOM 5450 N N . ALA A 1 702 ? -4.109 -0.534 44.045 1.00 93.88 702 ALA A N 1
ATOM 5451 C CA . ALA A 1 702 ? -3.992 0.037 42.713 1.00 93.88 702 ALA A CA 1
ATOM 5452 C C . ALA A 1 702 ? -2.523 0.307 42.380 1.00 93.88 702 ALA A C 1
ATOM 5454 O O . ALA A 1 702 ? -1.842 1.092 43.045 1.00 93.88 702 ALA A O 1
ATOM 5455 N N . VAL A 1 703 ? -2.036 -0.309 41.307 1.00 95.00 703 VAL A N 1
ATOM 5456 C CA . VAL A 1 703 ? -0.652 -0.170 40.856 1.00 95.00 703 VAL A CA 1
ATOM 5457 C C . VAL A 1 703 ? -0.617 0.718 39.623 1.00 95.00 703 VAL A C 1
ATOM 5459 O O . VAL A 1 703 ? -1.304 0.464 38.640 1.00 95.00 703 VAL A O 1
ATOM 5462 N N . THR A 1 704 ? 0.207 1.765 39.666 1.00 95.88 704 THR A N 1
ATOM 5463 C CA . THR A 1 704 ? 0.389 2.705 38.551 1.00 95.88 704 THR A CA 1
ATOM 5464 C C . THR A 1 704 ? 1.765 2.539 37.914 1.00 95.88 704 THR A C 1
ATOM 5466 O O . THR A 1 704 ? 2.763 2.309 38.608 1.00 95.88 704 THR A O 1
ATOM 5469 N N . ARG A 1 705 ? 1.822 2.668 36.588 1.00 94.81 705 ARG A N 1
ATOM 5470 C CA . ARG A 1 705 ? 3.042 2.713 35.779 1.00 94.81 705 ARG A CA 1
ATOM 5471 C C . ARG A 1 705 ? 2.958 3.877 34.799 1.00 94.81 705 ARG A C 1
ATOM 5473 O O . ARG A 1 705 ? 1.900 4.126 34.230 1.00 94.81 705 ARG A O 1
ATOM 5480 N N . MET A 1 706 ? 4.079 4.557 34.597 1.00 95.12 706 MET A N 1
ATOM 5481 C CA . MET A 1 706 ? 4.256 5.413 33.427 1.00 95.12 706 MET A CA 1
ATOM 5482 C C . MET A 1 706 ? 4.703 4.517 32.278 1.00 95.12 706 MET A C 1
ATOM 5484 O O . MET A 1 706 ? 5.553 3.652 32.491 1.00 95.12 706 MET A O 1
ATOM 5488 N N . VAL A 1 707 ? 4.113 4.672 31.100 1.00 95.75 707 VAL A N 1
ATOM 5489 C CA . VAL A 1 707 ? 4.419 3.841 29.933 1.00 95.75 707 VAL A CA 1
ATOM 5490 C C . VAL A 1 707 ? 4.582 4.745 28.727 1.00 95.75 707 VAL A C 1
ATOM 5492 O O . VAL A 1 707 ? 3.633 5.411 28.323 1.00 95.75 707 VAL A O 1
ATOM 5495 N N . MET A 1 708 ? 5.783 4.774 28.163 1.00 94.94 708 MET A N 1
ATO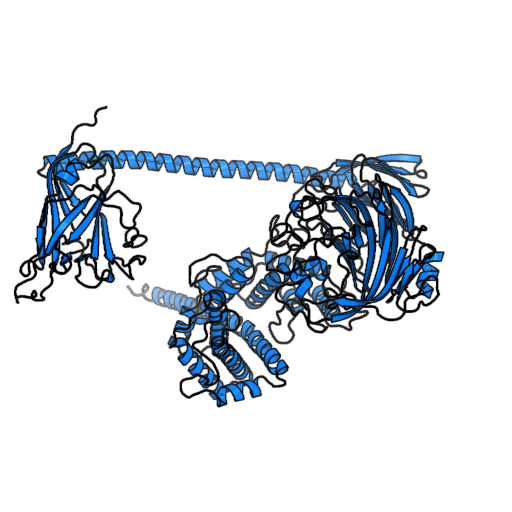M 5496 C CA . MET A 1 708 ? 6.054 5.490 26.923 1.00 94.94 708 MET A CA 1
ATOM 5497 C C . MET A 1 708 ? 5.599 4.674 25.710 1.00 94.94 708 MET A C 1
ATOM 5499 O O . MET A 1 708 ? 5.761 3.453 25.669 1.00 94.94 708 MET A O 1
ATOM 5503 N N . THR A 1 709 ? 5.049 5.360 24.714 1.00 94.69 709 THR A N 1
ATOM 5504 C CA . THR A 1 709 ? 4.717 4.804 23.397 1.00 94.69 709 THR A CA 1
ATOM 5505 C C . THR A 1 709 ? 5.618 5.384 22.308 1.00 94.69 709 THR A C 1
ATOM 5507 O O . THR A 1 709 ? 6.301 6.392 22.501 1.00 94.69 709 THR A O 1
ATOM 5510 N N . HIS A 1 710 ? 5.618 4.741 21.141 1.00 92.06 710 HIS A N 1
ATOM 5511 C CA . HIS A 1 710 ? 6.422 5.166 20.000 1.00 92.06 710 HIS A CA 1
ATOM 5512 C C . HIS A 1 710 ? 6.096 6.598 19.548 1.00 92.06 710 HIS A C 1
ATOM 5514 O O . HIS A 1 710 ? 4.930 6.969 19.398 1.00 92.06 710 HIS A O 1
ATOM 5520 N N . GLY A 1 711 ? 7.138 7.394 19.283 1.00 86.38 711 GLY A N 1
ATOM 5521 C CA . GLY A 1 711 ? 6.996 8.775 18.810 1.00 86.38 711 GLY A CA 1
ATOM 5522 C C . GLY A 1 711 ? 7.723 9.141 17.526 1.00 86.38 711 GLY A C 1
ATOM 5523 O O . GLY A 1 711 ? 7.401 10.180 16.945 1.00 86.38 711 GLY A O 1
ATOM 5524 N N . LYS A 1 712 ? 8.658 8.312 17.047 1.00 87.88 712 LYS A N 1
ATOM 5525 C CA . LYS A 1 712 ? 9.274 8.516 15.729 1.00 87.88 712 LYS A CA 1
ATOM 5526 C C . LYS A 1 712 ? 8.211 8.437 14.643 1.00 87.88 712 LYS A C 1
ATOM 5528 O O . LYS A 1 712 ? 7.378 7.541 14.684 1.00 87.88 712 LYS A O 1
ATOM 5533 N N . THR A 1 713 ? 8.295 9.292 13.626 1.00 88.25 713 THR A N 1
ATOM 5534 C CA . THR A 1 713 ? 7.355 9.303 12.488 1.00 88.25 713 THR A CA 1
ATOM 5535 C C . THR A 1 713 ? 7.145 7.916 11.873 1.00 88.25 713 THR A C 1
ATOM 5537 O O . THR A 1 713 ? 6.027 7.565 11.512 1.00 88.25 713 THR A O 1
ATOM 5540 N N . ALA A 1 714 ? 8.206 7.107 11.798 1.00 92.62 714 ALA A N 1
ATOM 5541 C CA . ALA A 1 714 ? 8.146 5.750 11.267 1.00 92.62 714 ALA A CA 1
ATOM 5542 C C . ALA A 1 714 ? 7.336 4.772 12.141 1.00 92.62 714 ALA A C 1
ATOM 5544 O O . ALA A 1 714 ? 6.693 3.882 11.598 1.00 92.62 714 ALA A O 1
ATOM 5545 N N . GLU A 1 715 ? 7.317 4.968 13.460 1.00 93.06 715 GLU A N 1
ATOM 5546 C CA . GLU A 1 715 ? 6.764 4.037 14.458 1.00 93.06 715 GLU A CA 1
ATOM 5547 C C . GLU A 1 715 ? 5.531 4.593 15.190 1.00 93.06 715 GLU A C 1
ATOM 5549 O O . GLU A 1 715 ? 4.921 3.909 16.007 1.00 93.06 715 GLU A O 1
ATOM 5554 N N . GLN A 1 716 ? 5.159 5.851 14.946 1.00 91.75 716 GLN A N 1
ATOM 5555 C CA . GLN A 1 716 ? 4.059 6.503 15.646 1.00 91.75 716 GLN A CA 1
ATOM 5556 C C . GLN A 1 716 ? 2.752 5.723 15.450 1.00 91.75 716 GLN A C 1
ATOM 5558 O O . GLN A 1 716 ? 2.317 5.494 14.325 1.00 91.75 716 GLN A O 1
ATOM 5563 N N . GLY A 1 717 ? 2.105 5.357 16.559 1.00 92.31 717 GLY A N 1
ATOM 5564 C CA . GLY A 1 717 ? 0.889 4.537 16.556 1.00 92.31 717 GLY A CA 1
ATOM 5565 C C . GLY A 1 717 ? 1.138 3.025 16.609 1.00 92.31 717 GLY A C 1
ATOM 5566 O O . GLY A 1 717 ? 0.175 2.275 16.761 1.00 92.31 717 GLY A O 1
ATOM 5567 N N . ASN A 1 718 ? 2.394 2.571 16.547 1.00 95.94 718 ASN A N 1
ATOM 5568 C CA . ASN A 1 718 ? 2.753 1.172 16.771 1.00 95.94 718 ASN A CA 1
ATOM 5569 C C . ASN A 1 718 ? 2.531 0.757 18.245 1.00 95.94 718 ASN A C 1
ATOM 5571 O O . ASN A 1 718 ? 2.476 1.591 19.155 1.00 95.94 718 ASN A O 1
ATOM 5575 N N . SER A 1 719 ? 2.372 -0.547 18.474 1.00 96.75 719 SER A N 1
ATOM 5576 C CA . SER A 1 719 ? 2.070 -1.142 19.779 1.00 96.75 719 SER A CA 1
ATOM 5577 C C . SER A 1 719 ? 3.323 -1.409 20.605 1.00 96.75 719 SER A C 1
ATOM 5579 O O . SER A 1 719 ? 4.305 -1.940 20.096 1.00 96.75 719 SER A O 1
ATOM 5581 N N . VAL A 1 720 ? 3.240 -1.178 21.913 1.00 96.44 720 VAL A N 1
ATOM 5582 C CA . VAL A 1 720 ? 4.216 -1.676 22.892 1.00 96.44 720 VAL A CA 1
ATOM 5583 C C . VAL A 1 720 ? 3.583 -2.783 23.729 1.00 96.44 720 VAL A C 1
ATOM 5585 O O . VAL A 1 720 ? 2.470 -2.613 24.223 1.00 96.44 720 VAL A O 1
ATOM 5588 N N . THR A 1 721 ? 4.274 -3.917 23.888 1.00 96.38 721 THR A N 1
ATOM 5589 C CA . THR A 1 721 ? 3.772 -5.080 24.646 1.00 96.38 721 THR A CA 1
ATOM 5590 C C . THR A 1 721 ? 4.686 -5.410 25.820 1.00 96.38 721 THR A C 1
ATOM 5592 O O . THR A 1 721 ? 5.896 -5.545 25.638 1.00 96.38 721 THR A O 1
ATOM 5595 N N . PHE A 1 722 ? 4.128 -5.563 27.024 1.00 95.69 722 PHE A N 1
ATOM 5596 C CA . PHE A 1 722 ? 4.905 -5.857 28.231 1.00 95.69 722 PHE A CA 1
ATOM 5597 C C . PHE A 1 722 ? 4.101 -6.531 29.348 1.00 95.69 722 PHE A C 1
ATOM 5599 O O . PHE A 1 722 ? 2.904 -6.277 29.492 1.00 95.69 722 PHE A O 1
ATOM 5606 N N . PRO A 1 723 ? 4.765 -7.319 30.215 1.00 95.25 723 PRO A N 1
ATOM 5607 C CA . PRO A 1 723 ? 4.197 -7.710 31.500 1.00 95.25 723 PRO A CA 1
ATOM 5608 C C . PRO A 1 723 ? 4.042 -6.486 32.412 1.00 95.25 723 PRO A C 1
ATOM 5610 O O . PRO A 1 723 ? 5.015 -5.767 32.662 1.00 95.25 723 PRO A O 1
ATOM 5613 N N . PHE A 1 724 ? 2.841 -6.239 32.936 1.00 92.62 724 PHE A N 1
ATOM 5614 C CA . PHE A 1 724 ? 2.516 -4.973 33.602 1.00 92.62 724 PHE A CA 1
ATOM 5615 C C . PHE A 1 724 ? 3.405 -4.656 34.817 1.00 92.62 724 PHE A C 1
ATOM 5617 O O . PHE A 1 724 ? 3.882 -3.528 34.972 1.00 92.62 724 PHE A O 1
ATOM 5624 N N . TYR A 1 725 ? 3.653 -5.636 35.692 1.00 88.56 725 TYR A N 1
ATOM 5625 C CA . TYR A 1 725 ? 4.334 -5.365 36.960 1.00 88.56 725 TYR A CA 1
ATOM 5626 C C . TYR A 1 725 ? 5.842 -5.155 36.806 1.00 88.56 725 TYR A C 1
ATOM 5628 O O . TYR A 1 725 ? 6.401 -4.365 37.573 1.00 88.56 725 TYR A O 1
ATOM 5636 N N . GLN A 1 726 ? 6.470 -5.812 35.824 1.00 84.00 726 GLN A N 1
ATOM 5637 C CA . GLN A 1 726 ? 7.931 -5.887 35.679 1.00 84.00 726 GLN A CA 1
ATOM 5638 C C . GLN A 1 726 ? 8.474 -5.241 34.392 1.00 84.00 726 GLN A C 1
ATOM 5640 O O . GLN A 1 726 ? 9.656 -4.913 34.328 1.00 84.00 726 GLN A O 1
ATOM 5645 N N . GLY A 1 727 ? 7.648 -5.060 33.358 1.00 82.25 727 GLY A N 1
ATOM 5646 C CA . GLY A 1 727 ? 8.115 -4.713 32.012 1.00 82.25 727 GLY A CA 1
ATOM 5647 C C . GLY A 1 727 ? 8.116 -3.222 31.661 1.00 82.25 727 GLY A C 1
ATOM 5648 O O . GLY A 1 727 ? 8.906 -2.813 30.813 1.00 82.25 727 GLY A O 1
ATOM 5649 N N . ALA A 1 728 ? 7.286 -2.402 32.316 1.00 81.50 728 ALA A N 1
ATOM 5650 C CA . ALA A 1 728 ? 7.090 -0.997 31.932 1.00 81.50 728 ALA A CA 1
ATOM 5651 C C . ALA A 1 728 ? 8.380 -0.151 31.993 1.00 81.50 728 ALA A C 1
ATOM 5653 O O . ALA A 1 728 ? 8.682 0.580 31.055 1.00 81.50 728 ALA A O 1
ATOM 5654 N N . GLU A 1 729 ? 9.190 -0.286 33.051 1.00 85.69 729 GLU A N 1
ATOM 5655 C CA . GLU A 1 729 ? 10.407 0.533 33.194 1.00 85.69 729 GLU A CA 1
ATOM 5656 C C . GLU A 1 729 ? 11.479 0.174 32.155 1.00 85.69 729 GLU A C 1
ATOM 5658 O O . GLU A 1 729 ? 12.186 1.051 31.664 1.00 85.69 729 GLU A O 1
ATOM 5663 N N . LYS A 1 730 ? 11.560 -1.103 31.753 1.00 86.56 730 LYS A N 1
ATOM 5664 C CA . LYS A 1 730 ? 12.470 -1.547 30.688 1.00 86.56 730 LYS A CA 1
ATOM 5665 C C . LYS A 1 730 ? 12.113 -0.899 29.348 1.00 86.56 730 LYS A C 1
ATOM 5667 O O . LYS A 1 730 ? 13.010 -0.495 28.614 1.00 86.56 730 LYS A O 1
ATOM 5672 N N . ILE A 1 731 ? 10.817 -0.786 29.051 1.00 86.75 731 ILE A N 1
ATOM 5673 C CA . ILE A 1 731 ? 10.319 -0.101 27.853 1.00 86.75 731 ILE A CA 1
ATOM 5674 C C . ILE A 1 731 ? 10.646 1.391 27.907 1.00 86.75 731 ILE A C 1
ATOM 5676 O O . ILE A 1 731 ? 11.234 1.922 26.968 1.00 86.75 731 ILE A O 1
ATOM 5680 N N . ASN A 1 732 ? 10.327 2.059 29.018 1.00 88.00 732 ASN A N 1
ATOM 5681 C CA . ASN A 1 732 ? 10.599 3.489 29.173 1.00 88.00 732 ASN A CA 1
ATOM 5682 C C . ASN A 1 732 ? 12.083 3.809 29.007 1.00 88.00 732 ASN A C 1
ATOM 5684 O O . ASN A 1 732 ? 12.433 4.799 28.371 1.00 88.00 732 ASN A O 1
ATOM 5688 N N . GLN A 1 733 ? 12.962 2.973 29.563 1.00 87.69 733 GLN A N 1
ATOM 5689 C CA . GLN A 1 733 ? 14.399 3.164 29.429 1.00 87.69 733 GLN A CA 1
ATOM 5690 C C . GLN A 1 733 ? 14.847 3.076 27.964 1.00 87.69 733 GLN A C 1
ATOM 5692 O O . GLN A 1 733 ? 15.576 3.957 27.515 1.00 87.69 733 GLN A O 1
ATOM 5697 N N . ALA A 1 734 ? 14.348 2.094 27.204 1.00 87.06 734 ALA A N 1
ATOM 5698 C CA . ALA A 1 734 ? 14.646 1.973 25.777 1.00 87.06 734 ALA A CA 1
ATOM 5699 C C . ALA A 1 734 ? 14.218 3.223 24.985 1.00 87.06 734 ALA A C 1
ATOM 5701 O O . ALA A 1 734 ? 14.998 3.731 24.183 1.00 87.06 734 ALA A O 1
ATOM 5702 N N . PHE A 1 735 ? 13.033 3.776 25.264 1.00 88.69 735 PHE A N 1
ATOM 5703 C CA . PHE A 1 735 ? 12.569 5.008 24.615 1.00 88.69 735 PHE A CA 1
ATOM 5704 C C . PHE A 1 735 ? 13.361 6.251 25.025 1.00 88.69 735 PHE A C 1
ATOM 5706 O O . PHE A 1 735 ? 13.644 7.104 24.189 1.00 88.69 735 PHE A O 1
ATOM 5713 N N . ARG A 1 736 ? 13.756 6.372 26.297 1.00 88.62 736 ARG A N 1
ATOM 5714 C CA . ARG A 1 736 ? 14.620 7.477 26.747 1.00 88.62 736 ARG A CA 1
ATOM 5715 C C . ARG A 1 736 ? 15.978 7.438 26.050 1.00 88.62 736 ARG A C 1
ATOM 5717 O O . ARG A 1 736 ? 16.509 8.492 25.711 1.00 88.62 736 ARG A O 1
ATOM 5724 N N . ASP A 1 737 ? 16.532 6.248 25.845 1.00 88.25 737 ASP A N 1
ATOM 5725 C CA . ASP A 1 737 ? 17.796 6.076 25.128 1.00 88.25 737 ASP A CA 1
ATOM 5726 C C . ASP A 1 737 ? 17.629 6.375 23.631 1.00 88.25 737 ASP A C 1
ATOM 5728 O O . ASP A 1 737 ? 18.465 7.062 23.047 1.00 88.25 737 ASP A O 1
ATOM 5732 N N . GLU A 1 738 ? 16.502 5.976 23.039 1.00 85.88 738 GLU A N 1
ATOM 5733 C CA . GLU A 1 738 ? 16.135 6.311 21.661 1.00 85.88 738 GLU A CA 1
ATOM 5734 C C . GLU A 1 738 ? 15.982 7.826 21.434 1.00 85.88 738 GLU A C 1
ATOM 5736 O O . GLU A 1 738 ? 16.482 8.346 20.436 1.00 85.88 738 GLU A O 1
ATOM 5741 N N . ILE A 1 739 ? 15.323 8.542 22.352 1.00 85.75 739 ILE A N 1
ATOM 5742 C CA . ILE A 1 739 ? 15.166 10.004 22.286 1.00 85.75 739 ILE A CA 1
ATOM 5743 C C . ILE A 1 739 ? 16.532 10.684 22.362 1.00 85.75 739 ILE A C 1
ATOM 5745 O O . ILE A 1 739 ? 16.839 11.511 21.509 1.00 85.75 739 ILE A O 1
ATOM 5749 N N . LYS A 1 740 ? 17.380 10.294 23.322 1.00 89.31 740 LYS A N 1
ATOM 5750 C CA . LYS A 1 740 ? 18.742 10.842 23.443 1.00 89.31 740 LYS A CA 1
ATOM 5751 C C . LYS A 1 740 ? 19.564 10.606 22.180 1.00 89.31 740 LYS A C 1
ATOM 5753 O O . LYS A 1 740 ? 20.293 11.496 21.753 1.00 89.31 740 LYS A O 1
ATOM 5758 N N . GLN A 1 741 ? 19.454 9.417 21.587 1.00 86.06 741 GLN A N 1
ATOM 5759 C CA . GLN A 1 741 ? 20.132 9.109 20.333 1.00 86.06 741 GLN A CA 1
ATOM 5760 C C . GLN A 1 741 ? 19.619 10.000 19.194 1.00 86.06 741 GLN A C 1
ATOM 5762 O O . GLN A 1 741 ? 20.425 10.557 18.457 1.00 86.06 741 GLN A O 1
ATOM 5767 N N . ALA A 1 742 ? 18.303 10.177 19.069 1.00 82.06 742 ALA A N 1
ATOM 5768 C CA . ALA A 1 742 ? 17.715 11.025 18.034 1.00 82.06 742 ALA A CA 1
ATOM 5769 C C . ALA A 1 742 ? 18.095 12.510 18.199 1.00 82.06 742 ALA A C 1
ATOM 5771 O O . ALA A 1 742 ? 18.367 13.188 17.210 1.00 82.06 742 ALA A O 1
ATOM 5772 N N . GLU A 1 743 ? 18.143 13.016 19.435 1.00 87.62 743 GLU A N 1
ATOM 5773 C CA . GLU A 1 743 ? 18.611 14.374 19.746 1.00 87.62 743 GLU A CA 1
ATOM 5774 C C . GLU A 1 743 ? 20.079 14.567 19.346 1.00 87.62 743 GLU A C 1
ATOM 5776 O O . GLU A 1 743 ? 20.436 15.589 18.755 1.00 87.62 743 GLU A O 1
ATOM 5781 N N . GLU A 1 744 ? 20.922 13.568 19.610 1.00 89.69 744 GLU A N 1
ATOM 5782 C CA . GLU A 1 744 ? 22.332 13.589 19.231 1.00 89.69 744 GLU A CA 1
ATOM 5783 C C . GLU A 1 744 ? 22.524 13.510 17.710 1.00 89.69 744 GLU A C 1
ATOM 5785 O O . GLU A 1 744 ? 23.296 14.283 17.143 1.00 89.69 744 GLU A O 1
ATOM 5790 N N . GLU A 1 745 ? 21.783 12.640 17.020 1.00 85.81 745 GLU A N 1
ATOM 5791 C CA . GLU A 1 745 ? 21.789 12.553 15.554 1.00 85.81 745 GLU A CA 1
ATOM 5792 C C . GLU A 1 745 ? 21.346 13.874 14.911 1.00 85.81 745 GLU A C 1
ATOM 5794 O O . GLU A 1 745 ? 21.987 14.352 13.971 1.00 85.81 745 GLU A O 1
ATOM 5799 N N . ALA A 1 746 ? 20.298 14.510 15.444 1.00 84.19 746 ALA A N 1
ATOM 5800 C CA . ALA A 1 746 ? 19.831 15.812 14.978 1.00 84.19 746 ALA A CA 1
ATOM 5801 C C . ALA A 1 746 ? 20.877 16.915 15.204 1.00 84.19 746 ALA A C 1
ATOM 5803 O O . ALA A 1 746 ? 21.094 17.746 14.317 1.00 84.19 746 ALA A O 1
ATOM 5804 N N . ARG A 1 747 ? 21.566 16.905 16.354 1.00 91.50 747 ARG A N 1
ATOM 5805 C CA . ARG A 1 747 ? 22.674 17.826 16.647 1.00 91.50 747 ARG A CA 1
ATOM 5806 C C . ARG A 1 747 ? 23.816 17.650 15.646 1.00 91.50 747 ARG A C 1
ATOM 5808 O O . ARG A 1 747 ? 24.255 18.631 15.051 1.00 91.50 747 ARG A O 1
ATOM 5815 N N . VAL A 1 748 ? 24.254 16.411 15.415 1.00 91.44 748 VAL A N 1
ATOM 5816 C CA . VAL A 1 748 ? 25.327 16.088 14.459 1.00 91.44 748 VAL A CA 1
ATOM 5817 C C . VAL A 1 748 ? 24.936 16.483 13.032 1.00 91.44 748 VAL A C 1
ATOM 5819 O O . VAL A 1 748 ? 25.751 17.059 12.311 1.00 91.44 748 VAL A O 1
ATOM 5822 N N . ALA A 1 749 ? 23.692 16.235 12.618 1.00 83.62 749 ALA A N 1
ATOM 5823 C CA . ALA A 1 749 ? 23.197 16.636 11.302 1.00 83.62 749 ALA A CA 1
ATOM 5824 C C . ALA A 1 749 ? 23.170 18.165 11.135 1.00 83.62 749 ALA A C 1
ATOM 5826 O O . ALA A 1 749 ? 23.581 18.677 10.092 1.00 83.62 749 ALA A O 1
ATOM 5827 N N . ALA A 1 750 ? 22.744 18.903 12.164 1.00 86.06 750 ALA A N 1
ATOM 5828 C CA . ALA A 1 750 ? 22.765 20.364 12.159 1.00 86.06 750 ALA A CA 1
ATOM 5829 C C . ALA A 1 750 ? 24.198 20.917 12.078 1.00 86.06 750 ALA A C 1
ATOM 5831 O O . ALA A 1 750 ? 24.452 21.854 11.320 1.00 86.06 750 ALA A O 1
ATOM 5832 N N . GLU A 1 751 ? 25.149 20.312 12.796 1.00 91.19 751 GLU A N 1
ATOM 5833 C CA . GLU A 1 751 ? 26.572 20.667 12.728 1.00 91.19 751 GLU A CA 1
ATOM 5834 C C . GLU A 1 751 ? 27.171 20.384 11.346 1.00 91.19 751 GLU A C 1
ATOM 5836 O O . GLU A 1 751 ? 27.875 21.231 10.793 1.00 91.19 751 GLU A O 1
ATOM 5841 N N . ALA A 1 752 ? 26.850 19.234 10.749 1.00 86.69 752 ALA A N 1
ATOM 5842 C CA . ALA A 1 752 ? 27.275 18.893 9.395 1.00 86.69 752 ALA A CA 1
ATOM 5843 C C . ALA A 1 752 ? 26.704 19.875 8.360 1.00 86.69 752 ALA A C 1
ATOM 5845 O O . ALA A 1 752 ? 27.442 20.364 7.504 1.00 86.69 752 ALA A O 1
ATOM 5846 N N . GLN A 1 753 ? 25.418 20.224 8.467 1.00 84.75 753 GLN A N 1
ATOM 5847 C CA . GLN A 1 753 ? 24.784 21.205 7.587 1.00 84.75 753 GLN A CA 1
ATOM 5848 C C . GLN A 1 753 ? 25.420 22.591 7.742 1.00 84.75 753 GLN A C 1
ATOM 5850 O O . GLN A 1 753 ? 25.731 23.238 6.742 1.00 84.75 753 GLN A O 1
ATOM 5855 N N . ALA A 1 754 ? 25.674 23.035 8.976 1.00 86.75 754 ALA A N 1
ATOM 5856 C CA . ALA A 1 754 ? 26.359 24.297 9.241 1.00 86.75 754 ALA A CA 1
ATOM 5857 C C . ALA A 1 754 ? 27.782 24.307 8.657 1.00 86.75 754 ALA A C 1
ATOM 5859 O O . ALA A 1 754 ? 28.198 25.309 8.077 1.00 86.75 754 ALA A O 1
ATOM 5860 N N . ALA A 1 755 ? 28.509 23.188 8.734 1.00 87.31 755 ALA A N 1
ATOM 5861 C CA . ALA A 1 755 ? 29.832 23.053 8.128 1.00 87.31 755 ALA A CA 1
ATOM 5862 C C . ALA A 1 755 ? 29.786 23.117 6.591 1.00 87.31 755 ALA A C 1
ATOM 5864 O O . ALA A 1 755 ? 30.653 23.743 5.978 1.00 87.31 755 ALA A O 1
ATOM 5865 N N . VAL A 1 756 ? 28.773 22.513 5.959 1.00 86.25 756 VAL A N 1
ATOM 5866 C CA . VAL A 1 756 ? 28.558 22.607 4.504 1.00 86.25 756 VAL A CA 1
ATOM 5867 C C . VAL A 1 756 ? 28.255 24.048 4.092 1.00 86.25 756 VAL A C 1
ATOM 5869 O O . VAL A 1 756 ? 28.874 24.543 3.151 1.00 86.25 756 VAL A O 1
ATOM 5872 N N . VAL A 1 757 ? 27.369 24.739 4.818 1.00 85.69 757 VAL A N 1
ATOM 5873 C CA . VAL A 1 757 ? 27.048 26.155 4.571 1.00 85.69 757 VAL A CA 1
ATOM 5874 C C . VAL A 1 757 ? 28.292 27.028 4.738 1.00 85.69 757 VAL A C 1
ATOM 5876 O O . VAL A 1 757 ? 28.627 27.778 3.828 1.00 85.69 757 VAL A O 1
ATOM 5879 N N . ALA A 1 758 ? 29.046 26.862 5.826 1.00 87.38 758 ALA A N 1
ATOM 5880 C CA . ALA A 1 758 ? 30.277 27.615 6.061 1.00 87.38 758 ALA A CA 1
ATOM 5881 C C . ALA A 1 758 ? 31.331 27.371 4.966 1.00 87.38 758 ALA A C 1
ATOM 5883 O O . ALA A 1 758 ? 32.017 28.300 4.539 1.00 87.38 758 ALA A O 1
ATOM 5884 N N . LYS A 1 759 ? 31.452 26.132 4.469 1.00 83.62 759 LYS A N 1
ATOM 5885 C CA . LYS A 1 759 ? 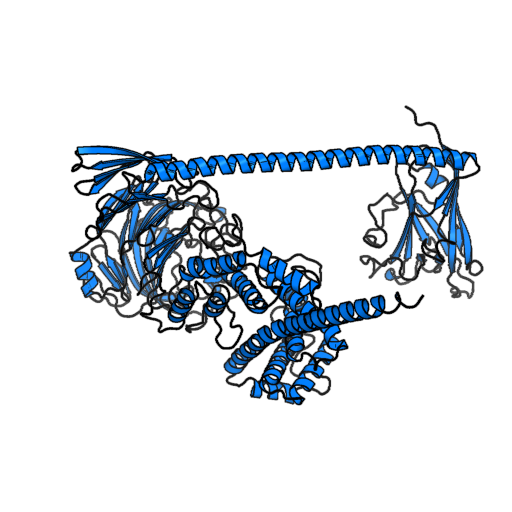32.348 25.804 3.351 1.00 83.62 759 LYS A CA 1
ATOM 5886 C C . LYS A 1 759 ? 31.889 26.457 2.045 1.00 83.62 759 LYS A C 1
ATOM 5888 O O . LYS A 1 759 ? 32.731 26.933 1.289 1.00 83.62 759 LYS A O 1
ATOM 5893 N N . ALA A 1 760 ? 30.582 26.496 1.788 1.00 78.62 760 ALA A N 1
ATOM 5894 C CA . ALA A 1 760 ? 30.017 27.172 0.624 1.00 78.62 760 ALA A CA 1
ATOM 5895 C C . ALA A 1 760 ? 30.229 28.695 0.692 1.00 78.62 760 ALA A C 1
ATOM 5897 O O . ALA A 1 760 ? 30.649 29.294 -0.294 1.00 78.62 760 ALA A O 1
ATOM 5898 N N . GLU A 1 761 ? 30.026 29.312 1.859 1.00 84.50 761 GLU A N 1
ATOM 5899 C CA . GLU A 1 761 ? 30.286 30.739 2.086 1.00 84.50 761 GLU A CA 1
ATOM 5900 C C . GLU A 1 761 ? 31.773 31.086 1.935 1.00 84.50 761 GLU A C 1
ATOM 5902 O O . GLU A 1 761 ? 32.117 32.080 1.294 1.00 84.50 761 GLU A O 1
ATOM 5907 N N . ALA A 1 762 ? 32.670 30.250 2.470 1.00 82.06 762 ALA A N 1
ATOM 5908 C CA . ALA A 1 762 ? 34.111 30.422 2.308 1.00 82.06 762 ALA A CA 1
ATOM 5909 C C . ALA A 1 762 ? 34.534 30.317 0.834 1.00 82.06 762 ALA A C 1
ATOM 5911 O O . ALA A 1 762 ? 35.263 31.181 0.350 1.00 82.06 762 ALA A O 1
ATOM 5912 N N . ALA A 1 763 ? 34.024 29.320 0.103 1.00 79.06 763 ALA A N 1
ATOM 5913 C CA . ALA A 1 763 ? 34.287 29.166 -1.326 1.00 79.06 763 ALA A CA 1
ATOM 5914 C C . ALA A 1 763 ? 33.738 30.346 -2.146 1.00 79.06 763 ALA A C 1
ATOM 5916 O O . ALA A 1 763 ? 34.409 30.830 -3.055 1.00 79.06 763 ALA A O 1
ATOM 5917 N N . ALA A 1 764 ? 32.550 30.857 -1.805 1.00 75.75 764 ALA A N 1
ATOM 5918 C CA . ALA A 1 764 ? 31.975 32.038 -2.447 1.00 75.75 764 ALA A CA 1
ATOM 5919 C C . ALA A 1 764 ? 32.817 33.298 -2.190 1.00 75.75 764 ALA A C 1
ATOM 5921 O O . ALA A 1 764 ? 33.017 34.112 -3.093 1.00 75.75 764 ALA A O 1
ATOM 5922 N N . LYS A 1 765 ? 33.355 33.448 -0.974 1.00 80.81 765 LYS A N 1
ATOM 5923 C CA . LYS A 1 765 ? 34.256 34.549 -0.630 1.00 80.81 765 LYS A CA 1
ATOM 5924 C C . LYS A 1 765 ? 35.591 34.450 -1.371 1.00 80.81 765 LYS A C 1
ATOM 5926 O O . LYS A 1 765 ? 36.010 35.442 -1.961 1.00 80.81 765 LYS A O 1
ATOM 5931 N N . GLU A 1 766 ? 36.221 33.276 -1.397 1.00 79.56 766 GLU A N 1
ATOM 5932 C CA . GLU A 1 766 ? 37.453 33.048 -2.167 1.00 79.56 766 GLU A CA 1
ATOM 5933 C C . GLU A 1 766 ? 37.238 33.303 -3.663 1.00 79.56 766 GLU A C 1
ATOM 5935 O O . GLU A 1 766 ? 38.064 33.958 -4.295 1.00 79.56 766 GLU A O 1
ATOM 5940 N N . ALA A 1 767 ? 36.107 32.861 -4.224 1.00 73.00 767 ALA A N 1
ATOM 5941 C CA . ALA A 1 767 ? 35.751 33.134 -5.613 1.00 73.00 767 ALA A CA 1
ATOM 5942 C C . ALA A 1 767 ? 35.577 34.639 -5.876 1.00 73.00 767 ALA A C 1
ATOM 5944 O O . ALA A 1 767 ? 36.073 35.144 -6.880 1.00 73.00 767 ALA A O 1
ATOM 5945 N N . SER A 1 768 ? 34.934 35.372 -4.961 1.00 76.38 768 SER A N 1
ATOM 5946 C CA . SER A 1 768 ? 34.763 36.828 -5.055 1.00 76.38 768 SER A CA 1
ATOM 5947 C C . SER A 1 768 ? 36.098 37.581 -4.983 1.00 76.38 768 SER A C 1
ATOM 5949 O O . SER A 1 768 ? 36.361 38.466 -5.797 1.00 76.38 768 SER A O 1
ATOM 5951 N N . GLU A 1 769 ? 36.988 37.198 -4.064 1.00 81.25 769 GLU A N 1
ATOM 5952 C CA . GLU A 1 769 ? 38.320 37.802 -3.932 1.00 81.25 769 GLU A CA 1
ATOM 5953 C C . GLU A 1 769 ? 39.221 37.476 -5.134 1.00 81.25 769 GLU A C 1
ATOM 5955 O O . GLU A 1 769 ? 39.908 38.360 -5.656 1.00 81.25 769 GLU A O 1
ATOM 5960 N N . ALA A 1 770 ? 39.185 36.232 -5.623 1.00 75.38 770 ALA A N 1
ATOM 5961 C CA . ALA A 1 770 ? 39.885 35.824 -6.839 1.00 75.38 770 ALA A CA 1
ATOM 5962 C C . ALA A 1 770 ? 39.365 36.583 -8.068 1.00 75.38 770 ALA A C 1
ATOM 5964 O O . ALA A 1 770 ? 40.165 37.042 -8.885 1.00 75.38 770 ALA A O 1
ATOM 5965 N N . GLN A 1 771 ? 38.048 36.780 -8.166 1.00 73.50 771 GLN A N 1
ATOM 5966 C CA . GLN A 1 771 ? 37.428 37.550 -9.239 1.00 73.50 771 GLN A CA 1
ATOM 5967 C C . GLN A 1 771 ? 37.832 39.026 -9.180 1.00 73.50 771 GLN A C 1
ATOM 5969 O O . GLN A 1 771 ? 38.242 39.581 -10.194 1.00 73.50 771 GLN A O 1
ATOM 5974 N N . ALA A 1 772 ? 37.796 39.657 -8.004 1.00 76.81 772 ALA A N 1
ATOM 5975 C CA . ALA A 1 772 ? 38.216 41.050 -7.840 1.00 76.81 772 ALA A CA 1
ATOM 5976 C C . ALA A 1 772 ? 39.694 41.254 -8.218 1.00 76.81 772 ALA A C 1
ATOM 5978 O O . ALA A 1 772 ? 40.057 42.263 -8.828 1.00 76.81 772 ALA A O 1
ATOM 5979 N N . LYS A 1 773 ? 40.550 40.276 -7.898 1.00 80.06 773 LYS A N 1
ATOM 5980 C CA . LYS A 1 773 ? 41.955 40.275 -8.314 1.00 80.06 773 LYS A CA 1
ATOM 5981 C C . LYS A 1 773 ? 42.101 40.122 -9.832 1.00 80.06 773 LYS A C 1
ATOM 5983 O O . LYS A 1 773 ? 42.858 40.882 -10.433 1.00 80.06 773 LYS A O 1
ATOM 5988 N N . ALA A 1 774 ? 41.368 39.195 -10.447 1.00 77.88 774 ALA A N 1
ATOM 5989 C CA . ALA A 1 774 ? 41.374 38.997 -11.896 1.00 77.88 774 ALA A CA 1
ATOM 5990 C C . ALA A 1 774 ? 40.895 40.250 -12.651 1.00 77.88 774 ALA A C 1
ATOM 5992 O O . ALA A 1 774 ? 41.524 40.650 -13.629 1.00 77.88 774 ALA A O 1
ATOM 5993 N N . ASP A 1 775 ? 39.849 40.921 -12.159 1.00 75.00 775 ASP A N 1
ATOM 5994 C CA . ASP A 1 775 ? 39.325 42.168 -12.734 1.00 75.00 775 ASP A CA 1
ATOM 5995 C C . ASP A 1 775 ? 40.377 43.297 -12.668 1.00 75.00 775 ASP A C 1
ATOM 5997 O O . ASP A 1 775 ? 40.568 44.050 -13.630 1.00 75.00 775 ASP A O 1
ATOM 6001 N N . ALA A 1 776 ? 41.114 43.395 -11.554 1.00 79.12 776 ALA A N 1
ATOM 6002 C CA . ALA A 1 776 ? 42.191 44.370 -11.384 1.00 79.12 776 ALA A CA 1
ATOM 6003 C C . ALA A 1 776 ? 43.394 44.092 -12.306 1.00 79.12 776 ALA A C 1
ATOM 6005 O O . ALA A 1 776 ? 43.943 45.023 -12.903 1.00 79.12 776 ALA A O 1
ATOM 6006 N N . GLU A 1 777 ? 43.789 42.825 -12.456 1.00 83.44 777 GLU A N 1
ATOM 6007 C CA . GLU A 1 777 ? 44.862 42.405 -13.367 1.00 83.44 777 GLU A CA 1
ATOM 6008 C C . GLU A 1 777 ? 44.481 42.635 -14.837 1.00 83.44 777 GLU A C 1
ATOM 6010 O O . GLU A 1 777 ? 45.282 43.186 -15.599 1.00 83.44 777 GLU A O 1
ATOM 6015 N N . ALA A 1 778 ? 43.248 42.290 -15.226 1.00 81.62 778 ALA A N 1
ATOM 6016 C CA . ALA A 1 778 ? 42.718 42.530 -16.567 1.00 81.62 778 ALA A CA 1
ATOM 6017 C C . ALA A 1 778 ? 42.725 44.027 -16.910 1.00 81.62 778 ALA A C 1
ATOM 6019 O O . ALA A 1 778 ? 43.219 44.416 -17.970 1.00 81.62 778 ALA A O 1
ATOM 6020 N N . ARG A 1 779 ? 42.281 44.886 -15.980 1.00 84.19 779 ARG A N 1
ATOM 6021 C CA . ARG A 1 779 ? 42.333 46.347 -16.150 1.00 84.19 779 ARG A CA 1
ATOM 6022 C C . ARG A 1 779 ? 43.766 46.865 -16.286 1.00 84.19 779 ARG A C 1
ATOM 6024 O O . ARG A 1 779 ? 44.033 47.699 -17.151 1.00 84.19 779 ARG A O 1
ATOM 6031 N N . ALA A 1 780 ? 44.690 46.389 -15.449 1.00 83.69 780 ALA A N 1
ATOM 6032 C CA . ALA A 1 780 ? 46.092 46.805 -15.503 1.00 83.69 780 ALA A CA 1
ATOM 6033 C C . ALA A 1 780 ? 46.737 46.441 -16.849 1.00 83.69 780 ALA A C 1
ATOM 6035 O O . ALA A 1 780 ? 47.410 47.277 -17.458 1.00 83.69 780 ALA A O 1
ATOM 6036 N N . LYS A 1 781 ? 46.473 45.226 -17.342 1.00 84.94 781 LYS A N 1
ATOM 6037 C CA . LYS A 1 781 ? 46.942 44.759 -18.648 1.00 84.94 781 LYS A CA 1
ATOM 6038 C C . LYS A 1 781 ? 46.332 45.563 -19.796 1.00 84.94 781 LYS A C 1
ATOM 6040 O O . LYS A 1 781 ? 47.072 46.054 -20.640 1.00 84.94 781 LYS A O 1
ATOM 6045 N N . ALA A 1 782 ? 45.016 45.776 -19.793 1.00 85.12 782 ALA A N 1
ATOM 6046 C CA . ALA A 1 782 ? 44.351 46.577 -20.818 1.00 85.12 782 ALA A CA 1
ATOM 6047 C C . ALA A 1 782 ? 44.920 48.004 -20.893 1.00 85.12 782 ALA A C 1
ATOM 6049 O O . ALA A 1 782 ? 45.155 48.524 -21.982 1.00 85.12 782 ALA A O 1
ATOM 6050 N N . LYS A 1 783 ? 45.219 48.622 -19.740 1.00 84.69 783 LYS A N 1
ATOM 6051 C CA . LYS A 1 783 ? 45.862 49.943 -19.672 1.00 84.69 783 LYS A CA 1
ATOM 6052 C C . LYS A 1 783 ? 47.272 49.932 -20.271 1.00 84.69 783 LYS A C 1
ATOM 6054 O O . LYS A 1 783 ? 47.646 50.880 -20.958 1.00 84.69 783 LYS A O 1
ATOM 6059 N N . GLN A 1 784 ? 48.040 48.871 -20.026 1.00 86.88 784 GLN A N 1
ATOM 6060 C CA . GLN A 1 784 ? 49.370 48.692 -20.608 1.00 86.88 784 GLN A CA 1
ATOM 6061 C C . GLN A 1 784 ? 49.310 48.516 -22.132 1.00 86.88 784 GLN A C 1
ATOM 6063 O O . GLN A 1 784 ? 50.060 49.185 -22.841 1.00 86.88 784 GLN A O 1
ATOM 6068 N N . ASP A 1 785 ? 48.413 47.665 -22.632 1.00 87.50 785 ASP A N 1
ATOM 6069 C CA . ASP A 1 785 ? 48.275 47.370 -24.064 1.00 87.50 785 ASP A CA 1
ATOM 6070 C C . ASP A 1 785 ? 47.789 48.607 -24.846 1.00 87.50 785 ASP A C 1
ATOM 6072 O O . ASP A 1 785 ? 48.362 48.972 -25.876 1.00 87.50 785 ASP A O 1
ATOM 6076 N N . LEU A 1 786 ? 46.812 49.346 -24.303 1.00 87.19 786 LEU A N 1
ATOM 6077 C CA . LEU A 1 786 ? 46.362 50.622 -24.876 1.00 87.19 786 LEU A CA 1
ATOM 6078 C C . LEU A 1 786 ? 47.492 51.665 -24.923 1.00 87.19 786 LEU A C 1
ATOM 6080 O O . LEU A 1 786 ? 47.674 52.320 -25.950 1.00 87.19 786 LEU A O 1
ATOM 6084 N N . ALA A 1 787 ? 48.305 51.773 -23.864 1.00 83.88 787 ALA A N 1
ATOM 6085 C CA . ALA A 1 787 ? 49.470 52.665 -23.840 1.00 83.88 787 ALA A CA 1
ATOM 6086 C C . ALA A 1 787 ? 50.583 52.236 -24.819 1.00 83.88 787 ALA A C 1
ATOM 6088 O O . ALA A 1 787 ? 51.351 53.079 -25.284 1.00 83.88 787 ALA A O 1
ATOM 6089 N N . ALA A 1 788 ? 50.666 50.944 -25.151 1.00 83.69 788 ALA A N 1
ATOM 6090 C CA . ALA A 1 788 ? 51.629 50.381 -26.097 1.00 83.69 788 ALA A CA 1
ATOM 6091 C C . ALA A 1 788 ? 51.199 50.501 -27.576 1.00 83.69 788 ALA A C 1
ATOM 6093 O O . ALA A 1 788 ? 51.928 50.047 -28.459 1.00 83.69 788 ALA A O 1
ATOM 6094 N N . GLY A 1 789 ? 50.057 51.138 -27.862 1.00 78.62 789 GLY A N 1
ATOM 6095 C CA . GLY A 1 789 ? 49.602 51.444 -29.223 1.00 78.62 789 GLY A CA 1
ATOM 6096 C C . GLY A 1 789 ? 48.307 50.750 -29.656 1.00 78.62 789 GLY A C 1
ATOM 6097 O O . GLY A 1 789 ? 47.848 50.996 -30.777 1.00 78.62 789 GLY A O 1
ATOM 6098 N N . GLY A 1 790 ? 47.696 49.930 -28.794 1.00 86.69 790 GLY A N 1
ATOM 6099 C CA . GLY A 1 790 ? 46.369 49.350 -29.012 1.00 86.69 790 GLY A CA 1
ATOM 6100 C C . GLY A 1 790 ? 46.143 48.024 -28.278 1.00 86.69 790 GLY A C 1
ATOM 6101 O O . GLY A 1 790 ? 47.072 47.251 -28.065 1.00 86.69 790 GLY A O 1
ATOM 6102 N N . LEU A 1 791 ? 44.888 47.753 -27.921 1.00 91.88 791 LEU A N 1
ATOM 6103 C CA . LEU A 1 791 ? 44.414 46.527 -27.280 1.00 91.88 791 LEU A CA 1
ATOM 6104 C C . LEU A 1 791 ? 43.768 45.599 -28.317 1.00 91.88 791 LEU A C 1
ATOM 6106 O O . LEU A 1 791 ? 42.863 46.009 -29.039 1.00 91.88 791 LEU A O 1
ATOM 6110 N N . GLU A 1 792 ? 44.198 44.340 -28.363 1.00 92.69 792 GLU A N 1
ATOM 6111 C CA . GLU A 1 792 ? 43.571 43.291 -29.175 1.00 92.69 792 GLU A CA 1
ATOM 6112 C C . GLU A 1 792 ? 42.789 42.327 -28.275 1.00 92.69 792 GLU A C 1
ATOM 6114 O O . GLU A 1 792 ? 43.366 41.659 -27.416 1.00 92.69 792 GLU A O 1
ATOM 6119 N N . LEU A 1 793 ? 41.484 42.206 -28.515 1.00 92.50 793 LEU A N 1
ATOM 6120 C CA . LEU A 1 793 ? 40.632 41.189 -27.906 1.00 92.50 793 LEU A CA 1
ATOM 6121 C C . LEU A 1 793 ? 40.308 40.117 -28.941 1.00 92.50 793 LEU A C 1
ATOM 6123 O O . LEU A 1 793 ? 39.871 40.415 -30.053 1.00 92.50 793 LEU A O 1
ATOM 6127 N N . LYS A 1 794 ? 40.486 38.853 -28.570 1.00 91.44 794 LYS A N 1
ATOM 6128 C CA . LYS A 1 794 ? 40.026 37.723 -29.380 1.00 91.44 794 LYS A CA 1
ATOM 6129 C C . LYS A 1 794 ? 38.620 37.339 -28.957 1.00 91.44 794 LYS A C 1
ATOM 6131 O O . LYS A 1 794 ? 38.275 37.462 -27.783 1.00 91.44 794 LYS A O 1
ATOM 6136 N N . VAL A 1 795 ? 37.827 36.860 -29.909 1.00 92.44 795 VAL A N 1
ATOM 6137 C CA . VAL A 1 795 ? 36.498 36.336 -29.596 1.00 92.44 795 VAL A CA 1
ATOM 6138 C C . VAL A 1 795 ? 36.618 35.144 -28.632 1.00 92.44 795 VAL A C 1
ATOM 6140 O O . VAL A 1 795 ? 37.460 34.261 -28.819 1.00 92.44 795 VAL A O 1
ATOM 6143 N N . THR A 1 796 ? 35.813 35.138 -27.571 1.00 91.00 796 THR A N 1
ATOM 6144 C CA . THR A 1 796 ? 35.776 34.078 -26.554 1.00 91.00 796 THR A CA 1
ATOM 6145 C C . THR A 1 796 ? 34.704 33.045 -26.853 1.00 91.00 796 THR A C 1
ATOM 6147 O O . THR A 1 796 ? 34.933 31.858 -26.614 1.00 91.00 796 THR A O 1
ATOM 6150 N N . GLN A 1 797 ? 33.583 33.466 -27.438 1.00 90.88 797 GLN A N 1
ATOM 6151 C CA . GLN A 1 797 ? 32.554 32.574 -27.961 1.00 90.88 797 GLN A CA 1
ATOM 6152 C C . GLN A 1 797 ? 32.055 33.054 -29.316 1.00 90.88 797 GLN A C 1
ATOM 6154 O O . GLN A 1 797 ? 31.853 34.251 -29.510 1.00 90.88 797 GLN A O 1
ATOM 6159 N N . ASP A 1 798 ? 31.831 32.135 -30.242 1.00 91.00 798 ASP A N 1
ATOM 6160 C CA . ASP A 1 798 ? 31.229 32.435 -31.533 1.00 91.00 798 ASP A CA 1
ATOM 6161 C C . ASP A 1 798 ? 30.224 31.361 -31.949 1.00 91.00 798 ASP A C 1
ATOM 6163 O O . ASP A 1 798 ? 30.374 30.178 -31.665 1.00 91.00 798 ASP A O 1
ATOM 6167 N N . ALA A 1 799 ? 29.145 31.781 -32.596 1.00 87.56 799 ALA A N 1
ATOM 6168 C CA . ALA A 1 799 ? 28.130 30.869 -33.106 1.00 87.56 799 ALA A CA 1
ATOM 6169 C C . ALA A 1 799 ? 27.488 31.450 -34.363 1.00 87.56 799 ALA A C 1
ATOM 6171 O O . ALA A 1 799 ? 27.535 32.656 -34.602 1.00 87.56 799 ALA A O 1
ATOM 6172 N N . TYR A 1 800 ? 26.857 30.594 -35.160 1.00 86.88 800 TYR A N 1
ATOM 6173 C CA . TYR A 1 800 ? 25.910 31.036 -36.173 1.00 86.88 800 TYR A CA 1
ATOM 6174 C C . TYR A 1 800 ? 24.596 30.283 -35.986 1.00 86.88 800 TYR A C 1
ATOM 6176 O O . TYR A 1 800 ? 24.581 29.139 -35.533 1.00 86.88 800 TYR A O 1
ATOM 6184 N N . VAL A 1 801 ? 23.493 30.946 -36.307 1.00 85.06 801 VAL A N 1
ATOM 6185 C CA . VAL A 1 801 ? 22.138 30.408 -36.172 1.00 85.06 801 VAL A CA 1
ATOM 6186 C C . VAL A 1 801 ? 21.366 30.622 -37.466 1.00 85.06 801 VAL A C 1
ATOM 6188 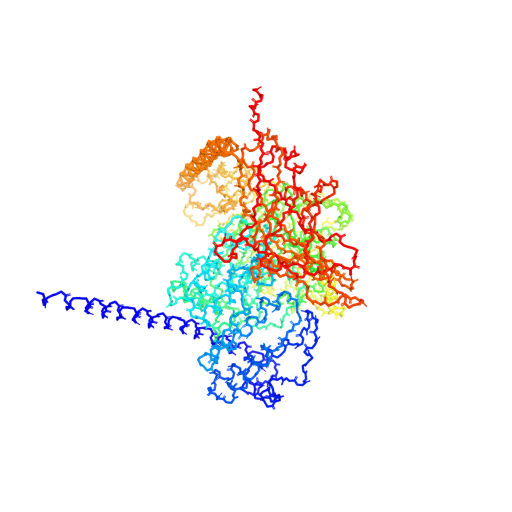O O . VAL A 1 801 ? 21.695 31.516 -38.256 1.00 85.06 801 VAL A O 1
ATOM 6191 N N . ARG A 1 802 ? 20.342 29.793 -37.687 1.00 84.75 802 ARG A N 1
ATOM 6192 C CA . ARG A 1 802 ? 19.557 29.787 -38.924 1.00 84.75 802 ARG A CA 1
ATOM 6193 C C . ARG A 1 802 ? 18.075 30.000 -38.652 1.00 84.75 802 ARG A C 1
ATOM 6195 O O . ARG A 1 802 ? 17.521 29.419 -37.723 1.00 84.75 802 ARG A O 1
ATOM 6202 N N . GLY A 1 803 ? 17.439 30.826 -39.474 1.00 78.75 803 GLY A N 1
ATOM 6203 C CA . GLY A 1 803 ? 16.022 31.158 -39.335 1.00 78.75 803 GLY A CA 1
ATOM 6204 C C . GLY A 1 803 ? 15.058 30.040 -39.745 1.00 78.75 803 GLY A C 1
ATOM 6205 O O . GLY A 1 803 ? 15.430 28.891 -40.005 1.00 78.75 803 GLY A O 1
ATOM 6206 N N . GLY A 1 804 ? 13.771 30.389 -39.832 1.00 77.69 804 GLY A N 1
ATOM 6207 C CA . GLY A 1 804 ? 12.696 29.530 -40.348 1.00 77.69 804 GLY A CA 1
ATOM 6208 C C . GLY A 1 804 ? 12.552 28.192 -39.612 1.00 77.69 804 GLY A C 1
ATOM 6209 O O . GLY A 1 804 ? 12.472 28.156 -38.392 1.00 77.69 804 GLY A O 1
ATOM 6210 N N . ASN A 1 805 ? 12.513 27.069 -40.338 1.00 76.00 805 ASN A N 1
ATOM 6211 C CA . ASN A 1 805 ? 12.271 25.737 -39.749 1.00 76.00 805 ASN A CA 1
ATOM 6212 C C . ASN A 1 805 ? 13.429 25.205 -38.873 1.00 76.00 805 ASN A C 1
ATOM 6214 O O . ASN A 1 805 ? 13.332 24.096 -38.343 1.00 76.00 805 ASN A O 1
ATOM 6218 N N . GLN A 1 806 ? 14.541 25.941 -38.767 1.00 76.06 806 GLN A N 1
ATOM 6219 C CA . GLN A 1 806 ? 15.639 25.637 -37.844 1.00 76.06 806 GLN A CA 1
ATOM 6220 C C . GLN A 1 806 ? 15.687 26.620 -36.662 1.00 76.06 806 GLN A C 1
ATOM 6222 O O . GLN A 1 806 ? 16.612 26.549 -35.863 1.00 76.06 806 GLN A O 1
ATOM 6227 N N . ALA A 1 807 ? 14.690 27.502 -36.512 1.00 80.50 807 ALA A N 1
ATOM 6228 C CA . ALA A 1 807 ? 14.789 28.629 -35.593 1.00 80.50 807 ALA A CA 1
ATOM 6229 C C . ALA A 1 807 ? 14.916 28.244 -34.104 1.00 80.50 807 ALA A C 1
ATOM 6231 O O . ALA A 1 807 ? 15.553 28.971 -33.345 1.00 80.50 807 ALA A O 1
ATOM 6232 N N . ASP A 1 808 ? 14.366 27.091 -33.709 1.00 81.00 808 ASP A N 1
ATOM 6233 C CA . ASP A 1 808 ? 14.462 26.537 -32.346 1.00 81.00 808 ASP A CA 1
ATOM 6234 C C . ASP A 1 808 ? 15.578 25.492 -32.193 1.00 81.00 808 ASP A C 1
ATOM 6236 O O . ASP A 1 808 ? 15.722 24.869 -31.141 1.00 81.00 808 ASP A O 1
ATOM 6240 N N . LYS A 1 809 ? 16.355 25.241 -33.251 1.00 76.00 809 LYS A N 1
ATOM 6241 C CA . LYS A 1 809 ? 17.418 24.240 -33.227 1.00 76.00 809 LYS A CA 1
ATOM 6242 C C . LYS A 1 809 ? 18.751 24.892 -32.929 1.00 76.00 809 LYS A C 1
ATOM 6244 O O . LYS A 1 809 ? 19.122 25.918 -33.494 1.00 76.00 809 LYS A O 1
ATOM 6249 N N . PHE A 1 810 ? 19.497 24.233 -32.058 1.00 72.19 810 PHE A N 1
ATOM 6250 C CA . PHE A 1 810 ? 20.898 24.533 -31.862 1.00 72.19 810 PHE A CA 1
ATOM 6251 C C . PHE A 1 810 ? 21.697 23.997 -33.062 1.00 72.19 810 PHE A C 1
ATOM 6253 O O . PHE A 1 810 ? 21.831 22.785 -33.230 1.00 72.19 810 PHE A O 1
ATOM 6260 N N . ASP A 1 811 ? 22.216 24.891 -33.906 1.00 62.00 811 ASP A N 1
ATOM 6261 C CA . ASP A 1 811 ? 22.960 24.515 -35.120 1.00 62.00 811 ASP A CA 1
ATOM 6262 C C . ASP A 1 811 ? 24.489 24.454 -34.921 1.00 62.00 811 ASP A C 1
ATOM 6264 O O . ASP A 1 811 ? 25.200 23.813 -35.703 1.00 62.00 811 ASP A O 1
ATOM 6268 N N . GLY A 1 812 ? 24.998 25.061 -33.842 1.00 60.72 812 GLY A N 1
ATOM 6269 C CA . GLY A 1 812 ? 26.413 25.052 -33.462 1.00 60.72 812 GLY A CA 1
ATOM 6270 C C . GLY A 1 812 ? 27.392 25.506 -34.552 1.00 60.72 812 GLY A C 1
ATOM 6271 O O . GLY A 1 812 ? 27.031 26.174 -35.512 1.00 60.72 812 GLY A O 1
ATOM 6272 N N . ILE A 1 813 ? 28.672 25.136 -34.398 1.00 60.31 813 ILE A N 1
ATOM 6273 C CA . ILE A 1 813 ? 29.753 25.425 -35.362 1.00 60.31 813 ILE A CA 1
ATOM 6274 C C . ILE A 1 813 ? 30.108 24.164 -36.168 1.00 60.31 813 ILE A C 1
ATOM 6276 O O . ILE A 1 813 ? 31.277 23.775 -36.290 1.00 60.31 813 ILE A O 1
ATOM 6280 N N . ALA A 1 814 ? 29.108 23.464 -36.708 1.00 51.41 814 ALA A N 1
ATOM 6281 C CA . ALA A 1 814 ? 29.401 22.403 -37.665 1.00 51.41 814 ALA A CA 1
ATOM 6282 C C . ALA A 1 814 ? 30.202 23.023 -38.832 1.00 51.41 814 ALA A C 1
ATOM 6284 O O . ALA A 1 814 ? 29.797 24.044 -39.379 1.00 51.41 814 ALA A O 1
ATOM 6285 N N . TRP A 1 815 ? 31.344 22.424 -39.197 1.00 57.22 815 TRP A N 1
ATOM 6286 C CA . TRP A 1 815 ? 32.209 22.796 -40.339 1.00 57.22 815 TRP A CA 1
ATOM 6287 C C . TRP A 1 815 ? 33.223 23.950 -40.161 1.00 57.22 815 TRP A C 1
ATOM 6289 O O . TRP A 1 815 ? 33.959 24.242 -41.114 1.00 57.22 815 TRP A O 1
ATOM 6299 N N . GLY A 1 816 ? 33.347 24.571 -38.978 1.00 65.25 816 GLY A N 1
ATOM 6300 C CA . GLY A 1 816 ? 34.407 25.556 -38.675 1.00 65.25 816 GLY A CA 1
ATOM 6301 C C . GLY A 1 816 ? 34.322 26.869 -39.472 1.00 65.25 816 GLY A C 1
ATOM 6302 O O . GLY A 1 816 ? 35.345 27.392 -39.928 1.00 65.25 816 GLY A O 1
ATOM 6303 N N . PHE A 1 817 ? 33.107 27.354 -39.737 1.00 78.38 817 PHE A N 1
ATOM 6304 C CA . PHE A 1 817 ? 32.835 28.701 -40.251 1.00 78.38 817 PHE A CA 1
ATOM 6305 C C . PHE A 1 817 ? 31.559 29.283 -39.626 1.00 78.38 817 PHE A C 1
ATOM 6307 O O . PHE A 1 817 ? 30.737 28.550 -39.087 1.00 78.38 817 PHE A O 1
ATOM 6314 N N . MET A 1 818 ? 31.411 30.598 -39.746 1.00 87.31 818 MET A N 1
ATOM 6315 C CA . MET A 1 818 ? 30.251 31.398 -39.357 1.00 87.31 818 MET A CA 1
ATOM 6316 C C . MET A 1 818 ? 29.575 31.957 -40.608 1.00 87.31 818 MET A C 1
ATOM 6318 O O . MET A 1 818 ? 30.258 32.534 -41.454 1.00 87.31 818 MET A O 1
ATOM 6322 N N . GLY A 1 819 ? 28.269 31.756 -40.757 1.00 84.25 819 GLY A N 1
ATOM 6323 C CA . GLY A 1 819 ? 27.515 32.207 -41.928 1.00 84.25 819 GLY A CA 1
ATOM 6324 C C . GLY A 1 819 ? 26.761 33.511 -41.682 1.00 84.25 819 GLY A C 1
ATOM 6325 O O . GLY A 1 819 ? 26.140 33.679 -40.631 1.00 84.25 819 GLY A O 1
ATOM 6326 N N . VAL A 1 820 ? 26.769 34.408 -42.669 1.00 82.88 820 VAL A N 1
ATOM 6327 C CA . VAL A 1 820 ? 25.882 35.578 -42.714 1.00 82.88 820 VAL A CA 1
ATOM 6328 C C . VAL A 1 820 ? 25.188 35.635 -44.076 1.00 82.88 820 VAL A C 1
ATOM 6330 O O . VAL A 1 820 ? 25.854 35.656 -45.112 1.00 82.88 820 VAL A O 1
ATOM 6333 N N . GLU A 1 821 ? 23.854 35.634 -44.082 1.00 82.69 821 GLU A N 1
ATOM 6334 C CA . GLU A 1 821 ? 23.034 35.580 -45.301 1.00 82.69 821 GLU A CA 1
ATOM 6335 C C . GLU A 1 821 ? 21.636 36.159 -45.063 1.00 82.69 821 GLU A C 1
ATOM 6337 O O . GLU A 1 821 ? 21.062 35.981 -43.991 1.00 82.69 821 GLU A O 1
ATOM 6342 N N . ASN A 1 822 ? 21.091 36.830 -46.083 1.00 73.94 822 ASN A N 1
ATOM 6343 C CA . ASN A 1 822 ? 19.734 37.379 -46.091 1.00 73.94 822 ASN A CA 1
ATOM 6344 C C . ASN A 1 822 ? 19.012 36.960 -47.391 1.00 73.94 822 ASN A C 1
ATOM 6346 O O . ASN A 1 822 ? 19.102 37.641 -48.422 1.00 73.94 822 ASN A O 1
ATOM 6350 N N . HIS A 1 823 ? 18.354 35.794 -47.385 1.00 62.53 823 HIS A N 1
ATOM 6351 C CA . HIS A 1 823 ? 17.955 35.083 -48.609 1.00 62.53 823 HIS A CA 1
ATOM 6352 C C . HIS A 1 823 ? 16.552 35.481 -49.126 1.00 62.53 823 HIS A C 1
ATOM 6354 O O . HIS A 1 823 ? 15.603 35.670 -48.368 1.00 62.53 823 HIS A O 1
ATOM 6360 N N . TYR A 1 824 ? 16.383 35.559 -50.457 1.00 50.34 824 TYR A N 1
ATOM 6361 C CA . TYR A 1 824 ? 15.198 36.142 -51.129 1.00 50.34 824 TYR A CA 1
ATOM 6362 C C . TYR A 1 824 ? 13.857 35.443 -50.835 1.00 50.34 824 TYR A C 1
ATOM 6364 O O . TYR A 1 824 ? 12.836 36.107 -50.699 1.00 50.34 824 TYR A O 1
ATOM 6372 N N . ASN A 1 825 ? 13.848 34.103 -50.785 1.00 49.78 825 ASN A N 1
ATOM 6373 C CA . ASN A 1 825 ? 12.622 33.292 -50.918 1.00 49.78 825 ASN A CA 1
ATOM 6374 C C . ASN A 1 825 ? 12.407 32.246 -49.813 1.00 49.78 825 ASN A C 1
ATOM 6376 O O . ASN A 1 825 ? 11.461 31.465 -49.892 1.00 49.78 825 ASN A O 1
ATOM 6380 N N . ASN A 1 826 ? 13.282 32.179 -48.809 1.00 58.94 826 ASN A N 1
ATOM 6381 C CA . ASN A 1 826 ? 13.137 31.212 -47.725 1.00 58.94 826 ASN A CA 1
ATOM 6382 C C . ASN A 1 826 ? 13.757 31.769 -46.435 1.00 58.94 826 ASN A C 1
ATOM 6384 O O . ASN A 1 826 ? 14.979 31.733 -46.317 1.00 58.94 826 ASN A O 1
ATOM 6388 N N . PRO A 1 827 ? 12.942 32.225 -45.465 1.00 59.22 827 PRO A N 1
ATOM 6389 C CA . PRO A 1 827 ? 13.427 32.663 -44.154 1.00 59.22 827 PRO A CA 1
ATOM 6390 C C . PRO A 1 827 ? 14.221 31.581 -43.404 1.00 59.22 827 PRO A C 1
ATOM 6392 O O . PRO A 1 827 ? 14.956 31.891 -42.476 1.00 59.22 827 PRO A O 1
ATOM 6395 N N . ALA A 1 828 ? 14.101 30.307 -43.808 1.00 57.91 828 ALA A N 1
ATOM 6396 C CA . ALA A 1 828 ? 14.895 29.205 -43.268 1.00 57.91 828 ALA A CA 1
ATOM 6397 C C . ALA A 1 828 ? 16.363 29.170 -43.735 1.00 57.91 828 ALA A C 1
ATOM 6399 O O . ALA A 1 828 ? 17.104 28.283 -43.319 1.00 57.91 828 ALA A O 1
ATOM 6400 N N . LEU A 1 829 ? 16.765 30.087 -44.621 1.00 63.12 829 LEU A N 1
ATOM 6401 C CA . LEU A 1 829 ? 18.140 30.255 -45.106 1.00 63.12 829 LEU A CA 1
ATOM 6402 C C . LEU A 1 829 ? 18.777 31.565 -44.617 1.00 63.12 829 LEU A C 1
ATOM 6404 O O . LEU A 1 829 ? 19.888 31.889 -45.027 1.00 63.12 829 LEU A O 1
ATOM 6408 N N . ASP A 1 830 ? 18.084 32.327 -43.766 1.00 78.75 830 ASP A N 1
ATOM 6409 C CA . ASP A 1 830 ? 18.674 33.511 -43.149 1.00 78.75 830 ASP A CA 1
ATOM 6410 C C . ASP A 1 830 ? 19.703 33.053 -42.105 1.00 78.75 830 ASP A C 1
ATOM 6412 O O . ASP A 1 830 ? 19.414 32.193 -41.266 1.00 78.75 830 ASP A O 1
ATOM 6416 N N . HIS A 1 831 ? 20.911 33.612 -42.178 1.00 84.94 831 HIS A N 1
ATOM 6417 C CA . HIS A 1 831 ? 22.031 33.266 -41.308 1.00 84.94 831 HIS A CA 1
ATOM 6418 C C . HIS A 1 831 ? 22.514 34.507 -40.565 1.00 84.94 831 HIS A C 1
ATOM 6420 O O . HIS A 1 831 ? 22.836 35.525 -41.185 1.00 84.94 831 HIS A O 1
ATOM 6426 N N . ILE A 1 832 ? 22.603 34.399 -39.242 1.00 87.75 832 ILE A N 1
ATOM 6427 C CA . ILE A 1 832 ? 23.191 35.418 -38.371 1.00 87.75 832 ILE A CA 1
ATOM 6428 C C . ILE A 1 832 ? 24.336 34.770 -37.610 1.00 87.75 832 ILE A C 1
ATOM 6430 O O . ILE A 1 832 ? 24.199 33.660 -37.094 1.00 87.75 832 ILE A O 1
ATOM 6434 N N . SER A 1 833 ? 25.459 35.476 -37.525 1.00 91.19 833 SER A N 1
ATOM 6435 C CA . SER A 1 833 ? 26.581 35.074 -36.676 1.00 91.19 833 SER A CA 1
ATOM 6436 C C . SER A 1 833 ? 26.655 35.969 -35.448 1.00 91.19 833 SER A C 1
ATOM 6438 O O . SER A 1 833 ? 26.425 37.169 -35.555 1.00 91.19 833 SER A O 1
ATOM 6440 N N . ILE A 1 834 ? 26.996 35.405 -34.295 1.00 91.38 834 ILE A N 1
ATOM 6441 C CA . ILE A 1 834 ? 27.199 36.136 -33.045 1.00 91.38 834 ILE A CA 1
ATOM 6442 C C . ILE A 1 834 ? 28.622 35.915 -32.537 1.00 91.38 834 ILE A C 1
ATOM 6444 O O . ILE A 1 834 ? 29.158 34.809 -32.608 1.00 91.38 834 ILE A O 1
ATOM 6448 N N . LEU A 1 835 ? 29.231 36.983 -32.032 1.00 93.56 835 LEU A N 1
ATOM 6449 C CA . LEU A 1 835 ? 30.569 36.992 -31.451 1.00 93.56 835 LEU A CA 1
ATOM 6450 C C . LEU A 1 835 ? 30.497 37.550 -30.036 1.00 93.56 835 LEU A C 1
ATOM 6452 O O . LEU A 1 835 ? 29.911 38.610 -29.846 1.00 93.56 835 LEU A O 1
ATOM 6456 N N . ARG A 1 836 ? 31.155 36.903 -29.077 1.00 92.94 836 ARG A N 1
ATOM 6457 C CA . ARG A 1 836 ? 31.355 37.408 -27.717 1.00 92.94 836 ARG A CA 1
ATOM 6458 C C . ARG A 1 836 ? 32.813 37.752 -27.482 1.00 92.94 836 ARG A C 1
ATOM 6460 O O . ARG A 1 836 ? 33.690 36.918 -27.693 1.00 92.94 836 ARG A O 1
ATOM 6467 N N . PHE A 1 837 ? 33.070 38.948 -26.980 1.00 92.56 837 PHE A N 1
ATOM 6468 C CA . PHE A 1 837 ? 34.380 39.373 -26.497 1.00 92.56 837 PHE A CA 1
ATOM 6469 C C . PHE A 1 837 ? 34.339 39.541 -24.984 1.00 92.56 837 PHE A C 1
ATOM 6471 O O . PHE A 1 837 ? 33.350 40.030 -24.442 1.00 92.56 837 PHE A O 1
ATOM 6478 N N . ASP A 1 838 ? 35.419 39.152 -24.312 1.00 89.00 838 ASP A N 1
ATOM 6479 C CA . ASP A 1 838 ? 35.628 39.485 -22.904 1.00 89.00 838 ASP A CA 1
ATOM 6480 C C . ASP A 1 838 ? 36.069 40.950 -22.804 1.00 89.00 838 ASP A C 1
ATOM 6482 O O . ASP A 1 838 ? 37.112 41.334 -23.338 1.00 89.00 838 ASP A O 1
ATOM 6486 N N . THR A 1 839 ? 35.240 41.771 -22.163 1.00 88.25 839 THR A N 1
ATOM 6487 C CA . THR A 1 839 ? 35.489 43.203 -21.945 1.00 88.25 839 THR A CA 1
ATOM 6488 C C . THR A 1 839 ? 35.811 43.510 -20.489 1.00 88.25 839 THR A C 1
ATOM 6490 O O . THR A 1 839 ? 35.733 44.663 -20.055 1.00 88.25 839 THR A O 1
ATOM 6493 N N . ASN A 1 840 ? 36.178 42.491 -19.711 1.00 84.94 840 ASN A N 1
ATOM 6494 C CA . ASN A 1 840 ? 36.515 42.663 -18.314 1.00 84.94 840 ASN A CA 1
ATOM 6495 C C . ASN A 1 840 ? 37.681 43.649 -18.128 1.00 84.94 840 ASN A C 1
ATOM 6497 O O . ASN A 1 840 ? 38.669 43.653 -18.863 1.00 84.94 840 ASN A O 1
ATOM 6501 N N . GLY A 1 841 ? 37.544 44.529 -17.138 1.00 80.94 841 GLY A N 1
ATOM 6502 C CA . GLY A 1 841 ? 38.504 45.598 -16.866 1.00 80.94 841 GLY A CA 1
ATOM 6503 C C . GLY A 1 841 ? 38.414 46.823 -17.790 1.00 80.94 841 GLY A C 1
ATOM 6504 O O . GLY A 1 841 ? 39.122 47.798 -17.529 1.00 80.94 841 GLY A O 1
ATOM 6505 N N . LEU A 1 842 ? 37.532 46.836 -18.801 1.00 85.44 842 LEU A N 1
ATOM 6506 C CA . LEU A 1 842 ? 37.397 47.944 -19.764 1.00 85.44 842 LEU A CA 1
ATOM 6507 C C . LEU A 1 842 ? 36.395 49.035 -19.359 1.00 85.44 842 LEU A C 1
ATOM 6509 O O . LEU A 1 842 ? 36.142 49.958 -20.126 1.00 85.44 842 LEU A O 1
ATOM 6513 N N . THR A 1 843 ? 35.847 48.982 -18.145 1.00 81.38 843 THR A N 1
ATOM 6514 C CA . THR A 1 843 ? 34.934 50.017 -17.639 1.00 81.38 843 THR A CA 1
ATOM 6515 C C . THR A 1 843 ? 35.585 51.406 -17.695 1.00 81.38 843 THR A C 1
ATOM 6517 O O . THR A 1 843 ? 36.685 51.602 -17.166 1.00 81.38 843 THR A O 1
ATOM 6520 N N . GLY A 1 844 ? 34.911 52.382 -18.309 1.00 78.19 844 GLY A N 1
ATOM 6521 C CA . GLY A 1 844 ? 35.449 53.738 -18.497 1.00 78.19 844 GLY A CA 1
ATOM 6522 C C . GLY A 1 844 ? 36.469 53.864 -19.638 1.00 78.19 844 GLY A C 1
ATOM 6523 O O . GLY A 1 844 ? 37.266 54.802 -19.644 1.00 78.19 844 GLY A O 1
ATOM 6524 N N . LEU A 1 845 ? 36.482 52.914 -20.577 1.00 87.00 845 LEU A N 1
ATOM 6525 C CA . LEU A 1 845 ? 37.235 53.006 -21.826 1.00 87.00 845 LEU A CA 1
ATOM 6526 C C . LEU A 1 845 ? 36.704 54.148 -22.698 1.00 87.00 845 LEU A C 1
ATOM 6528 O O . LEU A 1 845 ? 35.508 54.239 -22.967 1.00 87.00 845 LEU A O 1
ATOM 6532 N N . LYS A 1 846 ? 37.623 54.971 -23.199 1.00 88.12 846 LYS A N 1
ATOM 6533 C CA . LYS A 1 846 ? 37.390 55.964 -24.247 1.00 88.12 846 LYS A CA 1
ATOM 6534 C C . LYS A 1 846 ? 38.196 55.573 -25.476 1.00 88.12 846 LYS A C 1
ATOM 6536 O O . LYS A 1 846 ? 39.373 55.908 -25.605 1.00 88.12 846 LYS A O 1
ATOM 6541 N N . ALA A 1 847 ? 37.566 54.814 -26.364 1.00 89.81 847 ALA A N 1
ATOM 6542 C CA . ALA A 1 847 ? 38.138 54.397 -27.630 1.00 89.81 847 ALA A CA 1
ATOM 6543 C C . ALA A 1 847 ? 38.170 55.568 -28.626 1.00 89.81 847 ALA A C 1
ATOM 6545 O O . ALA A 1 847 ? 37.145 56.172 -28.945 1.00 89.81 847 ALA A O 1
ATOM 6546 N N . THR A 1 848 ? 39.353 55.868 -29.156 1.00 91.56 848 THR A N 1
ATOM 6547 C CA . THR A 1 848 ? 39.539 56.776 -30.297 1.00 91.56 848 THR A CA 1
ATOM 6548 C C . THR A 1 848 ? 39.329 56.059 -31.633 1.00 91.56 848 THR A C 1
ATOM 6550 O O . THR A 1 848 ? 39.003 56.704 -32.625 1.00 91.56 848 THR A O 1
ATOM 6553 N N . SER A 1 849 ? 39.500 54.733 -31.661 1.00 92.75 849 SER A N 1
ATOM 6554 C CA . SER A 1 849 ? 39.206 53.857 -32.800 1.00 92.75 849 SER A CA 1
ATOM 6555 C C . SER A 1 849 ? 38.983 52.430 -32.301 1.00 92.75 849 SER A C 1
ATOM 6557 O O . SER A 1 849 ? 39.764 51.940 -31.489 1.00 92.75 849 SER A O 1
ATOM 6559 N N . ALA A 1 850 ? 37.959 51.736 -32.791 1.00 94.31 850 ALA A N 1
ATOM 6560 C CA . ALA A 1 850 ? 37.807 50.299 -32.598 1.00 94.31 850 ALA A CA 1
ATOM 6561 C C . ALA A 1 850 ? 37.388 49.607 -33.899 1.00 94.31 850 ALA A C 1
ATOM 6563 O O . ALA A 1 850 ? 36.421 50.007 -34.548 1.00 94.31 850 ALA A O 1
ATOM 6564 N N . LYS A 1 851 ? 38.114 48.554 -34.284 1.00 96.19 851 LYS A N 1
ATOM 6565 C CA . LYS A 1 851 ? 37.894 47.790 -35.516 1.00 96.19 851 LYS A CA 1
ATOM 6566 C C . LYS A 1 851 ? 37.633 46.325 -35.200 1.00 96.19 851 LYS A C 1
ATOM 6568 O O . LYS A 1 851 ? 38.486 45.652 -34.625 1.00 96.19 851 LYS A O 1
ATOM 6573 N N . LEU A 1 852 ? 36.478 45.820 -35.621 1.00 96.75 852 LEU A N 1
ATOM 6574 C CA . LEU A 1 852 ? 36.207 44.388 -35.646 1.00 96.75 852 LEU A CA 1
ATOM 6575 C C . LEU A 1 852 ? 36.779 43.809 -36.940 1.00 96.75 852 LEU A C 1
ATOM 6577 O O . LEU A 1 852 ? 36.324 44.141 -38.034 1.00 96.75 852 LEU A O 1
ATOM 6581 N N . LYS A 1 853 ? 37.776 42.942 -36.807 1.00 95.44 853 LYS A N 1
ATOM 6582 C CA . LYS A 1 853 ? 38.508 42.316 -37.898 1.00 95.44 853 LYS A CA 1
ATOM 6583 C C . LYS A 1 853 ? 38.010 40.890 -38.115 1.00 95.44 853 LYS A C 1
ATOM 6585 O O . LYS A 1 853 ? 38.089 40.049 -37.217 1.00 95.44 853 LYS A O 1
ATOM 6590 N N . LEU A 1 854 ? 37.508 40.618 -39.316 1.00 94.75 854 LEU A N 1
ATOM 6591 C CA . LEU A 1 854 ? 36.890 39.344 -39.692 1.00 94.75 854 LEU A CA 1
ATOM 6592 C C . LEU A 1 854 ? 37.594 38.752 -40.909 1.00 94.75 854 LEU A C 1
ATOM 6594 O O . LEU A 1 854 ? 37.866 39.458 -41.880 1.00 94.75 854 LEU A O 1
ATOM 6598 N N . HIS A 1 855 ? 37.896 37.458 -40.871 1.00 94.06 855 HIS A N 1
ATOM 6599 C CA . HIS A 1 855 ? 38.511 36.770 -41.999 1.00 94.06 855 HIS A CA 1
ATOM 6600 C C . HIS A 1 855 ? 37.436 36.106 -42.856 1.00 94.06 855 HIS A C 1
ATOM 6602 O O . HIS A 1 855 ? 36.718 35.221 -42.387 1.00 94.06 855 HIS A O 1
ATOM 6608 N N . ILE A 1 856 ? 37.352 36.499 -44.124 1.00 91.31 856 ILE A N 1
ATOM 6609 C CA . ILE A 1 856 ? 36.428 35.905 -45.086 1.00 91.31 856 ILE A CA 1
ATOM 6610 C C . ILE A 1 856 ? 36.973 34.541 -45.501 1.00 91.31 856 ILE A C 1
ATOM 6612 O O . ILE A 1 856 ? 38.012 34.439 -46.149 1.00 91.31 856 ILE A O 1
ATOM 6616 N N . ARG A 1 857 ? 36.244 33.473 -45.189 1.00 86.25 857 ARG A N 1
ATOM 6617 C CA . ARG A 1 857 ? 36.528 32.123 -45.686 1.00 86.25 857 ARG A CA 1
ATOM 6618 C C . ARG A 1 857 ? 35.962 31.923 -47.093 1.00 86.25 857 ARG A C 1
ATOM 6620 O O . ARG A 1 857 ? 36.622 31.343 -47.953 1.00 86.25 857 ARG A O 1
ATOM 6627 N N . GLY A 1 858 ? 34.766 32.429 -47.353 1.00 83.88 858 GLY A N 1
ATOM 6628 C CA . GLY A 1 858 ? 34.106 32.304 -48.647 1.00 83.88 858 GLY A CA 1
ATOM 6629 C C . GLY A 1 858 ? 33.051 33.379 -48.838 1.00 83.88 858 GLY A C 1
ATOM 6630 O O . GLY A 1 858 ? 32.511 33.898 -47.868 1.00 83.88 858 GLY A O 1
ATOM 6631 N N . VAL A 1 859 ? 32.778 33.700 -50.092 1.00 82.19 859 VAL A N 1
ATOM 6632 C CA . VAL A 1 859 ? 31.692 34.587 -50.516 1.00 82.19 859 VAL A CA 1
ATOM 6633 C C . VAL A 1 859 ? 30.909 33.875 -51.605 1.00 82.19 859 VAL A C 1
ATOM 6635 O O . VAL A 1 859 ? 31.446 32.974 -52.258 1.00 82.19 859 VAL A O 1
ATOM 6638 N N . ASP A 1 860 ? 29.658 34.262 -51.796 1.00 74.94 860 ASP A N 1
ATOM 6639 C CA . ASP A 1 860 ? 28.847 33.754 -52.890 1.00 74.94 860 ASP A CA 1
ATOM 6640 C C . ASP A 1 860 ? 29.498 34.071 -54.243 1.00 74.94 860 ASP A C 1
ATOM 6642 O O . ASP A 1 860 ? 29.905 35.198 -54.533 1.00 74.94 860 ASP A O 1
ATOM 6646 N N . THR A 1 861 ? 29.636 33.041 -55.070 1.00 69.69 861 THR A N 1
ATOM 6647 C CA . THR A 1 861 ? 30.229 33.140 -56.404 1.00 69.69 861 THR A CA 1
ATOM 6648 C C . THR A 1 861 ? 29.191 33.057 -57.514 1.00 69.69 861 THR A C 1
ATOM 6650 O O . THR A 1 861 ? 29.553 33.134 -58.690 1.00 69.69 861 THR A O 1
ATOM 6653 N N . ARG A 1 862 ? 27.907 32.917 -57.162 1.00 71.69 862 ARG A N 1
ATOM 6654 C CA . ARG A 1 862 ? 26.801 32.955 -58.117 1.00 71.69 862 ARG A CA 1
ATOM 6655 C C . ARG A 1 862 ? 26.689 34.363 -58.722 1.00 71.69 862 ARG A C 1
ATOM 6657 O O . ARG A 1 862 ? 26.828 35.345 -57.993 1.00 71.69 862 ARG A O 1
ATOM 6664 N N . PRO A 1 863 ? 26.437 34.483 -60.036 1.00 63.06 863 PRO A N 1
ATOM 6665 C CA . PRO A 1 863 ? 26.164 35.775 -60.646 1.00 63.06 863 PRO A CA 1
ATOM 6666 C C . PRO A 1 863 ? 24.801 36.313 -60.187 1.00 63.06 863 PRO A C 1
ATOM 6668 O O . PRO A 1 863 ? 23.857 35.545 -59.980 1.00 63.06 863 PRO A O 1
ATOM 6671 N N . ASP A 1 864 ? 24.691 37.633 -60.058 1.00 66.25 864 ASP A N 1
ATOM 6672 C CA . ASP A 1 864 ? 23.425 38.316 -59.803 1.00 66.25 864 ASP A CA 1
ATOM 6673 C C . ASP A 1 864 ? 22.454 38.180 -60.998 1.00 66.25 864 ASP A C 1
ATOM 6675 O O . ASP A 1 864 ? 22.787 37.641 -62.060 1.00 66.25 864 ASP A O 1
ATOM 6679 N N . LYS A 1 865 ? 21.228 38.703 -60.857 1.00 60.53 865 LYS A N 1
ATOM 6680 C CA . LYS A 1 865 ? 20.182 38.631 -61.901 1.00 60.53 865 LYS A CA 1
ATOM 6681 C C . LYS A 1 865 ? 20.556 39.334 -63.221 1.00 60.53 865 LYS A C 1
ATOM 6683 O O . LYS A 1 865 ? 19.842 39.170 -64.208 1.00 60.53 865 LYS A O 1
ATOM 6688 N N . THR A 1 866 ? 21.641 40.106 -63.247 1.00 63.12 866 THR A N 1
ATOM 6689 C CA . THR A 1 866 ? 22.177 40.823 -64.414 1.00 63.12 866 THR A CA 1
ATOM 6690 C C . THR A 1 866 ? 23.491 40.234 -64.945 1.00 63.12 866 THR A C 1
ATOM 6692 O O . THR A 1 866 ? 24.011 40.717 -65.950 1.00 63.12 866 THR A O 1
ATOM 6695 N N . GLY A 1 867 ? 24.003 39.161 -64.327 1.00 61.75 867 GLY A N 1
ATOM 6696 C CA . GLY A 1 867 ? 25.274 38.528 -64.685 1.00 61.75 867 GLY A CA 1
ATOM 6697 C C . GLY A 1 867 ? 26.507 39.134 -63.999 1.00 61.75 867 GLY A C 1
ATOM 6698 O O . GLY A 1 867 ? 27.625 38.768 -64.363 1.00 61.75 867 GLY A O 1
ATOM 6699 N N . GLY A 1 868 ? 26.324 40.056 -63.047 1.00 69.12 868 GLY A N 1
ATOM 6700 C CA . GLY A 1 868 ? 27.376 40.692 -62.248 1.00 69.12 868 GLY A CA 1
ATOM 6701 C C . GLY A 1 868 ? 27.757 39.898 -60.993 1.00 69.12 868 GLY A C 1
ATOM 6702 O O . GLY A 1 868 ? 27.113 38.911 -60.647 1.00 69.12 868 GLY A O 1
ATOM 6703 N N . ASN A 1 869 ? 28.821 40.312 -60.301 1.00 74.50 869 ASN A N 1
ATOM 6704 C CA . ASN A 1 869 ? 29.214 39.709 -59.023 1.00 74.50 869 ASN A CA 1
ATOM 6705 C C . ASN A 1 869 ? 28.296 40.193 -57.893 1.00 74.50 869 ASN A C 1
ATOM 6707 O O . ASN A 1 869 ? 28.002 41.384 -57.821 1.00 74.50 869 ASN A O 1
ATOM 6711 N N . ILE A 1 870 ? 27.916 39.293 -56.984 1.00 75.81 870 ILE A N 1
ATOM 6712 C CA . ILE A 1 870 ? 27.154 39.646 -55.783 1.00 75.81 870 ILE A CA 1
ATOM 6713 C C . ILE A 1 870 ? 28.126 40.115 -54.695 1.00 75.81 870 ILE A C 1
ATOM 6715 O O . ILE A 1 870 ? 28.965 39.347 -54.220 1.00 75.81 870 ILE A O 1
ATOM 6719 N N . ASP A 1 871 ? 27.996 41.375 -54.297 1.00 82.38 871 ASP A N 1
ATOM 6720 C CA . ASP A 1 871 ? 28.633 41.913 -53.100 1.00 82.38 871 ASP A CA 1
ATOM 6721 C C . ASP A 1 871 ? 27.695 41.735 -51.902 1.00 82.38 871 ASP A C 1
ATOM 6723 O O . ASP A 1 871 ? 26.478 41.822 -52.041 1.00 82.38 871 ASP A O 1
ATOM 6727 N N . THR A 1 872 ? 28.256 41.481 -50.720 1.00 84.94 872 THR A N 1
ATOM 6728 C CA . THR A 1 872 ? 27.473 41.368 -49.481 1.00 84.94 872 THR A CA 1
ATOM 6729 C C . THR A 1 872 ? 27.878 42.446 -48.491 1.00 84.94 872 THR A C 1
ATOM 6731 O O . THR A 1 872 ? 29.040 42.504 -48.081 1.00 84.94 872 THR A O 1
ATOM 6734 N N . ARG A 1 873 ? 26.934 43.296 -48.083 1.00 89.12 873 ARG A N 1
ATOM 6735 C CA . ARG A 1 873 ? 27.154 44.332 -47.070 1.00 89.12 873 ARG A CA 1
ATOM 6736 C C . ARG A 1 873 ? 26.844 43.788 -45.682 1.00 89.12 873 ARG A C 1
ATOM 6738 O O . ARG A 1 873 ? 25.720 43.401 -45.377 1.00 89.12 873 ARG A O 1
ATOM 6745 N N . LEU A 1 874 ? 27.861 43.793 -44.833 1.00 90.06 874 LEU A N 1
ATOM 6746 C CA . LEU A 1 874 ? 27.817 43.330 -43.455 1.00 90.06 874 LEU A CA 1
ATOM 6747 C C . LEU A 1 874 ? 27.803 44.520 -42.498 1.00 90.06 874 LEU A C 1
ATOM 6749 O O . LEU A 1 874 ? 28.540 45.493 -42.687 1.00 90.06 874 LEU A O 1
ATOM 6753 N N . GLN A 1 875 ? 27.005 44.405 -41.442 1.00 92.56 875 GLN A N 1
ATOM 6754 C CA . GLN A 1 875 ? 26.992 45.333 -40.318 1.00 92.56 875 GLN A CA 1
ATOM 6755 C C . GLN A 1 875 ? 26.920 44.545 -39.006 1.00 92.56 875 GLN A C 1
ATOM 6757 O O . GLN A 1 875 ? 26.262 43.506 -38.935 1.00 92.56 875 GLN A O 1
ATOM 6762 N N . ALA A 1 876 ? 27.620 45.025 -37.981 1.00 93.38 876 ALA A N 1
ATOM 6763 C CA . ALA A 1 876 ? 27.575 44.473 -36.636 1.00 93.38 876 ALA A CA 1
ATOM 6764 C C . ALA A 1 876 ? 26.638 45.303 -35.750 1.00 93.38 876 ALA A C 1
ATOM 6766 O O . ALA A 1 876 ? 26.669 46.534 -35.795 1.00 93.38 876 ALA A O 1
ATOM 6767 N N . PHE A 1 877 ? 25.852 44.635 -34.913 1.00 89.62 877 PHE A N 1
ATOM 6768 C CA . PHE A 1 877 ? 24.967 45.256 -33.930 1.00 89.62 877 PHE A CA 1
ATOM 6769 C C . PHE A 1 877 ? 25.354 44.800 -32.529 1.00 89.62 877 PHE A C 1
ATOM 6771 O O . PHE A 1 877 ? 25.549 43.606 -32.302 1.00 89.62 877 PHE A O 1
ATOM 6778 N N . ALA A 1 878 ? 25.459 45.748 -31.598 1.00 88.62 878 ALA A N 1
ATOM 6779 C CA . ALA A 1 878 ? 25.637 45.427 -30.188 1.00 88.62 878 ALA A CA 1
ATOM 6780 C C . ALA A 1 878 ? 24.372 44.750 -29.644 1.00 88.62 878 ALA A C 1
ATOM 6782 O O . ALA A 1 878 ? 23.293 45.336 -29.709 1.00 88.62 878 ALA A O 1
ATOM 6783 N N . ALA A 1 879 ? 24.506 43.539 -29.119 1.00 83.56 879 ALA A N 1
ATOM 6784 C CA . ALA A 1 879 ? 23.404 42.807 -28.510 1.00 83.56 879 ALA A CA 1
ATOM 6785 C C . ALA A 1 879 ? 23.322 43.078 -27.006 1.00 83.56 879 ALA A C 1
ATOM 6787 O O . ALA A 1 879 ? 24.331 43.387 -26.357 1.00 83.56 879 ALA A O 1
ATOM 6788 N N . ASP A 1 880 ? 22.137 42.895 -26.426 1.00 77.81 880 ASP A N 1
ATOM 6789 C CA . ASP A 1 880 ? 22.046 42.747 -24.978 1.00 77.81 880 ASP A CA 1
ATOM 6790 C C . ASP A 1 880 ? 22.805 41.497 -24.514 1.00 77.81 880 ASP A C 1
ATOM 6792 O O . ASP A 1 880 ? 22.818 40.467 -25.182 1.00 77.81 880 ASP A O 1
ATOM 6796 N N . ALA A 1 881 ? 23.484 41.596 -23.370 1.00 66.62 881 ALA A N 1
ATOM 6797 C CA . ALA A 1 881 ? 24.242 40.470 -22.840 1.00 66.62 881 ALA A CA 1
ATOM 6798 C C . ALA A 1 881 ? 23.252 39.393 -22.370 1.00 66.62 881 ALA A C 1
ATOM 6800 O O . ALA A 1 881 ? 22.469 39.648 -21.456 1.00 66.62 881 ALA A O 1
ATOM 6801 N N . GLY A 1 882 ? 23.272 38.220 -23.005 1.00 65.81 882 GLY A N 1
ATOM 6802 C CA . GLY A 1 882 ? 22.449 37.065 -22.626 1.00 65.81 882 GLY A CA 1
ATOM 6803 C C . GLY A 1 882 ? 23.286 35.892 -22.113 1.00 65.81 882 GLY A C 1
ATOM 6804 O O . GLY A 1 882 ? 24.471 35.803 -22.417 1.00 65.81 882 GLY A O 1
ATOM 6805 N N . ASP A 1 883 ? 22.688 34.937 -21.406 1.00 70.88 883 ASP A N 1
ATOM 6806 C CA . ASP A 1 883 ? 23.387 33.750 -20.872 1.00 70.88 883 ASP A CA 1
ATOM 6807 C C . ASP A 1 883 ? 23.605 32.652 -21.929 1.00 70.88 883 ASP A C 1
ATOM 6809 O O . ASP A 1 883 ? 23.482 31.454 -21.665 1.00 70.88 883 ASP A O 1
ATOM 6813 N N . TRP A 1 884 ? 23.900 33.044 -23.170 1.00 84.38 884 TRP A N 1
ATOM 6814 C CA . TRP A 1 884 ? 24.171 32.072 -24.215 1.00 84.38 884 TRP A CA 1
ATOM 6815 C C . TRP A 1 884 ? 25.549 31.441 -24.021 1.00 84.38 884 TRP A C 1
ATOM 6817 O O . TRP A 1 884 ? 26.531 32.122 -23.701 1.00 84.38 884 TRP A O 1
ATOM 6827 N N . VAL A 1 885 ? 25.592 30.127 -24.222 1.00 78.50 885 VAL A N 1
ATOM 6828 C CA . VAL A 1 885 ? 26.801 29.315 -24.157 1.00 78.50 885 VAL A CA 1
ATOM 6829 C C . VAL A 1 885 ? 26.975 28.638 -25.507 1.00 78.50 885 VAL A C 1
ATOM 6831 O O . VAL A 1 885 ? 26.090 27.938 -26.014 1.00 78.50 885 VAL A O 1
ATOM 6834 N N . GLU A 1 886 ? 28.121 28.891 -26.125 1.00 77.19 886 GLU A N 1
ATOM 6835 C CA . GLU A 1 886 ? 28.555 28.220 -27.339 1.00 77.19 886 GLU A CA 1
ATOM 6836 C C . GLU A 1 886 ? 28.463 26.698 -27.174 1.00 77.19 886 GLU A C 1
ATOM 6838 O O . GLU A 1 886 ? 28.950 26.155 -26.189 1.00 77.19 886 GLU A O 1
ATOM 6843 N N . LYS A 1 887 ? 27.882 26.006 -28.164 1.00 68.94 887 LYS A N 1
ATOM 6844 C CA . LYS A 1 887 ? 27.664 24.539 -28.177 1.00 68.94 887 LYS A CA 1
ATOM 6845 C C . LYS A 1 887 ? 26.526 24.016 -27.285 1.00 68.94 887 LYS A C 1
ATOM 6847 O O . LYS A 1 887 ? 26.296 22.812 -27.320 1.00 68.94 887 LYS A O 1
ATOM 6852 N N . GLU A 1 888 ? 25.775 24.877 -26.587 1.00 70.38 888 GLU A N 1
ATOM 6853 C CA . GLU A 1 888 ? 24.738 24.424 -25.641 1.00 70.38 888 GLU A CA 1
ATOM 6854 C C . GLU A 1 888 ? 23.344 25.041 -25.852 1.00 70.38 888 GLU A C 1
ATOM 6856 O O . GLU A 1 888 ? 22.371 24.292 -25.919 1.00 70.38 888 GLU A O 1
ATOM 6861 N N . SER A 1 889 ? 23.208 26.374 -25.944 1.00 74.06 889 SER A N 1
ATOM 6862 C CA . SER A 1 889 ? 21.901 27.021 -25.681 1.00 74.06 889 SER A CA 1
ATOM 6863 C C . SER A 1 889 ? 21.392 28.044 -26.707 1.00 74.06 889 SER A C 1
ATOM 6865 O O . SER A 1 889 ? 20.235 28.466 -26.614 1.00 74.06 889 SER A O 1
ATOM 6867 N N . ILE A 1 890 ? 22.201 28.461 -27.691 1.00 82.88 890 ILE A N 1
ATOM 6868 C CA . ILE A 1 890 ? 21.809 29.541 -28.617 1.00 82.88 890 ILE A CA 1
ATOM 6869 C C . ILE A 1 890 ? 21.127 29.046 -29.901 1.00 82.88 890 ILE A C 1
ATOM 6871 O O . ILE A 1 890 ? 21.643 28.193 -30.621 1.00 82.88 890 ILE A O 1
ATOM 6875 N N . THR A 1 891 ? 19.969 29.623 -30.205 1.00 86.31 891 THR A N 1
ATOM 6876 C CA . THR A 1 891 ? 19.127 29.350 -31.378 1.00 86.31 891 THR A CA 1
ATOM 6877 C C . THR A 1 891 ? 18.709 30.678 -32.010 1.00 86.31 891 THR A C 1
ATOM 6879 O O . THR A 1 891 ? 18.943 31.739 -31.431 1.00 86.31 891 THR A O 1
ATOM 6882 N N . TRP A 1 892 ? 18.077 30.656 -33.184 1.00 85.06 892 TRP A N 1
ATOM 6883 C CA . TRP A 1 892 ? 17.575 31.881 -33.820 1.00 85.06 892 TRP A CA 1
ATOM 6884 C C . TRP A 1 892 ? 16.566 32.621 -32.936 1.00 85.06 892 TRP A C 1
ATOM 6886 O O . TRP A 1 892 ? 16.625 33.843 -32.826 1.00 85.06 892 TRP A O 1
ATOM 6896 N N . ASN A 1 893 ? 15.671 31.882 -32.274 1.00 84.19 893 ASN A N 1
ATOM 6897 C CA . ASN A 1 893 ? 14.634 32.456 -31.415 1.00 84.19 893 ASN A CA 1
ATOM 6898 C C . ASN A 1 893 ? 15.151 32.874 -30.029 1.00 84.19 893 ASN A C 1
ATOM 6900 O O . ASN A 1 893 ? 14.471 33.621 -29.329 1.00 84.19 893 ASN A O 1
ATOM 6904 N N . THR A 1 894 ? 16.347 32.421 -29.641 1.00 84.81 894 THR A N 1
ATOM 6905 C CA . THR A 1 894 ? 17.019 32.822 -28.393 1.00 84.81 894 THR A CA 1
ATOM 6906 C C . THR A 1 894 ? 18.185 33.786 -28.624 1.00 84.81 894 THR A C 1
ATOM 6908 O O . THR A 1 894 ? 18.940 34.062 -27.689 1.00 84.81 894 THR A O 1
ATOM 6911 N N . LEU A 1 895 ? 18.336 34.327 -29.843 1.00 82.50 895 LEU A N 1
ATOM 6912 C CA . LEU A 1 895 ? 19.291 35.400 -30.110 1.00 82.50 895 LEU A CA 1
ATOM 6913 C C . LEU A 1 895 ? 19.003 36.597 -29.194 1.00 82.50 895 LEU A C 1
ATOM 6915 O O . LEU A 1 895 ? 17.841 36.991 -29.051 1.00 82.50 895 LEU A O 1
ATOM 6919 N N . PRO A 1 896 ? 20.037 37.222 -28.607 1.00 82.81 896 PRO A N 1
ATOM 6920 C CA . PRO A 1 896 ? 19.829 38.451 -27.865 1.00 82.81 896 PRO A CA 1
ATOM 6921 C C . PRO A 1 896 ? 19.267 39.547 -28.777 1.00 82.81 896 PRO A C 1
ATOM 6923 O O . PRO A 1 896 ? 19.656 39.660 -29.944 1.00 82.81 896 PRO A O 1
ATOM 6926 N N . SER A 1 897 ? 18.348 40.354 -28.241 1.00 77.06 897 SER A N 1
ATOM 6927 C CA . SER A 1 897 ? 17.718 41.431 -29.007 1.00 77.06 897 SER A CA 1
ATOM 6928 C C . SER A 1 897 ? 18.741 42.490 -29.436 1.00 77.06 897 SER A C 1
ATOM 6930 O O . SER A 1 897 ? 19.716 42.771 -28.731 1.00 77.06 897 SER A O 1
ATOM 6932 N N . THR A 1 898 ? 18.494 43.085 -30.604 1.00 76.31 898 THR A N 1
ATOM 6933 C CA . THR A 1 898 ? 19.218 44.244 -31.148 1.00 76.31 898 THR A CA 1
ATOM 6934 C C . THR A 1 898 ? 18.324 45.489 -31.234 1.00 76.31 898 THR A C 1
ATOM 6936 O O . THR A 1 898 ? 18.663 46.465 -31.909 1.00 76.31 898 THR A O 1
ATOM 6939 N N . ASP A 1 899 ? 17.181 45.494 -30.542 1.00 71.56 899 ASP A N 1
ATOM 6940 C CA . ASP A 1 899 ? 16.250 46.623 -30.533 1.00 71.56 899 ASP A CA 1
ATOM 6941 C C . ASP A 1 899 ? 16.907 47.879 -29.939 1.00 71.56 899 ASP A C 1
ATOM 6943 O O . ASP A 1 899 ? 17.348 47.906 -28.793 1.00 71.56 899 ASP A O 1
ATOM 6947 N N . GLY A 1 900 ? 16.995 48.950 -30.735 1.00 70.56 900 GLY A N 1
ATOM 6948 C CA . GLY A 1 900 ? 17.682 50.185 -30.333 1.00 70.56 900 GLY A CA 1
ATOM 6949 C C . GLY A 1 900 ? 19.213 50.066 -30.243 1.00 70.56 900 GLY A C 1
ATOM 6950 O O . GLY A 1 900 ? 19.864 50.992 -29.749 1.00 70.56 900 GLY A O 1
ATOM 6951 N N . ALA A 1 901 ? 19.793 48.962 -30.726 1.00 79.56 901 ALA A N 1
ATOM 6952 C CA . ALA A 1 901 ? 21.227 48.706 -30.693 1.00 79.56 901 ALA A CA 1
ATOM 6953 C C . ALA A 1 901 ? 22.041 49.749 -31.467 1.00 79.56 901 ALA A C 1
ATOM 6955 O O . ALA A 1 901 ? 21.633 50.279 -32.503 1.00 79.56 901 ALA A O 1
ATOM 6956 N N . THR A 1 902 ? 23.261 49.997 -30.988 1.00 85.25 902 THR A N 1
ATOM 6957 C CA . THR A 1 902 ? 24.246 50.766 -31.756 1.00 85.25 902 THR A CA 1
ATOM 6958 C C . THR A 1 902 ? 24.828 49.870 -32.843 1.00 85.25 902 THR A C 1
ATOM 6960 O O . THR A 1 902 ? 25.298 48.769 -32.556 1.00 85.25 902 THR A O 1
ATOM 6963 N N . ALA A 1 903 ? 24.777 50.344 -34.084 1.00 86.25 903 ALA A N 1
ATOM 6964 C CA . ALA A 1 903 ? 25.295 49.634 -35.243 1.00 86.25 903 ALA A CA 1
ATOM 6965 C C . ALA A 1 903 ? 26.718 50.095 -35.583 1.00 86.25 903 ALA A C 1
ATOM 6967 O O . ALA A 1 903 ? 27.087 51.246 -35.341 1.00 86.25 903 ALA A O 1
ATOM 6968 N N . SER A 1 904 ? 27.511 49.202 -36.164 1.00 91.38 904 SER A N 1
ATOM 6969 C CA . SER A 1 904 ? 28.847 49.499 -36.674 1.00 91.38 904 SER A CA 1
ATOM 6970 C C . SER A 1 904 ? 28.792 50.282 -37.990 1.00 91.38 904 SER A C 1
ATOM 6972 O O . SER A 1 904 ? 27.742 50.404 -38.624 1.00 91.38 904 SER A O 1
ATOM 6974 N N . GLY A 1 905 ? 29.949 50.723 -38.485 1.00 90.12 905 GLY A N 1
ATOM 6975 C CA . GLY A 1 905 ? 30.129 51.004 -39.910 1.00 90.12 905 GLY A CA 1
ATOM 6976 C C . GLY A 1 905 ? 29.871 49.757 -40.769 1.00 90.12 905 GLY A C 1
ATOM 6977 O O . GLY A 1 905 ? 29.861 48.636 -40.261 1.00 90.12 905 GLY A O 1
ATOM 6978 N N . ILE A 1 906 ? 29.664 49.946 -42.072 1.00 91.12 906 ILE A N 1
ATOM 6979 C CA . ILE A 1 906 ? 29.354 48.864 -43.020 1.00 91.12 906 ILE A CA 1
ATOM 6980 C C . ILE A 1 906 ? 30.643 48.385 -43.694 1.00 91.12 906 ILE A C 1
ATOM 6982 O O . ILE A 1 906 ? 31.434 49.208 -44.157 1.00 91.12 906 ILE A O 1
ATOM 6986 N N . ALA A 1 907 ? 30.826 47.069 -43.802 1.00 90.44 907 ALA A N 1
ATOM 6987 C CA . ALA A 1 907 ? 31.880 46.459 -44.611 1.00 90.44 907 ALA A CA 1
ATOM 6988 C C . ALA A 1 907 ? 31.266 45.674 -45.772 1.00 90.44 907 ALA A C 1
ATOM 6990 O O . ALA A 1 907 ? 30.275 44.972 -45.595 1.00 90.44 907 ALA A O 1
ATOM 6991 N N . THR A 1 908 ? 31.871 45.761 -46.953 1.00 88.50 908 THR A N 1
ATOM 6992 C CA . THR A 1 908 ? 31.440 44.994 -48.128 1.00 88.50 908 THR A CA 1
ATOM 6993 C C . THR A 1 908 ? 32.382 43.817 -48.348 1.00 88.50 908 THR A C 1
ATOM 6995 O O . THR A 1 908 ? 33.598 44.004 -48.401 1.00 88.50 908 THR A O 1
ATOM 6998 N N . ALA A 1 909 ? 31.815 42.619 -48.478 1.00 86.75 909 ALA A N 1
ATOM 6999 C CA . ALA A 1 909 ? 32.499 41.398 -48.874 1.00 86.75 909 ALA A CA 1
ATOM 7000 C C . ALA A 1 909 ? 32.205 41.105 -50.352 1.00 86.75 909 ALA A C 1
ATOM 7002 O O . ALA A 1 909 ? 31.091 40.723 -50.711 1.00 86.75 909 ALA A O 1
ATOM 7003 N N . SER A 1 910 ? 33.216 41.289 -51.197 1.00 83.56 910 SER A N 1
ATOM 7004 C CA . SER A 1 910 ? 33.138 41.100 -52.647 1.00 83.56 910 SER A CA 1
ATOM 7005 C C . SER A 1 910 ? 33.764 39.782 -53.103 1.00 83.56 910 SER A C 1
ATOM 7007 O O . SER A 1 910 ? 34.666 39.242 -52.457 1.00 83.56 910 SER A O 1
ATOM 7009 N N . HIS A 1 911 ? 33.376 39.317 -54.293 1.00 75.31 911 HIS A N 1
ATOM 7010 C CA . HIS A 1 911 ? 33.844 38.072 -54.928 1.00 75.31 911 HIS A CA 1
ATOM 7011 C C . HIS A 1 911 ? 35.376 37.834 -54.857 1.00 75.31 911 HIS A C 1
ATOM 7013 O O . HIS A 1 911 ? 35.839 36.720 -54.625 1.00 75.31 911 HIS A O 1
ATOM 7019 N N . GLY A 1 912 ? 36.194 38.888 -55.001 1.00 75.06 912 GLY A N 1
ATOM 7020 C CA . GLY A 1 912 ? 37.668 38.824 -54.965 1.00 75.06 912 GLY A CA 1
ATOM 7021 C C . GLY A 1 912 ? 38.320 38.888 -53.571 1.00 75.06 912 GLY A C 1
ATOM 7022 O O . GLY A 1 912 ? 39.545 39.067 -53.471 1.00 75.06 912 GLY A O 1
ATOM 7023 N N . GLN A 1 913 ? 37.531 38.815 -52.495 1.00 82.25 913 GLN A N 1
ATOM 7024 C CA . GLN A 1 913 ? 37.992 38.942 -51.106 1.00 82.25 913 GLN A CA 1
ATOM 7025 C C . GLN A 1 913 ? 37.934 37.639 -50.298 1.00 82.25 913 GLN A C 1
ATOM 7027 O O . GLN A 1 913 ? 38.216 37.660 -49.101 1.00 82.25 913 GLN A O 1
ATOM 7032 N N . SER A 1 914 ? 37.652 36.495 -50.931 1.00 82.25 914 SER A N 1
ATOM 7033 C CA . SER A 1 914 ? 37.848 35.198 -50.273 1.00 82.25 914 SER A CA 1
ATOM 7034 C C . SER A 1 914 ? 39.285 35.074 -49.745 1.00 82.25 914 SER A C 1
ATOM 7036 O O . SER A 1 914 ? 40.243 35.458 -50.421 1.00 82.25 914 SER A O 1
ATOM 7038 N N . GLN A 1 915 ? 39.424 34.558 -48.523 1.00 85.75 915 GLN A N 1
ATOM 7039 C CA . GLN A 1 915 ? 40.684 34.414 -47.785 1.00 85.75 915 GLN A CA 1
ATOM 7040 C C . GLN A 1 915 ? 41.377 35.743 -47.430 1.00 85.75 915 GLN A C 1
ATOM 7042 O O . GLN A 1 915 ? 42.593 35.779 -47.223 1.00 85.75 915 GLN A O 1
ATOM 7047 N N . LYS A 1 916 ? 40.631 36.856 -47.372 1.00 90.88 916 LYS A N 1
ATOM 7048 C CA . LYS A 1 916 ? 41.134 38.164 -46.925 1.00 90.88 916 LYS A CA 1
ATOM 7049 C C . LYS A 1 916 ? 40.436 38.625 -45.650 1.00 90.88 916 LYS A C 1
ATOM 7051 O O . LYS A 1 916 ? 39.338 38.185 -45.319 1.00 90.88 916 LYS A O 1
ATOM 7056 N N . TRP A 1 917 ? 41.091 39.541 -44.946 1.00 93.38 917 TRP A N 1
ATOM 7057 C CA . TRP A 1 917 ? 40.512 40.235 -43.802 1.00 93.38 917 TRP A CA 1
ATOM 7058 C C . TRP A 1 917 ? 39.678 41.433 -44.254 1.00 93.38 917 TRP A C 1
ATOM 7060 O O . TRP A 1 917 ? 40.084 42.164 -45.159 1.00 93.38 917 TRP A O 1
ATOM 7070 N N . ILE A 1 918 ? 38.553 41.640 -43.581 1.00 93.06 918 ILE A N 1
ATOM 7071 C CA . ILE A 1 918 ? 37.747 42.860 -43.628 1.00 93.06 918 ILE A CA 1
ATOM 7072 C C . ILE A 1 918 ? 37.657 43.466 -42.229 1.00 93.06 918 ILE A C 1
ATOM 7074 O O . ILE A 1 918 ? 37.849 42.771 -41.229 1.00 93.06 918 ILE A O 1
ATOM 7078 N N . GLU A 1 919 ? 37.367 44.761 -42.169 1.00 94.50 919 GLU A N 1
ATOM 7079 C CA . GLU A 1 919 ? 37.276 45.518 -40.923 1.00 94.50 919 GLU A CA 1
ATOM 7080 C C . GLU A 1 919 ? 35.959 46.295 -40.870 1.00 94.50 919 GLU A C 1
ATOM 7082 O O . GLU A 1 919 ? 35.593 46.980 -41.825 1.00 94.50 919 GLU A O 1
ATOM 7087 N N . LEU A 1 920 ? 35.263 46.193 -39.740 1.00 95.12 920 LEU A N 1
ATOM 7088 C CA . LEU A 1 920 ? 34.074 46.974 -39.404 1.00 95.12 920 LEU A CA 1
ATOM 7089 C C . LEU A 1 920 ? 34.455 48.005 -38.341 1.00 95.12 920 LEU A C 1
ATOM 7091 O O . LEU A 1 920 ? 35.094 47.662 -37.346 1.00 95.12 920 LEU A O 1
ATOM 7095 N N . ASP A 1 921 ? 34.061 49.263 -38.534 1.00 95.12 921 ASP A N 1
ATOM 7096 C CA . ASP A 1 921 ? 34.234 50.288 -37.504 1.00 95.12 921 ASP A CA 1
ATOM 7097 C C . ASP A 1 921 ? 33.192 50.111 -36.401 1.00 95.12 921 ASP A C 1
ATOM 7099 O O . ASP A 1 921 ? 32.002 50.296 -36.636 1.00 95.12 921 ASP A O 1
ATOM 7103 N N . VAL A 1 922 ? 33.640 49.743 -35.208 1.00 94.56 922 VAL A N 1
ATOM 7104 C CA . VAL A 1 922 ? 32.791 49.503 -34.036 1.00 94.56 922 VAL A CA 1
ATOM 7105 C C . VAL A 1 922 ? 33.101 50.493 -32.910 1.00 94.56 922 VAL A C 1
ATOM 7107 O O . VAL A 1 922 ? 32.758 50.239 -31.759 1.00 94.56 922 VAL A O 1
ATOM 7110 N N . THR A 1 923 ? 33.738 51.629 -33.218 1.00 93.06 923 THR A N 1
ATOM 7111 C CA . THR A 1 923 ? 34.166 52.632 -32.223 1.00 93.06 923 THR A CA 1
ATOM 7112 C C . THR A 1 923 ? 33.004 53.112 -31.353 1.00 93.06 923 THR A C 1
ATOM 7114 O O . THR A 1 923 ? 33.117 53.124 -30.129 1.00 93.06 923 THR A O 1
ATOM 7117 N N . ASP A 1 924 ? 31.855 53.420 -31.959 1.00 90.12 924 ASP A N 1
ATOM 7118 C CA . ASP A 1 924 ? 30.663 53.876 -31.231 1.00 90.12 924 ASP A CA 1
ATOM 7119 C C . ASP A 1 924 ? 30.029 52.778 -30.369 1.00 90.12 924 ASP A C 1
ATOM 7121 O O . ASP A 1 924 ? 29.442 53.076 -29.330 1.00 90.12 924 ASP A O 1
ATOM 7125 N N . ILE A 1 925 ? 30.156 51.510 -30.777 1.00 91.25 925 ILE A N 1
ATOM 7126 C CA . ILE A 1 925 ? 29.710 50.362 -29.978 1.00 91.25 925 ILE A CA 1
ATOM 7127 C C . ILE A 1 925 ? 30.610 50.216 -28.748 1.00 91.25 925 ILE A C 1
ATOM 7129 O O . ILE A 1 925 ? 30.116 50.120 -27.628 1.00 91.25 925 ILE A O 1
ATOM 7133 N N . VAL A 1 926 ? 31.929 50.256 -28.950 1.00 89.25 926 VAL A N 1
ATOM 7134 C CA . VAL A 1 926 ? 32.925 50.115 -27.880 1.00 89.25 926 VAL A CA 1
ATOM 7135 C C . VAL A 1 926 ? 32.854 51.279 -26.884 1.00 89.25 926 VAL A C 1
ATOM 7137 O O . VAL A 1 926 ? 32.936 51.053 -25.684 1.00 89.25 926 VAL A O 1
ATOM 7140 N N . ASN A 1 927 ? 32.618 52.513 -27.336 1.00 88.44 927 ASN A N 1
ATOM 7141 C CA . ASN A 1 927 ? 32.466 53.677 -26.448 1.00 88.44 927 ASN A CA 1
ATOM 7142 C C . ASN A 1 927 ? 31.168 53.689 -25.631 1.00 88.44 927 ASN A C 1
ATOM 7144 O O . ASN A 1 927 ? 31.044 54.465 -24.685 1.00 88.44 927 ASN A O 1
ATOM 7148 N N . LYS A 1 928 ? 30.195 52.851 -25.994 1.00 85.00 928 LYS A N 1
ATOM 7149 C CA . LYS A 1 928 ? 28.959 52.646 -25.231 1.00 85.00 928 LYS A CA 1
ATOM 7150 C C . LYS A 1 928 ? 29.010 51.390 -24.362 1.00 85.00 928 LYS A C 1
ATOM 7152 O O . LYS A 1 928 ? 27.988 51.027 -23.781 1.00 85.00 928 LYS A O 1
ATOM 7157 N N . LEU A 1 929 ? 30.170 50.730 -24.266 1.00 77.69 929 LEU A N 1
ATOM 7158 C CA . LEU A 1 929 ? 30.387 49.658 -23.301 1.00 77.69 929 LEU A CA 1
ATOM 7159 C C . LEU A 1 929 ? 30.195 50.212 -21.889 1.00 77.69 929 LEU A C 1
ATOM 7161 O O . LEU A 1 929 ? 30.973 51.034 -21.409 1.00 77.69 929 LEU A O 1
ATOM 7165 N N . ASP A 1 930 ? 29.134 49.758 -21.235 1.00 66.94 930 ASP A N 1
ATOM 7166 C CA . ASP A 1 930 ? 28.903 50.004 -19.815 1.00 66.94 930 ASP A CA 1
ATOM 7167 C C . ASP A 1 930 ? 29.799 49.069 -18.969 1.00 66.94 930 ASP A C 1
ATOM 7169 O O . ASP A 1 930 ? 30.679 48.381 -19.486 1.00 66.94 930 ASP A O 1
ATOM 7173 N N . SER A 1 931 ? 29.546 48.965 -17.667 1.00 65.62 931 SER A N 1
ATOM 7174 C CA . SER A 1 931 ? 30.130 47.995 -16.725 1.00 65.62 931 SER A CA 1
ATOM 7175 C C . SER A 1 931 ? 29.924 46.504 -17.080 1.00 65.62 931 SER A C 1
ATOM 7177 O O . SER A 1 931 ? 30.206 45.622 -16.264 1.00 65.62 931 SER A O 1
ATOM 7179 N N . LYS A 1 932 ? 29.454 46.200 -18.297 1.00 68.56 932 LYS A N 1
ATOM 7180 C CA . LYS A 1 932 ? 29.261 44.850 -18.829 1.00 68.56 932 LYS A CA 1
ATOM 7181 C C . LYS A 1 932 ? 30.618 44.162 -19.039 1.00 68.56 932 LYS A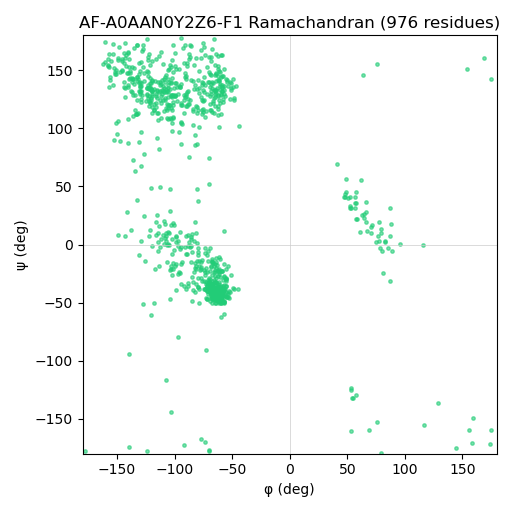 C 1
ATOM 7183 O O . LYS A 1 932 ? 31.560 44.732 -19.587 1.00 68.56 932 LYS A O 1
ATOM 7188 N N . ARG A 1 933 ? 30.700 42.899 -18.611 1.00 76.75 933 ARG A N 1
ATOM 7189 C CA . ARG A 1 933 ? 31.920 42.068 -18.669 1.00 76.75 933 ARG A CA 1
ATOM 7190 C C . ARG A 1 933 ? 32.115 41.358 -20.008 1.00 76.75 933 ARG A C 1
ATOM 7192 O O . ARG A 1 933 ? 33.153 40.746 -20.231 1.00 76.75 933 ARG A O 1
ATOM 7199 N N . SER A 1 934 ? 31.130 41.445 -20.893 1.00 88.06 934 SER A N 1
ATOM 7200 C CA . SER A 1 934 ? 31.219 40.931 -22.249 1.00 88.06 934 SER A CA 1
ATOM 7201 C C . SER A 1 934 ? 30.566 41.878 -23.246 1.00 88.06 934 SER A C 1
ATOM 7203 O O . SER A 1 934 ? 29.626 42.608 -22.916 1.00 88.06 934 SER A O 1
ATOM 7205 N N . LEU A 1 935 ? 31.049 41.817 -24.483 1.00 90.06 935 LEU A N 1
ATOM 7206 C CA . LEU A 1 935 ? 30.453 42.464 -25.643 1.00 90.06 935 LEU A CA 1
ATOM 7207 C C . LEU A 1 935 ? 29.996 41.403 -26.634 1.00 90.06 935 LEU A C 1
ATOM 7209 O O . LEU A 1 935 ? 30.832 40.692 -27.193 1.00 90.06 935 LEU A O 1
ATOM 7213 N N . ASP A 1 936 ? 28.693 41.369 -26.888 1.00 91.62 936 ASP A N 1
ATOM 7214 C CA . ASP A 1 936 ? 28.094 40.503 -27.894 1.00 91.62 936 ASP A CA 1
ATOM 7215 C C . ASP A 1 936 ? 27.794 41.310 -29.162 1.00 91.62 936 ASP A C 1
ATOM 7217 O O . ASP A 1 936 ? 27.178 42.377 -29.103 1.00 91.62 936 ASP A O 1
ATOM 7221 N N . LEU A 1 937 ? 28.242 40.810 -30.314 1.00 93.00 937 LEU A N 1
ATOM 7222 C CA . LEU A 1 937 ? 28.050 41.429 -31.623 1.00 93.00 937 LEU A CA 1
ATOM 7223 C C . LEU A 1 937 ? 27.334 40.461 -32.561 1.00 93.00 937 LEU A C 1
ATOM 7225 O O . LEU A 1 937 ? 27.882 39.406 -32.880 1.00 93.00 937 LEU A O 1
ATOM 7229 N N . LEU A 1 938 ? 26.152 40.843 -33.049 1.00 92.12 938 LEU A N 1
ATOM 7230 C CA . LEU A 1 938 ? 25.465 40.130 -34.127 1.00 92.12 938 LEU A CA 1
ATOM 7231 C C . LEU A 1 938 ? 25.918 40.688 -35.473 1.00 92.12 938 LEU A C 1
ATOM 7233 O O . LEU A 1 938 ? 25.798 41.885 -35.727 1.00 92.12 938 LEU A O 1
ATOM 7237 N N . LEU A 1 939 ? 26.409 39.814 -36.344 1.00 92.44 939 LEU A N 1
ATOM 7238 C CA . LEU A 1 939 ? 26.769 40.109 -37.723 1.00 92.44 939 LEU A CA 1
ATOM 7239 C C . LEU A 1 939 ? 25.588 39.804 -38.634 1.00 92.44 939 LEU A C 1
ATOM 7241 O O . LEU A 1 939 ? 25.132 38.661 -38.717 1.00 92.44 939 LEU A O 1
ATOM 7245 N N . VAL A 1 940 ? 25.126 40.834 -39.335 1.00 87.31 940 VAL A N 1
ATOM 7246 C CA . VAL A 1 940 ? 23.923 40.784 -40.163 1.00 87.31 940 VAL A CA 1
ATOM 7247 C C . VAL A 1 940 ? 24.252 41.265 -41.574 1.00 87.31 940 VAL A C 1
ATOM 7249 O O . VAL A 1 940 ? 25.012 42.218 -41.762 1.00 87.31 940 VAL A O 1
ATOM 7252 N N . ASN A 1 941 ? 23.670 40.601 -42.571 1.00 87.50 941 ASN A N 1
ATOM 7253 C CA . ASN A 1 941 ? 23.657 41.077 -43.949 1.00 87.50 941 ASN A CA 1
ATOM 7254 C C . ASN A 1 941 ? 22.539 42.123 -44.093 1.00 87.50 941 ASN A C 1
ATOM 7256 O O . ASN A 1 941 ? 21.365 41.816 -43.887 1.00 87.50 941 ASN A O 1
ATOM 7260 N N . ILE A 1 942 ? 22.918 43.354 -44.436 1.00 84.12 942 ILE A N 1
ATOM 7261 C CA . ILE A 1 942 ? 22.014 44.513 -44.513 1.00 84.12 942 ILE A CA 1
ATOM 7262 C C . ILE A 1 942 ? 21.546 44.835 -45.936 1.00 84.12 942 ILE A C 1
ATOM 7264 O O . ILE A 1 942 ? 20.918 45.871 -46.170 1.00 84.12 942 ILE A O 1
ATOM 7268 N N . ASP A 1 943 ? 21.880 43.993 -46.910 1.00 81.81 943 ASP A N 1
ATOM 7269 C CA . ASP A 1 943 ? 21.324 44.119 -48.248 1.00 81.81 943 ASP A CA 1
ATOM 7270 C C . ASP A 1 943 ? 19.816 43.879 -48.242 1.00 81.81 943 ASP A C 1
ATOM 7272 O O . ASP A 1 943 ? 19.271 43.184 -47.380 1.00 81.81 943 ASP A O 1
ATOM 7276 N N . GLU A 1 944 ? 19.125 44.462 -49.226 1.00 74.38 944 GLU A N 1
ATOM 7277 C CA . GLU A 1 944 ? 17.724 44.127 -49.460 1.00 74.38 944 GLU A CA 1
ATOM 7278 C C . GLU A 1 944 ? 17.591 42.612 -49.640 1.00 74.38 944 GLU A C 1
ATOM 7280 O O . GLU A 1 944 ? 18.451 41.977 -50.263 1.00 74.38 944 GLU A O 1
ATOM 7285 N N . LYS A 1 945 ? 16.511 42.028 -49.104 1.00 67.81 945 LYS A N 1
ATOM 7286 C CA . LYS A 1 945 ? 16.280 40.580 -49.179 1.00 67.81 945 LYS A CA 1
ATOM 7287 C C . LYS A 1 945 ? 16.487 40.090 -50.608 1.00 67.81 945 LYS A C 1
ATOM 7289 O O . LYS A 1 945 ? 15.853 40.593 -51.536 1.00 67.81 945 LYS A O 1
ATOM 7294 N N . GLY A 1 946 ? 17.377 39.112 -50.774 1.00 61.28 946 GLY A N 1
ATOM 7295 C CA . GLY A 1 946 ? 17.693 38.515 -52.070 1.00 61.28 946 GLY A CA 1
ATOM 7296 C C . GLY A 1 946 ? 18.590 39.305 -53.013 1.00 61.28 946 GLY A C 1
ATOM 7297 O O . GLY A 1 946 ? 18.728 38.886 -54.164 1.00 61.28 946 GLY A O 1
ATOM 7298 N N . GLN A 1 947 ? 19.160 40.424 -52.563 1.00 63.94 947 GLN A N 1
ATOM 7299 C CA . GLN A 1 947 ? 20.188 41.167 -53.295 1.00 63.94 947 GLN A CA 1
ATOM 7300 C C . GLN A 1 947 ? 21.603 40.914 -52.758 1.00 63.94 947 GLN A C 1
ATOM 7302 O O . GLN A 1 947 ? 22.554 41.015 -53.525 1.00 63.94 947 GLN A O 1
ATOM 7307 N N . GLY A 1 948 ? 21.742 40.547 -51.480 1.00 62.41 948 GLY A N 1
ATOM 7308 C CA . GLY A 1 948 ? 23.017 40.142 -50.883 1.00 62.41 948 GLY A CA 1
ATOM 7309 C C . GLY A 1 948 ? 23.284 38.639 -51.012 1.00 62.41 948 GLY A C 1
ATOM 7310 O O . GLY A 1 948 ? 22.355 37.834 -51.100 1.00 62.41 948 GLY A O 1
ATOM 7311 N N . GLY A 1 949 ? 24.562 38.265 -51.010 1.00 73.31 949 GLY A N 1
ATOM 7312 C CA . GLY A 1 949 ? 25.017 36.876 -51.077 1.00 73.31 949 GLY A CA 1
ATOM 7313 C C . GLY A 1 949 ? 25.280 36.263 -49.700 1.00 73.31 949 GLY A C 1
ATOM 7314 O O . GLY A 1 949 ? 25.165 36.914 -48.659 1.00 73.31 949 GLY A O 1
ATOM 7315 N N . TYR A 1 950 ? 25.659 34.987 -49.703 1.00 81.94 950 TYR A N 1
ATOM 7316 C CA . TYR A 1 950 ? 26.218 34.308 -48.536 1.00 81.94 950 TYR A CA 1
ATOM 7317 C C . TYR A 1 950 ? 27.671 34.743 -48.294 1.00 81.94 950 TYR A C 1
ATOM 7319 O O . TYR A 1 950 ? 28.498 34.706 -49.213 1.00 81.94 950 TYR A O 1
ATOM 7327 N N . VAL A 1 951 ? 28.018 35.066 -47.047 1.00 86.56 951 VAL A N 1
ATOM 7328 C CA . VAL A 1 951 ? 29.413 35.232 -46.610 1.00 86.56 951 VAL A CA 1
ATOM 7329 C C . VAL A 1 951 ? 29.719 34.245 -45.495 1.00 86.56 951 VAL A C 1
ATOM 7331 O O . VAL A 1 951 ? 29.069 34.232 -44.454 1.00 86.56 951 VAL A O 1
ATOM 7334 N N . GLY A 1 952 ? 30.757 33.438 -45.709 1.00 88.19 952 GLY A N 1
ATOM 7335 C CA . GLY A 1 952 ? 31.337 32.566 -44.698 1.00 88.19 952 GLY A CA 1
ATOM 7336 C C . GLY A 1 952 ? 32.561 33.218 -44.066 1.00 88.19 952 GLY A C 1
ATOM 7337 O O . GLY A 1 952 ? 33.531 33.527 -44.761 1.00 88.19 952 GLY A O 1
ATOM 7338 N N . LEU A 1 953 ? 32.547 33.374 -42.750 1.00 90.94 953 LEU A N 1
ATOM 7339 C CA . LEU A 1 953 ? 33.619 33.925 -41.926 1.00 90.94 953 LEU A CA 1
ATOM 7340 C C . LEU A 1 953 ? 34.336 32.806 -41.157 1.00 90.94 953 LEU A C 1
ATOM 7342 O O . LEU A 1 953 ? 33.748 31.769 -40.849 1.00 90.94 953 LEU A O 1
ATOM 7346 N N . SER A 1 954 ? 35.619 32.984 -40.856 1.00 90.12 954 SER A N 1
ATOM 7347 C CA . SER A 1 954 ? 36.370 32.039 -40.016 1.00 90.12 954 SER A CA 1
ATOM 7348 C C . SER A 1 954 ? 35.895 32.083 -38.560 1.00 90.12 954 SER A C 1
ATOM 7350 O O . SER A 1 954 ? 35.758 33.173 -38.011 1.00 90.12 954 SER A O 1
ATOM 7352 N N . THR A 1 955 ? 35.718 30.917 -37.928 1.00 89.62 955 THR A N 1
ATOM 7353 C CA . THR A 1 955 ? 35.475 30.810 -36.473 1.00 89.62 955 THR A CA 1
ATOM 7354 C C . THR A 1 955 ? 36.781 30.793 -35.693 1.00 89.62 955 THR A C 1
ATOM 7356 O O . THR A 1 955 ? 37.867 30.649 -36.274 1.00 89.62 955 THR A O 1
ATOM 7359 N N . LYS A 1 956 ? 36.700 30.886 -34.366 1.00 88.44 956 LYS A N 1
ATOM 7360 C CA . LYS A 1 956 ? 37.867 30.812 -33.485 1.00 88.44 956 LYS A CA 1
ATOM 7361 C C . LYS A 1 956 ? 38.603 29.471 -33.548 1.00 88.44 956 LYS A C 1
ATOM 7363 O O . LYS A 1 956 ? 39.809 29.453 -33.324 1.00 88.44 956 LYS A O 1
ATOM 7368 N N . GLU A 1 957 ? 37.935 28.367 -33.886 1.00 84.44 957 GLU A N 1
ATOM 7369 C CA . GLU A 1 957 ? 38.568 27.048 -34.049 1.00 84.44 957 GLU A CA 1
ATOM 7370 C C . GLU A 1 957 ? 39.253 26.875 -35.408 1.00 84.44 957 GLU A C 1
ATOM 7372 O O . GLU A 1 957 ? 40.041 25.943 -35.605 1.00 84.44 957 GLU A O 1
ATOM 7377 N N . HIS A 1 958 ? 38.974 27.753 -36.372 1.00 82.69 958 HIS A N 1
ATOM 7378 C CA . HIS A 1 958 ? 39.463 27.575 -37.727 1.00 82.69 958 HIS A CA 1
ATOM 7379 C C . HIS A 1 958 ? 40.991 27.733 -37.822 1.00 82.69 958 HIS A C 1
ATOM 7381 O O . HIS A 1 958 ? 41.577 28.706 -37.342 1.00 82.69 958 HIS A O 1
ATOM 7387 N N . SER A 1 959 ? 41.648 26.783 -38.503 1.00 81.06 959 SER A N 1
ATOM 7388 C CA . SER A 1 959 ? 43.107 26.758 -38.712 1.00 81.06 959 SER A CA 1
ATOM 7389 C C . SER A 1 959 ? 43.916 26.945 -37.417 1.00 81.06 959 SER A C 1
ATOM 7391 O O . SER A 1 959 ? 44.911 27.672 -37.401 1.00 81.06 959 SER A O 1
ATOM 7393 N N . GLY A 1 960 ? 43.465 26.329 -36.316 1.00 77.50 960 GLY A N 1
ATOM 7394 C CA . GLY A 1 960 ? 44.124 26.432 -35.010 1.00 77.50 960 GLY A CA 1
ATOM 7395 C C . GLY A 1 960 ? 44.072 27.837 -34.400 1.00 77.50 960 GLY A C 1
ATOM 7396 O O . GLY A 1 960 ? 44.995 28.222 -33.688 1.00 77.50 960 GLY A O 1
ATOM 7397 N N . GLY A 1 961 ? 43.045 28.628 -34.730 1.00 79.88 961 GLY A N 1
ATOM 7398 C CA . GLY A 1 961 ? 42.863 29.996 -34.234 1.00 79.88 961 GLY A CA 1
ATOM 7399 C C . GLY A 1 961 ? 43.708 31.055 -34.943 1.00 79.88 961 GLY A C 1
ATOM 7400 O O . GLY A 1 961 ? 43.837 32.189 -34.481 1.00 79.88 961 GLY A O 1
ATOM 7401 N N . LYS A 1 962 ? 44.306 30.715 -36.090 1.00 85.81 962 LYS A N 1
ATOM 7402 C CA . LYS A 1 962 ? 45.092 31.667 -36.890 1.00 85.81 962 LYS A CA 1
ATOM 7403 C C . LYS A 1 962 ? 44.240 32.810 -37.459 1.00 85.81 962 LYS A C 1
ATOM 7405 O O . LYS A 1 962 ? 44.747 33.911 -37.648 1.00 85.81 962 LYS A O 1
ATOM 7410 N N . TYR A 1 963 ? 42.974 32.533 -37.766 1.00 89.56 963 TYR A N 1
ATOM 7411 C CA . TYR A 1 963 ? 42.049 33.466 -38.420 1.00 89.56 963 TYR A CA 1
ATOM 7412 C C . TYR A 1 963 ? 40.868 33.850 -37.523 1.00 89.56 963 TYR A C 1
ATOM 7414 O O . TYR A 1 963 ? 39.798 34.191 -38.023 1.00 89.56 963 TYR A O 1
ATOM 7422 N N . THR A 1 964 ? 41.062 33.760 -36.209 1.00 90.38 964 THR A N 1
ATOM 7423 C CA . THR A 1 964 ? 40.056 34.091 -35.200 1.00 90.38 964 THR A CA 1
ATOM 7424 C C . THR A 1 964 ? 39.604 35.549 -35.337 1.00 90.38 964 THR A C 1
ATOM 7426 O O . THR A 1 964 ? 40.464 36.421 -35.478 1.00 90.38 964 THR A O 1
ATOM 7429 N N . PRO A 1 965 ? 38.292 35.837 -35.265 1.00 94.56 965 PRO A N 1
ATOM 7430 C CA . PRO A 1 965 ? 37.784 37.200 -35.162 1.00 94.56 965 PRO A CA 1
ATOM 7431 C C . PRO A 1 965 ? 38.459 37.985 -34.032 1.00 94.56 965 PRO A C 1
ATOM 7433 O O . PRO A 1 965 ? 38.620 37.486 -32.913 1.00 94.56 965 PRO A O 1
ATOM 7436 N N . GLN A 1 966 ? 38.845 39.222 -34.330 1.00 94.50 966 GLN A N 1
ATOM 7437 C CA . GLN A 1 966 ? 39.591 40.085 -33.415 1.00 94.50 966 GLN A CA 1
ATOM 7438 C C . GLN A 1 966 ? 38.928 41.452 -33.318 1.00 94.50 966 GLN A C 1
ATOM 7440 O O . GLN A 1 966 ? 38.517 42.018 -34.327 1.00 94.50 966 GLN A O 1
ATOM 7445 N N . LEU A 1 967 ? 38.885 42.012 -32.118 1.00 94.25 967 LEU A N 1
ATOM 7446 C CA . LEU A 1 967 ? 38.510 43.392 -31.869 1.00 94.25 967 LEU A CA 1
ATOM 7447 C C . LEU A 1 967 ? 39.774 44.180 -31.516 1.00 94.25 967 LEU A C 1
ATOM 7449 O O . LEU A 1 967 ? 40.428 43.904 -30.514 1.00 94.25 967 LEU A O 1
ATOM 7453 N N . LEU A 1 968 ? 40.131 45.138 -32.366 1.00 94.12 968 LEU A N 1
ATOM 7454 C CA . LEU A 1 968 ? 41.314 45.984 -32.223 1.00 94.12 968 LEU A CA 1
ATOM 7455 C C . LEU A 1 968 ? 40.885 47.363 -31.736 1.00 94.12 968 LEU A C 1
ATOM 7457 O O . LEU A 1 968 ? 40.118 48.033 -32.419 1.00 94.12 968 LEU A O 1
ATOM 7461 N N . ILE A 1 969 ? 41.374 47.792 -30.580 1.00 93.50 969 ILE A N 1
ATOM 7462 C CA . ILE A 1 969 ? 40.942 49.013 -29.898 1.00 93.50 969 ILE A CA 1
ATOM 7463 C C . ILE A 1 969 ? 42.142 49.938 -29.695 1.00 93.50 969 ILE A C 1
ATOM 7465 O O . ILE A 1 969 ? 43.195 49.524 -29.223 1.00 93.50 969 ILE A O 1
ATOM 7469 N N . GLN A 1 970 ? 41.968 51.217 -29.998 1.00 91.62 970 GLN A N 1
ATOM 7470 C CA . GLN A 1 970 ? 42.863 52.306 -29.624 1.00 91.62 970 GLN A CA 1
ATOM 7471 C C . GLN A 1 970 ? 42.091 53.298 -28.765 1.00 91.62 970 GLN A C 1
ATOM 7473 O O . GLN A 1 970 ? 40.919 53.564 -29.027 1.00 91.62 970 GLN A O 1
ATOM 7478 N N . GLY A 1 971 ? 42.737 53.849 -27.743 1.00 89.56 971 GLY A N 1
ATOM 7479 C CA . GLY A 1 971 ? 42.097 54.759 -26.804 1.00 89.56 971 GLY A CA 1
ATOM 7480 C C . GLY A 1 971 ? 42.797 54.781 -25.457 1.00 89.56 971 GLY A C 1
ATOM 7481 O O . GLY A 1 971 ? 43.951 54.368 -25.340 1.00 89.56 971 GLY A O 1
ATOM 7482 N N . GLU A 1 972 ? 42.076 55.233 -24.440 1.00 87.12 972 GLU A N 1
ATOM 7483 C CA . GLU A 1 972 ? 42.559 55.313 -23.064 1.00 87.12 972 GLU A CA 1
ATOM 7484 C C . GLU A 1 972 ? 41.499 54.839 -22.064 1.00 87.12 972 GLU A C 1
ATOM 7486 O O . GLU A 1 972 ? 40.300 54.902 -22.327 1.00 87.12 972 GLU A O 1
ATOM 7491 N N . LEU A 1 973 ? 41.946 54.338 -20.913 1.00 85.06 973 LEU A N 1
ATOM 7492 C CA . LEU A 1 973 ? 41.083 53.983 -19.786 1.00 85.06 973 LEU A CA 1
ATOM 7493 C C . LEU A 1 973 ? 41.163 55.092 -18.741 1.00 85.06 973 LEU A C 1
ATOM 7495 O O . LEU A 1 973 ? 42.253 55.379 -18.238 1.00 85.06 973 LEU A O 1
ATOM 7499 N N . GLU A 1 974 ? 40.025 55.682 -18.383 1.00 76.25 974 GLU A N 1
ATOM 7500 C CA . GLU A 1 974 ? 39.981 56.663 -17.297 1.00 76.25 974 GLU A CA 1
ATOM 7501 C C . GLU A 1 974 ? 40.168 55.993 -15.928 1.00 76.25 974 GLU A C 1
ATOM 7503 O O . GLU A 1 974 ? 39.849 54.817 -15.729 1.00 76.25 974 GLU A O 1
ATOM 7508 N N . GLU A 1 975 ? 40.695 56.734 -14.953 1.00 65.00 975 GLU A N 1
ATOM 7509 C CA . GLU A 1 975 ? 40.691 56.263 -13.568 1.00 65.00 975 GLU A CA 1
ATOM 7510 C C . GLU A 1 975 ? 39.239 56.194 -13.072 1.00 65.00 975 GLU A C 1
ATOM 7512 O O . GLU A 1 975 ? 38.486 57.151 -13.279 1.00 65.00 975 GLU A O 1
ATOM 7517 N N . PRO A 1 976 ? 38.814 55.093 -12.429 1.00 58.22 976 PRO A N 1
ATOM 7518 C CA . PRO A 1 976 ? 37.479 55.031 -11.858 1.00 58.22 976 PRO A CA 1
ATOM 7519 C C . PRO A 1 976 ? 37.332 56.154 -10.824 1.00 58.22 976 PRO A C 1
ATOM 7521 O O . PRO A 1 976 ? 38.190 56.332 -9.954 1.00 58.22 976 PRO A O 1
ATOM 7524 N N . VAL A 1 977 ? 36.256 56.937 -10.928 1.00 53.03 977 VAL A N 1
ATOM 7525 C CA . VAL A 1 977 ? 35.901 57.906 -9.885 1.00 53.03 977 VAL A CA 1
ATOM 7526 C C . VAL A 1 977 ? 35.645 57.107 -8.605 1.00 53.03 977 VAL A C 1
ATOM 7528 O O . VAL A 1 977 ? 34.878 56.147 -8.635 1.00 53.03 977 VAL A O 1
ATOM 7531 N N . LYS A 1 978 ? 36.361 57.454 -7.529 1.00 38.62 978 LYS A N 1
ATOM 7532 C CA . LYS A 1 978 ? 36.288 56.766 -6.231 1.00 38.62 978 LYS A CA 1
ATOM 7533 C C . LYS A 1 978 ? 34.892 56.750 -5.628 1.00 38.62 978 LYS A C 1
ATOM 7535 O O . LYS A 1 978 ? 34.214 57.798 -5.723 1.00 38.62 978 LYS A O 1
#

Radius of gyration: 38.13 Å; Cα contacts (8 Å, |Δi|>4): 2242; chains: 1; bounding box: 109×83×112 Å

Foldseek 3Di:
DPPPVVVVVVVVVVVVVVVVVVVVQLVVLLVLLLVLQLQQLLVVLQVVQVVVVHGLQVLLVVLLVQADPQLHHPPFDQQDAPQVCHRVLVLLVSLSSLLSNCLVPVDPSSLVSSLSNLNNVLVDDGHYDQCCQAFVVLVSLLSSCSSSDPVHDLVSLVSSLVSYDQDQQAGPVPRDGHDQLSSLRNLVSQLSSCSSVVPPPSNLNSLVSLLVLQDADLWAQQFLQLFGDDLTLAGACLASVLSSLQSSLSSLLSNCPHPSHRDLVSLVSSLCSVLRNQLQQAFQQGGPCQRHFLCVLDAFDPDDLPRRRRPDDSHDNCGSLNSSCVSPVVCNVLSVLCVCRSHPQLAQRANPAAAKDWPQSQLKIWGGDRQKIKIWAAAFLRHWGRADEPQTQQQQAQSRHGAMDIDRRRCFCNRCVQQDQSQQRARHWHFSDGWGAHYSTDHQHNPWFFWTWWTPRHWIKTWGWDWGFDDVVGPDTKIWTWIWMWTGHHQKIKIKIWQTFMPDQGWIKGWNDKTFADDFKDFLNRTDDAAKDWDQPTQWIDGPQKIKGFPDGATKMWHFAKTKGASCSRGVPGDRDMDITGMIIIMGIQGGGHGTDMGIMMMGGRHDPVVSNVCSVVVQKDFQDHYPQKTKMDRNVQRKIWIWGPAWDWTDHDPFKIKTKHGGKTWIWGPNDPFIKIKIARGSDAQDFIFIWIGGVVVPDIDTATATHHHPSSCHNYIDIDRPPPGRVVRVVVVVVVVVVVVVVVVVVVVVVVVVVVVVVVVVVVVVVVVVVVLVVVLVVQQVQLVVPWDKWFFPAKAKAFFDPQQQPDPACPPQWAKADQAAPGSRHHMKMKTKTFCRNCAQWQFPWKKWKWFFQAWDQDADPVRHWAKWKKKKWWFDDDPDDHPPGDGNVNGGDRVVTDMWAIWIDTHPRNRHMDIITCNVVSNPDHNDRMTMIMMHGPDDRHRHIMIITGDCPPPNNPRTIMMITHGHHDDPDD

Solvent-accessible surface area (backbone atoms only — not comparable to full-atom values): 49202 Å² total; per-residue (Å²): 145,83,77,71,73,62,58,61,51,53,51,51,49,50,53,48,48,52,50,48,50,53,51,52,52,50,54,48,45,52,50,50,39,50,56,59,43,47,49,25,54,32,41,55,34,40,58,56,23,47,76,71,77,36,50,34,60,57,53,21,46,55,51,55,73,59,41,45,97,70,27,49,49,90,92,49,53,64,85,45,60,48,74,89,68,42,38,47,55,49,58,49,54,50,37,39,29,20,26,30,30,20,70,75,64,72,41,63,70,39,48,53,45,35,53,36,29,52,53,35,54,74,73,55,88,78,64,66,45,68,61,45,56,44,37,49,50,30,43,42,52,38,51,31,50,61,5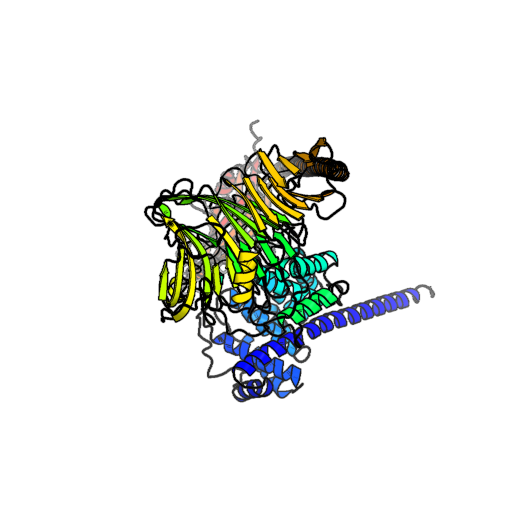2,47,44,88,76,47,54,68,68,60,40,47,56,57,32,68,60,26,29,86,48,65,26,30,38,61,89,75,66,45,78,50,59,71,55,59,17,49,49,30,16,52,26,17,30,41,25,12,59,63,70,71,34,66,66,41,30,46,48,15,50,49,54,57,53,70,66,60,50,74,38,90,63,59,39,36,31,72,58,27,48,21,24,48,69,52,56,13,46,15,42,62,34,66,36,30,52,39,51,43,56,49,52,54,50,42,53,42,28,55,93,44,94,65,31,62,54,69,71,42,41,49,51,56,40,42,32,44,68,64,18,54,55,62,44,44,37,50,35,34,64,47,63,78,24,20,39,35,56,60,41,53,86,69,76,77,93,44,51,64,65,61,52,58,98,55,60,61,19,92,88,36,41,67,36,54,43,40,22,69,69,38,62,93,49,23,68,59,26,50,40,34,44,45,12,23,60,40,60,58,60,75,46,42,54,85,49,68,21,20,48,57,30,42,81,52,36,31,35,27,38,39,37,54,60,38,27,39,40,38,26,33,44,24,47,78,24,22,35,37,22,12,50,98,53,23,15,45,44,41,40,55,49,16,52,36,22,44,44,77,37,49,64,58,55,47,64,66,78,39,69,40,34,54,60,57,45,47,45,20,45,16,70,37,44,71,54,80,37,66,24,48,70,55,33,51,64,70,24,76,87,33,48,55,32,30,32,21,41,79,52,47,34,29,32,37,39,35,51,43,62,40,69,44,49,62,94,75,50,79,63,28,40,43,32,31,39,38,36,40,38,36,52,86,68,42,36,40,40,40,34,11,46,25,30,34,64,37,89,41,47,27,31,38,16,71,39,62,33,53,55,48,87,69,40,28,48,73,86,40,78,57,79,77,42,78,46,78,47,37,84,48,54,32,40,28,45,75,40,27,20,39,37,35,89,57,79,52,54,28,42,40,32,45,36,78,31,62,32,23,39,24,76,27,14,62,93,44,57,76,60,80,43,76,46,49,30,31,35,36,34,36,54,58,45,57,46,27,72,66,36,70,49,60,40,33,42,30,60,87,26,53,64,70,51,32,54,52,45,66,72,66,48,60,59,44,80,70,42,76,44,71,48,36,39,29,39,26,34,65,86,65,35,33,29,36,38,38,29,70,35,55,48,72,50,68,69,50,100,48,36,32,44,32,34,69,44,49,33,28,34,38,43,35,55,70,58,98,61,44,33,37,28,36,14,33,33,69,39,63,53,41,70,37,50,40,32,45,35,30,63,87,76,73,49,71,50,72,44,66,37,59,37,41,39,53,87,68,43,31,13,38,52,47,75,36,45,60,92,78,31,37,65,61,51,37,50,53,51,54,52,50,50,54,49,52,54,50,52,52,51,53,51,52,51,52,51,51,51,52,51,52,52,51,53,51,50,54,48,53,51,49,53,52,47,57,50,50,39,52,51,40,26,54,49,51,49,50,33,24,74,73,74,36,34,78,41,57,54,74,39,63,42,28,33,33,24,53,95,40,19,86,42,72,61,42,62,72,88,48,43,28,40,27,20,31,46,65,87,41,60,51,58,23,22,37,20,39,38,29,30,73,35,55,44,47,52,58,40,48,50,80,39,26,34,40,37,41,29,29,63,36,54,35,80,61,61,39,102,84,70,45,81,28,48,25,40,36,35,39,30,40,31,52,87,64,95,66,41,74,86,76,66,49,18,45,78,61,53,57,58,56,84,91,39,52,63,37,43,76,30,75,52,41,67,92,40,52,75,32,79,48,62,28,46,31,28,74,43,56,50,64,52,54,87,53,54,53,46,36,34,39,37,38,45,74,42,59,72,50,62,28,34,47,36,31,29,37,26,55,74,23,81,83,39,76,42,35,36,32,40,40,35,28,45,50,66,55,80,80,82,129

Secondary structure (DSSP, 8-state):
--SSTTHHHHHHHHHHHHHHHHHHHHHHHHHHHHHHHHHHHHHHHHHHHHHTT--HHHHHHHHHHT--TTS--TTS-TT---TTT-TTHHHHHHHHHHHHHHHHH--HHHHHHHHHHHHHHHT------HHIIIIIHHHHHHHHHHHHGGGS-HHHHHHHHHTS-SSTTB-TTT--B--HHHHHHHHHHHHHHHHHTT-HHHHHHHHHHHHTT--B-SSSEE-TTS-EE-SSSBB-TTTHHHHHHHHHHHHHHHTTTSTTPPPHHHHHHHHHIIIIIGGGGEETTEEPGGGSGGGGGSPPPP--TTTTS-S---STT--HHHHHHHH-GGGHHHHHHHHHHHHS-TTT---S--EEEEETTTTEEEEE-SS-EEEEE---TTSB-PPBBTTB-TT-GGGGTTEEEEESSS-TTTT-TTT--TTS-TT-EEES--PPPPBT---S-TT---EEEEE-BS-EEEEEEEEEE--GGGSS--EEEEEEEEEE-SS-EEEEEEEEEE--SSEEEEEEEEEE--S-EEETTEEE-SSEEE-TT-SEEEETTEEEE-SS---EEEEEEEEEE-STTTBTTS----EEEEEEEEEEEEEES-SSEEEEEEEEES--HHHHHHHHHH--EEEEEESSSEEEEEETTTTEEEEEESSSEEEE-SSSEEEEESS-EEEEEE-SSSS-EEEEE-TT-SS-EEEEEEEETTTTEEEEEEEE---STTTTT--EEEEHHHHHHHHHHHHHHHHHHHHHHHHHHHHHHHHHHHHHHHHHHHHHHHHHHHHHHHHHHHHHHHHTT-EEEEEEEEEEEE-GGGTTS--TTTTSEEEEB--SS-GGG-EEEEEEEE-TT-TTEEEEEEEEEEEEEEE--SB-TTSPBPPEEEEEEEPP-----TTTT--STTSPP-TTPPBPPPEEE-GGGTT-EEEEE-HHHHTT--S-SEEEEEEEE-SPTTTS--EEEE-TTGGGGTT--EEEEEEEEPPPP-